Protein AF-A0A2V8HFI1-F1 (afdb_monomer)

Solvent-accessible surface area (backbone atoms only — not comparable to full-atom values): 51354 Å² total; per-residue (Å²): 143,84,85,59,69,71,64,54,51,52,50,54,52,55,52,34,45,45,50,15,55,54,44,37,59,53,33,59,59,51,59,78,37,70,84,43,79,55,38,26,36,21,49,50,48,47,51,52,55,53,49,52,48,43,53,51,44,50,50,49,37,50,73,76,38,55,90,52,31,83,56,45,48,59,47,26,55,50,47,30,53,61,36,44,45,66,46,47,34,71,76,57,68,36,70,51,51,74,66,55,49,51,51,52,51,51,40,51,44,47,47,75,43,34,64,61,51,51,51,41,42,38,14,55,61,14,47,73,53,58,94,43,17,65,61,44,15,51,64,56,40,52,57,50,56,54,44,65,78,40,42,51,59,48,36,38,60,61,62,56,50,39,75,59,82,56,63,68,61,49,54,59,49,50,59,49,39,63,74,53,73,49,73,82,64,46,56,27,30,28,78,54,86,47,50,76,53,62,48,72,44,56,29,66,49,91,87,63,24,33,41,40,35,21,48,47,30,64,73,73,41,54,74,61,22,47,48,26,51,49,35,27,35,48,35,50,41,46,72,49,35,65,70,57,47,49,54,53,48,54,53,51,52,52,50,48,51,51,16,39,46,32,26,49,52,36,45,75,44,62,34,76,89,69,70,60,33,35,52,54,32,44,47,53,50,38,52,53,52,25,62,69,50,45,55,37,45,60,50,51,54,52,15,49,49,45,15,32,71,75,63,73,45,40,65,36,36,45,50,38,52,50,54,41,33,60,72,70,45,48,50,49,61,58,59,63,72,56,36,51,68,44,74,53,68,35,50,51,60,51,45,37,56,34,31,62,74,59,71,52,78,75,62,78,71,93,59,69,58,70,46,58,29,62,72,72,62,33,34,39,36,39,52,90,70,30,36,36,41,28,61,37,95,78,44,75,44,80,47,47,32,68,51,25,46,39,73,44,74,47,25,54,88,68,76,66,40,22,43,37,40,26,34,72,90,68,54,75,48,79,41,44,35,37,82,86,45,48,55,59,48,52,56,53,48,67,42,51,56,67,50,42,30,83,60,82,79,64,56,75,60,39,61,69,38,54,28,48,48,22,47,52,42,17,52,53,22,45,77,68,71,36,55,48,39,17,52,43,11,49,51,18,35,76,47,84,31,35,32,40,27,18,13,30,11,39,12,23,39,47,48,19,53,50,40,54,72,75,42,87,51,42,46,53,43,52,50,20,53,51,35,29,51,45,9,50,54,30,34,52,50,16,62,73,33,53,82,53,89,72,61,91,62,51,66,59,55,51,48,52,46,46,50,53,19,50,55,37,43,46,55,31,54,45,50,30,80,52,50,57,40,31,20,54,33,25,53,75,43,53,45,22,25,26,31,27,28,10,46,16,30,18,25,61,62,42,90,51,83,70,30,44,64,52,14,53,55,34,35,52,53,15,50,47,38,53,46,33,37,32,70,68,41,37,72,73,62,40,83,48,75,74,74,57,85,53,56,74,43,50,76,44,74,47,85,69,76,61,78,43,76,52,76,44,89,41,38,66,74,47,65,47,65,20,74,83,50,59,26,33,41,34,29,52,65,76,78,89,80,68,90,78,74,90,87,74,65,51,54,34,30,39,30,45,67,87,58,76,63,45,83,42,83,24,64,30,68,36,64,69,42,76,50,34,34,37,32,38,31,65,90,46,97,78,42,24,34,43,32,36,27,37,70,51,104,65,70,42,80,77,44,77,44,83,49,79,54,51,80,48,58,48,58,47,61,35,74,94,75,42,31,40,36,40,45,31,31,35,93,81,52,26,46,38,38,40,36,32,44,74,94,55,90,70,65,54,79,48,72,43,82,54,69,97,78,76,85,61,85,48,78,34,71,42,40,49,92,65,26,31,26,40,39,33,25,39,74,46,60,40,69,49,63,82,41,98,58,54,89,58,43,83,81,48,80,60,43,39,23,21,42,38,38,28,37,43,70,92,52,82,65,50,78,47,78,26,80,46,36,46,53,48,22,54,34,60,75,48,82,36,33,30,43,31,37,28,50,73,90,56,37,16,30,33,27,36,33,40,34,88,67,52,69,43,67,66,22,27,41,81,41,51,59,48,68,47,73,59,40,46,86,40,27,50,23,31,30,41,72,93,41,55,35,40,29,37,64,91,79,37,37,28,43,30,70,69,64,63,97,85,61,65,65,78,48,59,38,56,42,82,52,38,36,38,36,32,28,63,51,100,61,27,20,40,39,34,32,30,74,41,82,125

Structure (mmCIF, N/CA/C/O backbone):
data_AF-A0A2V8HFI1-F1
#
_entry.id   AF-A0A2V8HFI1-F1
#
loop_
_atom_site.group_PDB
_atom_site.id
_atom_site.type_symbol
_atom_site.label_atom_id
_atom_site.label_alt_id
_atom_site.label_comp_id
_atom_site.label_asym_id
_atom_site.label_entity_id
_atom_site.label_seq_id
_atom_site.pdbx_PDB_ins_code
_atom_site.Cartn_x
_atom_site.Cartn_y
_atom_site.Cartn_z
_atom_site.occupancy
_atom_site.B_iso_or_equiv
_atom_site.auth_seq_id
_atom_site.auth_comp_id
_atom_site.auth_asym_id
_atom_site.auth_atom_id
_atom_site.pdbx_PDB_model_num
ATOM 1 N N . MET A 1 1 ? 2.759 -13.900 -20.540 1.00 30.20 1 MET A N 1
ATOM 2 C CA . MET A 1 1 ? 2.680 -15.356 -20.297 1.00 30.20 1 MET A CA 1
ATOM 3 C C . MET A 1 1 ? 1.778 -15.647 -19.088 1.00 30.20 1 MET A C 1
ATOM 5 O O . MET A 1 1 ? 2.190 -16.353 -18.188 1.00 30.20 1 MET A O 1
ATOM 9 N N . PHE A 1 2 ? 0.559 -15.094 -19.044 1.00 33.06 2 PHE A N 1
ATOM 10 C CA . PHE A 1 2 ? -0.463 -15.427 -18.037 1.00 33.06 2 PHE A CA 1
ATOM 11 C C . PHE A 1 2 ? -1.838 -15.134 -18.648 1.00 33.06 2 PHE A C 1
ATOM 13 O O . PHE A 1 2 ? -2.404 -14.071 -18.422 1.00 33.06 2 PHE A O 1
ATOM 20 N N . GLU A 1 3 ? -2.337 -16.046 -19.478 1.00 35.75 3 GLU A N 1
ATOM 21 C CA . GLU A 1 3 ? -3.699 -15.998 -20.026 1.00 35.75 3 GLU A CA 1
ATOM 22 C C . GLU A 1 3 ? -4.345 -17.385 -19.902 1.00 35.75 3 GLU A C 1
ATOM 24 O O . GLU A 1 3 ? -4.659 -18.027 -20.889 1.00 35.75 3 GLU A O 1
ATOM 29 N N . ASP A 1 4 ? -4.558 -17.831 -18.660 1.00 40.19 4 ASP A N 1
ATOM 30 C CA . ASP A 1 4 ? -5.583 -18.831 -18.327 1.00 40.19 4 ASP A CA 1
ATOM 31 C C . ASP A 1 4 ? -6.632 -18.150 -17.434 1.00 40.19 4 ASP A C 1
ATOM 33 O O . ASP A 1 4 ? -6.652 -18.262 -16.204 1.00 40.19 4 ASP A O 1
ATOM 37 N N . VAL A 1 5 ? -7.490 -17.352 -18.072 1.00 55.50 5 VAL A N 1
ATOM 38 C CA . VAL A 1 5 ? -8.542 -16.531 -17.440 1.00 55.50 5 VAL A CA 1
ATOM 39 C C . VAL A 1 5 ? -9.538 -17.338 -16.567 1.00 55.50 5 VAL A C 1
ATOM 41 O O . VAL A 1 5 ? -9.952 -16.818 -15.528 1.00 55.50 5 VAL A O 1
ATOM 44 N N . PRO A 1 6 ? -9.911 -18.602 -16.876 1.00 61.16 6 PRO A N 1
ATOM 45 C CA . PRO A 1 6 ? -10.841 -19.364 -16.031 1.00 61.16 6 PRO A CA 1
ATOM 46 C C . PRO A 1 6 ? -10.231 -19.804 -14.691 1.00 61.16 6 PRO A C 1
ATOM 48 O O . PRO A 1 6 ? -10.882 -19.717 -13.646 1.00 61.16 6 PRO A O 1
ATOM 51 N N . ALA A 1 7 ? -8.969 -20.249 -14.704 1.00 66.56 7 ALA A N 1
ATOM 52 C CA . ALA A 1 7 ? -8.276 -20.722 -13.506 1.00 66.56 7 ALA A CA 1
ATOM 53 C C . ALA A 1 7 ? -7.976 -19.568 -12.535 1.00 66.56 7 ALA A C 1
ATOM 55 O O . ALA A 1 7 ? -8.082 -19.724 -11.316 1.00 66.56 7 ALA A O 1
ATOM 56 N N . SER A 1 8 ? -7.666 -18.384 -13.073 1.00 79.56 8 SER A N 1
ATOM 57 C CA . SER A 1 8 ? -7.375 -17.197 -12.269 1.00 79.56 8 SER A CA 1
ATOM 58 C C . SER A 1 8 ? -8.615 -16.670 -11.531 1.00 79.56 8 SER A C 1
ATOM 60 O O . SER A 1 8 ? -8.519 -16.335 -10.350 1.00 79.56 8 SER A O 1
ATOM 62 N N . LEU A 1 9 ? -9.794 -16.667 -12.166 1.00 85.31 9 LEU A N 1
ATOM 63 C CA . LEU A 1 9 ? -11.048 -16.247 -11.532 1.00 85.31 9 LEU A CA 1
ATOM 64 C C . LEU A 1 9 ? -11.499 -17.222 -10.432 1.00 85.31 9 LEU A C 1
ATOM 66 O O . LEU A 1 9 ? -11.929 -16.793 -9.358 1.00 85.31 9 LEU A O 1
ATOM 70 N N . ALA A 1 10 ? -11.374 -18.530 -10.677 1.00 87.31 10 ALA A N 1
ATOM 71 C CA . ALA A 1 10 ? -11.694 -19.554 -9.685 1.00 87.31 10 ALA A CA 1
ATOM 72 C C . ALA A 1 10 ? -10.826 -19.411 -8.423 1.00 87.31 10 ALA A C 1
ATOM 74 O O . ALA A 1 10 ? -11.332 -19.511 -7.302 1.00 87.31 10 ALA A O 1
ATOM 75 N N . LEU A 1 11 ? -9.536 -19.102 -8.595 1.00 89.56 11 LEU A N 1
ATOM 76 C CA . LEU A 1 11 ? -8.623 -18.849 -7.484 1.00 89.56 11 LEU A CA 1
ATOM 77 C C . LEU A 1 11 ? -9.007 -17.586 -6.695 1.00 89.56 11 LEU A C 1
ATOM 79 O O . LEU A 1 11 ? -9.038 -17.626 -5.463 1.00 89.56 11 LEU A O 1
ATOM 83 N N . ALA A 1 12 ? -9.370 -16.493 -7.375 1.00 90.06 12 ALA A N 1
ATOM 84 C CA . ALA A 1 12 ? -9.845 -15.270 -6.720 1.00 90.06 12 ALA A CA 1
ATOM 85 C C . ALA A 1 12 ? -11.112 -15.520 -5.878 1.00 90.06 12 ALA A C 1
ATOM 87 O O . ALA A 1 12 ? -11.199 -15.084 -4.727 1.00 90.06 12 ALA A O 1
ATOM 88 N N . LEU A 1 13 ? -12.072 -16.281 -6.416 1.00 93.12 13 LEU A N 1
ATOM 89 C CA . LEU A 1 13 ? -13.277 -16.694 -5.692 1.00 93.12 13 LEU A CA 1
ATOM 90 C C . LEU A 1 13 ? -12.941 -17.559 -4.473 1.00 93.12 13 LEU A C 1
ATOM 92 O O . LEU A 1 13 ? -13.440 -17.292 -3.379 1.00 93.12 13 LEU A O 1
ATOM 96 N N . ALA A 1 14 ? -12.066 -18.556 -4.626 1.00 93.31 14 ALA A N 1
ATOM 97 C CA . ALA A 1 14 ? -11.639 -19.406 -3.518 1.00 93.31 14 ALA A CA 1
ATOM 98 C C . ALA A 1 14 ? -11.027 -18.574 -2.377 1.00 93.31 14 ALA A C 1
ATOM 100 O O . ALA A 1 14 ? -11.413 -18.739 -1.218 1.00 93.31 14 ALA A O 1
ATOM 101 N N . ILE A 1 15 ? -10.147 -17.622 -2.710 1.00 93.50 15 ILE A N 1
ATOM 102 C CA . ILE A 1 15 ? -9.529 -16.690 -1.757 1.00 93.50 15 ILE A CA 1
ATOM 103 C C . ILE A 1 15 ? -10.590 -15.832 -1.048 1.00 93.50 15 ILE A C 1
ATOM 105 O O . ILE A 1 15 ? -10.537 -15.694 0.178 1.00 93.50 15 ILE A O 1
ATOM 109 N N . ALA A 1 16 ? -11.585 -15.313 -1.776 1.00 94.94 16 ALA A N 1
ATOM 110 C CA . ALA A 1 16 ? -12.665 -14.493 -1.220 1.00 94.94 16 ALA A CA 1
ATOM 111 C C . ALA A 1 16 ? -13.516 -15.229 -0.160 1.00 94.94 16 ALA A C 1
ATOM 113 O O . ALA A 1 16 ? -13.994 -14.614 0.796 1.00 94.94 16 ALA A O 1
ATOM 114 N N . PHE A 1 17 ? -13.670 -16.555 -0.263 1.00 96.25 17 PHE A N 1
ATOM 115 C CA . PHE A 1 17 ? -14.435 -17.353 0.707 1.00 96.25 17 PHE A CA 1
ATOM 116 C C . PHE A 1 17 ? -13.626 -17.839 1.925 1.00 96.25 17 PHE A C 1
ATOM 118 O O . PHE A 1 17 ? -14.228 -18.242 2.928 1.00 96.25 17 PHE A O 1
ATOM 125 N N . VAL A 1 18 ? -12.287 -17.750 1.913 1.00 95.56 18 VAL A N 1
ATOM 126 C CA . VAL A 1 18 ? -11.426 -18.199 3.032 1.00 95.56 18 VAL A CA 1
ATOM 127 C C . VAL A 1 18 ? -11.836 -17.596 4.388 1.00 95.56 18 VAL A C 1
ATOM 129 O O . VAL A 1 18 ? -11.979 -18.355 5.357 1.00 95.56 18 VAL A O 1
ATOM 132 N N . PRO A 1 19 ? -12.081 -16.272 4.523 1.00 95.62 19 PRO A N 1
ATOM 133 C CA . PRO A 1 19 ? -12.482 -15.692 5.803 1.00 95.62 19 PRO A CA 1
ATOM 134 C C . PRO A 1 19 ? -13.812 -16.243 6.326 1.00 95.62 19 PRO A C 1
ATOM 136 O O . PRO A 1 19 ? -13.963 -16.403 7.539 1.00 95.62 19 PRO A O 1
ATOM 139 N N . ALA A 1 20 ? -14.763 -16.534 5.434 1.00 95.31 20 ALA A N 1
ATOM 140 C CA . ALA A 1 20 ? -16.071 -17.078 5.788 1.00 95.31 20 ALA A CA 1
ATOM 141 C C . ALA A 1 20 ? -15.956 -18.529 6.279 1.00 95.31 20 ALA A C 1
ATOM 143 O O . ALA A 1 20 ? -16.452 -18.850 7.361 1.00 95.31 20 ALA A O 1
ATOM 144 N N . ALA A 1 21 ? -15.219 -19.377 5.554 1.00 94.62 21 ALA A N 1
ATOM 145 C CA . ALA A 1 21 ? -14.991 -20.775 5.925 1.00 94.62 21 ALA A CA 1
ATOM 146 C C . ALA A 1 21 ? -14.305 -20.908 7.298 1.00 94.62 21 ALA A C 1
ATOM 148 O O . ALA A 1 21 ? -14.748 -21.672 8.163 1.00 94.62 21 ALA A O 1
ATOM 149 N N . LEU A 1 22 ? -13.262 -20.105 7.542 1.00 92.75 22 LEU A N 1
ATOM 150 C CA . LEU A 1 22 ? -12.556 -20.093 8.826 1.00 92.75 22 LEU A CA 1
ATOM 151 C C . LEU A 1 22 ? -13.430 -19.571 9.972 1.00 92.75 22 LEU A C 1
ATOM 153 O O . LEU A 1 22 ? -13.352 -20.100 11.085 1.00 92.75 22 LEU A O 1
ATOM 157 N N . HIS A 1 23 ? -14.257 -18.551 9.721 1.00 91.31 23 HIS A N 1
ATOM 158 C CA . HIS A 1 23 ? -15.187 -18.032 10.723 1.00 91.31 23 HIS A CA 1
ATOM 159 C C . HIS A 1 23 ? -16.244 -19.077 11.098 1.00 91.31 23 HIS A C 1
ATOM 161 O O . HIS A 1 23 ? -16.487 -19.298 12.284 1.00 91.31 23 HIS A O 1
ATOM 167 N N . TRP A 1 24 ? -16.815 -19.764 10.105 1.00 91.38 24 TRP A N 1
ATOM 168 C CA . TRP A 1 24 ? -17.788 -20.837 10.307 1.00 91.38 24 TRP A CA 1
ATOM 169 C C . TRP A 1 24 ? -17.219 -21.987 11.146 1.00 91.38 24 TRP A C 1
ATOM 171 O O . TRP A 1 24 ? -17.811 -22.401 12.145 1.00 91.38 24 TRP A O 1
ATOM 181 N N . TRP A 1 25 ? -16.039 -22.494 10.773 1.00 91.25 25 TRP A N 1
ATOM 182 C CA . TRP A 1 25 ? -15.408 -23.617 11.467 1.00 91.25 25 TRP A CA 1
ATOM 183 C C . TRP A 1 25 ? -15.074 -23.287 12.926 1.00 91.25 25 TRP A C 1
ATOM 185 O O . TRP A 1 25 ? -15.448 -24.037 13.828 1.00 91.25 25 TRP A O 1
ATOM 195 N N . ARG A 1 26 ? -14.448 -22.130 13.179 1.00 90.94 26 ARG A N 1
ATOM 196 C CA . ARG A 1 26 ? -14.111 -21.689 14.544 1.00 90.94 26 ARG A CA 1
ATOM 197 C C . ARG A 1 26 ? -15.347 -21.319 15.364 1.00 90.94 26 ARG A C 1
ATOM 199 O O . ARG A 1 26 ? -15.358 -21.547 16.570 1.00 90.94 26 ARG A O 1
ATOM 206 N N . GLY A 1 27 ? -16.391 -20.790 14.724 1.00 90.06 27 GLY A N 1
ATOM 207 C CA . GLY A 1 27 ? -17.665 -20.482 15.370 1.00 90.06 27 GLY A CA 1
ATOM 208 C C . GLY A 1 27 ? -18.309 -21.716 15.999 1.00 90.06 27 GLY A C 1
ATOM 209 O O . GLY A 1 27 ? -18.717 -21.660 17.153 1.00 90.06 27 GLY A O 1
ATOM 210 N N . ARG A 1 28 ? -18.302 -22.863 15.305 1.00 89.94 28 ARG A N 1
ATOM 211 C CA . ARG A 1 28 ? -18.833 -24.128 15.854 1.00 89.94 28 ARG A CA 1
ATOM 212 C C . ARG A 1 28 ? -18.130 -24.573 17.138 1.00 89.94 28 ARG A C 1
ATOM 214 O O . ARG A 1 28 ? -18.782 -25.097 18.033 1.00 89.94 28 ARG A O 1
ATOM 221 N N . VAL A 1 29 ? -16.819 -24.352 17.239 1.00 89.75 29 VAL A N 1
ATOM 222 C CA . VAL A 1 29 ? -16.050 -24.660 18.456 1.00 89.75 29 VAL A CA 1
ATOM 223 C C . VAL A 1 29 ? -16.444 -23.722 19.599 1.00 89.75 29 VAL A C 1
ATOM 225 O O . VAL A 1 29 ? -16.638 -24.181 20.717 1.00 89.75 29 VAL A O 1
ATOM 228 N N . LEU A 1 30 ? -16.619 -22.428 19.316 1.00 91.31 30 LEU A N 1
ATOM 229 C CA . LEU A 1 30 ? -16.992 -21.428 20.322 1.00 91.31 30 LEU A CA 1
ATOM 230 C C . LEU A 1 30 ? -18.406 -21.629 20.880 1.00 91.31 30 LEU A C 1
ATOM 232 O O . LEU A 1 30 ? -18.615 -21.373 22.058 1.00 91.31 30 LEU A O 1
ATOM 236 N N . VAL A 1 31 ? -19.354 -22.123 20.076 1.00 91.00 31 VAL A N 1
ATOM 237 C CA . VAL A 1 31 ? -20.707 -22.460 20.562 1.00 91.00 31 VAL A CA 1
ATOM 238 C C . VAL A 1 31 ? -20.663 -23.560 21.626 1.00 91.00 31 VAL A C 1
ATOM 240 O O . VAL A 1 31 ? -21.399 -23.489 22.601 1.00 91.00 31 VAL A O 1
ATOM 243 N N . ARG A 1 32 ? -19.762 -24.544 21.498 1.00 90.00 32 ARG A N 1
ATOM 244 C CA . ARG A 1 32 ? -19.581 -25.598 22.517 1.00 90.00 32 ARG A CA 1
ATOM 245 C C . ARG A 1 32 ? -18.989 -25.077 23.830 1.00 90.00 32 ARG A C 1
ATOM 247 O O . ARG A 1 32 ? -18.996 -25.796 24.817 1.00 90.00 32 ARG A O 1
ATOM 254 N N . LEU A 1 33 ? -18.452 -23.859 23.821 1.00 88.50 33 LEU A N 1
ATOM 255 C CA . LEU A 1 33 ? -17.855 -23.182 24.970 1.00 88.50 33 LEU A CA 1
ATOM 256 C C . LEU A 1 33 ? -18.744 -22.025 25.456 1.00 88.50 33 LEU A C 1
ATOM 258 O O . LEU A 1 33 ? -18.237 -21.093 26.072 1.00 88.50 33 LEU A O 1
ATOM 262 N N . ALA A 1 34 ? -20.047 -22.038 25.147 1.00 87.25 34 ALA A N 1
ATOM 263 C CA . ALA A 1 34 ? -20.963 -20.943 25.477 1.00 87.25 34 ALA A CA 1
ATOM 264 C C . ALA A 1 34 ? -21.033 -20.631 26.987 1.00 87.25 34 ALA A C 1
ATOM 266 O O . ALA A 1 34 ? -21.204 -19.463 27.349 1.00 87.25 34 ALA A O 1
ATOM 267 N N . ASP A 1 35 ? -20.840 -21.657 27.820 1.00 87.12 35 ASP A N 1
ATOM 268 C CA . ASP A 1 35 ? -20.862 -21.583 29.286 1.00 87.12 35 ASP A CA 1
ATOM 269 C C . ASP A 1 35 ? -19.458 -21.444 29.909 1.00 87.12 35 ASP A C 1
ATOM 271 O O . ASP A 1 35 ? -19.315 -21.425 31.129 1.00 87.12 35 ASP A O 1
ATOM 275 N N . ASP A 1 36 ? -18.398 -21.347 29.093 1.00 88.75 36 ASP A N 1
ATOM 276 C CA . ASP A 1 36 ? -17.031 -21.128 29.584 1.00 88.75 36 ASP A CA 1
ATOM 277 C C . ASP A 1 36 ? -16.918 -19.711 30.193 1.00 88.75 36 ASP A C 1
ATOM 279 O O . ASP A 1 36 ? -17.162 -18.727 29.483 1.00 88.75 36 ASP A O 1
ATOM 283 N N . PRO A 1 37 ? -16.492 -19.556 31.465 1.00 88.50 37 PRO A N 1
ATOM 284 C CA . PRO A 1 37 ? -16.314 -18.242 32.086 1.00 88.50 37 PRO A CA 1
ATOM 285 C C . PRO A 1 37 ? -15.295 -17.336 31.369 1.00 88.50 37 PRO A C 1
ATOM 287 O O . PRO A 1 37 ? -15.343 -16.119 31.530 1.00 88.50 37 PRO A O 1
ATOM 290 N N . ALA A 1 38 ? -14.388 -17.904 30.564 1.00 90.50 38 ALA A N 1
ATOM 291 C CA . ALA A 1 38 ? -13.432 -17.176 29.725 1.00 90.50 38 ALA A CA 1
ATOM 292 C C . ALA A 1 38 ? -13.890 -17.023 28.259 1.00 90.50 38 ALA A C 1
ATOM 294 O O . ALA A 1 38 ? -13.091 -16.698 27.369 1.00 90.50 38 ALA A O 1
ATOM 295 N N . LEU A 1 39 ? -15.167 -17.284 27.952 1.00 92.19 39 LEU A N 1
ATOM 296 C CA . LEU A 1 39 ? -15.710 -17.120 26.604 1.00 92.19 39 LEU A CA 1
ATOM 297 C C . LEU A 1 39 ? -15.467 -15.715 26.017 1.00 92.19 39 LEU A C 1
ATOM 299 O O . LEU A 1 39 ? -15.092 -15.654 24.839 1.00 92.19 39 LEU A O 1
ATOM 303 N N . PRO A 1 40 ? -15.636 -14.592 26.751 1.00 92.44 40 PRO A N 1
ATOM 304 C CA . PRO A 1 40 ? -15.335 -13.265 26.213 1.00 92.44 40 PRO A CA 1
ATOM 305 C C . PRO A 1 40 ? -13.898 -13.158 25.681 1.00 92.44 40 PRO A C 1
ATOM 307 O O . PRO A 1 40 ? -13.670 -12.639 24.580 1.00 92.44 40 PRO A O 1
ATOM 310 N N . GLU A 1 41 ? -12.918 -13.680 26.421 1.00 91.88 41 GLU A N 1
ATOM 311 C CA . GLU A 1 41 ? -11.501 -13.672 26.055 1.00 91.88 41 GLU A CA 1
ATOM 312 C C . GLU A 1 41 ? -11.268 -14.509 24.792 1.00 91.88 41 GLU A C 1
ATOM 314 O O . GLU A 1 41 ? -10.610 -14.051 23.847 1.00 91.88 41 GLU A O 1
ATOM 319 N N . ARG A 1 42 ? -11.897 -15.691 24.707 1.00 91.81 42 ARG A N 1
ATOM 320 C CA . ARG A 1 42 ? -11.839 -16.552 23.513 1.00 91.81 42 ARG A CA 1
ATOM 321 C C . ARG A 1 42 ? -12.476 -15.889 22.290 1.00 91.81 42 ARG A C 1
ATOM 323 O O . ARG A 1 42 ? -11.926 -15.973 21.184 1.00 91.81 42 ARG A O 1
ATOM 330 N N . LEU A 1 43 ? -13.610 -15.205 22.463 1.00 92.06 43 LEU A N 1
ATOM 331 C CA . LEU A 1 43 ? -14.291 -14.460 21.401 1.00 92.06 43 LEU A CA 1
ATOM 332 C C . LEU A 1 43 ? -13.412 -13.325 20.878 1.00 92.06 43 LEU A C 1
ATOM 334 O O . LEU A 1 43 ? -13.276 -13.165 19.660 1.00 92.06 43 LEU A O 1
ATOM 338 N N . LEU A 1 44 ? -12.769 -12.568 21.768 1.00 89.94 44 LEU A N 1
ATOM 339 C CA . LEU A 1 44 ? -11.849 -11.502 21.384 1.00 89.94 44 LEU A CA 1
ATOM 340 C C . LEU A 1 44 ? -10.630 -12.050 20.628 1.00 89.94 44 LEU A C 1
ATOM 342 O O . LEU A 1 44 ? -10.272 -11.514 19.573 1.00 89.94 44 LEU A O 1
ATOM 346 N N . ALA A 1 45 ? -10.026 -13.141 21.108 1.00 88.56 45 ALA A N 1
ATOM 347 C CA . ALA A 1 45 ? -8.910 -13.803 20.433 1.00 88.56 45 ALA A CA 1
ATOM 348 C C . ALA A 1 45 ? -9.297 -14.276 19.019 1.00 88.56 45 ALA A C 1
ATOM 350 O O . ALA A 1 45 ? -8.552 -14.054 18.055 1.00 88.56 45 ALA A O 1
ATOM 351 N N . ASN A 1 46 ? -10.487 -14.866 18.864 1.00 89.81 46 ASN A N 1
ATOM 352 C CA . ASN A 1 46 ? -11.000 -15.279 17.560 1.00 89.81 46 ASN A CA 1
ATOM 353 C C . ASN A 1 46 ? -11.270 -14.079 16.637 1.00 89.81 46 ASN A C 1
ATOM 355 O O . ASN A 1 46 ? -10.829 -14.091 15.486 1.00 89.81 46 ASN A O 1
ATOM 359 N N . ARG A 1 47 ? -11.919 -13.014 17.136 1.00 88.31 47 ARG A N 1
ATOM 360 C CA . ARG A 1 47 ? -12.190 -11.779 16.372 1.00 88.31 47 ARG A CA 1
ATOM 361 C C . ARG A 1 47 ? -10.901 -11.160 15.826 1.00 88.31 47 ARG A C 1
ATOM 363 O O . ARG A 1 47 ? -10.863 -10.795 14.652 1.00 88.31 47 ARG A O 1
ATOM 370 N N . ARG A 1 48 ? -9.827 -11.107 16.627 1.00 84.88 48 ARG A N 1
ATOM 371 C CA . ARG A 1 48 ? -8.510 -10.591 16.199 1.00 84.88 48 ARG A CA 1
ATOM 372 C C . ARG A 1 48 ? -7.914 -11.410 15.054 1.00 84.88 48 ARG A C 1
ATOM 374 O O . ARG A 1 48 ? -7.565 -10.846 14.019 1.00 84.88 48 ARG A O 1
ATOM 381 N N . ARG A 1 49 ? -7.847 -12.738 15.201 1.00 86.06 49 ARG A N 1
ATOM 382 C CA . ARG A 1 49 ? -7.325 -13.629 14.147 1.00 86.06 49 ARG A CA 1
ATOM 383 C C . ARG A 1 49 ? -8.167 -13.552 12.880 1.00 86.06 49 ARG A C 1
ATOM 385 O O . ARG A 1 49 ? -7.625 -13.478 11.785 1.00 86.06 49 ARG A O 1
ATOM 392 N N . ALA A 1 50 ? -9.488 -13.540 13.027 1.00 87.38 50 ALA A N 1
ATOM 393 C CA . ALA A 1 50 ? -10.400 -13.423 11.902 1.00 87.38 50 ALA A CA 1
ATOM 394 C C . ALA A 1 50 ? -10.235 -12.073 11.183 1.00 87.38 50 ALA A C 1
ATOM 396 O O . ALA A 1 50 ? -10.332 -12.030 9.961 1.00 87.38 50 ALA A O 1
ATOM 397 N N . GLY A 1 51 ? -9.996 -10.978 11.911 1.00 84.75 51 GLY A N 1
ATOM 398 C CA . GLY A 1 51 ? -9.691 -9.671 11.325 1.00 84.75 51 GLY A CA 1
ATOM 399 C C . GLY A 1 51 ? -8.380 -9.664 10.534 1.00 84.75 51 GLY A C 1
ATOM 400 O O . GLY A 1 51 ? -8.351 -9.137 9.427 1.00 84.75 51 GLY A O 1
ATOM 401 N N . ALA A 1 52 ? -7.327 -10.305 11.053 1.00 83.56 52 ALA A N 1
ATOM 402 C CA . ALA A 1 52 ? -6.053 -10.442 10.343 1.00 83.56 52 ALA A CA 1
ATOM 403 C C . ALA A 1 52 ? -6.203 -11.233 9.033 1.00 83.56 52 ALA A C 1
ATOM 405 O O . ALA A 1 52 ? -5.744 -10.775 7.993 1.00 83.56 52 ALA A O 1
ATOM 406 N N . VAL A 1 53 ? -6.914 -12.368 9.070 1.00 88.94 53 VAL A N 1
ATOM 407 C CA . VAL A 1 53 ? -7.225 -13.163 7.868 1.00 88.94 53 VAL A CA 1
ATOM 408 C C . VAL A 1 53 ? -7.974 -12.318 6.838 1.00 88.94 53 VAL A C 1
ATOM 410 O O . VAL A 1 53 ? -7.573 -12.288 5.685 1.00 88.94 53 VAL A O 1
ATOM 413 N N . LEU A 1 54 ? -9.015 -11.586 7.254 1.00 89.44 54 LEU A N 1
ATOM 414 C CA . LEU A 1 54 ? -9.770 -10.715 6.349 1.00 89.44 54 LEU A CA 1
ATOM 415 C C . LEU A 1 54 ? -8.874 -9.653 5.694 1.00 89.44 54 LEU A C 1
ATOM 417 O O . LEU A 1 54 ? -8.971 -9.442 4.492 1.00 89.44 54 LEU A O 1
ATOM 421 N N . GLY A 1 55 ? -7.995 -9.011 6.470 1.00 82.12 55 GLY A N 1
ATOM 422 C CA . GLY A 1 55 ? -7.058 -8.015 5.948 1.00 82.12 55 GLY A CA 1
ATOM 423 C C . GLY A 1 55 ? -6.083 -8.595 4.920 1.00 82.12 55 GLY A C 1
ATOM 424 O O . GLY A 1 55 ? -5.894 -7.998 3.865 1.00 82.12 55 GLY A O 1
ATOM 425 N N . VAL A 1 56 ? -5.514 -9.775 5.194 1.00 82.75 56 VAL A N 1
ATOM 426 C CA . VAL A 1 56 ? -4.620 -10.480 4.256 1.00 82.75 56 VAL A CA 1
ATOM 427 C C . VAL A 1 56 ? -5.365 -10.890 2.986 1.00 82.75 56 VAL A C 1
ATOM 429 O O . VAL A 1 56 ? -4.859 -10.657 1.895 1.00 82.75 56 VAL A O 1
ATOM 432 N N . THR A 1 57 ? -6.580 -11.433 3.107 1.00 88.81 57 THR A N 1
ATOM 433 C CA . THR A 1 57 ? -7.421 -11.792 1.957 1.00 88.81 57 THR A CA 1
ATOM 434 C C . THR A 1 57 ? -7.719 -10.578 1.078 1.00 88.81 57 THR A C 1
ATOM 436 O O . THR A 1 57 ? -7.542 -10.651 -0.132 1.00 88.81 57 THR A O 1
ATOM 439 N N . ILE A 1 58 ? -8.117 -9.445 1.669 1.00 85.69 58 ILE A N 1
ATOM 440 C CA . ILE A 1 58 ? -8.378 -8.209 0.914 1.00 85.69 58 ILE A CA 1
ATOM 441 C C . ILE A 1 58 ? -7.107 -7.728 0.200 1.00 85.69 58 ILE A C 1
ATOM 443 O O . ILE A 1 58 ? -7.176 -7.364 -0.970 1.00 85.69 58 ILE A O 1
ATOM 447 N N . LEU A 1 59 ? -5.949 -7.761 0.869 1.00 78.88 59 LEU A N 1
ATOM 448 C CA . LEU A 1 59 ? -4.673 -7.387 0.254 1.00 78.88 59 LEU A CA 1
ATOM 449 C C . LEU A 1 59 ? -4.321 -8.305 -0.927 1.00 78.88 59 LEU A C 1
ATOM 451 O O . LEU A 1 59 ? -3.944 -7.811 -1.983 1.00 78.88 59 LEU A O 1
ATOM 455 N N . MET A 1 60 ? -4.484 -9.622 -0.772 1.00 82.19 60 MET A N 1
ATOM 456 C CA . MET A 1 60 ? -4.252 -10.591 -1.849 1.00 82.19 60 MET A CA 1
ATOM 457 C C . MET A 1 60 ? -5.171 -10.349 -3.050 1.00 82.19 60 MET A C 1
ATOM 459 O O . MET A 1 60 ? -4.699 -10.394 -4.180 1.00 82.19 60 MET A O 1
ATOM 463 N N . LEU A 1 61 ? -6.454 -10.052 -2.822 1.00 84.81 61 LEU A N 1
ATOM 464 C CA . LEU A 1 61 ? -7.402 -9.744 -3.899 1.00 84.81 61 LEU A CA 1
ATOM 465 C C . LEU A 1 61 ? -7.040 -8.442 -4.628 1.00 84.81 61 LEU A C 1
ATOM 467 O O . LEU A 1 61 ? -7.084 -8.406 -5.852 1.00 84.81 61 LEU A O 1
ATOM 471 N N . LEU A 1 62 ? -6.637 -7.397 -3.898 1.00 76.56 62 LEU A N 1
ATOM 472 C CA . LEU A 1 62 ? -6.228 -6.116 -4.489 1.00 76.56 62 LEU A CA 1
ATOM 473 C C . LEU A 1 62 ? -4.942 -6.223 -5.315 1.00 76.56 62 LEU A C 1
ATOM 475 O O . LEU A 1 62 ? -4.835 -5.579 -6.352 1.00 76.56 62 LEU A O 1
ATOM 479 N N . VAL A 1 63 ? -3.967 -7.006 -4.846 1.00 70.62 63 VAL A N 1
ATOM 480 C CA . VAL A 1 63 ? -2.664 -7.160 -5.512 1.00 70.62 63 VAL A CA 1
ATOM 481 C C . VAL A 1 63 ? -2.736 -8.172 -6.655 1.00 70.62 63 VAL A C 1
ATOM 483 O O . VAL A 1 63 ? -2.153 -7.941 -7.707 1.00 70.62 63 VAL A O 1
ATOM 486 N N . GLY A 1 64 ? -3.433 -9.292 -6.451 1.00 75.31 64 GLY A N 1
ATOM 487 C CA . GLY A 1 64 ? -3.492 -10.386 -7.419 1.00 75.31 64 GLY A CA 1
ATOM 488 C C . GLY A 1 64 ? -4.559 -10.214 -8.501 1.00 75.31 64 GLY A C 1
ATOM 489 O O . GLY A 1 64 ? -4.337 -10.644 -9.627 1.00 75.31 64 GLY A O 1
ATOM 490 N N . TRP A 1 65 ? -5.699 -9.584 -8.183 1.00 84.19 65 TRP A N 1
ATOM 491 C CA . TRP A 1 65 ? -6.845 -9.454 -9.097 1.00 84.19 65 TRP A CA 1
ATOM 492 C C . TRP A 1 65 ? -7.537 -8.083 -8.998 1.00 84.19 65 TRP A C 1
ATOM 494 O O . TRP A 1 65 ? -8.741 -8.017 -8.705 1.00 84.19 65 TRP A O 1
ATOM 504 N N . PRO A 1 66 ? -6.813 -6.979 -9.264 1.00 72.44 66 PRO A N 1
ATOM 505 C CA . PRO A 1 66 ? -7.329 -5.619 -9.097 1.00 72.44 66 PRO A CA 1
ATOM 506 C C . PRO A 1 66 ? -8.637 -5.368 -9.863 1.00 72.44 66 PRO A C 1
ATOM 508 O O . PRO A 1 66 ? -9.549 -4.748 -9.317 1.00 72.44 66 PRO A O 1
ATOM 511 N N . ASP A 1 67 ? -8.785 -5.926 -11.067 1.00 72.69 67 ASP A N 1
ATOM 512 C CA . ASP A 1 67 ? -9.965 -5.711 -11.920 1.00 72.69 67 ASP A CA 1
ATOM 513 C C . ASP A 1 67 ? -11.253 -6.322 -11.345 1.00 72.69 67 ASP A C 1
ATOM 515 O O . ASP A 1 67 ? -12.356 -5.832 -11.582 1.00 72.69 67 ASP A O 1
ATOM 519 N N . THR A 1 68 ? -11.131 -7.381 -10.539 1.00 82.56 68 THR A N 1
ATOM 520 C CA . THR A 1 68 ? -12.282 -8.052 -9.905 1.00 82.56 68 THR A CA 1
ATOM 521 C C . THR A 1 68 ? -12.517 -7.603 -8.463 1.00 82.56 68 THR A C 1
ATOM 523 O O . THR A 1 68 ? -13.565 -7.896 -7.882 1.00 82.56 68 THR A O 1
ATOM 526 N N . ALA A 1 69 ? -11.576 -6.852 -7.877 1.00 80.44 69 ALA A N 1
ATOM 527 C CA . ALA A 1 69 ? -11.611 -6.417 -6.481 1.00 80.44 69 ALA A CA 1
ATOM 528 C C . ALA A 1 69 ? -12.904 -5.668 -6.113 1.00 80.44 69 ALA A C 1
ATOM 530 O O . ALA A 1 69 ? -13.394 -5.787 -4.987 1.00 80.44 69 ALA A O 1
ATOM 531 N N . VAL A 1 70 ? -13.491 -4.945 -7.077 1.00 80.94 70 VAL A N 1
ATOM 532 C CA . VAL A 1 70 ? -14.732 -4.174 -6.905 1.00 80.94 70 VAL A CA 1
ATOM 533 C C . VAL A 1 70 ? -15.912 -5.026 -6.428 1.00 80.94 70 VAL A C 1
ATOM 535 O O . VAL A 1 70 ? -16.747 -4.529 -5.676 1.00 80.94 70 VAL A O 1
ATOM 538 N N . TRP A 1 71 ? -15.970 -6.308 -6.806 1.00 84.19 71 TRP A N 1
ATOM 539 C CA . TRP A 1 71 ? -17.046 -7.218 -6.405 1.00 84.19 71 TRP A CA 1
ATOM 540 C C . TRP A 1 71 ? -16.561 -8.358 -5.497 1.00 84.19 71 TRP A C 1
ATOM 542 O O . TRP A 1 71 ? -17.317 -8.788 -4.622 1.00 84.19 71 TRP A O 1
ATOM 552 N N . THR A 1 72 ? -15.298 -8.799 -5.597 1.00 90.75 72 THR A N 1
ATOM 553 C CA . THR A 1 72 ? -14.757 -9.840 -4.699 1.00 90.75 72 THR A CA 1
ATOM 554 C C . THR A 1 72 ? -14.609 -9.361 -3.252 1.00 90.75 72 THR A C 1
ATOM 556 O O . THR A 1 72 ? -14.824 -10.146 -2.323 1.00 90.75 72 THR A O 1
ATOM 559 N N . ILE A 1 73 ? -14.312 -8.077 -3.013 1.00 89.38 73 ILE A N 1
ATOM 560 C CA . ILE A 1 73 ? -14.226 -7.519 -1.653 1.00 89.38 73 ILE A CA 1
ATOM 561 C C . ILE A 1 73 ? -15.612 -7.460 -0.981 1.00 89.38 73 ILE A C 1
ATOM 563 O O . ILE A 1 73 ? -15.744 -8.012 0.119 1.00 89.38 73 ILE A O 1
ATOM 567 N N . PRO A 1 74 ? -16.665 -6.872 -1.594 1.00 89.69 74 PRO A N 1
ATOM 568 C CA . PRO A 1 74 ? -18.024 -6.958 -1.059 1.00 89.69 74 PRO A CA 1
ATOM 569 C C . PRO A 1 74 ? -18.488 -8.397 -0.822 1.00 89.69 74 PRO A C 1
ATOM 571 O O . PRO A 1 74 ? -19.053 -8.679 0.236 1.00 89.69 74 PRO A O 1
ATOM 574 N N . LEU A 1 75 ? -18.188 -9.318 -1.747 1.00 93.75 75 LEU A N 1
ATOM 575 C CA . LEU A 1 75 ? -18.490 -10.742 -1.586 1.00 93.75 75 LEU A CA 1
ATOM 576 C C . LEU A 1 75 ? -17.811 -11.325 -0.340 1.00 93.75 75 LEU A C 1
ATOM 578 O O . LEU A 1 75 ? -18.472 -11.972 0.469 1.00 93.75 75 LEU A O 1
ATOM 582 N N . THR A 1 76 ? -16.522 -11.043 -0.138 1.00 94.69 76 THR A N 1
ATOM 583 C CA . THR A 1 76 ? -15.752 -11.492 1.035 1.00 94.69 76 THR A CA 1
ATOM 584 C C . THR A 1 76 ? -16.377 -10.991 2.344 1.00 94.69 76 THR A C 1
ATOM 586 O O . THR A 1 76 ? -16.518 -11.747 3.311 1.00 94.69 76 THR A O 1
ATOM 589 N N . ILE A 1 77 ? -16.775 -9.715 2.393 1.00 91.38 77 ILE A N 1
ATOM 590 C CA . ILE A 1 77 ? -17.404 -9.100 3.572 1.00 91.38 77 ILE A CA 1
ATOM 591 C C . ILE A 1 77 ? -18.787 -9.717 3.827 1.00 91.38 77 ILE A C 1
ATOM 593 O O . ILE A 1 77 ? -19.079 -10.111 4.959 1.00 91.38 77 ILE A O 1
ATOM 597 N N . GLY A 1 78 ? -19.612 -9.847 2.784 1.00 92.81 78 GLY A N 1
ATOM 598 C CA . GLY A 1 78 ? -20.959 -10.415 2.864 1.00 92.81 78 GLY A CA 1
ATOM 599 C C . GLY A 1 78 ? -20.958 -11.892 3.261 1.00 92.81 78 GLY A C 1
ATOM 600 O O . GLY A 1 78 ? -21.655 -12.279 4.199 1.00 92.81 78 GLY A O 1
ATOM 601 N N . ALA A 1 79 ? -20.111 -12.708 2.628 1.00 94.81 79 ALA A N 1
ATOM 602 C CA . ALA A 1 79 ? -19.958 -14.127 2.946 1.00 94.81 79 ALA A CA 1
ATOM 603 C C . ALA A 1 79 ? -19.490 -14.333 4.393 1.00 94.81 79 ALA A C 1
ATOM 605 O O . ALA A 1 79 ? -20.001 -15.198 5.107 1.00 94.81 79 ALA A O 1
ATOM 606 N N . ARG A 1 80 ? -18.556 -13.500 4.870 1.00 94.06 80 ARG A N 1
ATOM 607 C CA . ARG A 1 80 ? -18.114 -13.526 6.268 1.00 94.06 80 ARG A CA 1
ATOM 608 C C . ARG A 1 80 ? -19.234 -13.132 7.234 1.00 94.06 80 ARG A C 1
ATOM 610 O O . ARG A 1 80 ? -19.357 -13.765 8.280 1.00 94.06 80 ARG A O 1
ATOM 617 N N . ALA A 1 81 ? -20.021 -12.102 6.917 1.00 92.62 81 ALA A N 1
ATOM 618 C CA . ALA A 1 81 ? -21.156 -11.694 7.743 1.00 92.62 81 ALA A CA 1
ATOM 619 C C . ALA A 1 81 ? -22.197 -12.822 7.839 1.00 92.62 81 ALA A C 1
ATOM 621 O O . ALA A 1 81 ? -22.611 -13.182 8.940 1.00 92.62 81 ALA A O 1
ATOM 622 N N . ALA A 1 82 ? -22.531 -13.466 6.717 1.00 94.81 82 ALA A N 1
ATOM 623 C CA . ALA A 1 82 ? -23.411 -14.633 6.700 1.00 94.81 82 ALA A CA 1
ATOM 624 C C . ALA A 1 82 ? -22.850 -15.793 7.545 1.00 94.81 82 ALA A C 1
ATOM 626 O O . ALA A 1 82 ? -23.569 -16.382 8.351 1.00 94.81 82 ALA A O 1
ATOM 627 N N . ALA A 1 83 ? -21.543 -16.065 7.456 1.00 94.31 83 ALA A N 1
ATOM 628 C CA . ALA A 1 83 ? -20.875 -17.084 8.268 1.00 94.31 83 ALA A CA 1
ATOM 629 C C . ALA A 1 83 ? -20.807 -16.750 9.775 1.00 94.31 83 ALA A C 1
ATOM 631 O O . ALA A 1 83 ? -20.507 -17.628 10.589 1.00 94.31 83 ALA A O 1
ATOM 632 N N . ALA A 1 84 ? -21.060 -15.499 10.173 1.00 91.81 84 ALA A N 1
ATOM 633 C CA . ALA A 1 84 ? -21.111 -15.087 11.575 1.00 91.81 84 ALA A CA 1
ATOM 634 C C . ALA A 1 84 ? -22.490 -15.288 12.222 1.00 91.81 84 ALA A C 1
ATOM 636 O O . ALA A 1 84 ? -22.569 -15.385 13.450 1.00 91.81 84 ALA A O 1
ATOM 637 N N . TYR A 1 85 ? -23.552 -15.395 11.419 1.00 93.75 85 TYR A N 1
ATOM 638 C CA . TYR A 1 85 ? -24.931 -15.465 11.898 1.00 93.75 85 TYR A CA 1
ATOM 639 C C . TYR A 1 85 ? -25.199 -16.629 12.872 1.00 93.75 85 TYR A C 1
ATOM 641 O O . TYR A 1 85 ? -25.697 -16.351 13.961 1.00 93.75 85 TYR A O 1
ATOM 649 N N . PRO A 1 86 ? -24.833 -17.901 12.601 1.00 93.75 86 PRO A N 1
ATOM 650 C CA . PRO A 1 86 ? -25.210 -18.997 13.504 1.00 93.75 86 PRO A CA 1
ATOM 651 C C . PRO A 1 86 ? -24.542 -18.922 14.872 1.00 93.75 86 PRO A C 1
ATOM 653 O O . PRO A 1 86 ? -25.172 -19.226 15.880 1.00 93.75 86 PRO A O 1
ATOM 656 N N . LEU A 1 87 ? -23.281 -18.476 14.915 1.00 92.81 87 LEU A N 1
ATOM 657 C CA . LEU A 1 87 ? -22.579 -18.227 16.174 1.00 92.81 87 LEU A CA 1
ATOM 658 C C . LEU A 1 87 ? -23.324 -17.169 16.991 1.00 92.81 87 LEU A C 1
ATOM 660 O O . LEU A 1 87 ? -23.527 -17.341 18.189 1.00 92.81 87 LEU A O 1
ATOM 664 N N . ARG A 1 88 ? -23.742 -16.077 16.344 1.00 92.19 88 ARG A N 1
ATOM 665 C CA . ARG A 1 88 ? -24.458 -14.999 17.022 1.00 92.19 88 ARG A CA 1
ATOM 666 C C . ARG A 1 88 ? -25.836 -15.448 17.502 1.00 92.19 88 ARG A C 1
ATOM 668 O O . ARG A 1 88 ? -26.176 -15.211 18.655 1.00 92.19 88 ARG A O 1
ATOM 675 N N . LYS A 1 89 ? -26.579 -16.158 16.655 1.00 93.38 89 LYS A N 1
ATOM 676 C CA . LYS A 1 89 ? -27.883 -16.721 17.004 1.00 93.38 89 LYS A CA 1
ATOM 677 C C . LYS A 1 89 ? -27.800 -17.603 18.251 1.00 93.38 89 LYS A C 1
ATOM 679 O O . LYS A 1 89 ? -28.586 -17.420 19.170 1.00 93.38 89 LYS A O 1
ATOM 684 N N . ALA A 1 90 ? -26.812 -18.497 18.303 1.00 92.62 90 ALA A N 1
ATOM 685 C CA . ALA A 1 90 ? -26.605 -19.388 19.441 1.00 92.62 90 ALA A CA 1
ATOM 686 C C . ALA A 1 90 ? -26.193 -18.641 20.722 1.00 92.62 90 ALA A C 1
ATOM 688 O O . ALA A 1 90 ? -26.683 -18.959 21.797 1.00 92.62 90 ALA A O 1
ATOM 689 N N . LEU A 1 91 ? -25.308 -17.642 20.623 1.00 92.31 91 LEU A N 1
ATOM 690 C CA . LEU A 1 91 ? -24.783 -16.940 21.801 1.00 92.31 91 LEU A CA 1
ATOM 691 C C . LEU A 1 91 ? -25.732 -15.891 22.387 1.00 92.31 91 LEU A C 1
ATOM 693 O O . LEU A 1 91 ? -25.653 -15.614 23.582 1.00 92.31 91 LEU A O 1
ATOM 697 N N . TYR A 1 92 ? -26.565 -15.258 21.567 1.00 91.50 92 TYR A N 1
ATOM 698 C CA . TYR A 1 92 ? -27.406 -14.137 21.998 1.00 91.50 92 TYR A CA 1
ATOM 699 C C . TYR A 1 92 ? -28.906 -14.454 21.969 1.00 91.50 92 TYR A C 1
ATOM 701 O O . TYR A 1 92 ? -29.706 -13.584 22.294 1.00 91.50 92 TYR A O 1
ATOM 709 N N . GLY A 1 93 ? -29.297 -15.667 21.563 1.00 90.19 93 GLY A N 1
ATOM 710 C CA . GLY A 1 93 ? -30.707 -16.053 21.470 1.00 90.19 93 GLY A CA 1
ATOM 711 C C . GLY A 1 93 ? -31.500 -15.231 20.448 1.00 90.19 93 GLY A C 1
ATOM 712 O O . GLY A 1 93 ? -32.696 -15.029 20.630 1.00 90.19 93 GLY A O 1
ATOM 713 N N . GLU A 1 94 ? -30.850 -14.721 19.393 1.00 91.88 94 GLU A N 1
ATOM 714 C CA . GLU A 1 94 ? -31.517 -13.887 18.381 1.00 91.88 94 GLU A CA 1
ATOM 715 C C . GLU A 1 94 ? -32.628 -14.668 17.662 1.00 91.88 94 GLU A C 1
ATOM 717 O O . GLU A 1 94 ? -32.418 -15.785 17.176 1.00 91.88 94 GLU A O 1
ATOM 722 N N . THR A 1 95 ? -33.798 -14.048 17.513 1.00 94.31 95 THR A N 1
ATOM 723 C CA . THR A 1 95 ? -34.921 -14.625 16.756 1.00 94.31 95 THR A CA 1
ATOM 724 C C . THR A 1 95 ? -34.937 -14.177 15.294 1.00 94.31 95 THR A C 1
ATOM 726 O O . THR A 1 95 ? -35.739 -14.675 14.505 1.00 94.31 95 THR A O 1
ATOM 729 N N . TRP A 1 96 ? -34.006 -13.301 14.896 1.00 94.44 96 TRP A N 1
ATOM 730 C CA . TRP A 1 96 ? -33.813 -12.905 13.502 1.00 94.44 96 TRP A CA 1
ATOM 731 C C . TRP A 1 96 ? -33.584 -14.099 12.578 1.00 94.44 96 TRP A C 1
ATOM 733 O O . TRP A 1 96 ? -32.799 -15.004 12.878 1.00 94.44 96 TRP A O 1
ATOM 743 N N . SER A 1 97 ? -34.191 -14.056 11.392 1.00 95.25 97 SER A N 1
ATOM 744 C CA . SER A 1 97 ? -33.772 -14.871 10.250 1.00 95.25 97 SER A CA 1
ATOM 745 C C . SER A 1 97 ? -32.433 -14.372 9.685 1.00 95.25 97 SER A C 1
ATOM 747 O O . SER A 1 97 ? -32.025 -13.234 9.930 1.00 95.25 97 SER A O 1
ATOM 749 N N . LEU A 1 98 ? -31.746 -15.197 8.884 1.00 94.88 98 LEU A N 1
ATOM 750 C CA . LEU A 1 98 ? -30.507 -14.778 8.211 1.00 94.88 98 LEU A CA 1
ATOM 751 C C . LEU A 1 98 ? -30.726 -13.514 7.359 1.00 94.88 98 LEU A C 1
ATOM 753 O O . LEU A 1 98 ? -29.887 -12.617 7.363 1.00 94.88 98 LEU A O 1
ATOM 757 N N . ALA A 1 99 ? -31.869 -13.414 6.674 1.00 94.56 99 ALA A N 1
ATOM 758 C CA . ALA A 1 99 ? -32.211 -12.254 5.856 1.00 94.56 99 ALA A CA 1
ATOM 759 C C . ALA A 1 99 ? -32.393 -10.983 6.702 1.00 94.56 99 ALA A C 1
ATOM 761 O O . ALA A 1 99 ? -31.852 -9.939 6.349 1.00 94.56 99 ALA A O 1
ATOM 762 N N . GLN A 1 100 ? -33.091 -11.070 7.841 1.00 94.12 100 GLN A N 1
ATOM 763 C CA . GLN A 1 100 ? -33.257 -9.939 8.764 1.00 94.12 100 GLN A CA 1
ATOM 764 C C . GLN A 1 100 ? -31.918 -9.491 9.357 1.00 94.12 100 GLN A C 1
ATOM 766 O O . GLN A 1 100 ? -31.637 -8.295 9.401 1.00 94.12 100 GLN A O 1
ATOM 771 N N . TYR A 1 101 ? -31.070 -10.450 9.741 1.00 94.19 101 TYR A N 1
ATOM 772 C CA . TYR A 1 101 ? -29.717 -10.187 10.222 1.00 94.19 101 TYR A CA 1
ATOM 773 C C . TYR A 1 101 ? -28.883 -9.440 9.171 1.00 94.19 101 TYR A C 1
ATOM 775 O O . TYR A 1 101 ? -28.330 -8.379 9.463 1.00 94.19 101 TYR A O 1
ATOM 783 N N . LEU A 1 102 ? -28.817 -9.958 7.939 1.00 94.50 102 LEU A N 1
ATOM 784 C CA . LEU A 1 102 ? -28.053 -9.329 6.859 1.00 94.50 102 LEU A CA 1
ATOM 785 C C . LEU A 1 102 ? -28.621 -7.952 6.501 1.00 94.50 102 LEU A C 1
ATOM 787 O O . LEU A 1 102 ? -27.857 -7.006 6.353 1.00 94.50 102 LEU A O 1
ATOM 791 N N . TRP A 1 103 ? -29.946 -7.810 6.432 1.00 93.38 103 TRP A N 1
ATOM 792 C CA . TRP A 1 103 ? -30.607 -6.532 6.171 1.00 93.38 103 TRP A CA 1
ATOM 793 C C . TRP A 1 103 ? -30.270 -5.474 7.224 1.00 93.38 103 TRP A C 1
ATOM 795 O O . TRP A 1 103 ? -29.908 -4.350 6.872 1.00 93.38 103 TRP A O 1
ATOM 805 N N . PHE A 1 104 ? -30.339 -5.833 8.509 1.00 92.00 104 PHE A N 1
ATOM 806 C CA . PHE A 1 104 ? -29.988 -4.929 9.598 1.00 92.00 104 PHE A CA 1
ATOM 807 C C . PHE A 1 104 ? -28.522 -4.488 9.511 1.00 92.00 104 PHE A C 1
ATOM 809 O O . PHE A 1 104 ? -28.238 -3.291 9.555 1.00 92.00 104 PHE A O 1
ATOM 816 N N . TRP A 1 105 ? -27.587 -5.429 9.340 1.00 90.81 105 TRP A N 1
ATOM 817 C CA . TRP A 1 105 ? -26.163 -5.097 9.249 1.00 90.81 105 TRP A CA 1
ATOM 818 C C . TRP A 1 105 ? -25.824 -4.298 7.995 1.00 90.81 105 TRP A C 1
ATOM 820 O O . TRP A 1 105 ? -25.038 -3.360 8.089 1.00 90.81 105 TRP A O 1
ATOM 830 N N . THR A 1 106 ? -26.434 -4.599 6.848 1.00 91.31 106 THR A N 1
ATOM 831 C CA . THR A 1 106 ? -26.263 -3.799 5.630 1.00 91.31 106 THR A CA 1
ATOM 832 C C . THR A 1 106 ? -26.768 -2.376 5.849 1.00 91.31 106 THR A C 1
ATOM 834 O O . THR A 1 106 ? -26.034 -1.434 5.561 1.00 91.31 106 THR A O 1
ATOM 837 N N . ARG A 1 107 ? -27.961 -2.190 6.436 1.00 91.88 107 ARG A N 1
ATOM 838 C CA . ARG A 1 107 ? -28.476 -0.856 6.794 1.00 91.88 107 ARG A CA 1
ATOM 839 C C . ARG A 1 107 ? -27.534 -0.125 7.738 1.00 91.88 107 ARG A C 1
ATOM 841 O O . ARG A 1 107 ? -27.211 1.031 7.483 1.00 91.88 107 ARG A O 1
ATOM 848 N N . LEU A 1 108 ? -27.052 -0.789 8.786 1.00 90.44 108 LEU A N 1
ATOM 849 C CA . LEU A 1 108 ? -26.113 -0.199 9.738 1.00 90.44 108 LEU A CA 1
ATOM 850 C C . LEU A 1 108 ? -24.798 0.212 9.055 1.00 90.44 108 LEU A C 1
ATOM 852 O O . LEU A 1 108 ? -24.335 1.334 9.247 1.00 90.44 108 LEU A O 1
ATOM 856 N N . ILE A 1 109 ? -24.223 -0.658 8.219 1.00 89.94 109 ILE A N 1
ATOM 857 C CA . ILE A 1 109 ? -22.983 -0.384 7.482 1.00 89.94 109 ILE A CA 1
ATOM 858 C C . ILE A 1 109 ? -23.173 0.787 6.518 1.00 89.94 109 ILE A C 1
ATOM 860 O O . ILE A 1 109 ? -22.351 1.698 6.508 1.00 89.94 109 ILE A O 1
ATOM 864 N N . VAL A 1 110 ? -24.256 0.801 5.740 1.00 89.75 110 VAL A N 1
ATOM 865 C CA . VAL A 1 110 ? -24.558 1.894 4.805 1.00 89.75 110 VAL A CA 1
ATOM 866 C C . VAL A 1 110 ? -24.779 3.208 5.558 1.00 89.75 110 VAL A C 1
ATOM 868 O O . VAL A 1 110 ? -24.266 4.242 5.144 1.00 89.75 110 VAL A O 1
ATOM 871 N N . SER A 1 111 ? -25.461 3.178 6.701 1.00 88.44 111 SER A N 1
ATOM 872 C CA . SER A 1 111 ? -25.752 4.389 7.481 1.00 88.44 111 SER A CA 1
ATOM 873 C C . SER A 1 111 ? -24.503 4.989 8.126 1.00 88.44 111 SER A C 1
ATOM 875 O O . SER A 1 111 ? -24.312 6.200 8.099 1.00 88.44 111 SER A O 1
ATOM 877 N N . VAL A 1 112 ? -23.639 4.144 8.698 1.00 88.19 112 VAL A N 1
ATOM 878 C CA . VAL A 1 112 ? -22.456 4.585 9.457 1.00 88.19 112 VAL A CA 1
ATOM 879 C C . VAL A 1 112 ? -21.240 4.788 8.550 1.00 88.19 112 VAL A C 1
ATOM 881 O O . VAL A 1 112 ? -20.506 5.766 8.691 1.00 88.19 112 VAL A O 1
ATOM 884 N N . TYR A 1 113 ? -21.008 3.874 7.607 1.00 88.88 113 TYR A N 1
ATOM 885 C CA . TYR A 1 113 ? -19.814 3.857 6.757 1.00 88.88 113 TYR A CA 1
ATOM 886 C C . TYR A 1 113 ? -20.087 4.237 5.301 1.00 88.88 113 TYR A C 1
ATOM 888 O O . TYR A 1 113 ? -19.134 4.541 4.589 1.00 88.88 113 TYR A O 1
ATOM 896 N N . GLY A 1 114 ? -21.346 4.270 4.849 1.00 89.62 114 GLY A N 1
ATOM 897 C CA . GLY A 1 114 ? -21.687 4.543 3.448 1.00 89.62 114 GLY A CA 1
ATOM 898 C C . GLY A 1 114 ? -21.175 5.890 2.949 1.00 89.62 114 GLY A C 1
ATOM 899 O O . GLY A 1 114 ? -20.659 5.953 1.839 1.00 89.62 114 GLY A O 1
ATOM 900 N N . PHE A 1 115 ? -21.196 6.934 3.789 1.00 91.69 115 PHE A N 1
ATOM 901 C CA . PHE A 1 115 ? -20.567 8.222 3.469 1.00 91.69 115 PHE A CA 1
ATOM 902 C C . PHE A 1 115 ? -19.070 8.066 3.150 1.00 91.69 115 PHE A C 1
ATOM 904 O O . PHE A 1 115 ? -18.604 8.528 2.112 1.00 91.69 115 PHE A O 1
ATOM 911 N N . TRP A 1 116 ? -18.318 7.383 4.017 1.00 91.69 116 TRP A N 1
ATOM 912 C CA . TRP A 1 116 ? -16.875 7.190 3.850 1.00 91.69 116 TRP A CA 1
ATOM 913 C C . TRP A 1 116 ? -16.542 6.287 2.661 1.00 91.69 116 TRP A C 1
ATOM 915 O O . TRP A 1 116 ? -15.566 6.541 1.963 1.00 91.69 116 TRP A O 1
ATOM 925 N N . ILE A 1 117 ? -17.361 5.261 2.413 1.00 89.12 117 ILE A N 1
ATOM 926 C CA . ILE A 1 117 ? -17.223 4.372 1.254 1.00 89.12 117 ILE A CA 1
ATOM 927 C C . ILE A 1 117 ? -17.487 5.148 -0.039 1.00 89.12 117 ILE A C 1
ATOM 929 O O . ILE A 1 117 ? -16.683 5.077 -0.962 1.00 89.12 117 ILE A O 1
ATOM 933 N N . ALA A 1 118 ? -18.567 5.928 -0.103 1.00 91.94 118 ALA A N 1
ATOM 934 C CA . ALA A 1 118 ? -18.891 6.740 -1.271 1.00 91.94 118 ALA A CA 1
ATOM 935 C C . ALA A 1 118 ? -17.825 7.816 -1.529 1.00 91.94 118 ALA A C 1
ATOM 937 O O . ALA A 1 118 ? -17.405 7.993 -2.667 1.00 91.94 118 ALA A O 1
ATOM 938 N N . LEU A 1 119 ? -17.318 8.467 -0.478 1.00 93.88 119 LEU A N 1
ATOM 939 C CA . LEU A 1 119 ? -16.204 9.412 -0.575 1.00 93.88 119 LEU A CA 1
ATOM 940 C C . LEU A 1 119 ? -14.922 8.752 -1.107 1.00 93.88 119 LEU A C 1
ATOM 942 O O . LEU A 1 119 ? -14.238 9.326 -1.949 1.00 93.88 119 LEU A O 1
ATOM 946 N N . LEU A 1 120 ? -14.610 7.542 -0.639 1.00 90.62 120 LEU A N 1
ATOM 947 C CA . LEU A 1 120 ? -13.458 6.766 -1.099 1.00 90.62 120 LEU A CA 1
ATOM 948 C C . LEU A 1 120 ? -13.594 6.334 -2.571 1.00 90.62 120 LEU A C 1
ATOM 950 O O . LEU A 1 120 ? -12.605 6.316 -3.299 1.00 90.62 120 LEU A O 1
ATOM 954 N N . LEU A 1 121 ? -14.806 5.980 -3.008 1.00 88.75 121 LEU A N 1
ATOM 955 C CA . LEU A 1 121 ? -15.090 5.535 -4.377 1.00 88.75 121 LEU A CA 1
ATOM 956 C C . LEU A 1 121 ? -15.284 6.688 -5.368 1.00 88.75 121 LEU A C 1
ATOM 958 O O . LEU A 1 121 ? -15.200 6.460 -6.574 1.00 88.75 121 LEU A O 1
ATOM 962 N N . LEU A 1 122 ? -15.511 7.914 -4.889 1.00 92.50 122 LEU A N 1
ATOM 963 C CA . LEU A 1 122 ? -15.788 9.076 -5.732 1.00 92.50 122 LEU A CA 1
ATOM 964 C C . LEU A 1 122 ? -14.745 9.282 -6.847 1.00 92.50 122 LEU A C 1
ATOM 966 O O . LEU A 1 122 ? -15.170 9.398 -7.998 1.00 92.50 122 LEU A O 1
ATOM 970 N N . PRO A 1 123 ? -13.417 9.266 -6.590 1.00 89.44 123 PRO A N 1
ATOM 971 C CA . PRO A 1 123 ? -12.425 9.465 -7.649 1.00 89.44 123 PRO A CA 1
ATOM 972 C C . PRO A 1 123 ? -12.508 8.387 -8.737 1.00 89.44 123 PRO A C 1
ATOM 974 O O . PRO A 1 123 ? -12.352 8.673 -9.921 1.00 89.44 123 PRO A O 1
ATOM 977 N N . VAL A 1 124 ? -12.789 7.142 -8.345 1.00 85.25 124 VAL A N 1
ATOM 978 C CA . VAL A 1 124 ? -12.900 6.008 -9.272 1.00 85.25 124 VAL A CA 1
ATOM 979 C C . VAL A 1 124 ? -14.127 6.182 -10.168 1.00 85.25 124 VAL A C 1
ATOM 981 O O . VAL A 1 124 ? -14.025 6.087 -11.389 1.00 85.25 124 VAL A O 1
ATOM 984 N N . LEU A 1 125 ? -15.277 6.504 -9.568 1.00 87.19 125 LEU A N 1
ATOM 985 C CA . LEU A 1 125 ? -16.536 6.723 -10.283 1.00 87.19 125 LEU A CA 1
ATOM 986 C C . LEU A 1 125 ? -16.470 7.930 -11.227 1.00 87.19 125 LEU A C 1
ATOM 988 O O . LEU A 1 125 ? -16.913 7.835 -12.371 1.00 87.19 125 LEU A O 1
ATOM 992 N N . ALA A 1 126 ? -15.859 9.035 -10.793 1.00 87.94 126 ALA A N 1
ATOM 993 C CA . ALA A 1 126 ? -15.627 10.197 -11.647 1.00 87.94 126 ALA A CA 1
ATOM 994 C C . ALA A 1 126 ? -14.712 9.850 -12.836 1.00 87.94 126 ALA A C 1
ATOM 996 O O . ALA A 1 126 ? -15.016 10.199 -13.979 1.00 87.94 126 ALA A O 1
ATOM 997 N N . GLY A 1 127 ? -13.639 9.089 -12.588 1.00 82.94 127 GLY A N 1
ATOM 998 C CA . GLY A 1 127 ? -12.670 8.673 -13.603 1.00 82.94 127 GLY A CA 1
ATOM 999 C C . GLY A 1 127 ? -13.267 7.865 -14.763 1.00 82.94 127 GLY A C 1
ATOM 1000 O O . GLY A 1 127 ? -12.840 8.054 -15.909 1.00 82.94 127 GLY A O 1
ATOM 1001 N N . TYR A 1 128 ? -14.287 7.033 -14.503 1.00 83.12 128 TYR A N 1
ATOM 1002 C CA . TYR A 1 128 ? -14.967 6.223 -15.527 1.00 83.12 128 TYR A CA 1
ATOM 1003 C C . TYR A 1 128 ? -15.626 7.052 -16.634 1.00 83.12 128 TYR A C 1
ATOM 1005 O O . TYR A 1 128 ? -15.647 6.624 -17.786 1.00 83.12 128 TYR A O 1
ATOM 1013 N N . SER A 1 129 ? -16.119 8.252 -16.317 1.00 80.56 129 SER A N 1
ATOM 1014 C CA . SER A 1 129 ? -16.866 9.100 -17.263 1.00 80.56 129 SER A CA 1
ATOM 1015 C C . SER A 1 129 ? -16.000 9.787 -18.330 1.00 80.56 129 SER A C 1
ATOM 1017 O O . SER A 1 129 ? -16.507 10.527 -19.173 1.00 80.56 129 SER A O 1
ATOM 1019 N N . ARG A 1 130 ? -14.688 9.519 -18.314 1.00 78.44 130 ARG A N 1
ATOM 1020 C CA . ARG A 1 130 ? -13.676 10.095 -19.201 1.00 78.44 130 ARG A CA 1
ATOM 1021 C C . ARG A 1 130 ? -13.839 11.616 -19.367 1.00 78.44 130 ARG A C 1
ATOM 1023 O O . ARG A 1 130 ? -13.470 12.357 -18.469 1.00 78.44 130 ARG A O 1
ATOM 1030 N N . SER A 1 131 ? -14.392 12.081 -20.481 1.00 82.25 131 SER A N 1
ATOM 1031 C CA . SER A 1 131 ? -14.516 13.508 -20.804 1.00 82.25 131 SER A CA 1
ATOM 1032 C C . SER A 1 131 ? -15.469 14.299 -19.892 1.00 82.25 131 SER A C 1
ATOM 1034 O O . SER A 1 131 ? -15.415 15.523 -19.899 1.00 82.25 131 SER A O 1
ATOM 1036 N N . PHE A 1 132 ? -16.332 13.633 -19.115 1.00 85.12 132 PHE A N 1
ATOM 1037 C CA . PHE A 1 132 ? -17.309 14.280 -18.222 1.00 85.12 132 PHE A CA 1
ATOM 1038 C C . PHE A 1 132 ? -16.946 14.174 -16.733 1.00 85.12 132 PHE A C 1
ATOM 1040 O O . PHE A 1 132 ? -17.808 14.337 -15.869 1.00 85.12 132 PHE A O 1
ATOM 1047 N N . ASP A 1 133 ? -15.684 13.901 -16.412 1.00 85.44 133 ASP A N 1
ATOM 1048 C CA . ASP A 1 133 ? -15.237 13.625 -15.045 1.00 85.44 133 ASP A CA 1
ATOM 1049 C C . ASP A 1 133 ? -15.446 14.773 -14.064 1.00 85.44 133 ASP A C 1
ATOM 1051 O O . ASP A 1 133 ? -15.860 14.515 -12.939 1.00 85.44 133 ASP A O 1
ATOM 1055 N N . TRP A 1 134 ? -15.260 16.024 -14.482 1.00 90.44 134 TRP A N 1
ATOM 1056 C CA . TRP A 1 134 ? -15.588 17.195 -13.667 1.00 90.44 134 TRP A CA 1
ATOM 1057 C C . TRP A 1 134 ? -17.075 17.254 -13.303 1.00 90.44 134 TRP A C 1
ATOM 1059 O O . TRP A 1 134 ? -17.427 17.499 -12.148 1.00 90.44 134 TRP A O 1
ATOM 1069 N N . LEU A 1 135 ? -17.955 16.994 -14.275 1.00 92.75 135 LEU A N 1
ATOM 1070 C CA . LEU A 1 135 ? -19.403 17.037 -14.078 1.00 92.75 135 LEU A CA 1
ATOM 1071 C C . LEU A 1 135 ? -19.874 15.861 -13.218 1.00 92.75 135 LEU A C 1
ATOM 1073 O O . LEU A 1 135 ? -20.669 16.051 -12.300 1.00 92.75 135 LEU A O 1
ATOM 1077 N N . MET A 1 136 ? -19.328 14.666 -13.452 1.00 91.44 136 MET A N 1
ATOM 1078 C CA . MET A 1 136 ? -19.593 13.489 -12.628 1.00 91.44 136 MET A CA 1
ATOM 1079 C C . MET A 1 136 ? -19.068 13.676 -11.198 1.00 91.44 136 MET A C 1
ATOM 1081 O O . MET A 1 136 ? -19.775 13.375 -10.240 1.00 91.44 136 MET A O 1
ATOM 1085 N N . ALA A 1 137 ? -17.864 14.228 -11.024 1.00 91.75 137 ALA A N 1
ATOM 1086 C CA . ALA A 1 137 ? -17.305 14.529 -9.710 1.00 91.75 137 ALA A CA 1
ATOM 1087 C C . ALA A 1 137 ? -18.183 15.524 -8.940 1.00 91.75 137 ALA A C 1
ATOM 1089 O O . ALA A 1 137 ? -18.478 15.287 -7.770 1.00 91.75 137 ALA A O 1
ATOM 1090 N N . ALA A 1 138 ? -18.658 16.591 -9.591 1.00 92.94 138 ALA A N 1
ATOM 1091 C CA . ALA A 1 138 ? -19.587 17.546 -8.988 1.00 92.94 138 ALA A CA 1
ATOM 1092 C C . ALA A 1 138 ? -20.933 16.891 -8.625 1.00 92.94 138 ALA A C 1
ATOM 1094 O O . ALA A 1 138 ? -21.425 17.067 -7.506 1.00 92.94 138 ALA A O 1
ATOM 1095 N N . ALA A 1 139 ? -21.491 16.080 -9.531 1.00 93.75 139 ALA A N 1
ATOM 1096 C CA . ALA A 1 139 ? -22.740 15.352 -9.315 1.00 93.75 139 ALA A CA 1
ATOM 1097 C C . ALA A 1 139 ? -22.650 14.340 -8.158 1.00 93.75 139 ALA A C 1
ATOM 1099 O O . ALA A 1 139 ? -23.629 14.157 -7.439 1.00 93.75 139 ALA A O 1
ATOM 1100 N N . LEU A 1 140 ? -21.485 13.719 -7.939 1.00 93.44 140 LEU A N 1
ATOM 1101 C CA . LEU A 1 140 ? -21.227 12.802 -6.820 1.00 93.44 140 LEU A CA 1
ATOM 1102 C C . LEU A 1 140 ? -20.863 13.534 -5.516 1.00 93.44 140 LEU A C 1
ATOM 1104 O O . LEU A 1 140 ? -21.194 13.062 -4.428 1.00 93.44 140 LEU A O 1
ATOM 1108 N N . ALA A 1 141 ? -20.209 14.695 -5.595 1.00 94.44 141 ALA A N 1
ATOM 1109 C CA . ALA A 1 141 ? -19.834 15.494 -4.429 1.00 94.44 141 ALA A CA 1
ATOM 1110 C C . ALA A 1 141 ? -21.044 16.173 -3.766 1.00 94.44 141 ALA A C 1
ATOM 1112 O O . ALA A 1 141 ? -21.127 16.208 -2.538 1.00 94.44 141 ALA A O 1
ATOM 1113 N N . ALA A 1 142 ? -22.005 16.671 -4.550 1.00 93.38 142 ALA A N 1
ATOM 1114 C CA . ALA A 1 142 ? -23.213 17.321 -4.037 1.00 93.38 142 ALA A CA 1
ATOM 1115 C C . ALA A 1 142 ? -24.007 16.460 -3.020 1.00 93.38 142 ALA A C 1
ATOM 1117 O O . ALA A 1 142 ? -24.261 16.941 -1.908 1.00 93.38 142 ALA A O 1
ATOM 1118 N N . PRO A 1 143 ? -24.350 15.185 -3.305 1.00 92.69 143 PRO A N 1
ATOM 1119 C CA . PRO A 1 143 ? -25.026 14.328 -2.336 1.00 92.69 143 PRO A CA 1
ATOM 1120 C C . PRO A 1 143 ? -24.145 13.983 -1.129 1.00 92.69 143 PRO A C 1
ATOM 1122 O O . PRO A 1 143 ? -24.686 13.809 -0.040 1.00 92.69 143 PRO A O 1
ATOM 1125 N N . LEU A 1 144 ? -22.811 13.939 -1.259 1.00 93.94 144 LEU A N 1
ATOM 1126 C CA . LEU A 1 144 ? -21.915 13.758 -0.107 1.00 93.94 144 LEU A CA 1
ATOM 1127 C C . LEU A 1 144 ? -21.925 14.966 0.832 1.00 93.94 144 LEU A C 1
ATOM 1129 O O . LEU A 1 144 ? -21.966 14.786 2.048 1.00 93.94 144 LEU A O 1
ATOM 1133 N N . VAL A 1 145 ? -21.924 16.189 0.293 1.00 92.75 145 VAL A N 1
ATOM 1134 C CA . VAL A 1 145 ? -22.061 17.413 1.100 1.00 92.75 145 VAL A CA 1
ATOM 1135 C C . VAL A 1 145 ? -23.405 17.405 1.823 1.00 92.75 145 VAL A C 1
ATOM 1137 O O . VAL A 1 145 ? -23.457 17.589 3.042 1.00 92.75 145 VAL A O 1
ATOM 1140 N N . TRP A 1 146 ? -24.485 17.102 1.099 1.00 89.06 146 TRP A N 1
ATOM 1141 C CA . TRP A 1 146 ? -25.818 16.978 1.682 1.00 89.06 146 TRP A CA 1
ATOM 1142 C C . TRP A 1 146 ? -25.861 15.922 2.798 1.00 89.06 146 TRP A C 1
ATOM 1144 O O . TRP A 1 146 ? -26.289 16.222 3.915 1.00 89.06 146 TRP A O 1
ATOM 1154 N N . LEU A 1 147 ? -25.333 14.720 2.550 1.00 87.94 147 LEU A N 1
ATOM 1155 C CA . LEU A 1 147 ? -25.292 13.630 3.525 1.00 87.94 147 LEU A CA 1
ATOM 1156 C C . LEU A 1 147 ? -24.438 13.987 4.750 1.00 87.94 147 LEU A C 1
ATOM 1158 O O . LEU A 1 147 ? -24.835 13.683 5.873 1.00 87.94 147 LEU A O 1
ATOM 1162 N N . SER A 1 148 ? -23.313 14.685 4.562 1.00 88.69 148 SER A N 1
ATOM 1163 C CA . SER A 1 148 ? -22.449 15.144 5.656 1.00 88.69 148 SER A CA 1
ATOM 1164 C C . SER A 1 148 ? -23.183 16.097 6.601 1.00 88.69 148 SER A C 1
ATOM 1166 O O . SER A 1 148 ? -23.015 15.997 7.814 1.00 88.69 148 SER A O 1
ATOM 1168 N N . THR A 1 149 ? -24.018 17.003 6.079 1.00 85.44 149 THR A N 1
ATOM 1169 C CA . THR A 1 149 ? -24.802 17.930 6.925 1.00 85.44 149 THR A CA 1
ATOM 1170 C C . THR A 1 149 ? -25.936 17.243 7.683 1.00 85.44 149 THR A C 1
ATOM 1172 O O . THR A 1 149 ? -26.380 17.736 8.717 1.00 85.44 149 THR A O 1
ATOM 1175 N N . ARG A 1 150 ? -26.417 16.102 7.174 1.00 86.81 150 ARG A N 1
ATOM 1176 C CA . ARG A 1 150 ? -27.604 15.388 7.671 1.00 86.81 150 ARG A CA 1
ATOM 1177 C C . ARG A 1 150 ? -27.270 14.012 8.247 1.00 86.81 150 ARG A C 1
ATOM 1179 O O . ARG A 1 150 ? -28.166 13.186 8.406 1.00 86.81 150 ARG A O 1
ATOM 1186 N N . HIS A 1 151 ? -26.005 13.761 8.577 1.00 84.88 151 HIS A N 1
ATOM 1187 C CA . HIS A 1 151 ? -25.522 12.421 8.904 1.00 84.88 151 HIS A CA 1
ATOM 1188 C C . HIS A 1 151 ? -26.294 11.778 10.071 1.00 84.88 151 HIS A C 1
ATOM 1190 O O . HIS A 1 151 ? -26.813 10.672 9.920 1.00 84.88 151 HIS A O 1
ATOM 1196 N N . GLY A 1 152 ? -26.497 12.501 11.180 1.00 86.88 152 GLY A N 1
ATOM 1197 C CA . GLY A 1 152 ? -27.289 12.010 12.319 1.00 86.88 152 GLY A CA 1
ATOM 1198 C C . GLY A 1 152 ? -28.734 11.648 11.947 1.00 86.88 152 GLY A C 1
ATOM 1199 O O . GLY A 1 152 ? -29.216 10.576 12.307 1.00 86.88 152 GLY A O 1
ATOM 1200 N N . ARG A 1 153 ? -29.401 12.478 11.132 1.00 89.94 153 ARG A N 1
ATOM 1201 C CA . ARG A 1 153 ? -30.754 12.188 10.618 1.00 89.94 153 ARG A CA 1
ATOM 1202 C C . ARG A 1 153 ? -30.782 10.970 9.703 1.00 89.94 153 ARG A C 1
ATOM 1204 O O . ARG A 1 153 ? -31.711 10.174 9.788 1.00 89.94 153 ARG A O 1
ATOM 1211 N N . SER A 1 154 ? -29.773 10.812 8.847 1.00 88.81 154 SER A N 1
ATOM 1212 C CA . SER A 1 154 ? -29.682 9.654 7.955 1.00 88.81 154 SER A CA 1
ATOM 1213 C C . SER A 1 154 ? -29.554 8.348 8.740 1.00 88.81 154 SER A C 1
ATOM 1215 O O . SER A 1 154 ? -30.241 7.389 8.408 1.00 88.81 154 SER A O 1
ATOM 1217 N N . ILE A 1 155 ? -28.780 8.338 9.835 1.00 90.94 155 ILE A N 1
ATOM 1218 C CA . ILE A 1 155 ? -28.666 7.185 10.739 1.00 90.94 155 ILE A CA 1
ATOM 1219 C C . ILE A 1 155 ? -30.008 6.892 11.417 1.00 90.94 155 ILE A C 1
ATOM 1221 O O . ILE A 1 155 ? -30.470 5.754 11.373 1.00 90.94 155 ILE A O 1
ATOM 1225 N N . ARG A 1 156 ? -30.667 7.906 11.993 1.00 93.25 156 ARG A N 1
ATOM 1226 C CA . ARG A 1 156 ? -31.979 7.756 12.651 1.00 93.25 156 ARG A CA 1
ATOM 1227 C C . ARG A 1 156 ? -33.032 7.180 11.704 1.00 93.25 156 ARG A C 1
ATOM 1229 O O . ARG A 1 156 ? -33.662 6.172 12.018 1.00 93.25 156 ARG A O 1
ATOM 1236 N N . TYR A 1 157 ? -33.160 7.754 10.507 1.00 92.00 157 TYR A N 1
ATOM 1237 C CA . TYR A 1 157 ? -34.087 7.275 9.480 1.00 92.00 157 TYR A CA 1
ATOM 1238 C C . TYR A 1 157 ? -33.752 5.849 9.031 1.00 92.00 157 TYR A C 1
ATOM 1240 O O . TYR A 1 157 ? -34.606 4.963 9.038 1.00 92.00 157 TYR A O 1
ATOM 1248 N N . ALA A 1 158 ? -32.488 5.599 8.687 1.00 91.00 158 ALA A N 1
ATOM 1249 C CA . ALA A 1 158 ? -32.059 4.313 8.168 1.00 91.00 158 ALA A CA 1
ATOM 1250 C C . ALA A 1 158 ? -32.049 3.208 9.227 1.00 91.00 158 ALA A C 1
ATOM 1252 O O . ALA A 1 158 ? -32.084 2.042 8.848 1.00 91.00 158 ALA A O 1
ATOM 1253 N N . LEU A 1 159 ? -32.061 3.514 10.526 1.00 91.38 159 LEU A N 1
ATOM 1254 C CA . LEU A 1 159 ? -32.285 2.538 11.600 1.00 91.38 159 LEU A CA 1
ATOM 1255 C C . LEU A 1 159 ? -33.758 2.438 12.023 1.00 91.38 159 LEU A C 1
ATOM 1257 O O . LEU A 1 159 ? -34.131 1.458 12.659 1.00 91.38 159 LEU A O 1
ATOM 1261 N N . GLY A 1 160 ? -34.622 3.351 11.575 1.00 92.56 160 GLY A N 1
ATOM 1262 C CA . GLY A 1 160 ? -36.038 3.370 11.945 1.00 92.56 160 GLY A CA 1
ATOM 1263 C C . GLY A 1 160 ? -36.252 3.795 13.398 1.00 92.56 160 GLY A C 1
ATOM 1264 O O . GLY A 1 160 ? -37.073 3.193 14.089 1.00 92.56 160 GLY A O 1
ATOM 1265 N N . ALA A 1 161 ? -35.479 4.785 13.850 1.00 95.06 161 ALA A N 1
ATOM 1266 C CA . ALA A 1 161 ? -35.559 5.347 15.191 1.00 95.06 161 ALA A CA 1
ATOM 1267 C C . ALA A 1 161 ? -36.948 5.939 15.477 1.00 95.06 161 ALA A C 1
ATOM 1269 O O . ALA A 1 161 ? -37.604 6.488 14.587 1.00 95.06 161 ALA A O 1
ATOM 1270 N N . ARG A 1 162 ? -37.403 5.798 16.723 1.00 95.75 162 ARG A N 1
ATOM 1271 C CA . ARG A 1 162 ? -38.697 6.290 17.213 1.00 95.75 162 ARG A CA 1
ATOM 1272 C C . ARG A 1 162 ? -38.503 7.078 18.507 1.00 95.75 162 ARG A C 1
ATOM 1274 O O . ARG A 1 162 ? -37.598 6.726 19.258 1.00 95.75 162 ARG A O 1
ATOM 1281 N N . PRO A 1 163 ? -39.345 8.080 18.806 1.00 96.25 163 PRO A N 1
ATOM 1282 C CA . PRO A 1 163 ? -39.293 8.791 20.082 1.00 96.25 163 PRO A CA 1
ATOM 1283 C C . PRO A 1 163 ? -39.377 7.831 21.270 1.00 96.25 163 PRO A C 1
ATOM 1285 O O . PRO A 1 163 ? -40.146 6.866 21.230 1.00 96.25 163 PRO A O 1
ATOM 1288 N N . LEU A 1 164 ? -38.588 8.089 22.313 1.00 95.88 164 LEU A N 1
ATOM 1289 C CA . LEU A 1 164 ? -38.674 7.335 23.559 1.00 95.88 164 LEU A CA 1
ATOM 1290 C C . LEU A 1 164 ? -40.049 7.589 24.215 1.00 95.88 164 LEU A C 1
ATOM 1292 O O . LEU A 1 164 ? -40.413 8.750 24.387 1.00 95.88 164 LEU A O 1
ATOM 1296 N N . PRO A 1 165 ? -40.832 6.548 24.557 1.00 91.94 165 PRO A N 1
ATOM 1297 C CA . PRO A 1 165 ? -42.189 6.729 25.077 1.00 91.94 165 PRO A CA 1
ATOM 1298 C C . PRO A 1 165 ? -42.239 7.032 26.584 1.00 91.94 165 PRO A C 1
ATOM 1300 O O . PRO A 1 165 ? -43.284 7.444 27.081 1.00 91.94 165 PRO A O 1
ATOM 1303 N N . ASP A 1 166 ? -41.146 6.803 27.314 1.00 93.19 166 ASP A N 1
ATOM 1304 C CA . ASP A 1 166 ? -41.098 6.907 28.773 1.00 93.19 166 ASP A CA 1
ATOM 1305 C C . ASP A 1 166 ? -40.969 8.364 29.243 1.00 93.19 166 ASP A C 1
ATOM 1307 O O . ASP A 1 166 ? -39.907 8.982 29.153 1.00 93.19 166 ASP A O 1
ATOM 1311 N N . VAL A 1 167 ? -42.069 8.909 29.763 1.00 92.06 167 VAL A N 1
ATOM 1312 C CA . VAL A 1 167 ? -42.155 10.302 30.221 1.00 92.06 167 VAL A CA 1
ATOM 1313 C C . VAL A 1 167 ? -41.303 10.555 31.471 1.00 92.06 167 VAL A C 1
ATOM 1315 O O . VAL A 1 167 ? -40.762 11.652 31.616 1.00 92.06 167 VAL A O 1
ATOM 1318 N N . ALA A 1 168 ? -41.145 9.564 32.356 1.00 93.19 168 ALA A N 1
ATOM 1319 C CA . ALA A 1 168 ? -40.368 9.719 33.584 1.00 93.19 168 ALA A CA 1
ATOM 1320 C C . ALA A 1 168 ? -38.871 9.829 33.268 1.00 93.19 168 ALA A C 1
ATOM 1322 O O . ALA A 1 168 ? -38.207 10.762 33.726 1.00 93.19 168 ALA A O 1
ATOM 1323 N N . LEU A 1 169 ? -38.358 8.951 32.401 1.00 94.56 169 LEU A N 1
ATOM 1324 C CA . LEU A 1 169 ? -36.978 9.039 31.916 1.00 94.56 169 LEU A CA 1
ATOM 1325 C C . LEU A 1 169 ? -36.719 10.348 31.165 1.00 94.56 169 LEU A C 1
ATOM 1327 O O . LEU A 1 169 ? -35.711 11.009 31.412 1.00 94.56 169 LEU A O 1
ATOM 1331 N N . LEU A 1 170 ? -37.646 10.770 30.298 1.00 95.44 170 LEU A N 1
ATOM 1332 C CA . LEU A 1 170 ? -37.521 12.039 29.574 1.00 95.44 170 LEU A CA 1
ATOM 1333 C C . LEU A 1 170 ? -37.425 13.248 30.517 1.00 95.44 170 LEU A C 1
ATOM 1335 O O . LEU A 1 170 ? -36.647 14.163 30.242 1.00 95.44 170 LEU A O 1
ATOM 1339 N N . ALA A 1 171 ? -38.150 13.247 31.641 1.00 93.44 171 ALA A N 1
ATOM 1340 C CA . ALA A 1 171 ? -38.044 14.301 32.650 1.00 93.44 171 ALA A CA 1
ATOM 1341 C C . ALA A 1 171 ? -36.654 14.327 33.314 1.00 93.44 171 ALA A C 1
ATOM 1343 O O . ALA A 1 171 ? -36.063 15.398 33.456 1.00 93.44 171 ALA A O 1
ATOM 1344 N N . ARG A 1 172 ? -36.087 13.157 33.651 1.00 94.06 172 ARG A N 1
ATOM 1345 C CA . ARG A 1 172 ? -34.711 13.048 34.185 1.00 94.06 172 ARG A CA 1
ATOM 1346 C C . ARG A 1 172 ? -33.680 13.542 33.167 1.00 94.06 172 ARG A C 1
ATOM 1348 O O . ARG A 1 172 ? -32.743 14.254 33.522 1.00 94.06 172 ARG A O 1
ATOM 1355 N N . PHE A 1 173 ? -33.865 13.208 31.890 1.00 95.56 173 PHE A N 1
ATOM 1356 C CA . PHE A 1 173 ? -32.958 13.626 30.821 1.00 95.56 173 PHE A CA 1
ATOM 1357 C C . PHE A 1 173 ? -33.004 15.134 30.566 1.00 95.56 173 PHE A C 1
ATOM 1359 O O . PHE A 1 173 ? -31.958 15.730 30.313 1.00 95.56 173 PHE A O 1
ATOM 1366 N N . ALA A 1 174 ? -34.179 15.762 30.667 1.00 92.19 174 ALA A N 1
ATOM 1367 C CA . ALA A 1 174 ? -34.333 17.206 30.498 1.00 92.19 174 ALA A CA 1
ATOM 1368 C C . ALA A 1 174 ? -33.484 18.001 31.507 1.00 92.19 174 ALA A C 1
ATOM 1370 O O . ALA A 1 174 ? -32.783 18.931 31.111 1.00 92.19 174 ALA A O 1
ATOM 1371 N N . LEU A 1 175 ? -33.452 17.569 32.774 1.00 91.31 175 LEU A N 1
ATOM 1372 C CA . LEU A 1 175 ? -32.610 18.182 33.810 1.00 91.31 175 LEU A CA 1
ATOM 1373 C C . LEU A 1 175 ? -31.113 18.100 33.463 1.00 91.31 175 LEU A C 1
ATOM 1375 O O . LEU A 1 175 ? -30.367 19.063 33.636 1.00 91.31 175 LEU A O 1
ATOM 1379 N N . MET A 1 176 ? -30.665 16.962 32.925 1.00 93.94 176 MET A N 1
ATOM 1380 C CA . MET A 1 176 ? -29.268 16.794 32.508 1.00 93.94 176 MET A CA 1
ATOM 1381 C C . MET A 1 176 ? -28.924 17.618 31.261 1.00 93.94 176 MET A C 1
ATOM 1383 O O . MET A 1 176 ? -27.819 18.147 31.164 1.00 93.94 176 MET A O 1
ATOM 1387 N N . VAL A 1 177 ? -29.858 17.769 30.316 1.00 93.94 177 VAL A N 1
ATOM 1388 C CA . VAL A 1 177 ? -29.682 18.622 29.127 1.00 93.94 177 VAL A CA 1
ATOM 1389 C C . VAL A 1 177 ? -29.436 20.077 29.529 1.00 93.94 177 VAL A C 1
ATOM 1391 O O . VAL A 1 177 ? -28.510 20.702 29.003 1.00 93.94 177 VAL A O 1
ATOM 1394 N N . GLU A 1 178 ? -30.199 20.590 30.498 1.00 89.31 178 GLU A N 1
ATOM 1395 C CA . GLU A 1 178 ? -29.992 21.931 31.058 1.00 89.31 178 GLU A CA 1
ATOM 1396 C C . GLU A 1 178 ? -28.599 22.069 31.694 1.00 89.31 178 GLU A C 1
ATOM 1398 O O . GLU A 1 178 ? -27.884 23.039 31.425 1.00 89.31 178 GLU A O 1
ATOM 1403 N N . ALA A 1 179 ? -28.160 21.063 32.459 1.00 89.06 179 ALA A N 1
ATOM 1404 C CA . ALA A 1 179 ? -26.842 21.047 33.098 1.00 89.06 179 ALA A CA 1
ATOM 1405 C C . ALA A 1 179 ? -25.668 20.965 32.097 1.00 89.06 179 ALA A C 1
ATOM 1407 O O . ALA A 1 179 ? -24.619 21.577 32.318 1.00 89.06 179 ALA A O 1
ATOM 1408 N N . CYS A 1 180 ? -25.839 20.252 30.979 1.00 86.69 180 CYS A N 1
ATOM 1409 C CA . CYS A 1 180 ? -24.841 20.112 29.913 1.00 86.69 180 CYS A CA 1
ATOM 1410 C C . CYS A 1 180 ? -24.743 21.334 28.984 1.00 86.69 180 CYS A C 1
ATOM 1412 O O . CYS A 1 180 ? -23.867 21.366 28.118 1.00 86.69 180 CYS A O 1
ATOM 1414 N N . LYS A 1 181 ? -25.636 22.330 29.116 1.00 82.00 181 LYS A N 1
ATOM 1415 C CA . LYS A 1 181 ? -25.720 23.509 28.226 1.00 82.00 181 LYS A CA 1
ATOM 1416 C C . LYS A 1 181 ? -25.742 23.138 26.736 1.00 82.00 181 LYS A C 1
ATOM 1418 O O . LYS A 1 181 ? -25.243 23.881 25.885 1.00 82.00 181 LYS A O 1
ATOM 1423 N N . VAL A 1 182 ? -26.300 21.972 26.416 1.00 84.25 182 VAL A N 1
ATOM 1424 C CA . VAL A 1 182 ? -26.505 21.518 25.040 1.00 84.25 182 VAL A CA 1
ATOM 1425 C C . VAL A 1 182 ? -27.861 22.023 24.546 1.00 84.25 182 VAL A C 1
ATOM 1427 O O . VAL A 1 182 ? -28.775 22.255 25.333 1.00 84.25 182 VAL A O 1
ATOM 1430 N N . GLY A 1 183 ? -27.985 22.249 23.235 1.00 82.94 183 GLY A N 1
ATOM 1431 C CA . GLY A 1 183 ? -29.270 22.609 22.628 1.00 82.94 183 GLY A CA 1
ATOM 1432 C C . GLY A 1 183 ? -30.319 21.496 22.787 1.00 82.94 183 GLY A C 1
ATOM 1433 O O . GLY A 1 183 ? -29.999 20.432 23.314 1.00 82.94 183 GLY A O 1
ATOM 1434 N N . PRO A 1 184 ? -31.557 21.694 22.304 1.00 89.06 184 PRO A N 1
ATOM 1435 C CA . PRO A 1 184 ? -32.610 20.684 22.413 1.00 89.06 184 PRO A CA 1
ATOM 1436 C C . PRO A 1 184 ? -32.163 19.348 21.799 1.00 89.06 184 PRO A C 1
ATOM 1438 O O . PRO A 1 184 ? -31.780 19.300 20.629 1.00 89.06 184 PRO A O 1
ATOM 1441 N N . VAL A 1 185 ? -32.207 18.280 22.603 1.00 94.31 185 VAL A N 1
ATOM 1442 C CA . VAL A 1 185 ? -31.767 16.926 22.234 1.00 94.31 185 VAL A CA 1
ATOM 1443 C C . VAL A 1 185 ? -32.979 16.027 22.002 1.00 94.31 185 VAL A C 1
ATOM 1445 O O . VAL A 1 185 ? -33.882 15.967 22.833 1.00 94.31 185 VAL A O 1
ATOM 1448 N N . ALA A 1 186 ? -32.991 15.296 20.887 1.00 95.06 186 ALA A N 1
ATOM 1449 C CA . ALA A 1 186 ? -33.986 14.257 20.639 1.00 95.06 186 ALA A CA 1
ATOM 1450 C C . ALA A 1 186 ? -33.577 12.933 21.308 1.00 95.06 186 ALA A C 1
ATOM 1452 O O . ALA A 1 186 ? -32.488 12.416 21.055 1.00 95.06 186 ALA A O 1
ATOM 1453 N N . PHE A 1 187 ? -34.465 12.351 22.113 1.00 97.00 187 PHE A N 1
ATOM 1454 C CA . PHE A 1 187 ? -34.267 11.036 22.726 1.00 97.00 187 PHE A CA 1
ATOM 1455 C C . PHE A 1 187 ? -35.103 9.988 21.994 1.00 97.00 187 PHE A C 1
ATOM 1457 O O . PHE A 1 187 ? -36.334 10.052 21.969 1.00 97.00 187 PHE A O 1
ATOM 1464 N N . GLU A 1 188 ? -34.429 9.027 21.369 1.00 97.12 188 GLU A N 1
ATOM 1465 C CA . GLU A 1 188 ? -35.057 8.032 20.502 1.00 97.12 188 GLU A CA 1
ATOM 1466 C C . GLU A 1 188 ? -34.554 6.621 20.797 1.00 97.12 188 GLU A C 1
ATOM 1468 O O . GLU A 1 188 ? -33.484 6.432 21.370 1.00 97.12 188 GLU A O 1
ATOM 1473 N N . TYR A 1 189 ? -35.295 5.610 20.349 1.00 96.31 189 TYR A N 1
ATOM 1474 C CA . TYR A 1 189 ? -34.876 4.217 20.409 1.00 96.31 189 TYR A CA 1
ATOM 1475 C C . TYR A 1 189 ? -35.076 3.481 19.079 1.00 96.31 189 TYR A C 1
ATOM 1477 O O . TYR A 1 189 ? -35.943 3.819 18.270 1.00 96.31 189 TYR A O 1
ATOM 1485 N N . VAL A 1 190 ? -34.264 2.445 18.859 1.00 95.50 190 VAL A N 1
ATOM 1486 C CA . VAL A 1 190 ? -34.394 1.493 17.751 1.00 95.50 190 VAL A CA 1
ATOM 1487 C C . VAL A 1 190 ? -34.985 0.195 18.276 1.00 95.50 190 VAL A C 1
ATOM 1489 O O . VAL A 1 190 ? -34.364 -0.507 19.078 1.00 95.50 190 VAL A O 1
ATOM 1492 N N . ASP A 1 191 ? -36.165 -0.148 17.773 1.00 93.31 191 ASP A N 1
ATOM 1493 C CA . ASP A 1 191 ? -36.767 -1.459 17.985 1.00 93.31 191 ASP A CA 1
ATOM 1494 C C . ASP A 1 191 ? -36.076 -2.513 17.104 1.00 93.31 191 ASP A C 1
ATOM 1496 O O . ASP A 1 191 ? -36.224 -2.531 15.879 1.00 93.31 191 ASP A O 1
ATOM 1500 N N . LEU A 1 192 ? -35.311 -3.402 17.741 1.00 91.56 192 LEU A N 1
ATOM 1501 C CA . LEU A 1 192 ? -34.563 -4.459 17.064 1.00 91.56 192 LEU A CA 1
ATOM 1502 C C . LEU A 1 192 ? -35.417 -5.676 16.674 1.00 91.56 192 LEU A C 1
ATOM 1504 O O . LEU A 1 192 ? -34.899 -6.545 15.974 1.00 91.56 192 LEU A O 1
ATOM 1508 N N . ARG A 1 193 ? -36.692 -5.771 17.090 1.00 88.19 193 ARG A N 1
ATOM 1509 C CA . ARG A 1 193 ? -37.633 -6.849 16.705 1.00 88.19 193 ARG A CA 1
ATOM 1510 C C . ARG A 1 193 ? -37.021 -8.258 16.740 1.00 88.19 193 ARG A C 1
ATOM 1512 O O . ARG A 1 193 ? -37.037 -8.972 15.737 1.00 88.19 193 ARG A O 1
ATOM 1519 N N . GLY A 1 194 ? -36.422 -8.633 17.871 1.00 85.81 194 GLY A N 1
ATOM 1520 C CA . GLY A 1 194 ? -35.798 -9.952 18.053 1.00 85.81 194 GLY A CA 1
ATOM 1521 C C . GLY A 1 194 ? -34.283 -10.023 17.828 1.00 85.81 194 GLY A C 1
ATOM 1522 O O . GLY A 1 194 ? -33.682 -11.085 18.002 1.00 85.81 194 GLY A O 1
ATOM 1523 N N . GLY A 1 195 ? -33.651 -8.906 17.461 1.00 91.25 195 GLY A N 1
ATOM 1524 C CA . GLY A 1 195 ? -32.196 -8.754 17.486 1.00 91.25 195 GLY A CA 1
ATOM 1525 C C . GLY A 1 195 ? -31.665 -8.454 18.884 1.00 91.25 195 GLY A C 1
ATOM 1526 O O . GLY A 1 195 ? -32.374 -7.893 19.716 1.00 91.25 195 GLY A O 1
ATOM 1527 N N . ALA A 1 196 ? -30.396 -8.788 19.119 1.00 91.62 196 ALA A N 1
ATOM 1528 C CA . ALA A 1 196 ? -29.756 -8.686 20.427 1.00 91.62 196 ALA A CA 1
ATOM 1529 C C . ALA A 1 196 ? -28.537 -7.749 20.368 1.00 91.62 196 ALA A C 1
ATOM 1531 O O . ALA A 1 196 ? -27.403 -8.167 20.101 1.00 91.62 196 ALA A O 1
ATOM 1532 N N . ILE A 1 197 ? -28.771 -6.449 20.577 1.00 92.12 197 ILE A N 1
ATOM 1533 C CA . ILE A 1 197 ? -27.722 -5.417 20.637 1.00 92.12 197 ILE A CA 1
ATOM 1534 C C . ILE A 1 197 ? -28.066 -4.458 21.767 1.00 92.12 197 ILE A C 1
ATOM 1536 O O . ILE A 1 197 ? -28.966 -3.650 21.597 1.00 92.12 197 ILE A O 1
ATOM 1540 N N . SER A 1 198 ? -27.337 -4.525 22.881 1.0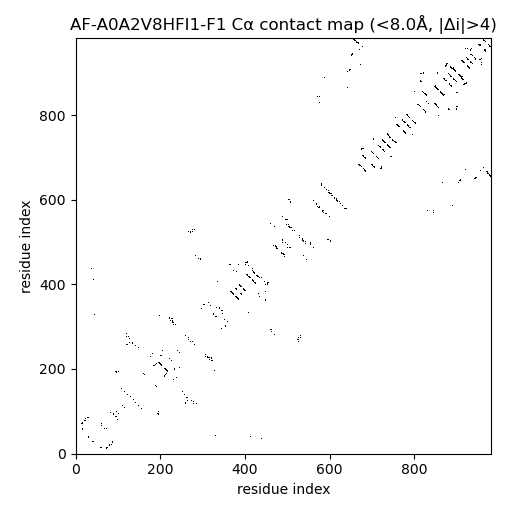0 93.31 198 SER A N 1
ATOM 1541 C CA . SER A 1 198 ? -27.422 -3.534 23.958 1.00 93.31 198 SER A CA 1
ATOM 1542 C C . SER A 1 198 ? -26.403 -2.429 23.686 1.00 93.31 198 SER A C 1
ATOM 1544 O O . SER A 1 198 ? -25.196 -2.671 23.745 1.00 93.31 198 SER A O 1
ATOM 1546 N N . ASN A 1 199 ? -26.883 -1.260 23.264 1.00 93.81 199 ASN A N 1
ATOM 1547 C CA . ASN A 1 199 ? -26.059 -0.089 22.974 1.00 93.81 199 ASN A CA 1
ATOM 1548 C C . ASN A 1 199 ? -26.850 1.227 23.084 1.00 93.81 199 ASN A C 1
ATOM 1550 O O . ASN A 1 199 ? -28.070 1.237 22.878 1.00 93.81 199 ASN A O 1
ATOM 1554 N N . ALA A 1 200 ? -26.130 2.319 23.332 1.00 95.19 200 ALA A N 1
ATOM 1555 C CA . ALA A 1 200 ? -26.584 3.698 23.183 1.00 95.19 200 ALA A CA 1
ATOM 1556 C C . ALA A 1 200 ? -25.603 4.456 22.269 1.00 95.19 200 ALA A C 1
ATOM 1558 O O . ALA A 1 200 ? -24.482 3.997 22.036 1.00 95.19 200 ALA A O 1
ATOM 1559 N N . LEU A 1 201 ? -26.052 5.550 21.656 1.00 94.12 201 LEU A N 1
ATOM 1560 C CA . LEU A 1 201 ? -25.219 6.350 20.763 1.00 94.12 201 LEU A CA 1
ATOM 1561 C C . LEU A 1 201 ? -25.638 7.819 20.772 1.00 94.12 201 LEU A C 1
ATOM 1563 O O . LEU A 1 201 ? -26.732 8.163 20.318 1.00 94.12 201 LEU A O 1
ATOM 1567 N N . ALA A 1 202 ? -24.717 8.689 21.168 1.00 94.31 202 ALA A N 1
ATOM 1568 C CA . ALA A 1 202 ? -24.784 10.114 20.907 1.00 94.31 202 ALA A CA 1
ATOM 1569 C C . ALA A 1 202 ? -24.577 10.404 19.411 1.00 94.31 202 ALA A C 1
ATOM 1571 O O . ALA A 1 202 ? -23.613 9.955 18.782 1.00 94.31 202 ALA A O 1
ATOM 1572 N N . LEU A 1 203 ? -25.467 11.212 18.840 1.00 93.81 203 LEU A N 1
ATOM 1573 C CA . LEU A 1 203 ? -25.409 11.706 17.467 1.00 93.81 203 LEU A CA 1
ATOM 1574 C C . LEU A 1 203 ? -25.220 13.231 17.483 1.00 93.81 203 LEU A C 1
ATOM 1576 O O . LEU A 1 203 ? -26.204 13.974 17.419 1.00 93.81 203 LEU A O 1
ATOM 1580 N N . PRO A 1 204 ? -23.965 13.720 17.552 1.00 90.81 204 PRO A N 1
ATOM 1581 C CA . PRO A 1 204 ? -23.677 15.144 17.489 1.00 90.81 204 PRO A CA 1
ATOM 1582 C C . PRO A 1 204 ? -24.180 15.764 16.187 1.00 90.81 204 PRO A C 1
ATOM 1584 O O . PRO A 1 204 ? -23.925 15.263 15.090 1.00 90.81 204 PRO A O 1
ATOM 1587 N N . SER A 1 205 ? -24.863 16.896 16.307 1.00 88.69 205 SER A N 1
ATOM 1588 C CA . SER A 1 205 ? -25.358 17.672 15.178 1.00 88.69 205 SER A CA 1
ATOM 1589 C C . SER A 1 205 ? -25.453 19.134 15.580 1.00 88.69 205 SER A C 1
ATOM 1591 O O . SER A 1 205 ? -25.793 19.453 16.715 1.00 88.69 205 SER A O 1
ATOM 1593 N N . ALA A 1 206 ? -25.177 20.032 14.635 1.00 82.81 206 ALA A N 1
ATOM 1594 C CA . ALA A 1 206 ? -25.315 21.466 14.868 1.00 82.81 206 ALA A CA 1
ATOM 1595 C C . ALA A 1 206 ? -26.785 21.921 14.933 1.00 82.81 206 ALA A C 1
ATOM 1597 O O . ALA A 1 206 ? -27.049 23.025 15.391 1.00 82.81 206 ALA A O 1
ATOM 1598 N N . THR A 1 207 ? -27.722 21.107 14.432 1.00 83.50 207 THR A N 1
ATOM 1599 C CA . THR A 1 207 ? -29.138 21.495 14.274 1.00 83.50 207 THR A CA 1
ATOM 1600 C C . THR A 1 207 ? -30.127 20.542 14.934 1.00 83.50 207 THR A C 1
ATOM 1602 O O . THR A 1 207 ? -31.237 20.956 15.238 1.00 83.50 207 THR A O 1
ATOM 1605 N N . ASP A 1 208 ? -29.759 19.275 15.118 1.00 88.50 208 ASP A N 1
ATOM 1606 C CA . ASP A 1 208 ? -30.673 18.222 15.584 1.00 88.50 208 ASP A CA 1
ATOM 1607 C C . ASP A 1 208 ? -29.876 17.121 16.306 1.00 88.50 208 ASP A C 1
ATOM 1609 O O . ASP A 1 208 ? -29.677 16.035 15.742 1.00 88.50 208 ASP A O 1
ATOM 1613 N N . PRO A 1 209 ? -29.256 17.441 17.461 1.00 92.19 209 PRO A N 1
ATOM 1614 C CA . PRO A 1 209 ? -28.517 16.465 18.249 1.00 92.19 209 PRO A CA 1
ATOM 1615 C C . PRO A 1 209 ? -29.484 15.435 18.839 1.00 92.19 209 PRO A C 1
ATOM 1617 O O . PRO A 1 209 ? -30.605 15.764 19.224 1.00 92.19 209 PRO A O 1
ATOM 1620 N N . ALA A 1 210 ? -29.056 14.177 18.909 1.00 95.56 210 ALA A N 1
ATOM 1621 C CA . ALA A 1 210 ? -29.904 13.100 19.408 1.00 95.56 210 ALA A CA 1
ATOM 1622 C C . ALA A 1 210 ? -29.115 12.077 20.226 1.00 95.56 210 ALA A C 1
ATOM 1624 O O . ALA A 1 210 ? -27.924 11.877 19.988 1.00 95.56 210 ALA A O 1
ATOM 1625 N N . VAL A 1 211 ? -29.802 11.395 21.138 1.00 96.81 211 VAL A N 1
ATOM 1626 C CA . VAL A 1 211 ? -29.317 10.184 21.806 1.00 96.81 211 VAL A CA 1
ATOM 1627 C C . VAL A 1 211 ? -30.213 9.027 21.382 1.00 96.81 211 VAL A C 1
ATOM 1629 O O . VAL A 1 211 ? -31.436 9.088 21.521 1.00 96.81 211 VAL A O 1
ATOM 1632 N N . LEU A 1 212 ? -29.593 7.989 20.821 1.00 96.81 212 LEU A N 1
ATOM 1633 C CA . LEU A 1 212 ? -30.276 6.817 20.295 1.00 96.81 212 LEU A CA 1
ATOM 1634 C C . LEU A 1 212 ? -30.015 5.601 21.184 1.00 96.81 212 LEU A C 1
ATOM 1636 O O . LEU A 1 212 ? -28.875 5.163 21.316 1.00 96.81 212 LEU A O 1
ATOM 1640 N N . PHE A 1 213 ? -31.076 5.015 21.725 1.00 97.31 213 PHE A N 1
ATOM 1641 C CA . PHE A 1 213 ? -31.030 3.783 22.505 1.00 97.31 213 PHE A CA 1
ATOM 1642 C C . PHE A 1 213 ? -31.433 2.575 21.656 1.00 97.31 213 PHE A C 1
ATOM 1644 O O . PHE A 1 213 ? -32.126 2.681 20.646 1.00 97.31 213 PHE A O 1
ATOM 1651 N N . THR A 1 214 ? -31.023 1.385 22.064 1.00 96.31 214 THR A N 1
ATOM 1652 C CA . THR A 1 214 ? -31.549 0.130 21.509 1.00 96.31 214 THR A CA 1
ATOM 1653 C C . THR A 1 214 ? -32.613 -0.439 22.438 1.00 96.31 214 THR A C 1
ATOM 1655 O O . THR A 1 214 ? -32.479 -0.340 23.657 1.00 96.31 214 THR A O 1
ATOM 1658 N N . SER A 1 215 ? -33.650 -1.079 21.889 1.00 94.75 215 SER A N 1
ATOM 1659 C CA . SER A 1 215 ? -34.689 -1.713 22.715 1.00 94.75 215 SER A CA 1
ATOM 1660 C C . SER A 1 215 ? -34.121 -2.761 23.679 1.00 94.75 215 SER A C 1
ATOM 1662 O O . SER A 1 215 ? -34.613 -2.907 24.791 1.00 94.75 215 SER A O 1
ATOM 1664 N N . THR A 1 216 ? -33.040 -3.449 23.295 1.00 94.44 216 THR A N 1
ATOM 1665 C CA . THR A 1 216 ? -32.340 -4.401 24.166 1.00 94.44 216 THR A CA 1
ATOM 1666 C C . THR A 1 216 ? -31.647 -3.731 25.356 1.00 94.44 216 THR A C 1
ATOM 1668 O O . THR A 1 216 ? -31.634 -4.325 26.427 1.00 94.44 216 THR A O 1
ATOM 1671 N N . LEU A 1 217 ? -31.079 -2.528 25.198 1.00 95.81 217 LEU A N 1
ATOM 1672 C CA . LEU A 1 217 ? -30.471 -1.798 26.317 1.00 95.81 217 LEU A CA 1
ATOM 1673 C C . LEU A 1 217 ? -31.536 -1.363 27.322 1.00 95.81 217 LEU A C 1
ATOM 1675 O O . LEU A 1 217 ? -31.390 -1.629 28.509 1.00 95.81 217 LEU A O 1
ATOM 1679 N N . LEU A 1 218 ? -32.628 -0.774 26.828 1.00 95.44 218 LEU A N 1
ATOM 1680 C CA . LEU A 1 218 ? -33.743 -0.328 27.668 1.00 95.44 218 LEU A CA 1
ATOM 1681 C C . LEU A 1 218 ? -34.407 -1.488 28.426 1.00 95.44 218 LEU A C 1
ATOM 1683 O O . LEU A 1 218 ? -34.907 -1.294 29.521 1.00 95.44 218 LEU A O 1
ATOM 1687 N N . ALA A 1 219 ? -34.398 -2.699 27.862 1.00 93.19 219 ALA A N 1
ATOM 1688 C CA . ALA A 1 219 ? -34.946 -3.887 28.516 1.00 93.19 219 ALA A CA 1
ATOM 1689 C C . ALA A 1 219 ? -34.008 -4.525 29.563 1.00 93.19 219 ALA A C 1
ATOM 1691 O O . ALA A 1 219 ? -34.446 -5.393 30.313 1.00 93.19 219 ALA A O 1
ATOM 1692 N N . GLN A 1 220 ? -32.718 -4.174 29.575 1.00 93.12 220 GLN A N 1
ATOM 1693 C CA . GLN A 1 220 ? -31.709 -4.789 30.456 1.00 93.12 220 GLN A CA 1
ATOM 1694 C C . GLN A 1 220 ? -31.291 -3.914 31.627 1.00 93.12 220 GLN A C 1
ATOM 1696 O O . GLN A 1 220 ? -30.751 -4.433 32.609 1.00 93.12 220 GLN A O 1
ATOM 1701 N N . LEU A 1 221 ? -31.462 -2.607 31.476 1.00 96.44 221 LEU A N 1
ATOM 1702 C CA . LEU A 1 221 ? -31.040 -1.616 32.444 1.00 96.44 221 LEU A CA 1
ATOM 1703 C C . LEU A 1 221 ? -32.255 -1.085 33.203 1.00 96.44 221 LEU A C 1
ATOM 1705 O O . LEU A 1 221 ? -33.332 -0.953 32.626 1.00 96.44 221 LEU A O 1
ATOM 1709 N N . ASP A 1 222 ? -32.076 -0.797 34.487 1.00 95.94 222 ASP A N 1
ATOM 1710 C CA . ASP A 1 222 ? -33.070 -0.060 35.271 1.00 95.94 222 ASP A CA 1
ATOM 1711 C C . ASP A 1 222 ? -33.024 1.451 34.970 1.00 95.94 222 ASP A C 1
ATOM 1713 O O . ASP A 1 222 ? -32.194 1.935 34.197 1.00 95.94 222 ASP A O 1
ATOM 1717 N N . GLU A 1 223 ? -33.944 2.221 35.553 1.00 95.38 223 GLU A N 1
ATOM 1718 C CA . GLU A 1 223 ? -34.059 3.654 35.271 1.00 95.38 223 GLU A CA 1
ATOM 1719 C C . GLU A 1 223 ? -32.815 4.463 35.675 1.00 95.38 223 GLU A C 1
ATOM 1721 O O . GLU A 1 223 ? -32.469 5.431 34.990 1.00 95.38 223 GLU A O 1
ATOM 1726 N N . ASP A 1 224 ? -32.125 4.089 36.756 1.00 96.19 224 ASP A N 1
ATOM 1727 C CA . ASP A 1 224 ? -30.917 4.776 37.228 1.00 96.19 224 ASP A CA 1
ATOM 1728 C C . ASP A 1 224 ? -29.721 4.454 36.326 1.00 96.19 224 ASP A C 1
ATOM 1730 O O . ASP A 1 224 ? -28.963 5.345 35.938 1.00 96.19 224 ASP A O 1
ATOM 1734 N N . GLU A 1 225 ? -29.596 3.196 35.909 1.00 97.38 225 GLU A N 1
ATOM 1735 C CA . GLU A 1 225 ? -28.605 2.731 34.942 1.00 97.38 225 GLU A CA 1
ATOM 1736 C C . GLU A 1 225 ? -28.799 3.377 33.564 1.00 97.38 225 GLU A C 1
ATOM 1738 O O . GLU A 1 225 ? -27.829 3.826 32.945 1.00 97.38 225 GLU A O 1
ATOM 1743 N N . ILE A 1 226 ? -30.044 3.478 33.083 1.00 97.38 226 ILE A N 1
ATOM 1744 C CA . ILE A 1 226 ? -30.374 4.181 31.835 1.00 97.38 226 ILE A CA 1
ATOM 1745 C C . ILE A 1 226 ? -30.019 5.666 31.961 1.00 97.38 226 ILE A C 1
ATOM 1747 O O . ILE A 1 226 ? -29.428 6.233 31.038 1.00 97.38 226 ILE A O 1
ATOM 1751 N N . THR A 1 227 ? -30.336 6.294 33.096 1.00 97.19 227 THR A N 1
ATOM 1752 C CA . THR A 1 227 ? -30.009 7.703 33.363 1.00 97.19 227 THR A CA 1
ATOM 1753 C C . THR A 1 227 ? -28.498 7.933 33.365 1.00 97.19 227 THR A C 1
ATOM 1755 O O . THR A 1 227 ? -28.028 8.873 32.724 1.00 97.19 227 THR A O 1
ATOM 1758 N N . ALA A 1 228 ? -27.721 7.041 33.981 1.00 96.69 228 ALA A N 1
ATOM 1759 C CA . ALA A 1 228 ? -26.262 7.099 33.981 1.00 96.69 228 ALA A CA 1
ATOM 1760 C C . ALA A 1 228 ? -25.656 6.949 32.574 1.00 96.69 228 ALA A C 1
ATOM 1762 O O . ALA A 1 228 ? -24.758 7.708 32.200 1.00 96.69 228 ALA A O 1
ATOM 1763 N N . ILE A 1 229 ? -26.170 6.021 31.758 1.00 97.12 229 ILE A N 1
ATOM 1764 C CA . ILE A 1 229 ? -25.747 5.885 30.355 1.00 97.12 229 ILE A CA 1
ATOM 1765 C C . ILE A 1 229 ? -26.139 7.124 29.546 1.00 97.12 229 ILE A C 1
ATOM 1767 O O . ILE A 1 229 ? -25.330 7.632 28.774 1.00 97.12 229 ILE A O 1
ATOM 1771 N N . CYS A 1 230 ? -27.342 7.664 29.743 1.00 97.25 230 CYS A N 1
ATOM 1772 C CA . CYS A 1 230 ? -27.760 8.891 29.074 1.00 97.25 230 CYS A CA 1
ATOM 1773 C C . CYS A 1 230 ? -26.850 10.072 29.439 1.00 97.25 230 CYS A C 1
ATOM 1775 O O . CYS A 1 230 ? -26.473 10.834 28.553 1.00 97.25 230 CYS A O 1
ATOM 1777 N N . ALA A 1 231 ? -26.450 10.210 30.706 1.00 96.62 231 ALA A N 1
ATOM 1778 C CA . ALA A 1 231 ? -25.510 11.241 31.142 1.00 96.62 231 ALA A CA 1
ATOM 1779 C C .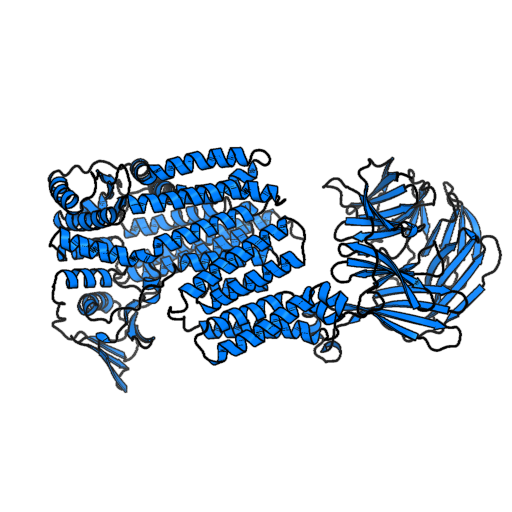 ALA A 1 231 ? -24.156 11.133 30.416 1.00 96.62 231 ALA A C 1
ATOM 1781 O O . ALA A 1 231 ? -23.605 12.141 29.973 1.00 96.62 231 ALA A O 1
ATOM 1782 N N . HIS A 1 232 ? -23.656 9.908 30.221 1.00 96.38 232 HIS A N 1
ATOM 1783 C CA . HIS A 1 232 ? -22.450 9.644 29.432 1.00 96.38 232 HIS A CA 1
ATOM 1784 C C . HIS A 1 232 ? -22.618 10.064 27.961 1.00 96.38 232 HIS A C 1
ATOM 1786 O O . HIS A 1 232 ? -21.767 10.766 27.411 1.00 96.38 232 HIS A O 1
ATOM 1792 N N . GLU A 1 233 ? -23.735 9.704 27.323 1.00 96.50 233 GLU A N 1
ATOM 1793 C CA . GLU A 1 233 ? -24.012 10.100 25.935 1.00 96.50 233 GLU A CA 1
ATOM 1794 C C . GLU A 1 233 ? -24.225 11.622 25.785 1.00 96.50 233 GLU A C 1
ATOM 1796 O O . GLU A 1 233 ? -23.810 12.221 24.791 1.00 96.50 233 GLU A O 1
ATOM 1801 N N . LEU A 1 234 ? -24.815 12.291 26.781 1.00 96.19 234 LEU A N 1
ATOM 1802 C CA . LEU A 1 234 ? -24.941 13.753 26.808 1.00 96.19 234 LEU A CA 1
ATOM 1803 C C . LEU A 1 234 ? -23.577 14.440 26.951 1.00 96.19 234 LEU A C 1
ATOM 1805 O O . LEU A 1 234 ? -23.323 15.431 26.262 1.00 96.19 234 LEU A O 1
ATOM 1809 N N . ALA A 1 235 ? -22.664 13.887 27.754 1.00 94.88 235 ALA A N 1
ATOM 1810 C CA . ALA A 1 235 ? -21.294 14.388 27.860 1.00 94.88 235 ALA A CA 1
ATOM 1811 C C . ALA A 1 235 ? -20.544 14.323 26.513 1.00 94.88 235 ALA A C 1
ATOM 1813 O O . ALA A 1 235 ? -19.767 15.225 26.178 1.00 94.88 235 ALA A O 1
ATOM 1814 N N . HIS A 1 236 ? -20.821 13.315 25.675 1.00 93.06 236 HIS A N 1
ATOM 1815 C CA . HIS A 1 236 ? -20.337 13.308 24.293 1.00 93.06 236 HIS A CA 1
ATOM 1816 C C . HIS A 1 236 ? -20.896 14.480 23.472 1.00 93.06 236 HIS A C 1
ATOM 1818 O O . HIS A 1 236 ? -20.137 15.124 22.742 1.00 93.06 236 HIS A O 1
ATOM 1824 N N . LEU A 1 237 ? -22.189 14.798 23.585 1.00 93.56 237 LEU A N 1
ATOM 1825 C CA . LEU A 1 237 ? -22.784 15.946 22.888 1.00 93.56 237 LEU A CA 1
ATOM 1826 C C . LEU A 1 237 ? -22.185 17.283 23.361 1.00 93.56 237 LEU A C 1
ATOM 1828 O O . LEU A 1 237 ? -21.867 18.127 22.521 1.00 93.56 237 LEU A O 1
ATOM 1832 N N . GLU A 1 238 ? -21.951 17.447 24.667 1.00 92.62 238 GLU A N 1
ATOM 1833 C CA . GLU A 1 238 ? -21.283 18.619 25.262 1.00 92.62 238 GLU A CA 1
ATOM 1834 C C . GLU A 1 238 ? -19.859 18.800 24.696 1.00 92.62 238 GLU A C 1
ATOM 1836 O O . GLU A 1 238 ? -19.454 19.898 24.295 1.00 92.62 238 GLU A O 1
ATOM 1841 N N . HIS A 1 239 ? -19.110 17.701 24.556 1.00 89.81 239 HIS A N 1
ATOM 1842 C CA . HIS A 1 239 ? -17.765 17.704 23.978 1.00 89.81 239 HIS A CA 1
ATOM 1843 C C . HIS A 1 239 ? -17.729 18.129 22.497 1.00 89.81 239 HIS A C 1
ATOM 1845 O O . HIS A 1 239 ? -16.775 18.780 22.041 1.00 89.81 239 HIS A O 1
ATOM 1851 N N . PHE A 1 240 ? -18.752 17.762 21.722 1.00 87.88 240 PHE A N 1
ATOM 1852 C CA . PHE A 1 240 ? -18.899 18.122 20.310 1.00 87.88 240 PHE A CA 1
ATOM 1853 C C . PHE A 1 240 ? -19.696 19.420 20.130 1.00 87.88 240 PHE A C 1
ATOM 1855 O O . PHE A 1 240 ? -20.677 19.478 19.391 1.00 87.88 240 PHE A O 1
ATOM 1862 N N . ASN A 1 241 ? -19.214 20.493 20.759 1.00 86.62 241 ASN A N 1
ATOM 1863 C CA . ASN A 1 241 ? -19.816 21.819 20.651 1.00 86.62 241 ASN A CA 1
ATOM 1864 C C . ASN A 1 241 ? -19.862 22.361 19.195 1.00 86.62 241 ASN A C 1
ATOM 1866 O O . ASN A 1 241 ? -19.122 21.895 18.314 1.00 86.62 241 ASN A O 1
ATOM 1870 N N . PRO A 1 242 ? -20.679 23.398 18.914 1.00 86.62 242 PRO A N 1
ATOM 1871 C CA . PRO A 1 242 ? -20.859 23.927 17.559 1.00 86.62 242 PRO A CA 1
ATOM 1872 C C . PRO A 1 242 ? -19.564 24.394 16.881 1.00 86.62 242 PRO A C 1
ATOM 1874 O O . PRO A 1 242 ? -19.405 24.247 15.669 1.00 86.62 242 PRO A O 1
ATOM 1877 N N . HIS A 1 243 ? -18.607 24.941 17.639 1.00 88.75 243 HIS A N 1
ATOM 1878 C CA . HIS A 1 243 ? -17.308 25.335 17.092 1.00 88.75 243 HIS A CA 1
ATOM 1879 C C . HIS A 1 243 ? -16.537 24.118 16.567 1.00 88.75 243 HIS A C 1
ATOM 1881 O O . HIS A 1 243 ? -16.083 24.114 15.422 1.00 88.75 243 HIS A O 1
ATOM 1887 N N . ARG A 1 244 ? -16.447 23.051 17.364 1.00 89.88 244 ARG A N 1
ATOM 1888 C CA . ARG A 1 244 ? -15.750 21.825 16.973 1.00 89.88 244 ARG A CA 1
ATOM 1889 C C . ARG A 1 244 ? -16.436 21.115 15.812 1.00 89.88 244 ARG A C 1
ATOM 1891 O O . ARG A 1 244 ? -15.747 20.659 14.903 1.00 89.88 244 ARG A O 1
ATOM 1898 N N . LEU A 1 245 ? -17.769 21.063 15.800 1.00 89.44 245 LEU A N 1
ATOM 1899 C CA . LEU A 1 245 ? -18.529 20.505 14.677 1.00 89.44 245 LEU A CA 1
ATOM 1900 C C . LEU A 1 245 ? -18.283 21.279 13.377 1.00 89.44 245 LEU A C 1
ATOM 1902 O O . LEU A 1 245 ? -18.101 20.652 12.335 1.00 89.44 245 LEU A O 1
ATOM 1906 N N . ARG A 1 246 ? -18.187 22.617 13.428 1.00 90.38 246 ARG A N 1
ATOM 1907 C CA . ARG A 1 246 ? -17.795 23.425 12.260 1.00 90.38 246 ARG A CA 1
ATOM 1908 C C . ARG A 1 246 ? -16.408 23.045 11.753 1.00 90.38 246 ARG A C 1
ATOM 1910 O O . ARG A 1 246 ? -16.270 22.777 10.566 1.00 90.38 246 ARG A O 1
ATOM 1917 N N . VAL A 1 247 ? -15.414 22.931 12.637 1.00 91.19 247 VAL A N 1
ATOM 1918 C CA . VAL A 1 247 ? -14.058 22.491 12.255 1.00 91.19 247 VAL A CA 1
ATOM 1919 C C . VAL A 1 247 ? -14.088 21.102 11.606 1.00 91.19 247 VAL A C 1
ATOM 1921 O O . VAL A 1 247 ? -13.505 20.907 10.541 1.00 91.19 247 VAL A O 1
ATOM 1924 N N . LEU A 1 248 ? -14.796 20.137 12.206 1.00 90.00 248 LEU A N 1
ATOM 1925 C CA . LEU A 1 248 ? -14.910 18.782 11.660 1.00 90.00 248 LEU A CA 1
ATOM 1926 C C . LEU A 1 248 ? -15.582 18.773 10.282 1.00 90.00 248 LEU A C 1
ATOM 1928 O O . LEU A 1 248 ? -15.087 18.090 9.387 1.00 90.00 248 LEU A O 1
ATOM 1932 N N . ASN A 1 249 ? -16.657 19.543 10.101 1.00 90.12 249 ASN A N 1
ATOM 1933 C CA . ASN A 1 249 ? -17.369 19.653 8.830 1.00 90.12 249 ASN A CA 1
ATOM 1934 C C . ASN A 1 249 ? -16.516 20.324 7.751 1.00 90.12 249 ASN A C 1
ATOM 1936 O O . ASN A 1 249 ? -16.446 19.795 6.647 1.00 90.12 249 ASN A O 1
ATOM 1940 N N . THR A 1 250 ? -15.795 21.405 8.068 1.00 92.06 250 THR A N 1
ATOM 1941 C CA . THR A 1 250 ? -14.861 22.049 7.129 1.00 92.06 250 THR A CA 1
ATOM 1942 C C . THR A 1 250 ? -13.797 21.067 6.641 1.00 92.06 250 THR A C 1
ATOM 1944 O O . THR A 1 250 ? -13.541 20.981 5.442 1.00 92.06 250 THR A O 1
ATOM 1947 N N . VAL A 1 251 ? -13.224 20.260 7.543 1.00 92.69 251 VAL A N 1
ATOM 1948 C CA . VAL A 1 251 ? -12.274 19.201 7.163 1.00 92.69 251 VAL A CA 1
ATOM 1949 C C . VAL A 1 251 ? -12.945 18.140 6.281 1.00 92.69 251 VAL A C 1
ATOM 1951 O O . VAL A 1 251 ? -12.353 17.712 5.292 1.00 92.69 251 VAL A O 1
ATOM 1954 N N . THR A 1 252 ? -14.181 17.726 6.591 1.00 92.75 252 THR A N 1
ATOM 1955 C CA . THR A 1 252 ? -14.941 16.786 5.745 1.00 92.75 252 THR A CA 1
ATOM 1956 C C . THR A 1 252 ? -15.179 17.353 4.341 1.00 92.75 252 THR A C 1
ATOM 1958 O O . THR A 1 252 ? -14.989 16.637 3.363 1.00 92.75 252 THR A O 1
ATOM 1961 N N . TYR A 1 253 ? -15.549 18.630 4.214 1.00 93.75 253 TYR A N 1
ATOM 1962 C CA . TYR A 1 253 ? -15.742 19.280 2.913 1.00 93.75 253 TYR A CA 1
ATOM 1963 C C . TYR A 1 253 ? -14.437 19.385 2.128 1.00 93.75 253 TYR A C 1
ATOM 1965 O O . TYR A 1 253 ? -14.432 19.125 0.928 1.00 93.75 253 TYR A O 1
ATOM 1973 N N . GLY A 1 254 ? -13.321 19.666 2.809 1.00 93.19 254 GLY A N 1
ATOM 1974 C CA . GLY A 1 254 ? -11.989 19.589 2.212 1.00 93.19 254 GLY A CA 1
ATOM 1975 C C . GLY A 1 254 ? -11.686 18.199 1.644 1.00 93.19 254 GLY A C 1
ATOM 1976 O O . GLY A 1 254 ? -11.202 18.097 0.522 1.00 93.19 254 GLY A O 1
ATOM 1977 N N . LEU A 1 255 ? -12.035 17.121 2.359 1.00 93.75 255 LEU A N 1
ATOM 1978 C CA . LEU A 1 255 ? -11.878 15.754 1.844 1.00 93.75 255 LEU A CA 1
ATOM 1979 C C . LEU A 1 255 ? -12.757 15.472 0.621 1.00 93.75 255 LEU A C 1
ATOM 1981 O O . LEU A 1 255 ? -12.280 14.846 -0.322 1.00 93.75 255 LEU A O 1
ATOM 1985 N N . ILE A 1 256 ? -14.015 15.927 0.626 1.00 94.81 256 ILE A N 1
ATOM 1986 C CA . ILE A 1 256 ? -14.915 15.793 -0.531 1.00 94.81 256 ILE A CA 1
ATOM 1987 C C . ILE A 1 256 ? -14.323 16.522 -1.739 1.00 94.81 256 ILE A C 1
ATOM 1989 O O . ILE A 1 256 ? -14.265 15.944 -2.821 1.00 94.81 256 ILE A O 1
ATOM 1993 N N . ALA A 1 257 ? -13.827 17.748 -1.550 1.00 92.19 257 ALA A N 1
ATOM 1994 C CA . ALA A 1 257 ? -13.183 18.515 -2.609 1.00 92.19 257 ALA A CA 1
ATOM 1995 C C . ALA A 1 257 ? -11.935 17.801 -3.151 1.00 92.19 257 ALA A C 1
ATOM 1997 O O . ALA A 1 257 ? -11.820 17.638 -4.361 1.00 92.19 257 ALA A O 1
ATOM 1998 N N . ILE A 1 258 ? -11.050 17.306 -2.273 1.00 90.31 258 ILE A N 1
ATOM 1999 C CA . ILE A 1 258 ? -9.854 16.537 -2.662 1.00 90.31 258 ILE A CA 1
ATOM 2000 C C . ILE A 1 258 ? -10.241 15.300 -3.478 1.00 90.31 258 ILE A C 1
ATOM 2002 O O . ILE A 1 258 ? -9.668 15.069 -4.540 1.00 90.31 258 ILE A O 1
ATOM 2006 N N . ALA A 1 259 ? -11.219 14.516 -3.015 1.00 91.69 259 ALA A N 1
ATOM 2007 C CA . ALA A 1 259 ? -11.681 13.335 -3.738 1.00 91.69 259 ALA A CA 1
ATOM 2008 C C . ALA A 1 259 ? -12.284 13.702 -5.107 1.00 91.69 259 ALA A C 1
ATOM 2010 O O . ALA A 1 259 ? -12.034 13.007 -6.091 1.00 91.69 259 ALA A O 1
ATOM 2011 N N . ALA A 1 260 ? -13.036 14.806 -5.186 1.00 92.19 260 ALA A N 1
ATOM 2012 C CA . ALA A 1 260 ? -13.671 15.275 -6.416 1.00 92.19 260 ALA A CA 1
ATOM 2013 C C . ALA A 1 260 ? -12.666 15.725 -7.479 1.00 92.19 260 ALA A C 1
ATOM 2015 O O . ALA A 1 260 ? -12.825 15.385 -8.648 1.00 92.19 260 ALA A O 1
ATOM 2016 N N . ILE A 1 261 ? -11.608 16.434 -7.082 1.00 90.12 261 ILE A N 1
ATOM 2017 C CA . ILE A 1 261 ? -10.591 16.924 -8.023 1.00 90.12 261 ILE A CA 1
ATOM 2018 C C . ILE A 1 261 ? -9.515 15.881 -8.347 1.00 90.12 261 ILE A C 1
ATOM 2020 O O . ILE A 1 261 ? -8.817 16.032 -9.345 1.00 90.12 261 ILE A O 1
ATOM 2024 N N . ALA A 1 262 ? -9.371 14.818 -7.545 1.00 87.38 262 ALA A N 1
ATOM 2025 C CA . ALA A 1 262 ? -8.283 13.850 -7.689 1.00 87.38 262 ALA A CA 1
ATOM 2026 C C . ALA A 1 262 ? -8.242 13.176 -9.071 1.00 87.38 262 ALA A C 1
ATOM 2028 O O . ALA A 1 262 ? -7.176 13.095 -9.677 1.00 87.38 262 ALA A O 1
ATOM 2029 N N . ALA A 1 263 ? -9.381 12.697 -9.580 1.00 85.06 263 ALA A N 1
ATOM 2030 C CA . ALA A 1 263 ? -9.430 12.032 -10.883 1.00 85.06 263 ALA A CA 1
ATOM 2031 C C . ALA A 1 263 ? -9.293 13.005 -12.073 1.00 85.06 263 ALA A C 1
ATOM 2033 O O . ALA A 1 263 ? -8.473 12.723 -12.951 1.00 85.06 263 ALA A O 1
ATOM 2034 N N . PRO A 1 264 ? -9.987 14.162 -12.097 1.00 86.19 264 PRO A N 1
ATOM 2035 C CA . PRO A 1 264 ? -9.780 15.155 -13.147 1.00 86.19 264 PRO A CA 1
ATOM 2036 C C . PRO A 1 264 ? -8.352 15.707 -13.212 1.00 86.19 264 PRO A C 1
ATOM 2038 O O . PRO A 1 264 ? -7.777 15.807 -14.296 1.00 86.19 264 PRO A O 1
ATOM 2041 N N . LEU A 1 265 ? -7.730 15.993 -12.063 1.00 84.31 265 LEU A N 1
ATOM 2042 C CA . LEU A 1 265 ? -6.328 16.423 -12.015 1.00 84.31 265 LEU A CA 1
ATOM 2043 C C . LEU A 1 265 ? -5.376 15.328 -12.504 1.00 84.31 265 LEU A C 1
ATOM 2045 O O . LEU A 1 265 ? -4.442 15.625 -13.245 1.00 84.31 265 LEU A O 1
ATOM 2049 N N . ALA A 1 266 ? -5.622 14.066 -12.139 1.00 79.75 266 ALA A N 1
ATOM 2050 C CA . ALA A 1 266 ? -4.825 12.948 -12.636 1.00 79.75 266 ALA A CA 1
ATOM 2051 C C . ALA A 1 266 ? -4.902 12.842 -14.169 1.00 79.75 266 ALA A C 1
ATOM 2053 O O . ALA A 1 266 ? -3.875 12.669 -14.822 1.00 79.75 266 ALA A O 1
ATOM 2054 N N . ARG A 1 267 ? -6.087 13.033 -14.764 1.00 79.88 267 ARG A N 1
ATOM 2055 C CA . ARG A 1 267 ? -6.235 13.051 -16.226 1.00 79.88 267 ARG A CA 1
ATOM 2056 C C . ARG A 1 267 ? -5.481 14.213 -16.869 1.00 79.88 267 ARG A C 1
ATOM 2058 O O . ARG A 1 267 ? -4.805 13.995 -17.869 1.00 79.88 267 ARG A O 1
ATOM 2065 N N . LEU A 1 268 ? -5.583 15.422 -16.310 1.00 81.50 268 LEU A N 1
ATOM 2066 C CA . LEU A 1 268 ? -4.844 16.592 -16.807 1.00 81.50 268 LEU A CA 1
ATOM 2067 C C . LEU A 1 268 ? -3.327 16.370 -16.771 1.00 81.50 268 LEU A C 1
ATOM 2069 O O . LEU A 1 268 ? -2.619 16.838 -17.655 1.00 81.50 268 LEU A O 1
ATOM 2073 N N . ALA A 1 269 ? -2.839 15.598 -15.800 1.00 73.38 269 ALA A N 1
ATOM 2074 C CA . ALA A 1 269 ? -1.445 15.174 -15.709 1.00 73.38 269 ALA A CA 1
ATOM 2075 C C . ALA A 1 269 ? -1.079 13.999 -16.645 1.00 73.38 269 ALA A C 1
ATOM 2077 O O . ALA A 1 269 ? -0.001 13.426 -16.514 1.00 73.38 269 ALA A O 1
ATOM 2078 N N . GLY A 1 270 ? -1.957 13.602 -17.573 1.00 69.88 270 GLY A N 1
ATOM 2079 C CA . GLY A 1 270 ? -1.713 12.508 -18.521 1.00 69.88 270 GLY A CA 1
ATOM 2080 C C . GLY A 1 270 ? -1.860 11.102 -17.929 1.00 69.88 270 GLY A C 1
ATOM 2081 O O . GLY A 1 270 ? -1.550 10.118 -18.600 1.00 69.88 270 GLY A O 1
ATOM 2082 N N . VAL A 1 271 ? -2.356 10.975 -16.693 1.00 67.56 271 VAL A N 1
ATOM 2083 C CA . VAL A 1 271 ? -2.541 9.684 -16.021 1.00 67.56 271 VAL A CA 1
ATOM 2084 C C . VAL A 1 271 ? -3.847 9.049 -16.493 1.00 67.56 271 VAL A C 1
ATOM 2086 O O . VAL A 1 271 ? -4.937 9.390 -16.029 1.00 67.56 271 VAL A O 1
ATOM 2089 N N . THR A 1 272 ? -3.756 8.111 -17.434 1.00 57.34 272 THR A N 1
ATOM 2090 C CA . THR A 1 272 ? -4.923 7.400 -17.973 1.00 57.34 272 THR A CA 1
ATOM 2091 C C . THR A 1 272 ? -5.072 6.038 -17.289 1.00 57.34 272 THR A C 1
ATOM 2093 O O . THR A 1 272 ? -4.201 5.189 -17.398 1.00 57.34 272 THR A O 1
ATOM 2096 N N . TRP A 1 273 ? -6.172 5.859 -16.539 1.00 57.00 273 TRP A N 1
ATOM 2097 C CA . TRP A 1 273 ? -6.509 4.648 -15.765 1.00 57.00 273 TRP A CA 1
ATOM 2098 C C . TRP A 1 273 ? -5.422 4.186 -14.775 1.00 57.00 273 TRP A C 1
ATOM 2100 O O . TRP A 1 273 ? -4.581 3.346 -15.075 1.00 57.00 273 TRP A O 1
ATOM 2110 N N . SER A 1 274 ? -5.478 4.694 -13.540 1.00 65.44 274 SER A N 1
ATOM 2111 C CA . SER A 1 274 ? -4.617 4.225 -12.449 1.00 65.44 274 SER A CA 1
ATOM 2112 C C . SER A 1 274 ? -5.351 4.211 -11.106 1.00 65.44 274 SER A C 1
ATOM 2114 O O . SER A 1 274 ? -6.287 4.976 -10.877 1.00 65.44 274 SER A O 1
ATOM 2116 N N . ILE A 1 275 ? -4.894 3.365 -10.178 1.00 73.81 275 ILE A N 1
ATOM 2117 C CA . ILE A 1 275 ? -5.364 3.322 -8.780 1.00 73.81 275 ILE A CA 1
ATOM 2118 C C . ILE A 1 275 ? -4.971 4.588 -7.981 1.00 73.81 275 ILE A C 1
ATOM 2120 O O . ILE A 1 275 ? -5.350 4.757 -6.823 1.00 73.81 275 ILE A O 1
ATOM 2124 N N . LEU A 1 276 ? -4.209 5.499 -8.594 1.00 74.00 276 LEU A N 1
ATOM 2125 C CA . LEU A 1 276 ? -3.613 6.676 -7.968 1.00 74.00 276 LEU A CA 1
ATOM 2126 C C . LEU A 1 276 ? -4.651 7.601 -7.297 1.00 74.00 276 LEU A C 1
ATOM 2128 O O . LEU A 1 276 ? -4.466 7.897 -6.114 1.00 74.00 276 LEU A O 1
ATOM 2132 N N . PRO A 1 277 ? -5.769 8.000 -7.951 1.00 80.56 277 PRO A N 1
ATOM 2133 C CA . PRO A 1 277 ? -6.771 8.874 -7.330 1.00 80.56 277 PRO A CA 1
ATOM 2134 C C . PRO A 1 277 ? -7.508 8.206 -6.161 1.00 80.56 277 PRO A C 1
ATOM 2136 O O . PRO A 1 277 ? -7.962 8.874 -5.236 1.00 80.56 277 PRO A O 1
ATOM 2139 N N . PHE A 1 278 ? -7.627 6.875 -6.187 1.00 84.25 278 PHE A N 1
ATOM 2140 C CA . PHE A 1 278 ? -8.196 6.115 -5.078 1.00 84.25 278 PHE A CA 1
ATOM 2141 C C . PHE A 1 278 ? -7.256 6.134 -3.869 1.00 84.25 278 PHE A C 1
ATOM 2143 O O . PHE A 1 278 ? -7.693 6.415 -2.756 1.00 84.25 278 PHE A O 1
ATOM 2150 N N . LEU A 1 279 ? -5.959 5.880 -4.073 1.00 82.38 279 LEU A N 1
ATOM 2151 C CA . LEU A 1 279 ? -4.980 5.839 -2.983 1.00 82.38 279 LEU A CA 1
ATOM 2152 C C . LEU A 1 279 ? -4.731 7.215 -2.352 1.00 82.38 279 LEU A C 1
ATOM 2154 O O . LEU A 1 279 ? -4.550 7.293 -1.135 1.00 82.38 279 LEU A O 1
ATOM 2158 N N . THR A 1 280 ? -4.769 8.299 -3.135 1.00 81.06 280 THR A N 1
ATOM 2159 C CA . THR A 1 280 ? -4.692 9.671 -2.602 1.00 81.06 280 THR A CA 1
ATOM 2160 C C . THR A 1 280 ? -5.875 9.968 -1.680 1.00 81.06 280 THR A C 1
ATOM 2162 O O . THR A 1 280 ? -5.675 10.387 -0.536 1.00 81.06 280 THR A O 1
ATOM 2165 N N . ALA A 1 281 ? -7.103 9.688 -2.132 1.00 86.00 281 ALA A N 1
ATOM 2166 C CA . ALA A 1 281 ? -8.307 9.859 -1.325 1.00 86.00 281 ALA A CA 1
ATOM 2167 C C . ALA A 1 281 ? -8.282 8.957 -0.080 1.00 86.00 281 ALA A C 1
ATOM 2169 O O . ALA A 1 281 ? -8.549 9.425 1.028 1.00 86.00 281 ALA A O 1
ATOM 2170 N N . ALA A 1 282 ? -7.883 7.690 -0.231 1.00 85.94 282 ALA A N 1
ATOM 2171 C CA . ALA A 1 282 ? -7.769 6.740 0.870 1.00 85.94 282 ALA A CA 1
ATOM 2172 C C . ALA A 1 282 ? -6.813 7.237 1.961 1.00 85.94 282 ALA A C 1
ATOM 2174 O O . ALA A 1 282 ? -7.160 7.218 3.142 1.00 85.94 282 ALA A O 1
ATOM 2175 N N . ALA A 1 283 ? -5.634 7.732 1.586 1.00 83.56 283 ALA A N 1
ATOM 2176 C CA . ALA A 1 283 ? -4.666 8.247 2.544 1.00 83.56 283 ALA A CA 1
ATOM 2177 C C . ALA A 1 283 ? -5.136 9.531 3.238 1.00 83.56 283 ALA A C 1
ATOM 2179 O O . ALA A 1 283 ? -4.937 9.671 4.449 1.00 83.56 283 ALA A O 1
ATOM 2180 N N . ALA A 1 284 ? -5.801 10.439 2.515 1.00 86.81 284 ALA A N 1
ATOM 2181 C CA . ALA A 1 284 ? -6.381 11.647 3.097 1.00 86.81 284 ALA A CA 1
ATOM 2182 C C . ALA A 1 284 ? -7.474 11.302 4.126 1.00 86.81 284 ALA A C 1
ATOM 2184 O O . ALA A 1 284 ? -7.439 11.786 5.261 1.00 86.81 284 ALA A O 1
ATOM 2185 N N . ILE A 1 285 ? -8.389 10.393 3.771 1.00 88.38 285 ILE A N 1
ATOM 2186 C CA . ILE A 1 285 ? -9.445 9.892 4.660 1.00 88.38 285 ILE A CA 1
ATOM 2187 C C . ILE A 1 285 ? -8.833 9.228 5.896 1.00 88.38 285 ILE A C 1
ATOM 2189 O O . ILE A 1 285 ? -9.182 9.581 7.023 1.00 88.38 285 ILE A O 1
ATOM 2193 N N . VAL A 1 286 ? -7.893 8.297 5.710 1.00 86.69 286 VAL A N 1
ATOM 2194 C CA . VAL A 1 286 ? -7.235 7.581 6.813 1.00 86.69 286 VAL A CA 1
ATOM 2195 C C . VAL A 1 286 ? -6.534 8.551 7.766 1.00 86.69 286 VAL A C 1
ATOM 2197 O O . VAL A 1 286 ? -6.674 8.408 8.981 1.00 86.69 286 VAL A O 1
ATOM 2200 N N . SER A 1 287 ? -5.837 9.559 7.239 1.00 83.38 287 SER A N 1
ATOM 2201 C CA . SER A 1 287 ? -5.132 10.565 8.043 1.00 83.38 287 SER A CA 1
ATOM 2202 C C . SER A 1 287 ? -6.098 11.415 8.873 1.00 83.38 287 SER A C 1
ATOM 2204 O O . SER A 1 287 ? -5.881 11.615 10.069 1.00 83.38 287 SER A O 1
ATOM 2206 N N . VAL A 1 288 ? -7.213 11.858 8.281 1.00 87.25 288 VAL A N 1
ATOM 2207 C CA . VAL A 1 288 ? -8.246 12.615 9.005 1.00 87.25 288 VAL A CA 1
ATOM 2208 C C . VAL A 1 288 ? -8.937 11.755 10.061 1.00 87.25 288 VAL A C 1
ATOM 2210 O O . VAL A 1 288 ? -9.149 12.219 11.182 1.00 87.25 288 VAL A O 1
ATOM 2213 N N . LEU A 1 289 ? -9.263 10.498 9.750 1.00 86.62 289 LEU A N 1
ATOM 2214 C CA . LEU A 1 289 ? -9.852 9.576 10.723 1.00 86.62 289 LEU A CA 1
ATOM 2215 C C . LEU A 1 289 ? -8.893 9.292 11.887 1.00 86.62 289 LEU A C 1
ATOM 2217 O O . LEU A 1 289 ? -9.332 9.242 13.035 1.00 86.62 289 LEU A O 1
ATOM 2221 N N . ALA A 1 290 ? -7.590 9.181 11.618 1.00 81.62 290 ALA A N 1
ATOM 2222 C CA . ALA A 1 290 ? -6.560 9.050 12.647 1.00 81.62 290 ALA A CA 1
ATOM 2223 C C . ALA A 1 290 ? -6.512 10.264 13.569 1.00 81.62 290 ALA A C 1
ATOM 2225 O O . ALA A 1 290 ? -6.501 10.113 14.790 1.00 81.62 290 ALA A O 1
ATOM 2226 N N . TRP A 1 291 ? -6.529 11.463 12.986 1.00 85.06 291 TRP A N 1
ATOM 2227 C CA . TRP A 1 291 ? -6.558 12.708 13.739 1.00 85.06 291 TRP A CA 1
ATOM 2228 C C . TRP A 1 291 ? -7.819 12.815 14.608 1.00 85.06 291 TRP A C 1
ATOM 2230 O O . TRP A 1 291 ? -7.713 13.151 15.786 1.00 85.06 291 TRP A O 1
ATOM 2240 N N . ARG A 1 292 ? -8.994 12.439 14.081 1.00 84.44 292 ARG A N 1
ATOM 2241 C CA . ARG A 1 292 ? -10.251 12.399 14.854 1.00 84.44 292 ARG A CA 1
ATOM 2242 C C . ARG A 1 292 ? -10.215 11.378 15.992 1.00 84.44 292 ARG A C 1
ATOM 2244 O O . ARG A 1 292 ? -10.807 11.619 17.038 1.00 84.44 292 ARG A O 1
ATOM 2251 N N . ALA A 1 293 ? -9.532 10.251 15.801 1.00 82.00 293 ALA A N 1
ATOM 2252 C CA . ALA A 1 293 ? -9.469 9.167 16.779 1.00 82.00 293 ALA A CA 1
ATOM 2253 C C . ALA A 1 293 ? -8.405 9.361 17.878 1.00 82.00 293 ALA A C 1
ATOM 2255 O O . ALA A 1 293 ? -8.415 8.603 18.848 1.00 82.00 293 ALA A O 1
ATOM 2256 N N . ARG A 1 294 ? -7.501 10.345 17.752 1.00 78.75 294 ARG A N 1
ATOM 2257 C CA . ARG A 1 294 ? -6.303 10.483 18.607 1.00 78.75 294 ARG A CA 1
ATOM 2258 C C . ARG A 1 294 ? -6.607 10.634 20.105 1.00 78.75 294 ARG A C 1
ATOM 2260 O O . ARG A 1 294 ? -5.875 10.108 20.932 1.00 78.75 294 ARG A O 1
ATOM 2267 N N . ASP A 1 295 ? -7.696 11.324 20.441 1.00 82.62 295 ASP A N 1
ATOM 2268 C CA . ASP A 1 295 ? -8.081 11.631 21.825 1.00 82.62 295 ASP A CA 1
ATOM 2269 C C . ASP A 1 295 ? -9.274 10.780 22.293 1.00 82.62 295 ASP A C 1
ATOM 2271 O O . ASP A 1 295 ? -9.845 11.041 23.346 1.00 82.62 295 ASP A O 1
ATOM 2275 N N . ARG A 1 296 ? -9.655 9.739 21.535 1.00 81.88 296 ARG A N 1
ATOM 2276 C CA . ARG A 1 296 ? -10.903 9.001 21.776 1.00 81.88 296 ARG A CA 1
ATOM 2277 C C . ARG A 1 296 ? -10.968 8.407 23.180 1.00 81.88 296 ARG A C 1
ATOM 2279 O O . ARG A 1 296 ? -11.898 8.716 23.900 1.00 81.88 296 ARG A O 1
ATOM 2286 N N . GLN A 1 297 ? -9.951 7.664 23.616 1.00 85.25 297 GLN A N 1
ATOM 2287 C CA . GLN A 1 297 ? -9.945 7.075 24.964 1.00 85.25 297 GLN A CA 1
ATOM 2288 C C . GLN A 1 297 ? -10.003 8.120 26.085 1.00 85.25 297 GLN A C 1
ATOM 2290 O O . GLN A 1 297 ? -10.661 7.890 27.091 1.00 85.25 297 GLN A O 1
ATOM 2295 N N . ARG A 1 298 ? -9.346 9.273 25.904 1.00 85.62 298 ARG A N 1
ATOM 2296 C CA . ARG A 1 298 ? -9.397 10.374 26.877 1.00 85.62 298 ARG A CA 1
ATOM 2297 C C . ARG A 1 298 ? -10.795 10.971 26.954 1.00 85.62 298 ARG A C 1
ATOM 2299 O O . ARG A 1 298 ? -11.271 11.252 28.044 1.00 85.62 298 ARG A O 1
ATOM 2306 N N . ASN A 1 299 ? -11.446 11.132 25.805 1.00 87.81 299 ASN A N 1
ATOM 2307 C CA . ASN A 1 299 ? -12.813 11.627 25.729 1.00 87.81 299 ASN A CA 1
ATOM 2308 C C . ASN A 1 299 ? -13.809 10.655 26.374 1.00 87.81 299 ASN A C 1
ATOM 2310 O O . ASN A 1 299 ? -14.731 11.112 27.036 1.00 87.81 299 ASN A O 1
ATOM 2314 N N . GLU A 1 300 ? -13.621 9.343 26.211 1.00 90.75 300 GLU A N 1
ATOM 2315 C CA . GLU A 1 300 ? -14.433 8.316 26.883 1.00 90.75 300 GLU A CA 1
ATOM 2316 C C . GLU A 1 300 ? -14.316 8.433 28.405 1.00 90.75 300 GLU A C 1
ATOM 2318 O O . GLU A 1 300 ? -15.328 8.554 29.084 1.00 90.75 300 GLU A O 1
ATOM 2323 N N . THR A 1 301 ? -13.088 8.504 28.936 1.00 91.06 301 THR A N 1
ATOM 2324 C CA . THR A 1 301 ? -12.866 8.701 30.377 1.00 91.06 301 THR A CA 1
ATOM 2325 C C . THR A 1 301 ? -13.437 10.035 30.860 1.00 91.06 301 THR A C 1
ATOM 2327 O O . THR A 1 301 ? -14.098 10.069 31.885 1.00 91.06 301 THR A O 1
ATOM 2330 N N . ALA A 1 302 ? -13.256 11.130 30.116 1.00 93.00 302 ALA A N 1
ATOM 2331 C CA . ALA A 1 302 ? -13.851 12.419 30.473 1.00 93.00 302 ALA A CA 1
ATOM 2332 C C . ALA A 1 302 ? -15.391 12.377 30.478 1.00 93.00 302 ALA A C 1
ATOM 2334 O O . ALA A 1 302 ? -16.012 13.027 31.312 1.00 93.00 302 ALA A O 1
ATOM 2335 N N . SER A 1 303 ? -16.001 11.598 29.579 1.00 94.50 303 SER A N 1
ATOM 2336 C CA . SER A 1 303 ? -17.460 11.429 29.517 1.00 94.50 303 SER A CA 1
ATOM 2337 C C . SER A 1 303 ? -17.975 10.572 30.676 1.00 94.50 303 SER A C 1
ATOM 2339 O O . SER A 1 303 ? -19.022 10.881 31.231 1.00 94.50 303 SER A O 1
ATOM 2341 N N . ASP A 1 304 ? -17.216 9.554 31.102 1.00 95.81 304 ASP A N 1
ATOM 2342 C CA . ASP A 1 304 ? -17.500 8.790 32.325 1.00 95.81 304 ASP A CA 1
ATOM 2343 C C . ASP A 1 304 ? -17.486 9.688 33.568 1.00 95.81 304 ASP A C 1
ATOM 2345 O O . ASP A 1 304 ? -18.435 9.677 34.346 1.00 95.81 304 ASP A O 1
ATOM 2349 N N . LEU A 1 305 ? -16.444 10.511 33.727 1.00 95.31 305 LEU A N 1
ATOM 2350 C CA . LEU A 1 305 ? -16.327 11.447 34.850 1.00 95.31 305 LEU A CA 1
ATOM 2351 C C . LEU A 1 305 ? -17.471 12.467 34.849 1.00 95.31 305 LEU A C 1
ATOM 2353 O O . LEU A 1 305 ? -18.114 12.687 35.872 1.00 95.31 305 LEU A O 1
ATOM 2357 N N . ARG A 1 306 ? -17.785 13.029 33.677 1.00 95.44 306 ARG A N 1
ATOM 2358 C CA . ARG A 1 306 ? -18.891 13.973 33.520 1.00 95.44 306 ARG A CA 1
ATOM 2359 C C . ARG A 1 306 ? -20.250 13.336 33.820 1.00 95.44 306 ARG A C 1
ATOM 2361 O O . ARG A 1 306 ? -21.105 13.985 34.409 1.00 95.44 306 ARG A O 1
ATOM 2368 N N . ALA A 1 307 ? -20.455 12.067 33.471 1.00 95.69 307 ALA A N 1
ATOM 2369 C CA . ALA A 1 307 ? -21.675 11.341 33.816 1.00 95.69 307 ALA A CA 1
ATOM 2370 C C . ALA A 1 307 ? -21.840 11.167 35.335 1.00 95.69 307 ALA A C 1
ATOM 2372 O O . ALA A 1 307 ? -22.950 11.308 35.851 1.00 95.69 307 ALA A O 1
ATOM 2373 N N . VAL A 1 308 ? -20.743 10.915 36.060 1.00 95.44 308 VAL A N 1
ATOM 2374 C CA . VAL A 1 308 ? -20.744 10.867 37.533 1.00 95.44 308 VAL A CA 1
ATOM 2375 C C . VAL A 1 308 ? -21.083 12.236 38.118 1.00 95.44 308 VAL A C 1
ATOM 2377 O O . VAL A 1 308 ? -21.914 12.311 39.015 1.00 95.44 308 VAL A O 1
ATOM 2380 N N . GLU A 1 309 ? -20.512 13.320 37.584 1.00 94.31 309 GLU A N 1
ATOM 2381 C CA . GLU A 1 309 ? -20.836 14.689 38.016 1.00 94.31 309 GLU A CA 1
ATOM 2382 C C . GLU A 1 309 ? -22.316 15.046 37.807 1.00 94.31 309 GLU A C 1
ATOM 2384 O O . GLU A 1 309 ? -22.913 15.698 38.658 1.00 94.31 309 GLU A O 1
ATOM 2389 N N . LEU A 1 310 ? -22.906 14.635 36.679 1.00 93.81 310 LEU A N 1
ATOM 2390 C CA . LEU A 1 310 ? -24.297 14.949 36.331 1.00 93.81 310 LEU A CA 1
ATOM 2391 C C . LEU A 1 310 ? -25.313 14.150 37.149 1.00 93.81 310 LEU A C 1
ATOM 2393 O O . LEU A 1 310 ? -26.393 14.655 37.441 1.00 93.81 310 LEU A O 1
ATOM 2397 N N . THR A 1 311 ? -24.990 12.899 37.476 1.00 93.56 311 THR A N 1
ATOM 2398 C CA . THR A 1 311 ? -25.934 11.987 38.138 1.00 93.56 311 THR A CA 1
ATOM 2399 C C . THR A 1 311 ? -25.712 11.864 39.636 1.00 93.56 311 THR A C 1
ATOM 2401 O O . THR A 1 311 ? -26.649 11.530 40.347 1.00 93.56 311 THR A O 1
ATOM 2404 N N . GLY A 1 312 ? -24.490 12.077 40.130 1.00 90.75 312 GLY A N 1
ATOM 2405 C CA . GLY A 1 312 ? -24.120 11.789 41.518 1.00 90.75 312 GLY A CA 1
ATOM 2406 C C . GLY A 1 312 ? -24.145 10.296 41.883 1.00 90.75 312 GLY A C 1
ATOM 2407 O O . GLY A 1 312 ? -23.987 9.957 43.054 1.00 90.75 312 GLY A O 1
ATOM 2408 N N . HIS A 1 313 ? -24.326 9.393 40.909 1.00 90.25 313 HIS A N 1
ATOM 2409 C CA . HIS A 1 313 ? -24.533 7.957 41.132 1.00 90.25 313 HIS A CA 1
ATOM 2410 C C . HIS A 1 313 ? -23.476 7.102 40.399 1.00 90.25 313 HIS A C 1
ATOM 2412 O O . HIS A 1 313 ? -23.782 6.455 39.394 1.00 90.25 313 HIS A O 1
ATOM 2418 N N . PRO A 1 314 ? -22.219 7.047 40.888 1.00 93.12 314 PRO A N 1
ATOM 2419 C CA . PRO A 1 314 ? -21.130 6.332 40.212 1.00 93.12 314 PRO A CA 1
ATOM 2420 C C . PRO A 1 314 ? -21.392 4.825 40.047 1.00 93.12 314 PRO A C 1
ATOM 2422 O O . PRO A 1 314 ? -21.091 4.259 38.996 1.00 93.12 314 PRO A O 1
ATOM 2425 N N . GLU A 1 315 ? -22.001 4.166 41.039 1.00 93.38 315 GLU A N 1
ATOM 2426 C CA . GLU A 1 315 ? -22.276 2.722 40.965 1.00 93.38 315 GLU A CA 1
ATOM 2427 C C . GLU A 1 315 ? -23.390 2.368 39.964 1.00 93.38 315 GLU A C 1
ATOM 2429 O O . GLU A 1 315 ? -23.351 1.281 39.386 1.00 93.38 315 GLU A O 1
ATOM 2434 N N . ALA A 1 316 ? -24.324 3.283 39.669 1.00 95.38 316 ALA A N 1
ATOM 2435 C CA . ALA A 1 316 ? -25.306 3.078 38.599 1.00 95.38 316 ALA A CA 1
ATOM 2436 C C . ALA A 1 316 ? -24.607 2.999 37.231 1.00 95.38 316 ALA A C 1
ATOM 2438 O O . ALA A 1 316 ? -24.873 2.092 36.441 1.00 95.38 316 ALA A O 1
ATOM 2439 N N . LEU A 1 317 ? -23.622 3.873 36.979 1.00 95.88 317 LEU A N 1
ATOM 2440 C CA . LEU A 1 317 ? -22.813 3.824 35.757 1.00 95.88 317 LEU A CA 1
ATOM 2441 C C . LEU A 1 317 ? -21.950 2.554 35.690 1.00 95.88 317 LEU A C 1
ATOM 2443 O O . LEU A 1 317 ? -21.895 1.898 34.648 1.00 95.88 317 LEU A O 1
ATOM 2447 N N . VAL A 1 318 ? -21.296 2.173 36.794 1.00 94.69 318 VAL A N 1
ATOM 2448 C CA . VAL A 1 318 ? -20.497 0.933 36.871 1.00 94.69 318 VAL A CA 1
ATOM 2449 C C . VAL A 1 318 ? -21.357 -0.295 36.572 1.00 94.69 318 VAL A C 1
ATOM 2451 O O . VAL A 1 318 ? -20.945 -1.158 35.787 1.00 94.69 318 VAL A O 1
ATOM 2454 N N . THR A 1 319 ? -22.551 -0.374 37.159 1.00 95.31 319 THR A N 1
ATOM 2455 C CA . THR A 1 319 ? -23.460 -1.513 36.978 1.00 95.31 319 THR A CA 1
ATOM 2456 C C . THR A 1 319 ? -23.992 -1.560 35.547 1.00 95.31 319 THR A C 1
ATOM 2458 O O . THR A 1 319 ? -23.891 -2.609 34.903 1.00 95.31 319 THR A O 1
ATOM 2461 N N . ALA A 1 320 ? -24.405 -0.418 34.986 1.00 96.38 320 ALA A N 1
ATOM 2462 C CA . ALA A 1 320 ? -24.846 -0.309 33.597 1.00 96.38 320 ALA A CA 1
ATOM 2463 C C . ALA A 1 320 ? -23.767 -0.766 32.597 1.00 96.38 320 ALA A C 1
ATOM 2465 O O . ALA A 1 320 ? -24.024 -1.595 31.717 1.00 96.38 320 ALA A O 1
ATOM 2466 N N . LEU A 1 321 ? -22.525 -0.289 32.757 1.00 95.31 321 LEU A N 1
ATOM 2467 C CA . LEU A 1 321 ? -21.398 -0.693 31.912 1.00 95.31 321 LEU A CA 1
ATOM 2468 C C . LEU A 1 321 ? -21.065 -2.180 32.077 1.00 95.31 321 LEU A C 1
ATOM 2470 O O . LEU A 1 321 ? -20.781 -2.864 31.091 1.00 95.31 321 LEU A O 1
ATOM 2474 N N . THR A 1 322 ? -21.134 -2.703 33.302 1.00 94.06 322 THR A N 1
ATOM 2475 C CA . THR A 1 322 ? -20.885 -4.121 33.590 1.00 94.06 322 THR A CA 1
ATOM 2476 C C . THR A 1 322 ? -21.930 -5.019 32.935 1.00 94.06 322 THR A C 1
ATOM 2478 O O . THR A 1 322 ? -21.557 -5.998 32.276 1.00 94.06 322 THR A O 1
ATOM 2481 N N . LYS A 1 323 ? -23.219 -4.674 33.039 1.00 95.06 323 LYS A N 1
ATOM 2482 C CA . LYS A 1 323 ? -24.316 -5.367 32.346 1.00 95.06 323 LYS A CA 1
ATOM 2483 C C . LYS A 1 323 ? -24.122 -5.313 30.830 1.00 95.06 323 LYS A C 1
ATOM 2485 O O . LYS A 1 323 ? -24.141 -6.358 30.179 1.00 95.06 323 LYS A O 1
ATOM 2490 N N . GLY A 1 324 ? -23.811 -4.136 30.281 1.00 93.88 324 GLY A N 1
ATOM 2491 C CA . GLY A 1 324 ? -23.550 -3.949 28.851 1.00 93.88 324 GLY A CA 1
ATOM 2492 C C . GLY A 1 324 ? -22.388 -4.801 28.323 1.00 93.88 324 GLY A C 1
ATOM 2493 O O . GLY A 1 324 ? -22.534 -5.500 27.319 1.00 93.88 324 GLY A O 1
ATOM 2494 N N . TYR A 1 325 ? -21.244 -4.816 29.016 1.00 93.06 325 TYR A N 1
ATOM 2495 C CA . TYR A 1 325 ? -20.082 -5.634 28.635 1.00 93.06 325 TYR A CA 1
ATOM 2496 C C . TYR A 1 325 ? -20.354 -7.135 28.749 1.00 93.06 325 TYR A C 1
ATOM 2498 O O . TYR A 1 325 ? -19.936 -7.904 27.875 1.00 93.06 325 TYR A O 1
ATOM 2506 N N . THR A 1 326 ? -21.067 -7.543 29.801 1.00 91.88 326 THR A N 1
ATOM 2507 C CA . THR A 1 326 ? -21.464 -8.938 30.024 1.00 91.88 326 THR A CA 1
ATOM 2508 C C . THR A 1 326 ? -22.384 -9.403 28.901 1.00 91.88 326 THR A C 1
ATOM 2510 O O . THR A 1 326 ? -22.102 -10.418 28.261 1.00 91.88 326 THR A O 1
ATOM 2513 N N . PHE A 1 327 ? -23.410 -8.613 28.570 1.00 92.62 327 PHE A N 1
ATOM 2514 C CA . PHE A 1 327 ? -24.302 -8.906 27.455 1.00 92.62 327 PHE A CA 1
ATOM 2515 C C . PHE A 1 327 ? -23.551 -8.954 26.125 1.00 92.62 327 PHE A C 1
ATOM 2517 O O . PHE A 1 327 ? -23.683 -9.917 25.376 1.00 92.62 327 PHE A O 1
ATOM 2524 N N . ALA A 1 328 ? -22.699 -7.964 25.840 1.00 91.81 328 ALA A N 1
ATOM 2525 C CA . ALA A 1 328 ? -21.907 -7.906 24.613 1.00 91.81 328 ALA A CA 1
ATOM 2526 C C . ALA A 1 328 ? -20.827 -9.005 24.520 1.00 91.81 328 ALA A C 1
ATOM 2528 O O . ALA A 1 328 ? -20.243 -9.193 23.442 1.00 91.81 328 ALA A O 1
ATOM 2529 N N . ARG A 1 329 ? -20.580 -9.747 25.612 1.00 92.50 329 ARG A N 1
ATOM 2530 C CA . ARG A 1 329 ? -19.521 -10.756 25.764 1.00 92.50 329 ARG A CA 1
ATOM 2531 C C . ARG A 1 329 ? -18.141 -10.181 25.415 1.00 92.50 329 ARG A C 1
ATOM 2533 O O . ARG A 1 329 ? -17.373 -10.777 24.654 1.00 92.50 329 ARG A O 1
ATOM 2540 N N . ILE A 1 330 ? -17.851 -8.980 25.919 1.00 91.31 330 ILE A N 1
ATOM 2541 C CA . ILE A 1 330 ? -16.564 -8.288 25.755 1.00 91.31 330 ILE A CA 1
ATOM 2542 C C . ILE A 1 330 ? -15.739 -8.488 27.035 1.00 91.31 330 ILE A C 1
ATOM 2544 O O . ILE A 1 330 ? -16.273 -8.263 28.120 1.00 91.31 330 ILE A O 1
ATOM 2548 N N . PRO A 1 331 ? -14.453 -8.884 26.947 1.00 91.88 331 PRO A N 1
ATOM 2549 C CA . PRO A 1 331 ? -13.594 -8.999 28.124 1.00 91.88 331 PRO A CA 1
ATOM 2550 C C . PRO A 1 331 ? -13.537 -7.703 28.919 1.00 91.88 331 PRO A C 1
ATOM 2552 O O . PRO A 1 331 ? -13.363 -6.626 28.342 1.00 91.88 331 PRO A O 1
ATOM 2555 N N . ARG A 1 332 ? -13.611 -7.814 30.247 1.00 90.50 332 ARG A N 1
ATOM 2556 C CA . ARG A 1 332 ? -13.463 -6.654 31.137 1.00 90.50 332 ARG A CA 1
ATOM 2557 C C . ARG A 1 332 ? -12.053 -6.073 31.087 1.00 90.50 332 ARG A C 1
ATOM 2559 O O . ARG A 1 332 ? -11.879 -4.862 31.192 1.00 90.50 332 ARG A O 1
ATOM 2566 N N . ARG A 1 333 ? -11.066 -6.950 30.888 1.00 90.62 333 ARG A N 1
ATOM 2567 C CA . ARG A 1 333 ? -9.634 -6.645 30.859 1.00 90.62 333 ARG A CA 1
ATOM 2568 C C . ARG A 1 333 ? -9.088 -6.887 29.466 1.00 90.62 333 ARG A C 1
ATOM 2570 O O . ARG A 1 333 ? -9.419 -7.874 28.808 1.00 90.62 333 ARG A O 1
ATOM 2577 N N . LEU A 1 334 ? -8.233 -5.983 29.017 1.00 87.81 334 LEU A N 1
ATOM 2578 C CA . LEU A 1 334 ? -7.559 -6.087 27.735 1.00 87.81 334 LEU A CA 1
ATOM 2579 C C . LEU A 1 334 ? -6.056 -6.191 27.972 1.00 87.81 334 LEU A C 1
ATOM 2581 O O . LEU A 1 334 ? -5.515 -5.602 28.896 1.00 87.81 334 LEU A O 1
ATOM 2585 N N . ASP A 1 335 ? -5.389 -6.943 27.103 1.00 84.69 335 ASP A N 1
ATOM 2586 C CA . ASP A 1 335 ? -3.934 -6.886 26.956 1.00 84.69 335 ASP A CA 1
ATOM 2587 C C . ASP A 1 335 ? -3.471 -5.428 26.807 1.00 84.69 335 ASP A C 1
ATOM 2589 O O . ASP A 1 335 ? -4.059 -4.697 26.004 1.00 84.69 335 ASP A O 1
ATOM 2593 N N . ALA A 1 336 ? -2.435 -5.004 27.537 1.00 78.56 336 ALA A N 1
ATOM 2594 C CA . ALA A 1 336 ? -2.044 -3.596 27.611 1.00 78.56 336 ALA A CA 1
ATOM 2595 C C . ALA A 1 336 ? -1.619 -3.037 26.244 1.00 78.56 336 ALA A C 1
ATOM 2597 O O . ALA A 1 336 ? -1.863 -1.870 25.918 1.00 78.56 336 ALA A O 1
ATOM 2598 N N . GLN A 1 337 ? -1.003 -3.863 25.390 1.00 76.19 337 GLN A N 1
ATOM 2599 C CA . GLN A 1 337 ? -0.717 -3.458 24.020 1.00 76.19 337 GLN A CA 1
ATOM 2600 C C . GLN A 1 337 ? -2.010 -3.315 23.225 1.00 76.19 337 GLN A C 1
ATOM 2602 O O . GLN A 1 337 ? -2.164 -2.325 22.519 1.00 76.19 337 GLN A O 1
ATOM 2607 N N . VAL A 1 338 ? -2.966 -4.233 23.335 1.00 78.62 338 VAL A N 1
ATOM 2608 C CA . VAL A 1 338 ? -4.216 -4.095 22.577 1.00 78.62 338 VAL A CA 1
ATOM 2609 C C . VAL A 1 338 ? -5.113 -2.975 23.083 1.00 78.62 338 VAL A C 1
ATOM 2611 O O . VAL A 1 338 ? -5.705 -2.281 22.259 1.00 78.62 338 VAL A O 1
ATOM 2614 N N . GLU A 1 339 ? -5.182 -2.747 24.387 1.00 83.19 339 GLU A N 1
ATOM 2615 C CA . GLU A 1 339 ? -5.917 -1.625 24.964 1.00 83.19 339 GLU A CA 1
ATOM 2616 C C . GLU A 1 339 ? -5.380 -0.294 24.438 1.00 83.19 339 GLU A C 1
ATOM 2618 O O . GLU A 1 339 ? -6.161 0.537 23.989 1.00 83.19 339 GLU A O 1
ATOM 2623 N N . ARG A 1 340 ? -4.053 -0.133 24.337 1.00 75.94 340 ARG A N 1
ATOM 2624 C CA . ARG A 1 340 ? -3.425 1.031 23.682 1.00 75.94 340 ARG A CA 1
ATOM 2625 C C . ARG A 1 340 ? -3.909 1.266 22.244 1.00 75.94 340 ARG A C 1
ATOM 2627 O O . ARG A 1 340 ? -3.856 2.385 21.752 1.00 75.94 340 ARG A O 1
ATOM 2634 N N . HIS A 1 341 ? -4.376 0.227 21.556 1.00 73.06 341 HIS A N 1
ATOM 2635 C CA . HIS A 1 341 ? -4.846 0.291 20.168 1.00 73.06 341 HIS A CA 1
ATOM 2636 C C . HIS A 1 341 ? -6.383 0.255 20.047 1.00 73.06 341 HIS A C 1
ATOM 2638 O O . HIS A 1 341 ? -6.910 0.269 18.927 1.00 73.06 341 HIS A O 1
ATOM 2644 N N . ALA A 1 342 ? -7.107 0.161 21.166 1.00 78.12 342 ALA A N 1
ATOM 2645 C CA . ALA A 1 342 ? -8.560 0.084 21.205 1.00 78.12 342 ALA A CA 1
ATOM 2646 C C . ALA A 1 342 ? -9.199 1.474 21.073 1.00 78.12 342 ALA A C 1
ATOM 2648 O O . ALA A 1 342 ? -8.579 2.497 21.350 1.00 78.12 342 ALA A O 1
ATOM 2649 N N . THR A 1 343 ? -10.455 1.528 20.630 1.00 76.38 343 THR A N 1
ATOM 2650 C CA . THR A 1 343 ? -11.194 2.798 20.543 1.00 76.38 343 THR A CA 1
ATOM 2651 C C . THR A 1 343 ? -11.692 3.282 21.902 1.00 76.38 343 THR A C 1
ATOM 2653 O O . THR A 1 343 ? -11.804 4.488 22.084 1.00 76.38 343 THR A O 1
ATOM 2656 N N . HIS A 1 344 ? -11.922 2.359 22.838 1.00 83.31 344 HIS A N 1
ATOM 2657 C CA . HIS A 1 344 ? -12.331 2.627 24.216 1.00 83.31 344 HIS A CA 1
ATOM 2658 C C . HIS A 1 344 ? -11.309 2.007 25.179 1.00 83.31 344 HIS A C 1
ATOM 2660 O O . HIS A 1 344 ? -10.698 0.990 24.820 1.00 83.31 344 HIS A O 1
ATOM 2666 N N . PRO A 1 345 ? -11.127 2.579 26.381 1.00 87.94 345 PRO A N 1
ATOM 2667 C CA . PRO A 1 345 ? -10.428 1.903 27.467 1.00 87.94 345 PRO A CA 1
ATOM 2668 C C . PRO A 1 345 ? -11.124 0.588 27.847 1.00 87.94 345 PRO A C 1
ATOM 2670 O O . PRO A 1 345 ? -12.308 0.394 27.563 1.00 87.94 345 PRO A O 1
ATOM 2673 N N . SER A 1 346 ? -10.398 -0.317 28.502 1.00 90.31 346 SER A N 1
ATOM 2674 C CA . SER A 1 346 ? -10.984 -1.523 29.092 1.00 90.31 346 SER A CA 1
ATOM 2675 C C . SER A 1 346 ? -12.011 -1.165 30.170 1.00 90.31 346 SER A C 1
ATOM 2677 O O . SER A 1 346 ? -11.926 -0.109 30.802 1.00 90.31 346 SER A O 1
ATOM 2679 N N . LEU A 1 347 ? -12.975 -2.060 30.403 1.00 91.88 347 LEU A N 1
ATOM 2680 C CA . LEU A 1 347 ? -13.995 -1.849 31.429 1.00 91.88 347 LEU A CA 1
ATOM 2681 C C . LEU A 1 347 ? -13.367 -1.695 32.816 1.00 91.88 347 LEU A C 1
ATOM 2683 O O . LEU A 1 347 ? -13.749 -0.790 33.545 1.00 91.88 347 LEU A O 1
ATOM 2687 N N . ALA A 1 348 ? -12.363 -2.514 33.141 1.00 89.69 348 ALA A N 1
ATOM 2688 C CA . ALA A 1 348 ? -11.632 -2.421 34.404 1.00 89.69 348 ALA A CA 1
ATOM 2689 C C . ALA A 1 348 ? -11.056 -1.012 34.637 1.00 89.69 348 ALA A C 1
ATOM 2691 O O . ALA A 1 348 ? -11.176 -0.454 35.728 1.00 89.69 348 ALA A O 1
ATOM 2692 N N . ARG A 1 349 ? -10.496 -0.390 33.588 1.00 88.31 349 ARG A N 1
ATOM 2693 C CA . ARG A 1 349 ? -9.965 0.976 33.670 1.00 88.31 349 ARG A CA 1
ATOM 2694 C C . ARG A 1 349 ? -11.065 2.022 33.852 1.00 88.31 349 ARG A C 1
ATOM 2696 O O . ARG A 1 349 ? -10.879 2.953 34.628 1.00 88.31 349 ARG A O 1
ATOM 2703 N N . ARG A 1 350 ? -12.197 1.872 33.155 1.00 91.81 350 ARG A N 1
ATOM 2704 C CA . ARG A 1 350 ? -13.349 2.781 33.297 1.00 91.81 350 ARG A CA 1
ATOM 2705 C C . ARG A 1 350 ? -13.941 2.712 34.703 1.00 91.81 350 ARG A C 1
ATOM 2707 O O . ARG A 1 350 ? -14.115 3.750 35.325 1.00 91.81 350 ARG A O 1
ATOM 2714 N N . ILE A 1 351 ? -14.163 1.504 35.228 1.00 91.19 351 ILE A N 1
ATOM 2715 C CA . ILE A 1 351 ? -14.681 1.292 36.589 1.00 91.19 351 ILE A CA 1
ATOM 2716 C C . ILE A 1 351 ? -13.764 1.940 37.625 1.00 91.19 351 ILE A C 1
ATOM 2718 O O . ILE A 1 351 ? -14.259 2.619 38.519 1.00 91.19 351 ILE A O 1
ATOM 2722 N N . ARG A 1 352 ? -12.441 1.773 37.486 1.00 87.44 352 ARG A N 1
ATOM 2723 C CA . ARG A 1 352 ? -11.477 2.427 38.376 1.00 87.44 352 ARG A CA 1
ATOM 2724 C C . ARG A 1 352 ? -11.647 3.948 38.360 1.00 87.44 352 ARG A C 1
ATOM 2726 O O . ARG A 1 352 ? -11.890 4.528 39.406 1.00 87.44 352 ARG A O 1
ATOM 2733 N N . ALA A 1 353 ? -11.608 4.568 37.179 1.00 89.81 353 ALA A N 1
ATOM 2734 C CA . ALA A 1 353 ? -11.741 6.020 37.053 1.00 89.81 353 ALA A CA 1
ATOM 2735 C C . ALA A 1 353 ? -13.073 6.552 37.616 1.00 89.81 353 ALA A C 1
ATOM 2737 O O . ALA A 1 353 ? -13.097 7.605 38.245 1.00 89.81 353 ALA A O 1
ATOM 2738 N N . ILE A 1 354 ? -14.171 5.815 37.415 1.00 92.62 354 ILE A N 1
ATOM 2739 C CA . ILE A 1 354 ? -15.501 6.172 37.929 1.00 92.62 354 ILE A CA 1
ATOM 2740 C C . ILE A 1 354 ? -15.542 6.104 39.460 1.00 92.62 354 ILE A C 1
ATOM 2742 O O . ILE A 1 354 ? -16.044 7.027 40.097 1.00 92.62 354 ILE A O 1
ATOM 2746 N N . ARG A 1 355 ? -15.003 5.036 40.058 1.00 89.94 355 ARG A N 1
ATOM 2747 C CA . ARG A 1 355 ? -14.970 4.863 41.519 1.00 89.94 355 ARG A CA 1
ATOM 2748 C C . ARG A 1 355 ? -14.037 5.849 42.203 1.00 89.94 355 ARG A C 1
ATOM 2750 O O . ARG A 1 355 ? -14.409 6.402 43.234 1.00 89.94 355 ARG A O 1
ATOM 2757 N N . ASP A 1 356 ? -12.882 6.122 41.601 1.00 87.44 356 ASP A N 1
ATOM 2758 C CA . ASP A 1 356 ? -11.948 7.136 42.094 1.00 87.44 356 ASP A CA 1
ATOM 2759 C C . ASP A 1 356 ? -12.619 8.520 42.112 1.00 87.44 356 ASP A C 1
ATOM 2761 O O . ASP A 1 356 ? -12.543 9.236 43.109 1.00 87.44 356 ASP A O 1
ATOM 2765 N N . ALA A 1 357 ? -13.351 8.872 41.049 1.00 89.31 357 ALA A N 1
ATOM 2766 C CA . ALA A 1 357 ? -14.107 10.124 40.973 1.00 89.31 357 ALA A CA 1
ATOM 2767 C C . ALA A 1 357 ? -15.298 10.178 41.939 1.00 89.31 357 ALA A C 1
ATOM 2769 O O . ALA A 1 357 ? -15.614 11.236 42.477 1.00 89.31 357 ALA A O 1
ATOM 2770 N N . GLY A 1 358 ? -15.940 9.035 42.179 1.00 86.75 358 GLY A N 1
ATOM 2771 C CA . GLY A 1 358 ? -17.012 8.879 43.158 1.00 86.75 358 GLY A CA 1
ATOM 2772 C C . GLY A 1 358 ? -16.538 8.782 44.613 1.00 86.75 358 GLY A C 1
ATOM 2773 O O . GLY A 1 358 ? -17.378 8.645 45.499 1.00 86.75 358 GLY A O 1
ATOM 2774 N N . GLY A 1 359 ? -15.225 8.796 44.878 1.00 83.62 359 GLY A N 1
ATOM 2775 C CA . GLY A 1 359 ? -14.660 8.634 46.222 1.00 83.62 359 GLY A CA 1
ATOM 2776 C C . GLY A 1 359 ? -14.931 7.262 46.855 1.00 83.62 359 GLY A C 1
ATOM 2777 O O . GLY A 1 359 ? -14.972 7.139 48.079 1.00 83.62 359 GLY A O 1
ATOM 2778 N N . THR A 1 360 ? -15.160 6.226 46.045 1.00 78.25 360 THR A N 1
ATOM 2779 C CA . THR A 1 360 ? -15.530 4.886 46.518 1.00 78.25 360 THR A CA 1
ATOM 2780 C C . THR A 1 360 ? -14.278 4.080 46.870 1.00 78.25 360 THR A C 1
ATOM 2782 O O . THR A 1 360 ? -13.413 3.865 46.022 1.00 78.25 360 THR A O 1
ATOM 2785 N N . ALA A 1 361 ? -14.161 3.612 48.117 1.00 71.31 361 ALA A N 1
ATOM 2786 C CA . ALA A 1 361 ? -13.005 2.822 48.543 1.00 71.31 361 ALA A CA 1
ATOM 2787 C C . ALA A 1 361 ? -12.926 1.472 47.788 1.00 71.31 361 ALA A C 1
ATOM 2789 O O . ALA A 1 361 ? -13.962 0.834 47.573 1.00 71.31 361 ALA A O 1
ATOM 2790 N N . PRO A 1 362 ? -11.722 0.989 47.415 1.00 70.69 362 PRO A N 1
ATOM 2791 C CA . PRO A 1 362 ? -11.567 -0.322 46.792 1.00 70.69 362 PRO A CA 1
ATOM 2792 C C . PRO A 1 362 ? -12.082 -1.432 47.712 1.00 70.69 362 PRO A C 1
ATOM 2794 O O . PRO A 1 362 ? -11.749 -1.459 48.898 1.00 70.69 362 PRO A O 1
ATOM 2797 N N . ALA A 1 363 ? -12.837 -2.383 47.161 1.00 75.69 363 ALA A N 1
ATOM 2798 C CA . ALA A 1 363 ? -13.264 -3.565 47.906 1.00 75.69 363 ALA A CA 1
ATOM 2799 C C . ALA A 1 363 ? -12.048 -4.328 48.473 1.00 75.69 363 ALA A C 1
ATOM 2801 O O . ALA A 1 363 ? -10.982 -4.367 47.851 1.00 75.69 363 ALA A O 1
ATOM 2802 N N . ALA A 1 364 ? -12.195 -4.922 49.659 1.00 80.56 364 ALA A N 1
ATOM 2803 C CA . ALA A 1 364 ? -11.197 -5.817 50.246 1.00 80.56 364 ALA A CA 1
ATOM 2804 C C . ALA A 1 364 ? -11.403 -7.252 49.742 1.00 80.56 364 ALA A C 1
ATOM 2806 O O . ALA A 1 364 ? -12.536 -7.656 49.485 1.00 80.56 364 ALA A O 1
ATOM 2807 N N . LEU A 1 365 ? -10.326 -8.037 49.619 1.00 82.25 365 LEU A N 1
ATOM 2808 C CA . LEU A 1 365 ? -10.443 -9.444 49.208 1.00 82.25 365 LEU A CA 1
ATOM 2809 C C . LEU A 1 365 ? -11.131 -10.310 50.275 1.00 82.25 365 LEU A C 1
ATOM 2811 O O . LEU A 1 365 ? -11.724 -11.335 49.941 1.00 82.25 365 LEU A O 1
ATOM 2815 N N . GLY A 1 366 ? -11.025 -9.931 51.555 1.00 77.25 366 GLY A N 1
ATOM 2816 C CA . GLY A 1 366 ? -11.618 -10.634 52.704 1.00 77.25 366 GLY A CA 1
ATOM 2817 C C . GLY A 1 366 ? -11.033 -12.026 53.000 1.00 77.25 366 GLY A C 1
ATOM 2818 O O . GLY A 1 366 ? -11.220 -12.551 54.091 1.00 77.25 366 GLY A O 1
ATOM 2819 N N . SER A 1 367 ? -10.304 -12.619 52.055 1.00 81.50 367 SER A N 1
ATOM 2820 C CA . SER A 1 367 ? -9.598 -13.898 52.151 1.00 81.50 367 SER A CA 1
ATOM 2821 C C . SER A 1 367 ? -8.334 -13.856 51.281 1.00 81.50 367 SER A C 1
ATOM 2823 O O . SER A 1 367 ? -8.192 -12.955 50.453 1.00 81.50 367 SER A O 1
ATOM 2825 N N . THR A 1 368 ? -7.416 -14.814 51.446 1.00 88.88 368 THR A N 1
ATOM 2826 C CA . THR A 1 368 ? -6.217 -14.955 50.597 1.00 88.88 368 THR A CA 1
ATOM 2827 C C . THR A 1 368 ? -6.403 -16.102 49.601 1.00 88.88 368 THR A C 1
ATOM 2829 O O . THR A 1 368 ? -6.016 -17.236 49.898 1.00 88.88 368 THR A O 1
ATOM 2832 N N . PRO A 1 369 ? -7.057 -15.875 48.448 1.00 92.56 369 PRO A N 1
ATOM 2833 C CA . PRO A 1 369 ? -7.335 -16.944 47.504 1.00 92.56 369 PRO A CA 1
ATOM 2834 C C . PRO A 1 369 ? -6.044 -17.418 46.831 1.00 92.56 369 PRO A C 1
ATOM 2836 O O . PRO A 1 369 ? -5.260 -16.614 46.317 1.00 92.56 369 PRO A O 1
ATOM 2839 N N . THR A 1 370 ? -5.862 -18.739 46.804 1.00 92.69 370 THR A N 1
ATOM 2840 C CA . THR A 1 370 ? -4.741 -19.415 46.144 1.00 92.69 370 THR A CA 1
ATOM 2841 C C . THR A 1 370 ? -5.227 -20.210 44.935 1.00 92.69 370 THR A C 1
ATOM 2843 O O . THR A 1 370 ? -6.213 -20.951 45.008 1.00 92.69 370 THR A O 1
ATOM 2846 N N . PHE A 1 371 ? -4.501 -20.072 43.829 1.00 93.38 371 PHE A N 1
ATOM 2847 C CA . PHE A 1 371 ? -4.730 -20.764 42.566 1.00 93.38 371 PHE A CA 1
ATOM 2848 C C . PHE A 1 371 ? -3.517 -21.627 42.231 1.00 93.38 371 PHE A C 1
ATOM 2850 O O . PHE A 1 371 ? -2.410 -21.107 42.095 1.00 93.38 371 PHE A O 1
ATOM 2857 N N . ALA A 1 372 ? -3.720 -22.934 42.087 1.00 90.56 372 ALA A N 1
ATOM 2858 C CA . ALA A 1 372 ? -2.680 -23.852 41.637 1.00 90.56 372 ALA A CA 1
ATOM 2859 C C . ALA A 1 372 ? -2.655 -23.924 40.104 1.00 90.56 372 ALA A C 1
ATOM 2861 O O . ALA A 1 372 ? -3.691 -23.805 39.442 1.00 90.56 372 ALA A O 1
ATOM 2862 N N . ALA A 1 373 ? -1.474 -24.140 39.529 1.00 88.00 373 ALA A N 1
ATOM 2863 C CA . ALA A 1 373 ? -1.347 -24.389 38.104 1.00 88.00 373 ALA A CA 1
ATOM 2864 C C . ALA A 1 373 ? -2.130 -25.651 37.714 1.00 88.00 373 ALA A C 1
ATOM 2866 O O . ALA A 1 373 ? -2.025 -26.692 38.358 1.00 88.00 373 ALA A O 1
ATOM 2867 N N . ALA A 1 374 ? -2.840 -25.605 36.586 1.00 82.25 374 ALA A N 1
ATOM 2868 C CA . ALA A 1 374 ? -3.502 -26.778 36.011 1.00 82.25 374 ALA A CA 1
ATOM 2869 C C . ALA A 1 374 ? -2.514 -27.913 35.688 1.00 82.25 374 ALA A C 1
ATOM 2871 O O . ALA A 1 374 ? -2.910 -29.072 35.569 1.00 82.25 374 ALA A O 1
ATOM 2872 N N . ARG A 1 375 ? -1.237 -27.565 35.477 1.00 77.81 375 ARG A N 1
ATOM 2873 C CA . ARG A 1 375 ? -0.113 -28.483 35.283 1.00 77.81 375 ARG A CA 1
ATOM 2874 C C . ARG A 1 375 ? 1.140 -27.880 35.919 1.00 77.81 375 ARG A C 1
ATOM 2876 O O . ARG A 1 375 ? 1.476 -26.741 35.607 1.00 77.81 375 ARG A O 1
ATOM 2883 N N . GLY A 1 376 ? 1.849 -28.661 36.733 1.00 80.50 376 GLY A N 1
ATOM 2884 C CA . GLY A 1 376 ? 3.073 -28.243 37.428 1.00 80.50 376 GLY A CA 1
ATOM 2885 C C . GLY A 1 376 ? 2.843 -27.884 38.900 1.00 80.50 376 GLY A C 1
ATOM 2886 O O . GLY A 1 376 ? 1.748 -28.069 39.418 1.00 80.50 376 GLY A O 1
ATOM 2887 N N . LEU A 1 377 ? 3.894 -27.390 39.561 1.00 83.88 377 LEU A N 1
ATOM 2888 C CA . LEU A 1 377 ? 3.898 -27.056 40.996 1.00 83.88 377 LEU A CA 1
ATOM 2889 C C . LEU A 1 377 ? 3.735 -25.553 41.276 1.00 83.88 377 LEU A C 1
ATOM 2891 O O . LEU A 1 377 ? 3.834 -25.123 42.420 1.00 83.88 377 LEU A O 1
ATOM 2895 N N . ALA A 1 378 ? 3.520 -24.734 40.243 1.00 89.06 378 ALA A N 1
ATOM 2896 C CA . ALA A 1 378 ? 3.375 -23.297 40.430 1.00 89.06 378 ALA A CA 1
ATOM 2897 C C . ALA A 1 378 ? 2.023 -22.951 41.074 1.00 89.06 378 ALA A C 1
ATOM 2899 O O . ALA A 1 378 ? 1.002 -23.565 40.755 1.00 89.06 378 ALA A O 1
ATOM 2900 N N . ALA A 1 379 ? 2.003 -21.945 41.943 1.00 92.44 379 ALA A N 1
ATOM 2901 C CA . ALA A 1 379 ? 0.785 -21.450 42.574 1.00 92.44 379 ALA A CA 1
ATOM 2902 C C . ALA A 1 379 ? 0.838 -19.932 42.759 1.00 92.44 379 ALA A C 1
ATOM 2904 O O . ALA A 1 379 ? 1.909 -19.350 42.921 1.00 92.44 379 ALA A O 1
ATOM 2905 N N . VAL A 1 380 ? -0.325 -19.286 42.745 1.00 94.69 380 VAL A N 1
ATOM 2906 C CA . VAL A 1 380 ? -0.454 -17.845 42.973 1.00 94.69 380 VAL A CA 1
ATOM 2907 C C . VAL A 1 380 ? -1.429 -17.588 44.109 1.00 94.69 380 VAL A C 1
ATOM 2909 O O . VAL A 1 380 ? -2.579 -18.015 44.038 1.00 94.69 380 VAL A O 1
ATOM 2912 N N . THR A 1 381 ? -0.981 -16.855 45.124 1.00 94.31 381 THR A N 1
ATOM 2913 C CA . THR A 1 381 ? -1.790 -16.444 46.278 1.00 94.31 381 THR A CA 1
ATOM 2914 C C . THR A 1 381 ? -1.983 -14.936 46.260 1.00 94.31 381 THR A C 1
ATOM 2916 O O . THR A 1 381 ? -1.010 -14.184 46.214 1.00 94.31 381 THR A O 1
ATOM 2919 N N . PHE A 1 382 ? -3.231 -14.481 46.303 1.00 94.25 382 PHE A N 1
ATOM 2920 C CA . PHE A 1 382 ? -3.558 -13.057 46.331 1.00 94.25 382 PHE A CA 1
ATOM 2921 C C . PHE A 1 382 ? -3.698 -12.571 47.772 1.00 94.25 382 PHE A C 1
ATOM 2923 O O . PHE A 1 382 ? -4.394 -13.181 48.579 1.00 94.25 382 PHE A O 1
ATOM 2930 N N . HIS A 1 383 ? -3.066 -11.440 48.065 1.00 92.12 383 HIS A N 1
ATOM 2931 C CA . HIS A 1 383 ? -3.220 -10.669 49.297 1.00 92.12 383 HIS A CA 1
ATOM 2932 C C . HIS A 1 383 ? -3.797 -9.295 48.964 1.00 92.12 383 HIS A C 1
ATOM 2934 O O . HIS A 1 383 ? -3.916 -8.925 47.792 1.00 92.12 383 HIS A O 1
ATOM 2940 N N . ASP A 1 384 ? -4.124 -8.495 49.982 1.00 86.88 384 ASP A N 1
ATOM 2941 C CA . ASP A 1 384 ? -4.711 -7.178 49.737 1.00 86.88 384 ASP A CA 1
ATOM 2942 C C . ASP A 1 384 ? -3.732 -6.181 49.078 1.00 86.88 384 ASP A C 1
ATOM 2944 O O . ASP A 1 384 ? -4.120 -5.409 48.203 1.00 86.88 384 ASP A O 1
ATOM 2948 N N . ALA A 1 385 ? -2.443 -6.221 49.413 1.00 86.75 385 ALA A N 1
ATOM 2949 C CA . ALA A 1 385 ? -1.456 -5.284 48.856 1.00 86.75 385 ALA A CA 1
ATOM 2950 C C . ALA A 1 385 ? -0.573 -5.881 47.742 1.00 86.75 385 ALA A C 1
ATOM 2952 O O . ALA A 1 385 ? 0.101 -5.149 47.013 1.00 86.75 385 ALA A O 1
ATOM 2953 N N . CYS A 1 386 ? -0.537 -7.205 47.607 1.00 91.56 386 CYS A N 1
ATOM 2954 C CA . CYS A 1 386 ? 0.364 -7.897 46.691 1.00 91.56 386 CYS A CA 1
ATOM 2955 C C . CYS A 1 386 ? -0.185 -9.264 46.279 1.00 91.56 386 CYS A C 1
ATOM 2957 O O . CYS A 1 386 ? -1.137 -9.769 46.867 1.00 91.56 386 CYS A O 1
ATOM 2959 N N . LEU A 1 387 ? 0.456 -9.887 45.296 1.00 93.75 387 LEU A N 1
ATOM 2960 C CA . LEU A 1 387 ? 0.296 -11.309 45.014 1.00 93.75 387 LEU A CA 1
ATOM 2961 C C . LEU A 1 387 ? 1.635 -12.024 45.204 1.00 93.75 387 LEU A C 1
ATOM 2963 O O . LEU A 1 387 ? 2.698 -11.465 44.935 1.00 93.75 387 LEU A O 1
ATOM 2967 N N . GLN A 1 388 ? 1.580 -13.258 45.684 1.00 94.19 388 GLN A N 1
ATOM 2968 C CA . GLN A 1 388 ? 2.730 -14.137 45.842 1.00 94.19 388 GLN A CA 1
ATOM 2969 C C . GLN A 1 388 ? 2.686 -15.207 44.762 1.00 94.19 388 GLN A C 1
ATOM 2971 O O . GLN A 1 388 ? 1.687 -15.909 44.622 1.00 94.19 388 GLN A O 1
ATOM 2976 N N . TRP A 1 389 ? 3.768 -15.323 44.004 1.00 93.75 389 TRP A N 1
ATOM 2977 C CA . TRP A 1 389 ? 3.933 -16.289 42.930 1.00 93.75 389 TRP A CA 1
ATOM 2978 C C . TRP A 1 389 ? 4.958 -17.343 43.342 1.00 93.75 389 TRP A C 1
ATOM 2980 O O . TRP A 1 389 ? 6.148 -17.046 43.422 1.00 93.75 389 TRP A O 1
ATOM 2990 N N . ALA A 1 390 ? 4.506 -18.562 43.615 1.00 91.75 390 ALA A N 1
ATOM 2991 C CA . ALA A 1 390 ? 5.358 -19.698 43.943 1.00 91.75 390 ALA A CA 1
ATOM 2992 C C . ALA A 1 390 ? 5.685 -20.498 42.674 1.00 91.75 390 ALA A C 1
ATOM 2994 O O . ALA A 1 390 ? 4.777 -20.934 41.967 1.00 91.75 390 ALA A O 1
ATOM 2995 N N . GLU A 1 391 ? 6.968 -20.717 42.389 1.00 87.25 391 GLU A N 1
ATOM 2996 C CA . GLU A 1 391 ? 7.459 -21.616 41.333 1.00 87.25 391 GLU A CA 1
ATOM 2997 C C . GLU A 1 391 ? 7.802 -22.997 41.933 1.00 87.25 391 GLU A C 1
ATOM 2999 O O . GLU A 1 391 ? 8.946 -23.447 41.904 1.00 87.25 391 GLU A O 1
ATOM 3004 N N . GLY A 1 392 ? 6.811 -23.669 42.534 1.00 77.94 392 GLY A N 1
ATOM 3005 C CA . GLY A 1 392 ? 7.032 -24.882 43.335 1.00 77.94 392 GLY A CA 1
ATOM 3006 C C . GLY A 1 392 ? 7.768 -24.588 44.647 1.00 77.94 392 GLY A C 1
ATOM 3007 O O . GLY A 1 392 ? 7.618 -23.503 45.205 1.00 77.94 392 GLY A O 1
ATOM 3008 N N . ASP A 1 393 ? 8.590 -25.530 45.118 1.00 72.25 393 ASP A N 1
ATOM 3009 C CA . ASP A 1 393 ? 9.365 -25.377 46.365 1.00 72.25 393 ASP A CA 1
ATOM 3010 C C . ASP A 1 393 ? 10.613 -24.483 46.204 1.00 72.25 393 ASP A C 1
ATOM 3012 O O . ASP A 1 393 ? 11.321 -24.210 47.171 1.00 72.25 393 ASP A O 1
ATOM 3016 N N . ALA A 1 394 ? 10.916 -24.041 44.979 1.00 74.75 394 ALA A N 1
ATOM 3017 C CA . ALA A 1 394 ? 12.186 -23.401 44.646 1.00 74.75 394 ALA A CA 1
ATOM 3018 C C . ALA A 1 394 ? 12.233 -21.898 44.968 1.00 74.75 394 ALA A C 1
ATOM 3020 O O . ALA A 1 394 ? 13.269 -21.398 45.407 1.00 74.75 394 ALA A O 1
ATOM 3021 N N . ALA A 1 395 ? 11.146 -21.160 44.721 1.00 85.81 395 ALA A N 1
ATOM 3022 C CA . ALA A 1 395 ? 11.113 -19.711 44.908 1.00 85.81 395 ALA A CA 1
ATOM 3023 C C . ALA A 1 395 ? 9.686 -19.169 45.060 1.00 85.81 395 ALA A C 1
ATOM 3025 O O . ALA A 1 395 ? 8.769 -19.588 44.352 1.00 85.81 395 ALA A O 1
ATOM 3026 N N . VAL A 1 396 ? 9.525 -18.173 45.938 1.00 90.44 396 VAL A N 1
ATOM 3027 C CA . VAL A 1 396 ? 8.300 -17.374 46.074 1.00 90.44 396 VAL A CA 1
ATOM 3028 C C . VAL A 1 396 ? 8.625 -15.917 45.760 1.00 90.44 396 VAL A C 1
ATOM 3030 O O . VAL A 1 396 ? 9.466 -15.298 46.410 1.00 90.44 396 VAL A O 1
ATOM 3033 N N . HIS A 1 397 ? 7.945 -15.355 44.766 1.00 91.75 397 HIS A N 1
ATOM 3034 C CA . HIS A 1 397 ? 8.091 -13.966 44.349 1.00 91.75 397 HIS A CA 1
ATOM 3035 C C . HIS A 1 397 ? 6.913 -13.133 44.849 1.00 91.75 397 HIS A C 1
ATOM 3037 O O . HIS A 1 397 ? 5.763 -13.425 44.532 1.00 91.75 397 HIS A O 1
ATOM 3043 N N . THR A 1 398 ? 7.186 -12.063 45.593 1.00 93.56 398 THR A N 1
ATOM 3044 C CA . THR A 1 398 ? 6.155 -11.108 46.022 1.00 93.56 398 THR A CA 1
ATOM 3045 C C . THR A 1 398 ? 6.061 -9.967 45.015 1.00 93.56 398 THR A C 1
ATOM 3047 O O . THR A 1 398 ? 6.999 -9.185 44.866 1.00 93.56 398 THR A O 1
ATOM 3050 N N . LEU A 1 399 ? 4.920 -9.851 44.340 1.00 93.12 399 LEU A N 1
ATOM 3051 C CA . LEU A 1 399 ? 4.643 -8.827 43.337 1.00 93.12 399 LEU A CA 1
ATOM 3052 C C . LEU A 1 399 ? 3.599 -7.845 43.887 1.00 93.12 399 LEU A C 1
ATOM 3054 O O . LEU A 1 399 ? 2.432 -8.189 44.070 1.00 93.12 399 LEU A O 1
ATOM 3058 N N . ASN A 1 400 ? 4.013 -6.613 44.180 1.00 92.88 400 ASN A N 1
ATOM 3059 C CA . ASN A 1 400 ? 3.107 -5.566 44.661 1.00 92.88 400 ASN A CA 1
ATOM 3060 C C . ASN A 1 400 ? 2.292 -4.984 43.493 1.00 92.88 400 ASN A C 1
ATOM 3062 O O . ASN A 1 400 ? 2.862 -4.661 42.445 1.00 92.88 400 ASN A O 1
ATOM 3066 N N . TYR A 1 401 ? 0.975 -4.825 43.678 1.00 90.00 401 TYR A N 1
ATOM 3067 C CA . TYR A 1 401 ? 0.063 -4.356 42.628 1.00 90.00 401 TYR A CA 1
ATOM 3068 C C . TYR A 1 401 ? 0.482 -3.002 42.030 1.00 90.00 401 TYR A C 1
ATOM 3070 O O . TYR A 1 401 ? 0.366 -2.813 40.819 1.00 90.00 401 TYR A O 1
ATOM 3078 N N . ALA A 1 402 ? 1.084 -2.110 42.824 1.00 86.62 402 ALA A N 1
ATOM 3079 C CA . ALA A 1 402 ? 1.554 -0.796 42.378 1.00 86.62 402 ALA A CA 1
ATOM 3080 C C . ALA A 1 402 ? 2.680 -0.846 41.319 1.00 86.62 402 ALA A C 1
ATOM 3082 O O . ALA A 1 402 ? 2.956 0.158 40.658 1.00 86.62 402 ALA A O 1
ATOM 3083 N N . TYR A 1 403 ? 3.326 -2.003 41.127 1.00 87.88 403 TYR A N 1
ATOM 3084 C CA . TYR A 1 403 ? 4.343 -2.224 40.089 1.00 87.88 403 TYR A CA 1
ATOM 3085 C C . TYR A 1 403 ? 3.854 -3.105 38.933 1.00 87.88 403 TYR A C 1
ATOM 3087 O O . TYR A 1 403 ? 4.606 -3.357 37.984 1.00 87.88 403 TYR A O 1
ATOM 3095 N N . LEU A 1 404 ? 2.598 -3.549 38.976 1.00 89.25 404 LEU A N 1
ATOM 3096 C CA . LEU A 1 404 ? 1.983 -4.350 37.926 1.00 89.25 404 LEU A CA 1
ATOM 3097 C C . LEU A 1 404 ? 1.255 -3.451 36.928 1.00 89.25 404 LEU A C 1
ATOM 3099 O O . LEU A 1 404 ? 0.463 -2.593 37.301 1.00 89.25 404 LEU A O 1
ATOM 3103 N N . SER A 1 405 ? 1.542 -3.662 35.646 1.00 84.62 405 SER A N 1
ATOM 3104 C CA . SER A 1 405 ? 0.967 -2.909 34.523 1.00 84.62 405 SER A CA 1
ATOM 3105 C C . SER A 1 405 ? -0.200 -3.630 33.847 1.00 84.62 405 SER A C 1
ATOM 3107 O O . SER A 1 405 ? -1.037 -2.994 33.211 1.00 84.62 405 SER A O 1
ATOM 3109 N N . GLU A 1 406 ? -0.256 -4.955 33.973 1.00 87.62 406 GLU A N 1
ATOM 3110 C CA . GLU A 1 406 ? -1.296 -5.799 33.392 1.00 87.62 406 GLU A CA 1
ATOM 3111 C C . GLU A 1 406 ? -1.542 -6.993 34.309 1.00 87.62 406 GLU A C 1
ATOM 3113 O O . GLU A 1 406 ? -0.596 -7.635 34.772 1.00 87.62 406 GLU A O 1
ATOM 3118 N N . MET A 1 407 ? -2.812 -7.316 34.523 1.00 90.75 407 MET A N 1
ATOM 3119 C CA . MET A 1 407 ? -3.226 -8.570 35.130 1.00 90.75 407 MET A CA 1
ATOM 3120 C C . MET A 1 407 ? -4.542 -9.007 34.498 1.00 90.75 407 MET A C 1
ATOM 3122 O O . MET A 1 407 ? -5.500 -8.241 34.486 1.00 90.75 407 MET A O 1
ATOM 3126 N N . ARG A 1 408 ? -4.588 -10.196 33.895 1.00 92.19 408 ARG A N 1
ATOM 3127 C CA . ARG A 1 408 ? -5.772 -10.673 33.161 1.00 92.19 408 ARG A CA 1
ATOM 3128 C C . ARG A 1 408 ? -5.764 -12.179 32.969 1.00 92.19 408 ARG A C 1
ATOM 3130 O O . ARG A 1 408 ? -4.728 -12.821 33.104 1.00 92.19 408 ARG A O 1
ATOM 3137 N N . LEU A 1 409 ? -6.892 -12.718 32.519 1.00 92.19 409 LEU A N 1
ATOM 3138 C CA . LEU A 1 409 ? -6.923 -14.040 31.907 1.00 92.19 409 LEU A CA 1
ATOM 3139 C C . LEU A 1 409 ? -6.645 -13.939 30.398 1.00 92.19 409 LEU A C 1
ATOM 3141 O O . LEU A 1 409 ? -7.143 -13.055 29.699 1.00 92.19 409 LEU A O 1
ATOM 3145 N N . ASP A 1 410 ? -5.811 -14.838 29.887 1.00 89.88 410 ASP A N 1
ATOM 3146 C CA . ASP A 1 410 ? -5.607 -15.080 28.463 1.00 89.88 410 ASP A CA 1
ATOM 3147 C C . ASP A 1 410 ? -6.230 -16.419 28.089 1.00 89.88 410 ASP A C 1
ATOM 3149 O O . ASP A 1 410 ? -5.834 -17.462 28.604 1.00 89.88 410 ASP A O 1
ATOM 3153 N N . ALA A 1 411 ? -7.195 -16.408 27.173 1.00 88.69 411 ALA A N 1
ATOM 3154 C CA . ALA A 1 411 ? -7.817 -17.630 26.682 1.00 88.69 411 ALA A CA 1
ATOM 3155 C C . ALA A 1 411 ? -7.683 -17.716 25.161 1.00 88.69 411 ALA A C 1
ATOM 3157 O O . ALA A 1 411 ? -8.254 -16.931 24.398 1.00 88.69 411 ALA A O 1
ATOM 3158 N N . ARG A 1 412 ? -6.922 -18.711 24.694 1.00 80.19 412 ARG A N 1
ATOM 3159 C CA . ARG A 1 412 ? -6.855 -19.053 23.266 1.00 80.19 412 ARG A CA 1
ATOM 3160 C C . ARG A 1 412 ? -8.158 -19.733 22.829 1.00 80.19 412 ARG A C 1
ATOM 3162 O O . ARG A 1 412 ? -8.956 -20.179 23.644 1.00 80.19 412 ARG A O 1
ATOM 3169 N N . THR A 1 413 ? -8.365 -19.884 21.520 1.00 68.50 413 THR A N 1
ATOM 3170 C CA . THR A 1 413 ? -9.520 -20.630 20.967 1.00 68.50 413 THR A CA 1
ATOM 3171 C C . THR A 1 413 ? -9.614 -22.079 21.458 1.00 68.50 413 THR A C 1
ATOM 3173 O O . THR A 1 413 ? -10.694 -22.650 21.428 1.00 68.50 413 THR A O 1
ATOM 3176 N N . SER A 1 414 ? -8.500 -22.665 21.899 1.00 67.56 414 SER A N 1
ATOM 3177 C CA . SER A 1 414 ? -8.406 -23.998 22.499 1.00 67.56 414 SER A CA 1
ATOM 3178 C C . SER A 1 414 ? -7.359 -23.982 23.617 1.00 67.56 414 SER A C 1
ATOM 3180 O O . SER A 1 414 ? -6.393 -23.221 23.532 1.00 67.56 414 SER A O 1
ATOM 3182 N N . GLY A 1 415 ? -7.539 -24.819 24.641 1.00 77.69 415 GLY A N 1
ATOM 3183 C CA . GLY A 1 415 ? -6.644 -24.913 25.802 1.00 77.69 415 GLY A CA 1
ATOM 3184 C C . GLY A 1 415 ? -7.190 -24.239 27.065 1.00 77.69 415 GLY A C 1
ATOM 3185 O O . GLY A 1 415 ? -8.220 -23.554 27.016 1.00 77.69 415 GLY A O 1
ATOM 3186 N N . ALA A 1 416 ? -6.497 -24.475 28.182 1.00 82.44 416 ALA A N 1
ATOM 3187 C CA . ALA A 1 416 ? -6.798 -23.885 29.483 1.00 82.44 416 ALA A CA 1
ATOM 3188 C C . ALA A 1 416 ? -6.553 -22.362 29.465 1.00 82.44 416 ALA A C 1
ATOM 3190 O O . ALA A 1 416 ? -5.575 -21.929 28.846 1.00 82.44 416 ALA A O 1
ATOM 3191 N N . PRO A 1 417 ? -7.420 -21.549 30.093 1.00 90.62 417 PRO A N 1
ATOM 3192 C CA . PRO A 1 417 ? -7.144 -20.137 30.330 1.00 90.62 417 PRO A CA 1
ATOM 3193 C C . PRO A 1 417 ? -5.906 -19.958 31.210 1.00 90.62 417 PRO A C 1
ATOM 3195 O O . PRO A 1 417 ? -5.666 -20.742 32.123 1.00 90.62 417 PRO A O 1
ATOM 3198 N N . THR A 1 418 ? -5.138 -18.910 30.951 1.00 92.75 418 THR A N 1
ATOM 3199 C CA . THR A 1 418 ? -3.889 -18.618 31.659 1.00 92.75 418 THR A CA 1
ATOM 3200 C C . THR A 1 418 ? -4.018 -17.282 32.373 1.00 92.75 418 THR A C 1
ATOM 3202 O O . THR A 1 418 ? -4.350 -16.285 31.736 1.00 92.75 418 THR A O 1
ATOM 3205 N N . LEU A 1 419 ? -3.739 -17.231 33.674 1.00 93.88 419 LEU A N 1
ATOM 3206 C CA . LEU A 1 419 ? -3.542 -15.973 34.387 1.00 93.88 419 LEU A CA 1
ATOM 3207 C C . LEU A 1 419 ? -2.210 -15.365 33.947 1.00 93.88 419 LEU A C 1
ATOM 3209 O O . LEU A 1 419 ? -1.162 -15.996 34.061 1.00 93.88 419 LEU A O 1
ATOM 3213 N N . VAL A 1 420 ? -2.267 -14.144 33.431 1.00 93.31 420 VAL A N 1
ATOM 3214 C CA . VAL A 1 420 ? -1.120 -13.388 32.938 1.00 93.31 420 VAL A CA 1
ATOM 3215 C C . VAL A 1 420 ? -0.936 -12.161 33.811 1.00 93.31 420 VAL A C 1
ATOM 3217 O O . VAL A 1 420 ? -1.866 -11.368 33.959 1.00 93.31 420 VAL A O 1
ATOM 3220 N N . VAL A 1 421 ? 0.278 -11.984 34.329 1.00 92.06 421 VAL A N 1
ATOM 3221 C CA . VAL A 1 421 ? 0.701 -10.797 35.078 1.00 92.06 421 VAL A CA 1
ATOM 3222 C C . VAL A 1 421 ? 1.913 -10.181 34.385 1.00 92.06 421 VAL A C 1
ATOM 3224 O O . VAL A 1 421 ? 2.847 -10.893 34.012 1.00 92.06 421 VAL A O 1
ATOM 3227 N N . VAL A 1 422 ? 1.917 -8.861 34.198 1.00 89.69 422 VAL A N 1
ATOM 3228 C CA . VAL A 1 422 ? 3.042 -8.134 33.590 1.00 89.69 422 VAL A CA 1
ATOM 3229 C C . VAL A 1 422 ? 3.467 -6.977 34.482 1.00 89.69 422 VAL A C 1
ATOM 3231 O O . VAL A 1 422 ? 2.698 -6.050 34.745 1.00 89.69 422 VAL A O 1
ATOM 3234 N N . GLU A 1 423 ? 4.722 -7.001 34.909 1.00 88.31 423 GLU A N 1
ATOM 3235 C CA . GLU A 1 423 ? 5.352 -5.902 35.641 1.00 88.31 423 GLU A CA 1
ATOM 3236 C C . GLU A 1 423 ? 5.645 -4.710 34.723 1.00 88.31 423 GLU A C 1
ATOM 3238 O O . GLU A 1 423 ? 5.832 -4.868 33.515 1.00 88.31 423 GLU A O 1
ATOM 3243 N N . ARG A 1 424 ? 5.796 -3.509 35.294 1.00 80.06 424 ARG A N 1
ATOM 3244 C CA . ARG A 1 424 ? 6.227 -2.312 34.541 1.00 80.06 424 ARG A CA 1
ATOM 3245 C C . ARG A 1 424 ? 7.584 -2.475 33.847 1.00 80.06 424 ARG A C 1
ATOM 3247 O O . ARG A 1 424 ? 7.826 -1.838 32.830 1.00 80.06 424 ARG A O 1
ATOM 3254 N N . THR A 1 425 ? 8.451 -3.344 34.365 1.00 79.31 425 THR A N 1
ATOM 3255 C CA . THR A 1 425 ? 9.743 -3.709 33.753 1.00 79.31 425 THR A CA 1
ATOM 3256 C C . THR A 1 425 ? 9.579 -4.531 32.466 1.00 79.31 425 THR A C 1
ATOM 3258 O O . THR A 1 425 ? 10.537 -4.743 31.723 1.00 79.31 425 THR A O 1
ATOM 3261 N N . GLY A 1 426 ? 8.363 -5.007 32.177 1.00 77.19 426 GLY A N 1
ATOM 3262 C CA . GLY A 1 426 ? 8.050 -5.863 31.040 1.00 77.19 426 GLY A CA 1
ATOM 3263 C C . GLY A 1 426 ? 8.363 -7.342 31.271 1.00 77.19 426 GLY A C 1
ATOM 3264 O O . GLY A 1 426 ? 8.344 -8.103 30.293 1.00 77.19 426 GLY A O 1
ATOM 3265 N N . ARG A 1 427 ? 8.665 -7.743 32.517 1.00 86.31 427 ARG A N 1
ATOM 3266 C CA . ARG A 1 427 ? 8.689 -9.146 32.955 1.00 86.31 427 ARG A CA 1
ATOM 3267 C C . ARG A 1 427 ? 7.257 -9.682 32.993 1.00 86.31 427 ARG A C 1
ATOM 3269 O O . ARG A 1 427 ? 6.343 -8.989 33.435 1.00 86.31 427 ARG A O 1
ATOM 3276 N N . ARG A 1 428 ? 7.067 -10.896 32.477 1.00 90.25 428 ARG A N 1
ATOM 3277 C CA . ARG A 1 428 ? 5.758 -11.526 32.280 1.00 90.25 428 ARG A CA 1
ATOM 3278 C C . ARG A 1 428 ? 5.710 -12.860 33.012 1.00 90.25 428 ARG A C 1
ATOM 3280 O O . ARG A 1 428 ? 6.638 -13.651 32.875 1.00 90.25 428 ARG A O 1
ATOM 3287 N N . TRP A 1 429 ? 4.616 -13.089 33.723 1.00 91.38 429 TRP A N 1
ATOM 3288 C CA . TRP A 1 429 ? 4.334 -14.286 34.507 1.00 91.38 429 TRP A CA 1
ATOM 3289 C C . TRP A 1 429 ? 3.056 -14.939 33.984 1.00 91.38 429 TRP A C 1
ATOM 3291 O O . TRP A 1 429 ? 2.088 -14.239 33.671 1.00 91.38 429 TRP A O 1
ATOM 3301 N N . GLU A 1 430 ? 3.056 -16.264 33.853 1.00 92.75 430 GLU A N 1
ATOM 3302 C CA . GLU A 1 430 ? 1.946 -17.024 33.272 1.00 92.75 430 GLU A CA 1
ATOM 3303 C C . GLU A 1 430 ? 1.619 -18.263 34.114 1.00 92.75 430 GLU A C 1
ATOM 3305 O O . GLU A 1 430 ? 2.480 -19.114 34.324 1.00 92.75 430 GLU A O 1
ATOM 3310 N N . LEU A 1 431 ? 0.367 -18.383 34.565 1.00 92.62 431 LEU A N 1
ATOM 3311 C CA . LEU A 1 431 ? -0.134 -19.528 35.329 1.00 92.62 431 LEU A CA 1
ATOM 3312 C C . LEU A 1 431 ? -1.355 -20.128 34.613 1.00 92.62 431 LEU A C 1
ATOM 3314 O O . LEU A 1 431 ? -2.424 -19.513 34.618 1.00 92.62 431 LEU A O 1
ATOM 3318 N N . PRO A 1 432 ? -1.244 -21.309 33.980 1.00 92.12 432 PRO A N 1
ATOM 3319 C CA . PRO A 1 432 ? -2.400 -22.008 33.423 1.00 92.12 432 PRO A CA 1
ATOM 3320 C C . PRO A 1 432 ? -3.379 -22.368 34.545 1.00 92.12 432 PRO A C 1
ATOM 3322 O O . PRO A 1 432 ? -2.988 -23.046 35.489 1.00 92.12 432 PRO A O 1
ATOM 3325 N N . LEU A 1 433 ? -4.637 -21.945 34.452 1.00 91.94 433 LEU A N 1
ATOM 3326 C CA . LEU A 1 433 ? -5.657 -22.189 35.473 1.00 91.94 433 LEU A CA 1
ATOM 3327 C C . LEU A 1 433 ? -6.490 -23.4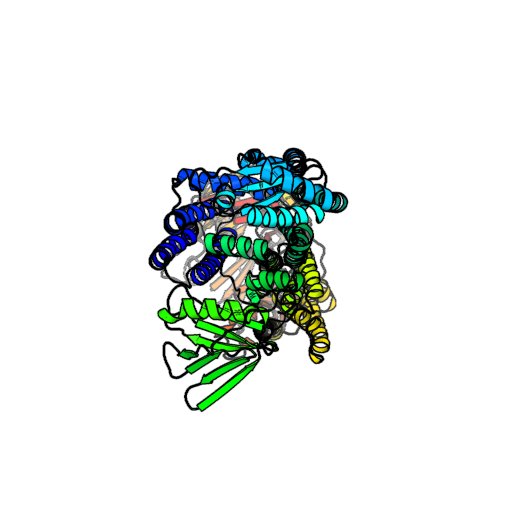34 35.161 1.00 91.94 433 LEU A C 1
ATOM 3329 O O . LEU A 1 433 ? -6.768 -23.745 33.998 1.00 91.94 433 LEU A O 1
ATOM 3333 N N . ALA A 1 434 ? -6.928 -24.133 36.209 1.00 88.44 434 ALA A N 1
ATOM 3334 C CA . ALA A 1 434 ? -7.945 -25.170 36.084 1.00 88.44 434 ALA A CA 1
ATOM 3335 C C . ALA A 1 434 ? -9.289 -24.548 35.669 1.00 88.44 434 ALA A C 1
ATOM 3337 O O . ALA A 1 434 ? -9.606 -23.424 36.052 1.00 88.44 434 ALA A O 1
ATOM 3338 N N . ALA A 1 435 ? -10.108 -25.281 34.907 1.00 84.50 435 ALA A N 1
ATOM 3339 C CA . ALA A 1 435 ? -11.386 -24.766 34.403 1.00 84.50 435 ALA A CA 1
ATOM 3340 C C . ALA A 1 435 ? -12.344 -24.323 35.529 1.00 84.50 435 ALA A C 1
ATOM 3342 O O . ALA A 1 435 ? -13.040 -23.321 35.380 1.00 84.50 435 ALA A O 1
ATOM 3343 N N . SER A 1 436 ? -12.328 -25.022 36.669 1.00 88.12 436 SER A N 1
ATOM 3344 C CA . SER A 1 436 ? -13.111 -24.686 37.867 1.00 88.12 436 SER A CA 1
ATOM 3345 C C . SER A 1 436 ? -12.688 -23.370 38.526 1.00 88.12 436 SER A C 1
ATOM 3347 O O . SER A 1 436 ? -13.500 -22.722 39.179 1.00 88.12 436 SER A O 1
ATOM 3349 N N . ASP A 1 437 ? -11.435 -22.951 38.341 1.00 92.00 437 ASP A N 1
ATOM 3350 C CA . ASP A 1 437 ? -10.869 -21.765 38.983 1.00 92.00 437 ASP A CA 1
ATOM 3351 C C . ASP A 1 437 ? -11.063 -20.481 38.183 1.00 92.00 437 ASP A C 1
ATOM 3353 O O . ASP A 1 437 ? -10.880 -19.395 38.723 1.00 92.00 437 ASP A O 1
ATOM 3357 N N . VAL A 1 438 ? -11.456 -20.571 36.912 1.00 91.12 438 VAL A N 1
ATOM 3358 C CA . VAL A 1 438 ? -11.536 -19.418 36.000 1.00 91.12 438 VAL A CA 1
ATOM 3359 C C . VAL A 1 438 ? -12.520 -18.363 36.508 1.00 91.12 438 VAL A C 1
ATOM 3361 O O . VAL A 1 438 ? -12.180 -17.182 36.554 1.00 91.12 438 VAL A O 1
ATOM 3364 N N . ALA A 1 439 ? -13.724 -18.774 36.918 1.00 91.12 439 ALA A N 1
ATOM 3365 C CA . ALA A 1 439 ? -14.739 -17.853 37.436 1.00 91.12 439 ALA A CA 1
ATOM 3366 C C . ALA A 1 439 ? -14.283 -17.187 38.746 1.00 91.12 439 ALA A C 1
ATOM 3368 O O . ALA A 1 439 ? -14.396 -15.972 38.896 1.00 91.12 439 ALA A O 1
ATOM 3369 N N . ARG A 1 440 ? -13.686 -17.976 39.651 1.00 93.06 440 ARG A N 1
ATOM 3370 C CA . ARG A 1 440 ? -13.115 -17.495 40.917 1.00 93.06 440 ARG A CA 1
ATOM 3371 C C . ARG A 1 440 ? -11.937 -16.544 40.687 1.00 93.06 440 ARG A C 1
ATOM 3373 O O . ARG A 1 440 ? -11.798 -15.550 41.389 1.00 93.06 440 ARG A O 1
ATOM 3380 N N . ALA A 1 441 ? -11.102 -16.808 39.687 1.00 92.38 441 ALA A N 1
ATOM 3381 C CA . ALA A 1 441 ? -10.016 -15.914 39.309 1.00 92.38 441 ALA A CA 1
ATOM 3382 C C . ALA A 1 441 ? -10.566 -14.584 38.781 1.00 92.38 441 ALA A C 1
ATOM 3384 O O . ALA A 1 441 ? -10.130 -13.537 39.245 1.00 92.38 441 ALA A O 1
ATOM 3385 N N . GLN A 1 442 ? -11.563 -14.595 37.886 1.00 91.06 442 GLN A N 1
ATOM 3386 C CA . GLN A 1 442 ? -12.189 -13.361 37.388 1.00 91.06 442 GLN A CA 1
ATOM 3387 C C . GLN A 1 442 ? -12.757 -12.494 38.524 1.00 91.06 442 GLN A C 1
ATOM 3389 O O . GLN A 1 442 ? -12.521 -11.287 38.517 1.00 91.06 442 GLN A O 1
ATOM 3394 N N . SER A 1 443 ? -13.428 -13.094 39.519 1.00 89.81 443 SER A N 1
ATOM 3395 C CA . SER A 1 443 ? -13.966 -12.345 40.665 1.00 89.81 443 SER A CA 1
ATOM 3396 C C . SER A 1 443 ? -12.872 -11.756 41.555 1.00 89.81 443 SER A C 1
ATOM 3398 O O . SER A 1 443 ? -13.003 -10.630 42.019 1.00 89.81 443 SER A O 1
ATOM 3400 N N . VAL A 1 444 ? -11.769 -12.484 41.773 1.00 92.06 444 VAL A N 1
ATOM 3401 C CA . VAL A 1 444 ? -10.608 -11.957 42.511 1.00 92.06 444 VAL A CA 1
ATOM 3402 C C . VAL A 1 444 ? -10.001 -10.775 41.769 1.00 92.06 444 VAL A C 1
ATOM 3404 O O . VAL A 1 444 ? -9.748 -9.739 42.379 1.00 92.06 444 VAL A O 1
ATOM 3407 N N . LEU A 1 445 ? -9.827 -10.897 40.449 1.00 91.38 445 LEU A N 1
ATOM 3408 C CA . LEU A 1 445 ? -9.309 -9.820 39.613 1.00 91.38 445 LEU A CA 1
ATOM 3409 C C . LEU A 1 445 ? -10.185 -8.555 39.679 1.00 91.38 445 LEU A C 1
ATOM 3411 O O . LEU A 1 445 ? -9.641 -7.454 39.671 1.00 91.38 445 LEU A O 1
ATOM 3415 N N . ASP A 1 446 ? -11.514 -8.684 39.792 1.00 87.69 446 ASP A N 1
ATOM 3416 C CA . ASP A 1 446 ? -12.427 -7.528 39.869 1.00 87.69 446 ASP A CA 1
ATOM 3417 C C . ASP A 1 446 ? -12.168 -6.663 41.113 1.00 87.69 446 ASP A C 1
ATOM 3419 O O . ASP A 1 446 ? -12.358 -5.447 41.076 1.00 87.69 446 ASP A O 1
ATOM 3423 N N . VAL A 1 447 ? -11.706 -7.279 42.206 1.00 88.00 447 VAL A N 1
ATOM 3424 C CA . VAL A 1 447 ? -11.391 -6.595 43.468 1.00 88.00 447 VAL A CA 1
ATOM 3425 C C . VAL A 1 447 ? -10.055 -5.851 43.377 1.00 88.00 447 VAL A C 1
ATOM 3427 O O . VAL A 1 447 ? -9.935 -4.705 43.810 1.00 88.00 447 VAL A O 1
ATOM 3430 N N . VAL A 1 448 ? -9.038 -6.490 42.797 1.00 88.88 448 VAL A N 1
ATOM 3431 C CA . VAL A 1 448 ? -7.661 -5.963 42.768 1.00 88.88 448 VAL A CA 1
ATOM 3432 C C . VAL A 1 448 ? -7.374 -5.057 41.572 1.00 88.88 448 VAL A C 1
ATOM 3434 O O . VAL A 1 448 ? -6.366 -4.351 41.579 1.00 88.88 448 VAL A O 1
ATOM 3437 N N . ASP A 1 449 ? -8.257 -5.009 40.570 1.00 84.50 449 ASP A N 1
ATOM 3438 C CA . ASP A 1 449 ? -8.120 -4.131 39.404 1.00 84.50 449 ASP A CA 1
ATOM 3439 C C . ASP A 1 449 ? -7.923 -2.666 39.792 1.00 84.50 449 ASP A C 1
ATOM 3441 O O . ASP A 1 449 ? -7.198 -1.965 39.099 1.00 84.50 449 ASP A O 1
ATOM 3445 N N . GLY A 1 450 ? -8.514 -2.186 40.890 1.00 78.25 450 GLY A N 1
ATOM 3446 C CA . GLY A 1 450 ? -8.326 -0.811 41.373 1.00 78.25 450 GLY A CA 1
ATOM 3447 C C . GLY A 1 450 ? -6.912 -0.509 41.888 1.00 78.25 450 GLY A C 1
ATOM 3448 O O . GLY A 1 450 ? -6.534 0.650 41.996 1.00 78.25 450 GLY A O 1
ATOM 3449 N N . ARG A 1 451 ? -6.112 -1.543 42.179 1.00 84.81 451 ARG A N 1
ATOM 3450 C CA . ARG A 1 451 ? -4.821 -1.438 42.881 1.00 84.81 451 ARG A CA 1
ATOM 3451 C C . ARG A 1 451 ? -3.602 -1.494 41.953 1.00 84.81 451 ARG A C 1
ATOM 3453 O O . ARG A 1 451 ? -2.482 -1.275 42.410 1.00 84.81 451 ARG A O 1
ATOM 3460 N N . LEU A 1 452 ? -3.791 -1.820 40.670 1.00 85.50 452 LEU A N 1
ATOM 3461 C CA . LEU A 1 452 ? -2.689 -1.926 39.703 1.00 85.50 452 LEU A CA 1
ATOM 3462 C C . LEU A 1 452 ? -2.130 -0.547 39.334 1.00 85.50 452 LEU A C 1
ATOM 3464 O O . LEU A 1 452 ? -2.855 0.448 39.366 1.00 85.50 452 LEU A O 1
ATOM 3468 N N . ALA A 1 453 ? -0.872 -0.492 38.898 1.00 79.69 453 ALA A N 1
ATOM 3469 C CA . ALA A 1 453 ? -0.249 0.744 38.430 1.00 79.69 453 ALA A CA 1
ATOM 3470 C C . ALA A 1 453 ? -1.049 1.405 37.295 1.00 79.69 453 ALA A C 1
ATOM 3472 O O . ALA A 1 453 ? -1.759 0.730 36.540 1.00 79.69 453 ALA A O 1
ATOM 3473 N N . GLU A 1 454 ? -0.886 2.720 37.123 1.00 69.69 454 GLU A N 1
ATOM 3474 C CA . GLU A 1 454 ? -1.387 3.363 35.914 1.00 69.69 454 GLU A CA 1
ATOM 3475 C C . GLU A 1 454 ? -0.692 2.775 34.672 1.00 69.69 454 GLU A C 1
ATOM 3477 O O . GLU A 1 454 ? 0.544 2.719 34.602 1.00 69.69 454 GLU A O 1
ATOM 3482 N N . PRO A 1 455 ? -1.466 2.319 33.680 1.00 65.19 455 PRO A N 1
ATOM 3483 C CA . PRO A 1 455 ? -0.917 1.777 32.450 1.00 65.19 455 PRO A CA 1
ATOM 3484 C C . PRO A 1 455 ? -0.245 2.868 31.608 1.00 65.19 455 PRO A C 1
ATOM 3486 O O . PRO A 1 455 ? -0.605 4.043 31.661 1.00 65.19 455 PRO A O 1
ATOM 3489 N N . ALA A 1 456 ? 0.723 2.462 30.779 1.00 63.88 456 ALA A N 1
ATOM 3490 C CA . ALA A 1 456 ? 1.430 3.370 29.879 1.00 63.88 456 ALA A CA 1
ATOM 3491 C C . ALA A 1 456 ? 0.453 4.167 28.996 1.00 63.88 456 ALA A C 1
ATOM 3493 O O . ALA A 1 456 ? -0.541 3.626 28.496 1.00 63.88 456 ALA A O 1
ATOM 3494 N N . ALA A 1 457 ? 0.766 5.449 28.784 1.00 63.94 457 ALA A N 1
ATOM 3495 C CA . ALA A 1 457 ? -0.071 6.366 28.021 1.00 63.94 457 ALA A CA 1
ATOM 3496 C C . ALA A 1 457 ? -0.432 5.801 26.635 1.00 63.94 457 ALA A C 1
ATOM 3498 O O . ALA A 1 457 ? 0.372 5.135 25.974 1.00 63.94 457 ALA A O 1
ATOM 3499 N N . ALA A 1 458 ? -1.656 6.091 26.187 1.00 64.06 458 ALA A N 1
ATOM 3500 C CA . ALA A 1 458 ? -2.098 5.728 24.847 1.00 64.06 458 ALA A CA 1
ATOM 3501 C C . ALA A 1 458 ? -1.164 6.342 23.778 1.00 64.06 458 ALA A C 1
ATOM 3503 O O . ALA A 1 458 ? -0.688 7.470 23.955 1.00 64.06 458 ALA A O 1
ATOM 3504 N N . PRO A 1 459 ? -0.897 5.618 22.674 1.00 67.81 459 PRO A N 1
ATOM 3505 C CA . PRO A 1 459 ? -0.048 6.099 21.594 1.00 67.81 459 PRO A CA 1
ATOM 3506 C C . PRO A 1 459 ? -0.613 7.387 20.999 1.00 67.81 459 PRO A C 1
ATOM 3508 O O . PRO A 1 459 ? -1.827 7.560 20.878 1.00 67.81 459 PRO A O 1
ATOM 3511 N N . ARG A 1 460 ? 0.281 8.289 20.588 1.00 71.62 460 ARG A N 1
ATOM 3512 C CA . ARG A 1 460 ? -0.110 9.611 20.067 1.00 71.62 460 ARG A CA 1
ATOM 3513 C C . ARG A 1 460 ? -0.767 9.544 18.690 1.00 71.62 460 ARG A C 1
ATOM 3515 O O . ARG A 1 460 ? -1.478 10.470 18.303 1.00 71.62 460 ARG A O 1
ATOM 3522 N N . VAL A 1 461 ? -0.510 8.471 17.944 1.00 74.25 461 VAL A N 1
ATOM 3523 C CA . VAL A 1 461 ? -0.986 8.270 16.572 1.00 74.25 461 VAL A CA 1
ATOM 3524 C C . VAL A 1 461 ? -1.825 7.004 16.503 1.00 74.25 461 VAL A C 1
ATOM 3526 O O . VAL A 1 461 ? -1.464 5.980 17.081 1.00 74.25 461 VAL A O 1
ATOM 3529 N N . TRP A 1 462 ? -2.935 7.051 15.759 1.00 77.44 462 TRP A N 1
ATOM 3530 C CA . TRP A 1 462 ? -3.817 5.898 15.606 1.00 77.44 462 TRP A CA 1
ATOM 3531 C C . TRP A 1 462 ? -3.128 4.765 14.819 1.00 77.44 462 TRP A C 1
ATOM 3533 O O . TRP A 1 462 ? -2.888 4.908 13.616 1.00 77.44 462 TRP A O 1
ATOM 3543 N N . PRO A 1 463 ? -2.848 3.599 15.428 1.00 76.31 463 PRO A N 1
ATOM 3544 C CA . PRO A 1 463 ? -1.961 2.610 14.809 1.00 76.31 463 PRO A CA 1
ATOM 3545 C C . PRO A 1 463 ? -2.526 1.961 13.542 1.00 76.31 463 PRO A C 1
ATOM 3547 O O . PRO A 1 463 ? -1.775 1.587 12.646 1.00 76.31 463 PRO A O 1
ATOM 3550 N N . ARG A 1 464 ? -3.856 1.835 13.433 1.00 80.81 464 ARG A N 1
ATOM 3551 C CA . ARG A 1 464 ? -4.499 1.310 12.214 1.00 80.81 464 ARG A CA 1
ATOM 3552 C C . ARG A 1 464 ? -4.253 2.218 11.014 1.00 80.81 464 ARG A C 1
ATOM 3554 O O . ARG A 1 464 ? -4.039 1.712 9.919 1.00 80.81 464 ARG A O 1
ATOM 3561 N N . ALA A 1 465 ? -4.237 3.530 11.234 1.00 82.44 465 ALA A N 1
ATOM 3562 C CA . ALA A 1 465 ? -3.937 4.487 10.183 1.00 82.44 465 ALA A CA 1
ATOM 3563 C C . ALA A 1 465 ? -2.475 4.413 9.749 1.00 82.44 465 ALA A C 1
ATOM 3565 O O . ALA A 1 465 ? -2.201 4.391 8.557 1.00 82.44 465 ALA A O 1
ATOM 3566 N N . VAL A 1 466 ? -1.552 4.274 10.702 1.00 85.56 466 VAL A N 1
ATOM 3567 C CA . VAL A 1 466 ? -0.127 4.074 10.405 1.00 85.56 466 VAL A CA 1
ATOM 3568 C C . VAL A 1 466 ? 0.089 2.818 9.557 1.00 85.56 466 VAL A C 1
ATOM 3570 O O . VAL A 1 466 ? 0.776 2.868 8.541 1.00 85.56 466 VAL A O 1
ATOM 3573 N N . ARG A 1 467 ? -0.549 1.698 9.924 1.00 87.88 467 ARG A N 1
ATOM 3574 C CA . ARG A 1 467 ? -0.480 0.459 9.135 1.00 87.88 467 ARG A CA 1
ATOM 3575 C C . ARG A 1 467 ? -1.079 0.622 7.743 1.00 87.88 467 ARG A C 1
ATOM 3577 O O . ARG A 1 467 ? -0.522 0.085 6.798 1.00 87.88 467 ARG A O 1
ATOM 3584 N N . ALA A 1 468 ? -2.183 1.355 7.610 1.00 86.62 468 ALA A N 1
ATOM 3585 C CA . ALA A 1 468 ? -2.786 1.635 6.312 1.00 86.62 468 ALA A CA 1
ATOM 3586 C C . ALA A 1 468 ? -1.878 2.513 5.434 1.00 86.62 468 ALA A C 1
ATOM 3588 O O . ALA A 1 468 ? -1.682 2.184 4.272 1.00 86.62 468 ALA A O 1
ATOM 3589 N N . LEU A 1 469 ? -1.256 3.563 5.984 1.00 88.62 469 LEU A N 1
ATOM 3590 C CA . LEU A 1 469 ? -0.280 4.390 5.259 1.00 88.62 469 LEU A CA 1
ATOM 3591 C C . LEU A 1 469 ? 0.931 3.568 4.798 1.00 88.62 469 LEU A C 1
ATOM 3593 O O . LEU A 1 469 ? 1.341 3.674 3.645 1.00 88.62 469 LEU A O 1
ATOM 3597 N N . ALA A 1 470 ? 1.465 2.706 5.668 1.00 90.81 470 ALA A N 1
ATOM 3598 C CA . ALA A 1 470 ? 2.534 1.781 5.304 1.00 90.81 470 ALA A CA 1
ATOM 3599 C C . ALA A 1 470 ? 2.077 0.775 4.228 1.00 90.81 470 ALA A C 1
ATOM 3601 O O . ALA A 1 470 ? 2.806 0.525 3.276 1.00 90.81 470 ALA A O 1
ATOM 3602 N N . ALA A 1 471 ? 0.849 0.254 4.310 1.00 88.25 471 ALA A N 1
ATOM 3603 C CA . ALA A 1 471 ? 0.284 -0.617 3.280 1.00 88.25 471 ALA A CA 1
ATOM 3604 C C . ALA A 1 471 ? 0.131 0.101 1.929 1.00 88.25 471 ALA A C 1
ATOM 3606 O O . ALA A 1 471 ? 0.438 -0.483 0.894 1.00 88.25 471 ALA A O 1
ATOM 3607 N N . PHE A 1 472 ? -0.295 1.369 1.925 1.00 88.06 472 PHE A N 1
ATOM 3608 C CA . PHE A 1 472 ? -0.390 2.164 0.702 1.00 88.06 47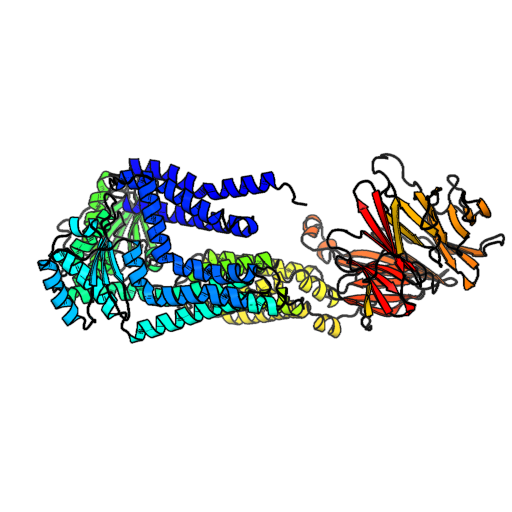2 PHE A CA 1
ATOM 3609 C C . PHE A 1 472 ? 0.987 2.424 0.087 1.00 88.06 472 PHE A C 1
ATOM 3611 O O . PHE A 1 472 ? 1.129 2.261 -1.120 1.00 88.06 472 PHE A O 1
ATOM 3618 N N . ALA A 1 473 ? 2.004 2.740 0.897 1.00 90.12 473 ALA A N 1
ATOM 3619 C CA . ALA A 1 473 ? 3.388 2.855 0.432 1.00 90.12 473 ALA A CA 1
ATOM 3620 C C . ALA A 1 473 ? 3.935 1.525 -0.118 1.00 90.12 473 ALA A C 1
ATOM 3622 O O . ALA A 1 473 ? 4.646 1.516 -1.122 1.00 90.12 473 ALA A O 1
ATOM 3623 N N . ALA A 1 474 ? 3.576 0.397 0.505 1.00 88.81 474 ALA A N 1
ATOM 3624 C CA . ALA A 1 474 ? 3.961 -0.922 0.021 1.00 88.81 474 ALA A CA 1
ATOM 3625 C C . ALA A 1 474 ? 3.316 -1.249 -1.331 1.00 88.81 474 ALA A C 1
ATOM 3627 O O . ALA A 1 474 ? 3.992 -1.734 -2.237 1.00 88.81 474 ALA A O 1
ATOM 3628 N N . LEU A 1 475 ? 2.021 -0.952 -1.473 1.00 83.81 475 LEU A N 1
ATOM 3629 C CA . LEU A 1 475 ? 1.263 -1.182 -2.697 1.00 83.81 475 LEU A CA 1
ATOM 3630 C C . LEU A 1 475 ? 1.794 -0.324 -3.850 1.00 83.81 475 LEU A C 1
ATOM 3632 O O . LEU A 1 475 ? 2.054 -0.857 -4.925 1.00 83.81 475 LEU A O 1
ATOM 3636 N N . THR A 1 476 ? 2.011 0.978 -3.632 1.00 82.12 476 THR A N 1
ATOM 3637 C CA . THR A 1 476 ? 2.552 1.865 -4.676 1.00 82.12 476 THR A CA 1
ATOM 3638 C C . THR A 1 476 ? 3.981 1.503 -5.051 1.00 82.12 476 THR A C 1
ATOM 3640 O O . THR A 1 476 ? 4.296 1.465 -6.239 1.00 82.12 476 THR A O 1
ATOM 3643 N N . GLY A 1 477 ? 4.829 1.174 -4.070 1.00 82.81 477 GLY A N 1
ATOM 3644 C CA . GLY A 1 477 ? 6.182 0.681 -4.320 1.00 82.81 477 GLY A CA 1
ATOM 3645 C C . GLY A 1 477 ? 6.184 -0.608 -5.143 1.00 82.81 477 GLY A C 1
ATOM 3646 O O . GLY A 1 477 ? 6.894 -0.693 -6.140 1.00 82.81 477 GLY A O 1
ATOM 3647 N N . GLY A 1 478 ? 5.343 -1.581 -4.780 1.00 78.25 478 GLY A N 1
ATOM 3648 C CA . GLY A 1 478 ? 5.211 -2.849 -5.500 1.00 78.25 478 GLY A CA 1
ATOM 3649 C C . GLY A 1 478 ? 4.717 -2.673 -6.937 1.00 78.25 478 GLY A C 1
ATOM 3650 O O . GLY A 1 478 ? 5.333 -3.202 -7.859 1.00 78.25 478 GLY A O 1
ATOM 3651 N N . MET A 1 479 ? 3.663 -1.876 -7.145 1.00 73.75 479 MET A N 1
ATOM 3652 C CA . MET A 1 479 ? 3.142 -1.570 -8.485 1.00 73.75 479 MET A CA 1
ATOM 3653 C C . MET A 1 479 ? 4.154 -0.805 -9.349 1.00 73.75 479 MET A C 1
ATOM 3655 O O . MET A 1 479 ? 4.204 -1.013 -10.556 1.00 73.75 479 MET A O 1
ATOM 3659 N N . GLY A 1 480 ? 4.982 0.047 -8.738 1.00 72.94 480 GLY A N 1
ATOM 3660 C CA . GLY A 1 480 ? 6.071 0.759 -9.410 1.00 72.94 480 GLY A CA 1
ATOM 3661 C C . GLY A 1 480 ? 7.342 -0.071 -9.633 1.00 72.94 480 GLY A C 1
ATOM 3662 O O . GLY A 1 480 ? 8.357 0.495 -10.028 1.00 72.94 480 GLY A O 1
ATOM 3663 N N . GLY A 1 481 ? 7.337 -1.378 -9.334 1.00 78.62 481 GLY A N 1
ATOM 3664 C CA . GLY A 1 481 ? 8.504 -2.262 -9.476 1.00 78.62 481 GLY A CA 1
ATOM 3665 C C . GLY A 1 481 ? 9.599 -2.061 -8.417 1.00 78.62 481 GLY A C 1
ATOM 3666 O O . GLY A 1 481 ? 10.667 -2.665 -8.494 1.00 78.62 481 GLY A O 1
ATOM 3667 N N . GLN A 1 482 ? 9.346 -1.238 -7.399 1.00 89.50 482 GLN A N 1
ATOM 3668 C CA . GLN A 1 482 ? 10.296 -0.868 -6.351 1.00 89.50 482 GLN A CA 1
ATOM 3669 C C . GLN A 1 482 ? 10.129 -1.777 -5.129 1.00 89.50 482 GLN A C 1
ATOM 3671 O O . GLN A 1 482 ? 9.611 -1.389 -4.077 1.00 89.50 482 GLN A O 1
ATOM 3676 N N . VAL A 1 483 ? 10.600 -3.020 -5.271 1.00 89.31 483 VAL A N 1
ATOM 3677 C CA . VAL A 1 483 ? 10.493 -4.083 -4.250 1.00 89.31 483 VAL A CA 1
ATOM 3678 C C . VAL A 1 483 ? 11.134 -3.679 -2.916 1.00 89.31 483 VAL A C 1
ATOM 3680 O O . VAL A 1 483 ? 10.622 -4.033 -1.856 1.00 89.31 483 VAL A O 1
ATOM 3683 N N . ALA A 1 484 ? 12.215 -2.892 -2.947 1.00 93.81 484 ALA A N 1
ATOM 3684 C CA . ALA A 1 484 ? 12.883 -2.388 -1.747 1.00 93.81 484 ALA A CA 1
ATOM 3685 C C . ALA A 1 484 ? 11.956 -1.520 -0.880 1.00 93.81 484 ALA A C 1
ATOM 3687 O O . ALA A 1 484 ? 11.855 -1.746 0.326 1.00 93.81 484 ALA A O 1
ATOM 3688 N N . LEU A 1 485 ? 11.234 -0.570 -1.488 1.00 95.25 485 LEU A N 1
ATOM 3689 C CA . LEU A 1 485 ? 10.245 0.243 -0.779 1.00 95.25 485 LEU A CA 1
ATOM 3690 C C . LEU A 1 485 ? 9.123 -0.636 -0.218 1.00 95.25 485 LEU A C 1
ATOM 3692 O O . LEU A 1 485 ? 8.757 -0.493 0.949 1.00 95.25 485 LEU A O 1
ATOM 3696 N N . ALA A 1 486 ? 8.614 -1.571 -1.027 1.00 91.88 486 ALA A N 1
ATOM 3697 C CA . ALA A 1 486 ? 7.562 -2.485 -0.598 1.00 91.88 486 ALA A CA 1
ATOM 3698 C C . ALA A 1 486 ? 7.977 -3.307 0.631 1.00 91.88 486 ALA A C 1
ATOM 3700 O O . ALA A 1 486 ? 7.217 -3.394 1.593 1.00 91.88 486 ALA A O 1
ATOM 3701 N N . LEU A 1 487 ? 9.203 -3.837 0.649 1.00 92.62 487 LEU A N 1
ATOM 3702 C CA . LEU A 1 487 ? 9.752 -4.586 1.779 1.00 92.62 487 LEU A CA 1
ATOM 3703 C C . LEU A 1 487 ? 9.810 -3.742 3.062 1.00 92.62 487 LEU A C 1
ATOM 3705 O O . LEU A 1 487 ? 9.297 -4.167 4.099 1.00 92.62 487 LEU A O 1
ATOM 3709 N N . VAL A 1 488 ? 10.402 -2.543 2.994 1.00 95.62 488 VAL A N 1
ATOM 3710 C CA . VAL A 1 488 ? 10.528 -1.643 4.156 1.00 95.62 488 VAL A CA 1
ATOM 3711 C C . VAL A 1 488 ? 9.141 -1.281 4.700 1.00 95.62 488 VAL A C 1
ATOM 3713 O O . VAL A 1 488 ? 8.895 -1.368 5.905 1.00 95.62 488 VAL A O 1
ATOM 3716 N N . ALA A 1 489 ? 8.208 -0.959 3.803 1.00 94.38 489 ALA A N 1
ATOM 3717 C CA . ALA A 1 489 ? 6.841 -0.596 4.144 1.00 94.38 489 ALA A CA 1
ATOM 3718 C C . ALA A 1 489 ? 6.042 -1.764 4.754 1.00 94.38 489 ALA A C 1
ATOM 3720 O O . ALA A 1 489 ? 5.302 -1.567 5.719 1.00 94.38 489 ALA A O 1
ATOM 3721 N N . LEU A 1 490 ? 6.218 -2.997 4.265 1.00 91.62 490 LEU A N 1
ATOM 3722 C CA . LEU A 1 490 ? 5.593 -4.195 4.842 1.00 91.62 490 LEU A CA 1
ATOM 3723 C C . LEU A 1 490 ? 6.102 -4.484 6.260 1.00 91.62 490 LEU A C 1
ATOM 3725 O O . LEU A 1 490 ? 5.307 -4.832 7.137 1.00 91.62 490 LEU A O 1
ATOM 3729 N N . ILE A 1 491 ? 7.400 -4.288 6.512 1.00 91.19 491 ILE A N 1
ATOM 3730 C CA . ILE A 1 491 ? 7.983 -4.420 7.854 1.00 91.19 491 ILE A CA 1
ATOM 3731 C C . ILE A 1 491 ? 7.379 -3.370 8.798 1.00 91.19 491 ILE A C 1
ATOM 3733 O O . ILE A 1 491 ? 6.929 -3.714 9.893 1.00 91.19 491 ILE A O 1
ATOM 3737 N N . ALA A 1 492 ? 7.276 -2.111 8.361 1.00 92.06 492 ALA A N 1
ATOM 3738 C CA . ALA A 1 492 ? 6.644 -1.047 9.143 1.00 92.06 492 ALA A CA 1
ATOM 3739 C C . ALA A 1 492 ? 5.133 -1.267 9.361 1.00 92.06 492 ALA A C 1
ATOM 3741 O O . ALA A 1 492 ? 4.596 -0.938 10.419 1.00 92.06 492 ALA A O 1
ATOM 3742 N N . MET A 1 493 ? 4.432 -1.873 8.398 1.00 89.81 493 MET A N 1
ATOM 3743 C CA . MET A 1 493 ? 3.029 -2.270 8.542 1.00 89.81 493 MET A CA 1
ATOM 3744 C C . MET A 1 493 ? 2.860 -3.379 9.594 1.00 89.81 493 MET A C 1
ATOM 3746 O O . MET A 1 493 ? 1.913 -3.347 10.389 1.00 89.81 493 MET A O 1
ATOM 3750 N N . ALA A 1 494 ? 3.764 -4.362 9.618 1.00 85.56 494 ALA A N 1
ATOM 3751 C CA . ALA A 1 494 ? 3.753 -5.429 10.614 1.00 85.56 494 ALA A CA 1
ATOM 3752 C C . ALA A 1 494 ? 4.085 -4.893 12.017 1.00 85.56 494 ALA A C 1
ATOM 3754 O O . ALA A 1 494 ? 3.430 -5.263 12.999 1.00 85.56 494 ALA A O 1
ATOM 3755 N N . GLN A 1 495 ? 5.061 -3.983 12.100 1.00 84.62 495 GLN A N 1
ATOM 3756 C CA . GLN A 1 495 ? 5.563 -3.385 13.335 1.00 84.62 495 GLN A CA 1
ATOM 3757 C C . GLN A 1 495 ? 5.647 -1.853 13.207 1.00 84.62 495 GLN A C 1
ATOM 3759 O O . GLN A 1 495 ? 6.695 -1.322 12.841 1.00 84.62 495 GLN A O 1
ATOM 3764 N N . PRO A 1 496 ? 4.569 -1.114 13.532 1.00 85.00 496 PRO A N 1
ATOM 3765 C CA . PRO A 1 496 ? 4.531 0.341 13.383 1.00 85.00 496 PRO A CA 1
ATOM 3766 C C . PRO A 1 496 ? 5.325 1.041 14.498 1.00 85.00 496 PRO A C 1
ATOM 3768 O O . PRO A 1 496 ? 4.753 1.597 15.432 1.00 85.00 496 PRO A O 1
ATOM 3771 N N . ALA A 1 497 ? 6.653 0.982 14.416 1.00 88.44 497 ALA A N 1
ATOM 3772 C CA . ALA A 1 497 ? 7.585 1.648 15.322 1.00 88.44 497 ALA A CA 1
ATOM 3773 C C . ALA A 1 497 ? 8.182 2.898 14.664 1.00 88.44 497 ALA A C 1
ATOM 3775 O O . ALA A 1 497 ? 8.455 2.888 13.464 1.00 88.44 497 ALA A O 1
ATOM 3776 N N . SER A 1 498 ? 8.445 3.955 15.439 1.00 91.50 498 SER A N 1
ATOM 3777 C CA . SER A 1 498 ? 8.924 5.240 14.903 1.00 91.50 498 SER A CA 1
ATOM 3778 C C . SER A 1 498 ? 10.169 5.130 14.002 1.00 91.50 498 SER A C 1
ATOM 3780 O O . SER A 1 498 ? 10.137 5.743 12.934 1.00 91.50 498 SER A O 1
ATOM 3782 N N . PRO A 1 499 ? 11.204 4.306 14.286 1.00 93.94 499 PRO A N 1
ATOM 3783 C CA . PRO A 1 499 ? 12.326 4.157 13.355 1.00 93.94 499 PRO A CA 1
ATOM 3784 C C . PRO A 1 499 ? 11.940 3.471 12.038 1.00 93.94 499 PRO A C 1
ATOM 3786 O O . PRO A 1 499 ? 12.420 3.862 10.982 1.00 93.94 499 PRO A O 1
ATOM 3789 N N . LEU A 1 500 ? 11.045 2.477 12.064 1.00 94.94 500 LEU A N 1
ATOM 3790 C CA . LEU A 1 500 ? 10.604 1.768 10.853 1.00 94.94 500 LEU A CA 1
ATOM 3791 C C . LEU A 1 500 ? 9.708 2.651 9.972 1.00 94.94 500 LEU A C 1
ATOM 3793 O O . LEU A 1 500 ? 9.773 2.583 8.743 1.00 94.94 500 LEU A O 1
ATOM 3797 N N . LEU A 1 501 ? 8.910 3.527 10.590 1.00 94.75 501 LEU A N 1
ATOM 3798 C CA . LEU A 1 501 ? 8.148 4.554 9.879 1.00 94.75 501 LEU A CA 1
ATOM 3799 C C . LEU A 1 501 ? 9.072 5.587 9.235 1.00 94.75 501 LEU A C 1
ATOM 3801 O O . LEU A 1 501 ? 8.864 5.940 8.078 1.00 94.75 501 LEU A O 1
ATOM 3805 N N . ALA A 1 502 ? 10.119 6.018 9.945 1.00 96.12 502 ALA A N 1
ATOM 3806 C CA . ALA A 1 502 ? 11.128 6.909 9.385 1.00 96.12 502 ALA A CA 1
ATOM 3807 C C . ALA A 1 502 ? 11.884 6.249 8.223 1.00 96.12 502 ALA A C 1
ATOM 3809 O O . ALA A 1 502 ? 12.051 6.875 7.180 1.00 96.12 502 ALA A O 1
ATOM 3810 N N . ALA A 1 503 ? 12.254 4.971 8.356 1.00 97.19 503 ALA A N 1
ATOM 3811 C CA . ALA A 1 503 ? 12.873 4.212 7.275 1.00 97.19 503 ALA A CA 1
ATOM 3812 C C . ALA A 1 503 ? 11.987 4.128 6.037 1.00 97.19 503 ALA A C 1
ATOM 3814 O O . ALA A 1 503 ? 12.447 4.411 4.935 1.00 97.19 503 ALA A O 1
ATOM 3815 N N . THR A 1 504 ? 10.709 3.790 6.218 1.00 97.50 504 THR A N 1
ATOM 3816 C CA . THR A 1 504 ? 9.743 3.744 5.111 1.00 97.50 504 THR A CA 1
ATOM 3817 C C . THR A 1 504 ? 9.573 5.120 4.480 1.00 97.50 504 THR A C 1
ATOM 3819 O O . THR A 1 504 ? 9.529 5.242 3.260 1.00 97.50 504 THR A O 1
ATOM 3822 N N . GLY A 1 505 ? 9.515 6.163 5.308 1.00 97.19 505 GLY A N 1
ATOM 3823 C CA . GLY A 1 505 ? 9.360 7.539 4.869 1.00 97.19 505 GLY A CA 1
ATOM 3824 C C . GLY A 1 505 ? 10.515 8.029 3.996 1.00 97.19 505 GLY A C 1
ATOM 3825 O O . GLY A 1 505 ? 10.286 8.543 2.902 1.00 97.19 505 GLY A O 1
ATOM 3826 N N . VAL A 1 506 ? 11.757 7.806 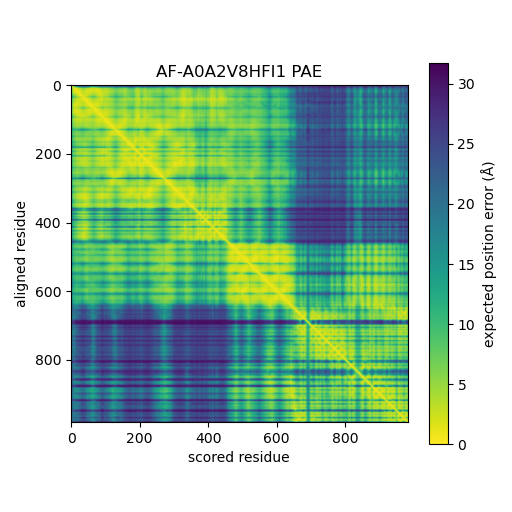4.438 1.00 97.94 506 VAL A N 1
ATOM 3827 C CA . VAL A 1 506 ? 12.953 8.137 3.650 1.00 97.94 506 VAL A CA 1
ATOM 3828 C C . VAL A 1 506 ? 13.042 7.266 2.396 1.00 97.94 506 VAL A C 1
ATOM 3830 O O . VAL A 1 506 ? 13.234 7.804 1.312 1.00 97.94 506 VAL A O 1
ATOM 3833 N N . ALA A 1 507 ? 12.823 5.952 2.507 1.00 97.81 507 ALA A N 1
ATOM 3834 C CA . ALA A 1 507 ? 12.822 5.038 1.363 1.00 97.81 507 ALA A CA 1
ATOM 3835 C C . ALA A 1 507 ? 11.807 5.458 0.283 1.00 97.81 507 ALA A C 1
ATOM 3837 O O . ALA A 1 507 ? 12.104 5.393 -0.912 1.00 97.81 507 ALA A O 1
ATOM 3838 N N . ALA A 1 508 ? 10.624 5.927 0.690 1.00 96.88 508 ALA A N 1
ATOM 3839 C CA . ALA A 1 508 ? 9.605 6.439 -0.216 1.00 96.88 508 ALA A CA 1
ATOM 3840 C C . ALA A 1 508 ? 10.071 7.724 -0.918 1.00 96.88 508 ALA A C 1
ATOM 3842 O O . ALA A 1 508 ? 9.992 7.808 -2.140 1.00 96.88 508 ALA A O 1
ATOM 3843 N N . LEU A 1 509 ? 10.638 8.690 -0.188 1.00 97.12 509 LEU A N 1
ATOM 3844 C CA . LEU A 1 509 ? 11.192 9.909 -0.793 1.00 97.12 509 LEU A CA 1
ATOM 3845 C C . LEU A 1 509 ? 12.337 9.608 -1.769 1.00 97.12 509 LEU A C 1
ATOM 3847 O O . LEU A 1 509 ? 12.373 10.175 -2.860 1.00 97.12 509 LEU A O 1
ATOM 3851 N N . THR A 1 510 ? 13.233 8.681 -1.423 1.00 96.56 510 THR A N 1
ATOM 3852 C CA . THR A 1 510 ? 14.295 8.213 -2.324 1.00 96.56 510 THR A CA 1
ATOM 3853 C C . THR A 1 510 ? 13.709 7.576 -3.578 1.00 96.56 510 THR A C 1
ATOM 3855 O O . THR A 1 510 ? 14.145 7.878 -4.684 1.00 96.56 510 THR A O 1
ATOM 3858 N N . THR A 1 511 ? 12.691 6.729 -3.420 1.00 94.94 511 THR A N 1
ATOM 3859 C CA . THR A 1 511 ? 12.006 6.087 -4.546 1.00 94.94 511 THR A CA 1
ATOM 3860 C C . THR A 1 511 ? 11.368 7.126 -5.465 1.00 94.94 511 THR A C 1
ATOM 3862 O O . THR A 1 511 ? 11.562 7.068 -6.674 1.00 94.94 511 THR A O 1
ATOM 3865 N N . ALA A 1 512 ? 10.664 8.111 -4.905 1.00 93.56 512 ALA A N 1
ATOM 3866 C CA . ALA A 1 512 ? 10.064 9.194 -5.673 1.00 93.56 512 ALA A CA 1
ATOM 3867 C C . ALA A 1 512 ? 11.120 10.001 -6.446 1.00 93.56 512 ALA A C 1
ATOM 3869 O O . ALA A 1 512 ? 10.936 10.261 -7.632 1.00 93.56 512 ALA A O 1
ATOM 3870 N N . ALA A 1 513 ? 12.250 10.335 -5.813 1.00 93.50 513 ALA A N 1
ATOM 3871 C CA . ALA A 1 513 ? 13.349 11.042 -6.469 1.00 93.50 513 ALA A CA 1
ATOM 3872 C C . ALA A 1 513 ? 13.965 10.233 -7.625 1.00 93.50 513 ALA A C 1
ATOM 3874 O O . ALA A 1 513 ? 14.240 10.793 -8.683 1.00 93.50 513 ALA A O 1
ATOM 3875 N N . ILE A 1 514 ? 14.138 8.916 -7.455 1.00 91.56 514 ILE A N 1
ATOM 3876 C CA . ILE A 1 514 ? 14.630 8.020 -8.514 1.00 91.56 514 ILE A CA 1
ATOM 3877 C C . ILE A 1 514 ? 13.631 7.946 -9.675 1.00 91.56 514 ILE A C 1
ATOM 3879 O O . ILE A 1 514 ? 14.040 8.034 -10.828 1.00 91.56 514 ILE A O 1
ATOM 3883 N N . VAL A 1 515 ? 12.329 7.843 -9.393 1.00 88.88 515 VAL A N 1
ATOM 3884 C CA . VAL A 1 515 ? 11.297 7.811 -10.443 1.00 88.88 515 VAL A CA 1
ATOM 3885 C C . VAL A 1 515 ? 11.271 9.124 -11.231 1.00 88.88 515 VAL A C 1
ATOM 3887 O O . VAL A 1 515 ? 11.247 9.078 -12.454 1.00 88.88 515 VAL A O 1
ATOM 3890 N N . VAL A 1 516 ? 11.351 10.281 -10.563 1.00 89.19 516 VAL A N 1
ATOM 3891 C CA . VAL A 1 516 ? 11.434 11.597 -11.234 1.00 89.19 516 VAL A CA 1
ATOM 3892 C C . VAL A 1 516 ? 12.713 11.734 -12.066 1.00 89.19 516 VAL A C 1
ATOM 3894 O O . VAL A 1 516 ? 12.701 12.372 -13.114 1.00 89.19 516 VAL A O 1
ATOM 3897 N N . ARG A 1 517 ? 13.825 11.142 -11.613 1.00 87.38 517 ARG A N 1
ATOM 3898 C CA . ARG A 1 517 ? 15.096 11.129 -12.350 1.00 87.38 517 ARG A CA 1
ATOM 3899 C C . ARG A 1 517 ? 15.020 10.269 -13.614 1.00 87.38 517 ARG A C 1
ATOM 3901 O O . ARG A 1 517 ? 15.615 10.633 -14.623 1.00 87.38 517 ARG A O 1
ATOM 3908 N N . ASP A 1 518 ? 14.358 9.116 -13.534 1.00 81.88 518 ASP A N 1
ATOM 3909 C CA . ASP A 1 518 ? 14.426 8.080 -14.570 1.00 81.88 518 ASP A CA 1
ATOM 3910 C C . ASP A 1 518 ? 13.282 8.142 -15.588 1.00 81.88 518 ASP A C 1
ATOM 3912 O O . ASP A 1 518 ? 13.451 7.635 -16.696 1.00 81.88 518 ASP A O 1
ATOM 3916 N N . PHE A 1 519 ? 12.157 8.773 -15.242 1.00 79.06 519 PHE A N 1
ATOM 3917 C CA . PHE A 1 519 ? 10.963 8.833 -16.080 1.00 79.06 519 PHE A CA 1
ATOM 3918 C C . PHE A 1 519 ? 10.450 10.264 -16.237 1.00 79.06 519 PHE A C 1
ATOM 3920 O O . PHE A 1 519 ? 10.348 11.017 -15.270 1.00 79.06 519 PHE A O 1
ATOM 3927 N N . SER A 1 520 ? 10.054 10.610 -17.461 1.00 70.62 520 SER A N 1
ATOM 3928 C CA . SER A 1 520 ? 9.428 11.893 -17.800 1.00 70.62 520 SER A CA 1
ATOM 3929 C C . SER A 1 520 ? 7.922 11.793 -18.072 1.00 70.62 520 SER A C 1
ATOM 3931 O O . SER A 1 520 ? 7.270 12.829 -18.206 1.00 70.62 520 SER A O 1
ATOM 3933 N N . ASP A 1 521 ? 7.341 10.587 -18.124 1.00 70.88 521 ASP A N 1
ATOM 3934 C CA . ASP A 1 521 ? 5.901 10.429 -18.358 1.00 70.88 521 ASP A CA 1
ATOM 3935 C C . ASP A 1 521 ? 5.072 10.905 -17.159 1.00 70.88 521 ASP A C 1
ATOM 3937 O O . ASP A 1 521 ? 5.347 10.572 -16.000 1.00 70.88 521 ASP A O 1
ATOM 3941 N N . GLY A 1 522 ? 3.968 11.599 -17.448 1.00 69.31 522 GLY A N 1
ATOM 3942 C CA . GLY A 1 522 ? 3.058 12.141 -16.433 1.00 69.31 522 GLY A CA 1
ATOM 3943 C C . GLY A 1 522 ? 2.506 11.096 -15.451 1.00 69.31 522 GLY A C 1
ATOM 3944 O O . GLY A 1 522 ? 2.368 11.377 -14.260 1.00 69.31 522 GLY A O 1
ATOM 3945 N N . THR A 1 523 ? 2.285 9.854 -15.900 1.00 71.38 523 THR A N 1
ATOM 3946 C CA . THR A 1 523 ? 1.877 8.727 -15.038 1.00 71.38 523 THR A CA 1
ATOM 3947 C C . THR A 1 523 ? 2.918 8.402 -13.969 1.00 71.38 523 THR A C 1
ATOM 3949 O O . THR A 1 523 ? 2.566 8.293 -12.792 1.00 71.38 523 THR A O 1
ATOM 3952 N N . PHE A 1 524 ? 4.196 8.287 -14.340 1.00 77.81 524 PHE A N 1
ATOM 3953 C CA . PHE A 1 524 ? 5.267 7.989 -13.386 1.00 77.81 524 PHE A CA 1
ATOM 3954 C C . PHE A 1 524 ? 5.516 9.161 -12.434 1.00 77.81 524 PHE A C 1
ATOM 3956 O O . PHE A 1 524 ? 5.706 8.940 -11.238 1.00 77.81 524 PHE A O 1
ATOM 3963 N N . LEU A 1 525 ? 5.409 10.401 -12.922 1.00 80.81 525 LEU A N 1
ATOM 3964 C CA . LEU A 1 525 ? 5.485 11.597 -12.080 1.00 80.81 525 LEU A CA 1
ATOM 3965 C C . LEU A 1 525 ? 4.340 11.656 -11.055 1.00 80.81 525 LEU A C 1
ATOM 3967 O O . LEU A 1 525 ? 4.573 11.963 -9.884 1.00 80.81 525 LEU A O 1
ATOM 3971 N N . GLY A 1 526 ? 3.118 11.287 -11.450 1.00 77.38 526 GLY A N 1
ATOM 3972 C CA . GLY A 1 526 ? 1.982 11.163 -10.534 1.00 77.38 526 GLY A CA 1
ATOM 3973 C C . GLY A 1 526 ? 2.209 10.105 -9.447 1.00 77.38 526 GLY A C 1
ATOM 3974 O O . GLY A 1 526 ? 1.958 10.361 -8.266 1.00 77.38 526 GLY A O 1
ATOM 3975 N N . VAL A 1 527 ? 2.737 8.933 -9.821 1.00 81.38 527 VAL A N 1
ATOM 3976 C CA . VAL A 1 527 ? 3.106 7.871 -8.867 1.00 81.38 527 VAL A CA 1
ATOM 3977 C C . VAL A 1 527 ? 4.202 8.351 -7.912 1.00 81.38 527 VAL A C 1
ATOM 3979 O O . VAL A 1 527 ? 4.071 8.157 -6.702 1.00 81.38 527 VAL A O 1
ATOM 3982 N N . ALA A 1 528 ? 5.238 9.026 -8.416 1.00 87.06 528 ALA A N 1
ATOM 3983 C CA . ALA A 1 528 ? 6.302 9.596 -7.592 1.00 87.06 528 ALA A CA 1
ATOM 3984 C C . ALA A 1 528 ? 5.760 10.619 -6.584 1.00 87.06 528 ALA A C 1
ATOM 3986 O O . ALA A 1 528 ? 6.108 10.556 -5.405 1.00 87.06 528 ALA A O 1
ATOM 3987 N N . GLY A 1 529 ? 4.853 11.504 -7.011 1.00 86.00 529 GLY A N 1
ATOM 3988 C CA . GLY A 1 529 ? 4.187 12.466 -6.132 1.00 86.00 529 GLY A CA 1
ATOM 3989 C C . GLY A 1 529 ? 3.405 11.797 -4.997 1.00 86.00 529 GLY A C 1
ATOM 3990 O O . GLY A 1 529 ? 3.516 12.212 -3.842 1.00 86.00 529 GLY A O 1
ATOM 3991 N N . LEU A 1 530 ? 2.668 10.716 -5.283 1.00 83.81 530 LEU A N 1
ATOM 3992 C CA . LEU A 1 530 ? 1.957 9.960 -4.245 1.00 83.81 530 LEU A CA 1
ATOM 3993 C C . LEU A 1 530 ? 2.913 9.238 -3.290 1.00 83.81 530 LEU A C 1
ATOM 3995 O O . LEU A 1 530 ? 2.718 9.276 -2.074 1.00 83.81 530 LEU A O 1
ATOM 3999 N N . VAL A 1 531 ? 3.941 8.578 -3.823 1.00 89.94 531 VAL A N 1
ATOM 4000 C CA . VAL A 1 531 ? 4.959 7.907 -3.007 1.00 89.94 531 VAL A CA 1
ATOM 4001 C C . VAL A 1 531 ? 5.646 8.924 -2.089 1.00 89.94 531 VAL A C 1
ATOM 4003 O O . VAL A 1 531 ? 5.802 8.658 -0.897 1.00 89.94 531 VAL A O 1
ATOM 4006 N N . ALA A 1 532 ? 5.966 10.119 -2.593 1.00 93.00 532 ALA A N 1
ATOM 4007 C CA . ALA A 1 532 ? 6.517 11.203 -1.788 1.00 93.00 532 ALA A CA 1
ATOM 4008 C C . ALA A 1 532 ? 5.542 11.674 -0.698 1.00 93.00 532 ALA A C 1
ATOM 4010 O O . ALA A 1 532 ? 5.950 11.829 0.452 1.00 93.00 532 ALA A O 1
ATOM 4011 N N . LEU A 1 533 ? 4.251 11.835 -1.018 1.00 90.25 533 LEU A N 1
ATOM 4012 C CA . LEU A 1 533 ? 3.217 12.191 -0.041 1.00 90.25 533 LEU A CA 1
ATOM 4013 C C . LEU A 1 533 ? 3.141 11.167 1.102 1.00 90.25 533 LEU A C 1
ATOM 4015 O O . LEU A 1 533 ? 3.129 11.553 2.272 1.00 90.25 533 LEU A O 1
ATOM 4019 N N . PHE A 1 534 ? 3.131 9.867 0.789 1.00 90.38 534 PHE A N 1
ATOM 4020 C CA . PHE A 1 534 ? 3.178 8.816 1.812 1.00 90.38 534 PHE A CA 1
ATOM 4021 C C . PHE A 1 534 ? 4.472 8.866 2.615 1.00 90.38 534 PHE A C 1
ATOM 4023 O O . PHE A 1 534 ? 4.429 8.720 3.837 1.00 90.38 534 PHE A O 1
ATOM 4030 N N . GLY A 1 535 ? 5.597 9.138 1.953 1.00 94.25 535 GLY A N 1
ATOM 4031 C CA . GLY A 1 535 ? 6.887 9.326 2.601 1.00 94.25 535 GLY A CA 1
ATOM 4032 C C . GLY A 1 535 ? 6.861 10.433 3.655 1.00 94.25 535 GLY A C 1
ATOM 4033 O O . GLY A 1 535 ? 7.235 10.206 4.807 1.00 94.25 535 GLY A O 1
ATOM 4034 N N . VAL A 1 536 ? 6.334 11.607 3.294 1.00 95.31 536 VAL A N 1
ATOM 4035 C CA . VAL A 1 536 ? 6.178 12.755 4.201 1.00 95.31 536 VAL A CA 1
ATOM 4036 C C . VAL A 1 536 ? 5.224 12.433 5.349 1.00 95.31 536 VAL A C 1
ATOM 4038 O O . VAL A 1 536 ? 5.568 12.672 6.506 1.00 95.31 536 VAL A O 1
ATOM 4041 N N . LEU A 1 537 ? 4.048 11.859 5.068 1.00 91.69 537 LEU A N 1
ATOM 4042 C CA . LEU A 1 537 ? 3.082 11.487 6.109 1.00 91.69 537 LEU A CA 1
ATOM 4043 C C . LEU A 1 537 ? 3.698 10.504 7.113 1.00 91.69 537 LEU A C 1
ATOM 4045 O O . LEU A 1 537 ? 3.566 10.694 8.323 1.00 91.69 537 LEU A O 1
ATOM 4049 N N . LEU A 1 538 ? 4.428 9.494 6.633 1.00 93.81 538 LEU A N 1
ATOM 4050 C CA . LEU A 1 538 ? 5.110 8.524 7.487 1.00 93.81 538 LEU A CA 1
ATOM 4051 C C . LEU A 1 538 ? 6.226 9.174 8.317 1.00 93.81 538 LEU A C 1
ATOM 4053 O O . LEU A 1 538 ? 6.304 8.900 9.514 1.00 93.81 538 LEU A O 1
ATOM 4057 N N . LEU A 1 539 ? 7.013 10.098 7.757 1.00 94.88 539 LEU A N 1
ATOM 4058 C CA . LEU A 1 539 ? 8.020 10.859 8.513 1.00 94.88 539 LEU A CA 1
ATOM 4059 C C . LEU A 1 539 ? 7.404 11.740 9.601 1.00 94.88 539 LEU A C 1
ATOM 4061 O O . LEU A 1 539 ? 7.891 11.753 10.732 1.00 94.88 539 LEU A O 1
ATOM 4065 N N . VAL A 1 540 ? 6.310 12.440 9.290 1.00 92.00 540 VAL A N 1
ATOM 4066 C CA . VAL A 1 540 ? 5.575 13.238 10.278 1.00 92.00 540 VAL A CA 1
ATOM 4067 C C . VAL A 1 540 ? 5.074 12.329 11.398 1.00 92.00 540 VAL A C 1
ATOM 4069 O O . VAL A 1 540 ? 5.308 12.626 12.571 1.00 92.00 540 VAL A O 1
ATOM 4072 N N . THR A 1 541 ? 4.466 11.182 11.070 1.00 89.44 541 THR A N 1
ATOM 4073 C CA . THR A 1 541 ? 4.015 10.231 12.100 1.00 89.44 541 THR A CA 1
ATOM 4074 C C . THR A 1 541 ? 5.177 9.708 12.945 1.00 89.44 541 THR A C 1
ATOM 4076 O O . THR A 1 541 ? 5.086 9.775 14.170 1.00 89.44 541 THR A O 1
ATOM 4079 N N . ALA A 1 542 ? 6.295 9.316 12.324 1.00 91.56 542 ALA A N 1
ATOM 4080 C CA . ALA A 1 542 ? 7.507 8.865 13.003 1.00 91.56 542 ALA A CA 1
ATOM 4081 C C . ALA A 1 542 ? 8.042 9.909 13.991 1.00 91.56 542 ALA A C 1
ATOM 4083 O O . ALA A 1 542 ? 8.401 9.580 15.122 1.00 91.56 542 ALA A O 1
ATOM 4084 N N . TRP A 1 543 ? 8.050 11.183 13.591 1.00 89.94 543 TRP A N 1
ATOM 4085 C CA . TRP A 1 543 ? 8.468 12.291 14.444 1.00 89.94 543 TRP A CA 1
ATOM 4086 C C . TRP A 1 543 ? 7.509 12.512 15.616 1.00 89.94 543 TRP A C 1
ATOM 4088 O O . TRP A 1 543 ? 7.952 12.707 16.751 1.00 89.94 543 TRP A O 1
ATOM 4098 N N . THR A 1 544 ? 6.196 12.455 15.374 1.00 87.12 544 THR A N 1
ATOM 4099 C CA . THR A 1 544 ? 5.195 12.637 16.438 1.00 87.12 544 THR A CA 1
ATOM 4100 C C . THR A 1 544 ? 5.207 11.512 17.476 1.00 87.12 544 THR A C 1
ATOM 4102 O O . THR A 1 544 ? 5.013 11.795 18.663 1.00 87.12 544 THR A O 1
ATOM 4105 N N . SER A 1 545 ? 5.497 10.276 17.054 1.00 84.81 545 SER A N 1
ATOM 4106 C CA . SER A 1 545 ? 5.548 9.075 17.898 1.00 84.81 545 SER A CA 1
ATOM 4107 C C . SER A 1 545 ? 6.966 8.692 18.347 1.00 84.81 545 SER A C 1
ATOM 4109 O O . SER A 1 545 ? 7.172 7.625 18.917 1.00 84.81 545 SER A O 1
ATOM 4111 N N . ARG A 1 546 ? 7.980 9.544 18.134 1.00 84.50 546 ARG A N 1
ATOM 4112 C CA . ARG A 1 546 ? 9.385 9.257 18.507 1.00 84.50 546 ARG A CA 1
ATOM 4113 C C . ARG A 1 546 ? 9.618 9.036 20.007 1.00 84.50 546 ARG A C 1
ATOM 4115 O O . ARG A 1 546 ? 10.662 8.530 20.392 1.00 84.50 546 ARG A O 1
ATOM 4122 N N . ARG A 1 547 ? 8.687 9.507 20.845 1.00 80.50 547 ARG A N 1
ATOM 4123 C CA . ARG A 1 547 ? 8.722 9.358 22.310 1.00 80.50 547 ARG A CA 1
ATOM 4124 C C . ARG A 1 547 ? 7.875 8.182 22.800 1.00 80.50 547 ARG A C 1
ATOM 4126 O O . ARG A 1 547 ? 7.846 7.942 24.002 1.00 80.50 547 ARG A O 1
ATOM 4133 N N . ASP A 1 548 ? 7.173 7.501 21.900 1.00 78.25 548 ASP A N 1
ATOM 4134 C CA . ASP A 1 548 ? 6.358 6.345 22.249 1.00 78.25 548 ASP A CA 1
ATOM 4135 C C . ASP A 1 548 ? 7.284 5.137 22.487 1.00 78.25 548 ASP A C 1
ATOM 4137 O O . ASP A 1 548 ? 8.344 5.017 21.866 1.00 78.25 548 ASP A O 1
ATOM 4141 N N . GLU A 1 549 ? 6.899 4.240 23.397 1.00 72.88 549 GLU A N 1
ATOM 4142 C CA . GLU A 1 549 ? 7.674 3.028 23.683 1.00 72.88 549 GLU A CA 1
ATOM 4143 C C . GLU A 1 549 ? 7.820 2.149 22.433 1.00 72.88 549 GLU A C 1
ATOM 4145 O O . GLU A 1 549 ? 6.844 1.827 21.748 1.00 72.88 549 GLU A O 1
ATOM 4150 N N . MET A 1 550 ? 9.051 1.717 22.151 1.00 73.75 550 MET A N 1
ATOM 4151 C CA . MET A 1 550 ? 9.341 0.874 20.995 1.00 73.75 550 MET A CA 1
ATOM 4152 C C . MET A 1 550 ? 9.014 -0.604 21.271 1.00 73.75 550 MET A C 1
ATOM 4154 O O . MET A 1 550 ? 9.386 -1.134 22.320 1.00 73.75 550 MET A O 1
ATOM 4158 N N . PRO A 1 551 ? 8.405 -1.328 20.311 1.00 77.50 551 PRO A N 1
ATOM 4159 C CA . PRO A 1 551 ? 8.265 -2.779 20.396 1.00 77.50 551 PRO A CA 1
ATOM 4160 C C . PRO A 1 551 ? 9.623 -3.481 20.544 1.00 77.50 551 PRO A C 1
ATOM 4162 O O . PRO A 1 551 ? 10.574 -3.144 19.834 1.00 77.50 551 PRO A O 1
ATOM 4165 N N . LYS A 1 552 ? 9.692 -4.530 21.380 1.00 77.31 552 LYS A N 1
ATOM 4166 C CA . LYS A 1 552 ? 10.926 -5.305 21.646 1.00 77.31 552 LYS A CA 1
ATOM 4167 C C . LYS A 1 552 ? 11.583 -5.894 20.384 1.00 77.31 552 LYS A C 1
ATOM 4169 O O . LYS A 1 552 ? 12.788 -6.093 20.361 1.00 77.31 552 LYS A O 1
ATOM 4174 N N . GLN A 1 553 ? 10.805 -6.161 19.332 1.00 84.56 553 GLN A N 1
ATOM 4175 C CA . GLN A 1 553 ? 11.279 -6.766 18.077 1.00 84.56 553 GLN A CA 1
ATOM 4176 C C . GLN A 1 553 ? 11.862 -5.747 17.078 1.00 84.56 553 GLN A C 1
ATOM 4178 O O . GLN A 1 553 ? 12.491 -6.142 16.098 1.00 84.56 553 GLN A O 1
ATOM 4183 N N . THR A 1 554 ? 11.699 -4.443 17.328 1.00 87.25 554 THR A N 1
ATOM 4184 C CA . THR A 1 554 ? 12.121 -3.380 16.399 1.00 87.25 554 THR A CA 1
ATOM 4185 C C . THR A 1 554 ? 13.621 -3.406 16.069 1.00 87.25 554 THR A C 1
ATOM 4187 O O . THR A 1 554 ? 13.954 -3.266 14.893 1.00 87.25 554 THR A O 1
ATOM 4190 N N . PRO A 1 555 ? 14.546 -3.625 17.031 1.00 90.62 555 PRO A N 1
ATOM 4191 C CA . PRO A 1 555 ? 15.975 -3.703 16.719 1.00 90.62 555 PRO A CA 1
ATOM 4192 C C . PRO A 1 555 ? 16.309 -4.836 15.742 1.00 90.62 555 PRO A C 1
ATOM 4194 O O . PRO A 1 555 ? 17.111 -4.639 14.835 1.00 90.62 555 PRO A O 1
ATOM 4197 N N . ALA A 1 556 ? 15.649 -5.993 15.875 1.00 91.50 556 ALA A N 1
ATOM 4198 C CA . ALA A 1 556 ? 15.829 -7.114 14.955 1.00 91.50 556 ALA A CA 1
ATOM 4199 C C . ALA A 1 556 ? 15.327 -6.772 13.544 1.00 91.50 556 ALA A C 1
ATOM 4201 O O . ALA A 1 556 ? 16.000 -7.073 12.564 1.00 91.50 556 ALA A O 1
ATOM 4202 N N . ALA A 1 557 ? 14.188 -6.081 13.427 1.00 91.94 557 ALA A N 1
ATOM 4203 C CA . ALA A 1 557 ? 13.675 -5.621 12.138 1.00 91.94 557 ALA A CA 1
ATOM 4204 C C . ALA A 1 557 ? 14.621 -4.614 11.453 1.00 91.94 557 ALA A C 1
ATOM 4206 O O . ALA A 1 557 ? 14.859 -4.713 10.251 1.00 91.94 557 ALA A O 1
ATOM 4207 N N . ILE A 1 558 ? 15.209 -3.680 12.211 1.00 93.25 558 ILE A N 1
ATOM 4208 C CA . ILE A 1 558 ? 16.213 -2.744 11.678 1.00 93.25 558 ILE A CA 1
ATOM 4209 C C . ILE A 1 558 ? 17.492 -3.489 11.276 1.00 93.25 558 ILE A C 1
ATOM 4211 O O . ILE A 1 558 ? 18.066 -3.176 10.237 1.00 93.25 558 ILE A O 1
ATOM 4215 N N . ALA A 1 559 ? 17.917 -4.500 12.040 1.00 93.50 559 ALA A N 1
ATOM 4216 C CA . ALA A 1 559 ? 19.060 -5.337 11.676 1.00 93.50 559 ALA A CA 1
ATOM 4217 C C . ALA A 1 559 ? 18.818 -6.092 10.359 1.00 93.50 559 ALA A C 1
ATOM 4219 O O . ALA A 1 559 ? 19.695 -6.103 9.501 1.00 93.50 559 ALA A O 1
ATOM 4220 N N . VAL A 1 560 ? 17.617 -6.645 10.151 1.00 94.75 560 VAL A N 1
ATOM 4221 C CA . VAL A 1 560 ? 17.223 -7.265 8.871 1.00 94.75 560 VAL A CA 1
ATOM 4222 C C . VAL A 1 560 ? 17.300 -6.252 7.726 1.00 94.75 560 VAL A C 1
ATOM 4224 O O . VAL A 1 560 ? 17.896 -6.555 6.696 1.00 94.75 560 VAL A O 1
ATOM 4227 N N . LEU A 1 561 ? 16.776 -5.033 7.911 1.00 95.06 561 LEU A N 1
ATOM 4228 C CA . LEU A 1 561 ? 16.909 -3.965 6.911 1.00 95.06 561 LEU A CA 1
ATOM 4229 C C . LEU A 1 561 ? 18.375 -3.601 6.639 1.00 95.06 561 LEU A C 1
ATOM 4231 O O . LEU A 1 561 ? 18.742 -3.399 5.485 1.00 95.06 561 LEU A O 1
ATOM 4235 N N . GLY A 1 562 ? 19.213 -3.565 7.677 1.00 95.75 562 GLY A N 1
ATOM 4236 C CA . GLY A 1 562 ? 20.656 -3.355 7.564 1.00 95.75 562 GLY A CA 1
ATOM 4237 C C . GLY A 1 562 ? 21.355 -4.451 6.757 1.00 95.75 562 GLY A C 1
ATOM 4238 O O . GLY A 1 562 ? 22.161 -4.138 5.886 1.00 95.75 562 GLY A O 1
ATOM 4239 N N . ILE A 1 563 ? 21.002 -5.722 6.976 1.00 95.88 563 ILE A N 1
ATOM 4240 C CA . ILE A 1 563 ? 21.517 -6.860 6.198 1.00 95.88 563 ILE A CA 1
ATOM 4241 C C . ILE A 1 563 ? 21.084 -6.742 4.734 1.00 95.88 563 ILE A C 1
ATOM 4243 O O . ILE A 1 563 ? 21.918 -6.859 3.840 1.00 95.88 563 ILE A O 1
ATOM 4247 N N . CYS A 1 564 ? 19.806 -6.454 4.471 1.00 94.62 564 CYS A N 1
ATOM 4248 C CA . CYS A 1 564 ? 19.317 -6.235 3.110 1.00 94.62 564 CYS A CA 1
ATOM 4249 C C . CYS A 1 564 ? 20.036 -5.060 2.429 1.00 94.62 564 CYS A C 1
ATOM 4251 O O . CYS A 1 564 ? 20.407 -5.173 1.264 1.00 94.62 564 CYS A O 1
ATOM 4253 N N . ALA A 1 565 ? 20.266 -3.956 3.146 1.00 96.12 565 ALA A N 1
ATOM 4254 C CA . ALA A 1 565 ? 21.006 -2.803 2.643 1.00 96.12 565 ALA A CA 1
ATOM 4255 C C . ALA A 1 565 ? 22.472 -3.152 2.328 1.00 96.12 565 ALA A C 1
ATOM 4257 O O . ALA A 1 565 ? 22.980 -2.758 1.282 1.00 96.12 565 ALA A O 1
ATOM 4258 N N . ALA A 1 566 ? 23.134 -3.933 3.187 1.00 94.94 566 ALA A N 1
ATOM 4259 C CA . ALA A 1 566 ? 24.505 -4.392 2.971 1.00 94.94 566 ALA A CA 1
ATOM 4260 C C . ALA A 1 566 ? 24.619 -5.341 1.767 1.00 94.94 566 ALA A C 1
ATOM 4262 O O . ALA A 1 566 ? 25.525 -5.181 0.954 1.00 94.94 566 ALA A O 1
ATOM 4263 N N . LEU A 1 567 ? 23.677 -6.279 1.610 1.00 91.75 567 LEU A N 1
ATOM 4264 C CA . LEU A 1 567 ? 23.599 -7.162 0.440 1.00 91.75 567 LEU A CA 1
ATOM 4265 C C . LEU A 1 567 ? 23.321 -6.374 -0.846 1.00 91.75 567 LEU A C 1
ATOM 4267 O O . LEU A 1 567 ? 23.931 -6.625 -1.877 1.00 91.75 567 LEU A O 1
ATOM 4271 N N . ALA A 1 568 ? 22.431 -5.384 -0.795 1.00 91.31 568 ALA A N 1
ATOM 4272 C CA . ALA A 1 568 ? 22.157 -4.526 -1.942 1.00 91.31 568 ALA A CA 1
ATOM 4273 C C . ALA A 1 568 ? 23.382 -3.682 -2.338 1.00 91.31 568 ALA A C 1
ATOM 4275 O O . ALA A 1 568 ? 23.684 -3.534 -3.520 1.00 91.31 568 ALA A O 1
ATOM 4276 N N . MET A 1 569 ? 24.111 -3.157 -1.352 1.00 92.25 569 MET A N 1
ATOM 4277 C CA . MET A 1 569 ? 25.343 -2.403 -1.575 1.00 92.25 569 MET A CA 1
ATOM 4278 C C . MET A 1 569 ? 26.470 -3.298 -2.104 1.00 92.25 569 MET A C 1
ATOM 4280 O O . MET A 1 569 ? 27.228 -2.874 -2.973 1.00 92.25 569 MET A O 1
ATOM 4284 N N . SER A 1 570 ? 26.572 -4.546 -1.636 1.00 88.88 570 SER A N 1
ATOM 4285 C CA . SER A 1 570 ? 27.578 -5.482 -2.140 1.00 88.88 570 SER A CA 1
ATOM 4286 C C . SER A 1 570 ? 27.347 -5.816 -3.614 1.00 88.88 570 SER A C 1
ATOM 4288 O O . SER A 1 570 ? 28.317 -5.889 -4.361 1.00 88.88 570 SER A O 1
ATOM 4290 N N . VAL A 1 571 ? 26.088 -5.902 -4.069 1.00 85.06 571 VAL A N 1
ATOM 4291 C CA . VAL A 1 571 ? 25.760 -6.022 -5.502 1.00 85.06 571 VAL A CA 1
ATOM 4292 C C . VAL A 1 571 ? 26.328 -4.855 -6.310 1.00 85.06 571 VAL A C 1
ATOM 4294 O O . VAL A 1 571 ? 26.969 -5.084 -7.335 1.00 85.06 571 VAL A O 1
ATOM 4297 N N . VAL A 1 572 ? 26.162 -3.619 -5.833 1.00 88.81 572 VAL A N 1
ATOM 4298 C CA . VAL A 1 572 ? 26.706 -2.420 -6.496 1.00 88.81 572 VAL A CA 1
ATOM 4299 C C . VAL A 1 572 ? 28.238 -2.449 -6.527 1.00 88.81 572 VAL A C 1
ATOM 4301 O O . VAL A 1 572 ? 28.822 -2.252 -7.589 1.00 88.81 572 VAL A O 1
ATOM 4304 N N . ILE A 1 573 ? 28.886 -2.756 -5.398 1.00 87.88 573 ILE A N 1
ATOM 4305 C CA . ILE A 1 573 ? 30.354 -2.753 -5.257 1.00 87.88 573 ILE A CA 1
ATOM 4306 C C . ILE A 1 573 ? 31.014 -3.868 -6.082 1.00 87.88 573 ILE A C 1
ATOM 4308 O O . ILE A 1 573 ? 31.974 -3.614 -6.808 1.00 87.88 573 ILE A O 1
ATOM 4312 N N . PHE A 1 574 ? 30.510 -5.103 -5.999 1.00 84.69 574 PHE A N 1
ATOM 4313 C CA . PHE A 1 574 ? 31.110 -6.253 -6.689 1.00 84.69 574 PHE A CA 1
ATOM 4314 C C . PHE A 1 574 ? 30.892 -6.239 -8.208 1.00 84.69 574 PHE A C 1
ATOM 4316 O O . PHE A 1 574 ? 31.618 -6.930 -8.929 1.00 84.69 574 PHE A O 1
ATOM 4323 N N . SER A 1 575 ? 29.945 -5.430 -8.699 1.00 79.81 575 SER A N 1
ATOM 4324 C CA . SER A 1 575 ? 29.745 -5.193 -10.137 1.00 79.81 575 SER A CA 1
ATOM 4325 C C . SER A 1 575 ? 30.863 -4.352 -10.775 1.00 79.81 575 SER A C 1
ATOM 4327 O O . SER A 1 575 ? 30.986 -4.347 -11.996 1.00 79.81 575 SER A O 1
ATOM 4329 N N . GLY A 1 576 ? 31.681 -3.657 -9.974 1.00 82.81 576 GLY A N 1
ATOM 4330 C CA . GLY A 1 576 ? 32.786 -2.813 -10.436 1.00 82.81 576 GLY A CA 1
ATOM 4331 C C . GLY A 1 576 ? 32.730 -1.395 -9.862 1.00 82.81 576 GLY A C 1
ATOM 4332 O O . GLY A 1 576 ? 31.655 -0.849 -9.625 1.00 82.81 576 GLY A O 1
ATOM 4333 N N . LEU A 1 577 ? 33.908 -0.804 -9.635 1.00 85.38 577 LEU A N 1
ATOM 4334 C CA . LEU A 1 577 ? 34.067 0.542 -9.063 1.00 85.38 577 LEU A CA 1
ATOM 4335 C C . LEU A 1 577 ? 34.481 1.600 -10.093 1.00 85.38 577 LEU A C 1
ATOM 4337 O O . LEU A 1 577 ? 34.593 2.772 -9.736 1.00 85.38 577 LEU A O 1
ATOM 4341 N N . ASP A 1 578 ? 34.720 1.222 -11.353 1.00 88.81 578 ASP A N 1
ATOM 4342 C CA . ASP A 1 578 ? 34.907 2.228 -12.394 1.00 88.81 578 ASP A CA 1
ATOM 4343 C C . ASP A 1 578 ? 33.605 3.029 -12.597 1.00 88.81 578 ASP A C 1
ATOM 4345 O O . ASP A 1 578 ? 32.511 2.490 -12.391 1.00 88.81 578 ASP A O 1
ATOM 4349 N N . PRO A 1 579 ? 33.685 4.314 -12.987 1.00 92.25 579 PRO A N 1
ATOM 4350 C CA . PRO A 1 579 ? 32.507 5.176 -13.053 1.00 92.25 579 PRO A CA 1
ATOM 4351 C C . PRO A 1 579 ? 31.378 4.638 -13.946 1.00 92.25 579 PRO A C 1
ATOM 4353 O O . PRO A 1 579 ? 30.206 4.804 -13.611 1.00 92.25 579 PRO A O 1
ATOM 4356 N N . VAL A 1 580 ? 31.700 3.955 -15.051 1.00 90.62 580 VAL A N 1
ATOM 4357 C CA . VAL A 1 580 ? 30.689 3.407 -15.970 1.00 90.62 580 VAL A CA 1
ATOM 4358 C C . VAL A 1 580 ? 29.972 2.213 -15.336 1.00 90.62 580 VAL A C 1
ATOM 4360 O O . VAL A 1 580 ? 28.739 2.180 -15.336 1.00 90.62 580 VAL A O 1
ATOM 4363 N N . ARG A 1 581 ? 30.707 1.271 -14.726 1.00 87.75 581 ARG A N 1
ATOM 4364 C CA . ARG A 1 581 ? 30.116 0.137 -13.993 1.00 87.75 581 ARG A CA 1
ATOM 4365 C C . ARG A 1 581 ? 29.317 0.588 -12.779 1.00 87.75 581 ARG A C 1
ATOM 4367 O O . ARG A 1 581 ? 28.211 0.088 -12.580 1.00 87.75 581 ARG A O 1
ATOM 4374 N N . LEU A 1 582 ? 29.822 1.554 -12.011 1.00 90.62 582 LEU A N 1
ATOM 4375 C CA . LEU A 1 582 ? 29.117 2.088 -10.846 1.00 90.62 582 LEU A CA 1
ATOM 4376 C C . LEU A 1 582 ? 27.792 2.748 -11.247 1.00 90.62 582 LEU A C 1
ATOM 4378 O O . LEU A 1 582 ? 26.779 2.565 -10.570 1.00 90.62 582 LEU A O 1
ATOM 4382 N N . TYR A 1 583 ? 27.774 3.469 -12.369 1.00 92.12 583 TYR A N 1
ATOM 4383 C CA . TYR A 1 583 ? 26.548 4.006 -12.946 1.00 92.12 583 TYR A CA 1
ATOM 4384 C C . TYR A 1 583 ? 25.581 2.887 -13.382 1.00 92.12 583 TYR A C 1
ATOM 4386 O O . TYR A 1 583 ? 24.414 2.892 -12.975 1.00 92.12 583 TYR A O 1
ATOM 4394 N N . GLN A 1 584 ? 26.056 1.891 -14.143 1.00 88.62 584 GLN A N 1
ATOM 4395 C CA . GLN A 1 584 ? 25.237 0.767 -14.627 1.00 88.62 584 GLN A CA 1
ATOM 4396 C C . GLN A 1 584 ? 24.616 -0.038 -13.471 1.00 88.62 584 GLN A C 1
ATOM 4398 O O . GLN A 1 584 ? 23.423 -0.365 -13.501 1.00 88.62 584 GLN A O 1
ATOM 4403 N N . SER A 1 585 ? 25.395 -0.341 -12.430 1.00 88.69 585 SER A N 1
ATOM 4404 C CA . SER A 1 585 ? 24.944 -1.108 -11.265 1.00 88.69 585 SER A CA 1
ATOM 4405 C C . SER A 1 585 ? 23.985 -0.299 -10.386 1.00 88.69 585 SER A C 1
ATOM 4407 O O . SER A 1 585 ? 22.911 -0.789 -10.036 1.00 88.69 585 SER A O 1
ATOM 4409 N N . SER A 1 586 ? 24.292 0.975 -10.118 1.00 91.31 586 SER A N 1
ATOM 4410 C CA . SER A 1 586 ? 23.424 1.861 -9.327 1.00 91.31 586 SER A CA 1
ATOM 4411 C C . SER A 1 586 ? 22.079 2.131 -10.008 1.00 91.31 586 SER A C 1
ATOM 4413 O O . SER A 1 586 ? 21.056 2.264 -9.335 1.00 91.31 586 SER A O 1
ATOM 4415 N N . ARG A 1 587 ? 22.057 2.203 -11.346 1.00 88.62 587 ARG A N 1
ATOM 4416 C CA . ARG A 1 587 ? 20.831 2.399 -12.132 1.00 88.62 587 ARG A CA 1
ATOM 4417 C C . ARG A 1 587 ? 20.004 1.121 -12.260 1.00 88.62 587 ARG A C 1
ATOM 4419 O O . ARG A 1 587 ? 18.782 1.184 -12.178 1.00 88.62 587 ARG A O 1
ATOM 4426 N N . SER A 1 588 ? 20.648 -0.031 -12.441 1.00 85.25 588 SER A N 1
ATOM 4427 C CA . SER A 1 588 ? 19.949 -1.321 -12.547 1.00 85.25 588 SER A CA 1
ATOM 4428 C C . SER A 1 588 ? 19.438 -1.845 -11.202 1.00 85.25 588 SER A C 1
ATOM 4430 O O . SER A 1 588 ? 18.462 -2.597 -11.179 1.00 85.25 588 SER A O 1
ATOM 4432 N N . PHE A 1 589 ? 20.046 -1.424 -10.088 1.00 88.38 589 PHE A N 1
ATOM 4433 C CA . PHE A 1 589 ? 19.657 -1.828 -8.739 1.00 88.38 589 PHE A CA 1
ATOM 4434 C C . PHE A 1 589 ? 19.375 -0.627 -7.809 1.00 88.38 589 PHE A C 1
ATOM 4436 O O . PHE A 1 589 ? 20.043 -0.450 -6.783 1.00 88.38 589 PHE A O 1
ATOM 4443 N N . PRO A 1 590 ? 18.333 0.185 -8.095 1.00 90.69 590 PRO A N 1
ATOM 4444 C CA . PRO A 1 590 ? 17.998 1.373 -7.296 1.00 90.69 590 PRO A CA 1
ATOM 4445 C C . PRO A 1 590 ? 17.646 1.043 -5.834 1.00 90.69 590 PRO A C 1
ATOM 4447 O O . PRO A 1 590 ? 17.738 1.903 -4.955 1.00 90.69 590 PRO A O 1
ATOM 4450 N N . GLY A 1 591 ? 17.300 -0.220 -5.549 1.00 92.62 591 GLY A N 1
ATOM 4451 C CA . GLY A 1 591 ? 17.023 -0.722 -4.206 1.00 92.62 591 GLY A CA 1
ATOM 4452 C C . GLY A 1 591 ? 18.175 -0.535 -3.211 1.00 92.62 591 GLY A C 1
ATOM 4453 O O . GLY A 1 591 ? 17.903 -0.374 -2.024 1.00 92.62 591 GLY A O 1
ATOM 4454 N N . ALA A 1 592 ? 19.433 -0.480 -3.667 1.00 94.50 592 ALA A N 1
ATOM 4455 C CA . ALA A 1 592 ? 20.579 -0.209 -2.794 1.00 94.50 592 ALA A CA 1
ATOM 4456 C C . ALA A 1 592 ? 20.489 1.175 -2.140 1.00 94.50 592 ALA A C 1
ATOM 4458 O O . ALA A 1 592 ? 20.573 1.285 -0.916 1.00 94.50 592 ALA A O 1
ATOM 4459 N N . ALA A 1 593 ? 20.231 2.221 -2.930 1.00 96.12 593 ALA A N 1
ATOM 4460 C CA . ALA A 1 593 ? 20.047 3.571 -2.406 1.00 96.12 593 ALA A CA 1
ATOM 4461 C C . ALA A 1 593 ? 18.820 3.654 -1.483 1.00 96.12 593 ALA A C 1
ATOM 4463 O O . ALA A 1 593 ? 18.905 4.222 -0.395 1.00 96.12 593 ALA A O 1
ATOM 4464 N N . VAL A 1 594 ? 17.701 3.041 -1.888 1.00 96.88 594 VAL A N 1
ATOM 4465 C CA . VAL A 1 594 ? 16.438 3.040 -1.127 1.00 96.88 594 VAL A CA 1
ATOM 4466 C C . VAL A 1 594 ? 16.599 2.376 0.244 1.00 96.88 594 VAL A C 1
ATOM 4468 O O . VAL A 1 594 ? 16.173 2.943 1.250 1.00 96.88 594 VAL A O 1
ATOM 4471 N N . LEU A 1 595 ? 17.231 1.200 0.313 1.00 97.38 595 LEU A N 1
ATOM 4472 C CA . LEU A 1 595 ? 17.437 0.475 1.571 1.00 97.38 595 LEU A CA 1
ATOM 4473 C C . LEU A 1 595 ? 18.428 1.197 2.485 1.00 97.38 595 LEU A C 1
ATOM 4475 O O . LEU A 1 595 ? 18.154 1.346 3.674 1.00 97.38 595 LEU A O 1
ATOM 4479 N N . VAL A 1 596 ? 19.549 1.681 1.945 1.00 97.75 596 VAL A N 1
ATOM 4480 C CA . VAL A 1 596 ? 20.580 2.373 2.735 1.00 97.75 596 VAL A CA 1
ATOM 4481 C C . VAL A 1 596 ? 20.050 3.684 3.311 1.00 97.75 596 VAL A C 1
ATOM 4483 O O . VAL A 1 596 ? 20.218 3.938 4.505 1.00 97.75 596 VAL A O 1
ATOM 4486 N N . LEU A 1 597 ? 19.341 4.484 2.508 1.00 97.88 597 LEU A N 1
ATOM 4487 C CA . LEU A 1 597 ? 18.704 5.711 2.990 1.00 97.88 597 LEU A CA 1
ATOM 4488 C C . LEU A 1 597 ? 17.544 5.417 3.947 1.00 97.88 597 LEU A C 1
ATOM 4490 O O . LEU A 1 597 ? 17.379 6.126 4.938 1.00 97.88 597 LEU A O 1
ATOM 4494 N N . GLY A 1 598 ? 16.793 4.335 3.728 1.00 97.12 598 GLY A N 1
ATOM 4495 C CA . GLY A 1 598 ? 15.803 3.852 4.689 1.00 97.12 598 GLY A CA 1
ATOM 4496 C C . GLY A 1 598 ? 16.427 3.530 6.053 1.00 97.12 598 GLY A C 1
ATOM 4497 O O . GLY A 1 598 ? 15.966 4.026 7.080 1.00 97.12 598 GLY A O 1
ATOM 4498 N N . VAL A 1 599 ? 17.524 2.769 6.092 1.00 97.38 599 VAL A N 1
ATOM 4499 C CA . VAL A 1 599 ? 18.239 2.471 7.348 1.00 97.38 599 VAL A CA 1
ATOM 4500 C C . VAL A 1 599 ? 18.771 3.753 7.993 1.00 97.38 599 VAL A C 1
ATOM 4502 O O . VAL A 1 599 ? 18.598 3.934 9.199 1.00 97.38 599 VAL A O 1
ATOM 4505 N N . ALA A 1 600 ? 19.329 4.685 7.212 1.00 97.31 600 ALA A N 1
ATOM 4506 C CA . ALA A 1 600 ? 19.739 5.997 7.716 1.00 97.31 600 ALA A CA 1
ATOM 4507 C C . ALA A 1 600 ? 18.567 6.753 8.376 1.00 97.31 600 ALA A C 1
ATOM 4509 O O . ALA A 1 600 ? 18.715 7.294 9.473 1.00 97.31 600 ALA A O 1
ATOM 4510 N N . GLY A 1 601 ? 17.378 6.715 7.764 1.00 96.19 601 GLY A N 1
ATOM 4511 C CA . GLY A 1 601 ? 16.144 7.270 8.321 1.00 96.19 601 GLY A CA 1
ATOM 4512 C C . GLY A 1 601 ? 15.742 6.645 9.661 1.00 96.19 601 GLY A C 1
ATOM 4513 O O . GLY A 1 601 ? 15.409 7.373 10.597 1.00 96.19 601 GLY A O 1
ATOM 4514 N N . ALA A 1 602 ? 15.826 5.315 9.797 1.00 95.25 602 ALA A N 1
ATOM 4515 C CA . ALA A 1 602 ? 15.586 4.641 11.079 1.00 95.25 602 ALA A CA 1
ATOM 4516 C C . ALA A 1 602 ? 16.573 5.093 12.162 1.00 95.25 602 ALA A C 1
ATOM 4518 O O . ALA A 1 602 ? 16.160 5.430 13.273 1.00 95.25 602 ALA A O 1
ATOM 4519 N N . LEU A 1 603 ? 17.870 5.117 11.841 1.00 94.56 603 LEU A N 1
ATOM 4520 C CA . LEU A 1 603 ? 18.919 5.488 12.790 1.00 94.56 603 LEU A CA 1
ATOM 4521 C C . LEU A 1 603 ? 18.820 6.958 13.232 1.00 94.56 603 LEU A C 1
ATOM 4523 O O . LEU A 1 603 ? 19.111 7.262 14.386 1.00 94.56 603 LEU A O 1
ATOM 4527 N N . ALA A 1 604 ? 18.353 7.861 12.364 1.00 93.12 604 ALA A N 1
ATOM 4528 C CA . ALA A 1 604 ? 18.203 9.284 12.679 1.00 93.12 604 ALA A CA 1
ATOM 4529 C C . ALA A 1 604 ? 17.182 9.561 1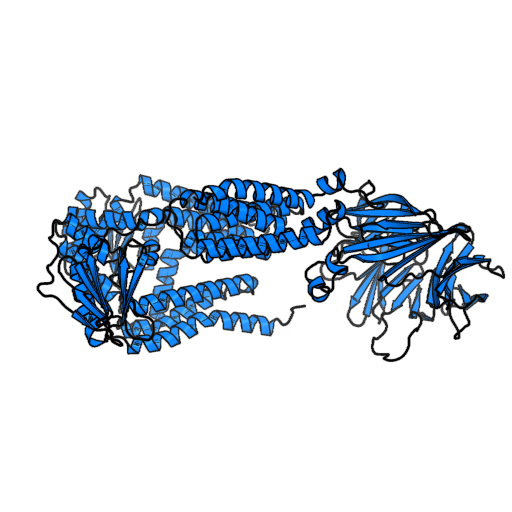3.800 1.00 93.12 604 ALA A C 1
ATOM 4531 O O . ALA A 1 604 ? 17.337 10.518 14.565 1.00 93.12 604 ALA A O 1
ATOM 4532 N N . VAL A 1 605 ? 16.142 8.726 13.912 1.00 91.06 605 VAL A N 1
ATOM 4533 C CA . VAL A 1 605 ? 15.088 8.843 14.940 1.00 91.06 605 VAL A CA 1
ATOM 4534 C C . VAL A 1 605 ? 15.361 7.933 16.145 1.00 91.06 605 VAL A C 1
ATOM 4536 O O . VAL A 1 605 ? 14.695 8.047 17.175 1.00 91.06 605 VAL A O 1
ATOM 4539 N N . TRP A 1 606 ? 16.367 7.058 16.067 1.00 88.56 606 TRP A N 1
ATOM 4540 C CA . TRP A 1 606 ? 16.754 6.195 17.178 1.00 88.56 606 TRP A CA 1
ATOM 4541 C C . TRP A 1 606 ? 17.427 7.013 18.292 1.00 88.56 606 TRP A C 1
ATOM 4543 O O . TRP A 1 606 ? 18.336 7.807 18.065 1.00 88.56 606 TRP A O 1
ATOM 4553 N N . SER A 1 607 ? 16.994 6.797 19.531 1.00 81.31 607 SER A N 1
ATOM 4554 C CA . SER A 1 607 ? 17.513 7.426 20.751 1.00 81.31 607 SER A CA 1
ATOM 4555 C C . SER A 1 607 ? 18.945 7.033 21.170 1.00 81.31 607 SER A C 1
ATOM 4557 O O . SER A 1 607 ? 19.411 7.518 22.198 1.00 81.31 607 SER A O 1
ATOM 4559 N N . VAL A 1 608 ? 19.664 6.191 20.416 1.00 84.81 608 VAL A N 1
ATOM 4560 C CA . VAL A 1 608 ? 21.024 5.732 20.772 1.00 84.81 608 VAL A CA 1
ATOM 4561 C C . VAL A 1 608 ? 22.079 6.739 20.282 1.00 84.81 608 VAL A C 1
ATOM 4563 O O . VAL A 1 608 ? 22.045 7.121 19.112 1.00 84.81 608 VAL A O 1
ATOM 4566 N N . PRO A 1 609 ? 23.058 7.153 21.114 1.00 82.88 609 PRO A N 1
ATOM 4567 C CA . PRO A 1 609 ? 24.013 8.214 20.764 1.00 82.88 609 PRO A CA 1
ATOM 4568 C C . PRO A 1 609 ? 24.867 7.904 19.523 1.00 82.88 609 PRO A C 1
ATOM 4570 O O . PRO A 1 609 ? 25.118 8.797 18.718 1.00 82.88 609 PRO A O 1
ATOM 4573 N N . VAL A 1 610 ? 25.246 6.638 19.314 1.00 87.38 610 VAL A N 1
ATOM 4574 C CA . VAL A 1 610 ? 26.038 6.194 18.147 1.00 87.38 610 VAL A CA 1
ATOM 4575 C C . VAL A 1 610 ? 25.199 6.121 16.858 1.00 87.38 610 VAL A C 1
ATOM 4577 O O . VAL A 1 610 ? 25.745 6.131 15.758 1.00 87.38 610 VAL A O 1
ATOM 4580 N N . ALA A 1 611 ? 23.864 6.104 16.952 1.00 89.00 611 ALA A N 1
ATOM 4581 C CA . ALA A 1 611 ? 22.999 5.950 15.781 1.00 89.00 611 ALA A CA 1
ATOM 4582 C C . ALA A 1 611 ? 23.025 7.177 14.856 1.00 89.00 611 ALA A C 1
ATOM 4584 O O . ALA A 1 611 ? 22.981 7.028 13.639 1.00 89.00 611 ALA A O 1
ATOM 4585 N N . ARG A 1 612 ? 23.156 8.391 15.404 1.00 90.00 612 ARG A N 1
ATOM 4586 C CA . ARG A 1 612 ? 23.177 9.635 14.615 1.00 90.00 612 ARG A CA 1
ATOM 4587 C C . ARG A 1 612 ? 24.384 9.763 13.677 1.00 90.00 612 ARG A C 1
ATOM 4589 O O . ARG A 1 612 ? 24.152 10.011 12.496 1.00 90.00 612 ARG A O 1
ATOM 4596 N N . PRO A 1 613 ? 25.645 9.590 14.124 1.00 92.88 613 PRO A N 1
ATOM 4597 C CA . PRO A 1 613 ? 26.780 9.633 13.201 1.00 92.88 613 PRO A CA 1
ATOM 4598 C C . PRO A 1 613 ? 26.714 8.505 12.160 1.00 92.88 613 PRO A C 1
ATOM 4600 O O . PRO A 1 613 ? 26.979 8.748 10.985 1.00 92.88 613 PRO A O 1
ATOM 4603 N N . ALA A 1 614 ? 26.268 7.304 12.547 1.00 93.00 614 ALA A N 1
ATOM 4604 C CA . ALA A 1 614 ? 26.046 6.208 11.604 1.00 93.00 614 ALA A CA 1
ATOM 4605 C C . ALA A 1 614 ? 24.971 6.546 10.551 1.00 93.00 614 ALA A C 1
ATOM 4607 O O . ALA A 1 614 ? 25.150 6.239 9.373 1.00 93.00 614 ALA A O 1
ATOM 4608 N N . ALA A 1 615 ? 23.889 7.231 10.943 1.00 95.38 615 ALA A N 1
ATOM 4609 C CA . ALA A 1 615 ? 22.859 7.706 10.021 1.00 95.38 615 ALA A CA 1
ATOM 4610 C C . ALA A 1 615 ? 23.427 8.668 8.969 1.00 95.38 615 ALA A C 1
ATOM 4612 O O . ALA A 1 615 ? 23.089 8.544 7.797 1.00 95.38 615 ALA A O 1
ATOM 4613 N N . VAL A 1 616 ? 24.310 9.594 9.363 1.00 95.56 616 VAL A N 1
ATOM 4614 C CA . VAL A 1 616 ? 24.947 10.547 8.436 1.00 95.56 616 VAL A CA 1
ATOM 4615 C C . VAL A 1 616 ? 25.845 9.824 7.431 1.00 95.56 616 VAL A C 1
ATOM 4617 O O . VAL A 1 616 ? 25.753 10.092 6.236 1.00 95.56 616 VAL A O 1
ATOM 4620 N N . LEU A 1 617 ? 26.665 8.873 7.890 1.00 95.69 617 LEU A N 1
ATOM 4621 C CA . LEU A 1 617 ? 27.537 8.085 7.010 1.00 95.69 617 LEU A CA 1
ATOM 4622 C C . LEU A 1 617 ? 26.733 7.246 6.008 1.00 95.69 617 LEU A C 1
ATOM 4624 O O . LEU A 1 617 ? 27.031 7.256 4.815 1.00 95.69 617 LEU A O 1
ATOM 4628 N N . LEU A 1 618 ? 25.681 6.563 6.472 1.00 96.31 618 LEU A N 1
ATOM 4629 C CA . LEU A 1 618 ? 24.794 5.800 5.591 1.00 96.31 618 LEU A CA 1
ATOM 4630 C C . LEU A 1 618 ? 24.021 6.713 4.636 1.00 96.31 618 LEU A C 1
ATOM 4632 O O . LEU A 1 618 ? 23.865 6.368 3.469 1.00 96.31 618 LEU A O 1
ATOM 4636 N N . ALA A 1 619 ? 23.580 7.890 5.086 1.00 96.56 619 ALA A N 1
ATOM 4637 C CA . ALA A 1 619 ? 22.924 8.857 4.214 1.00 96.56 619 ALA A CA 1
ATOM 4638 C C . ALA A 1 619 ? 23.863 9.334 3.099 1.00 96.56 619 ALA A C 1
ATOM 4640 O O . ALA A 1 619 ? 23.465 9.346 1.937 1.00 96.56 619 ALA A O 1
ATOM 4641 N N . ALA A 1 620 ? 25.120 9.646 3.425 1.00 96.88 620 ALA A N 1
ATOM 4642 C CA . ALA A 1 620 ? 26.127 10.011 2.433 1.00 96.88 620 ALA A CA 1
ATOM 4643 C C . ALA A 1 620 ? 26.373 8.874 1.426 1.00 96.88 620 ALA A C 1
ATOM 4645 O O . ALA A 1 620 ? 26.339 9.112 0.220 1.00 96.88 620 ALA A O 1
ATOM 4646 N N . ALA A 1 621 ? 26.533 7.632 1.899 1.00 95.12 621 ALA A N 1
ATOM 4647 C CA . ALA A 1 621 ? 26.713 6.466 1.032 1.00 95.12 621 ALA A CA 1
ATOM 4648 C C . ALA A 1 621 ? 25.499 6.223 0.115 1.00 95.12 621 ALA A C 1
ATOM 4650 O O . ALA A 1 621 ? 25.651 5.994 -1.083 1.00 95.12 621 ALA A O 1
ATOM 4651 N N . GLY A 1 622 ? 24.281 6.315 0.652 1.00 95.69 622 GLY A N 1
ATOM 4652 C CA . GLY A 1 622 ? 23.052 6.138 -0.119 1.00 95.69 622 GLY A CA 1
ATOM 4653 C C . GLY A 1 622 ? 22.816 7.248 -1.146 1.00 95.69 622 GLY A C 1
ATOM 4654 O O . GLY A 1 622 ? 22.418 6.955 -2.274 1.00 95.69 622 GLY A O 1
ATOM 4655 N N . ILE A 1 623 ? 23.116 8.508 -0.801 1.00 95.56 623 ILE A N 1
ATOM 4656 C CA . ILE A 1 623 ? 23.086 9.636 -1.746 1.00 95.56 623 ILE A CA 1
ATOM 4657 C C . ILE A 1 623 ? 24.138 9.433 -2.838 1.00 95.56 623 ILE A C 1
ATOM 4659 O O . ILE A 1 623 ? 23.832 9.662 -4.006 1.00 95.56 623 ILE A O 1
ATOM 4663 N N . ALA A 1 624 ? 25.342 8.965 -2.496 1.00 94.31 624 ALA A N 1
ATOM 4664 C CA . ALA A 1 624 ? 26.392 8.687 -3.472 1.00 94.31 624 ALA A CA 1
ATOM 4665 C C . ALA A 1 624 ? 25.948 7.630 -4.495 1.00 94.31 624 ALA A C 1
ATOM 4667 O O . ALA A 1 624 ? 26.055 7.879 -5.690 1.00 94.31 624 ALA A O 1
ATOM 4668 N N . VAL A 1 625 ? 25.355 6.512 -4.055 1.00 94.44 625 VAL A N 1
ATOM 4669 C CA . VAL A 1 625 ? 24.800 5.484 -4.962 1.00 94.44 625 VAL A CA 1
ATOM 4670 C C . VAL A 1 625 ? 23.648 6.035 -5.808 1.00 94.44 625 VAL A C 1
ATOM 4672 O O . VAL A 1 625 ? 23.610 5.831 -7.021 1.00 94.44 625 VAL A O 1
ATOM 4675 N N . ALA A 1 626 ? 22.719 6.787 -5.209 1.00 93.00 626 ALA A N 1
ATOM 4676 C CA . ALA A 1 626 ? 21.631 7.418 -5.960 1.00 93.00 626 ALA A CA 1
ATOM 4677 C C . ALA A 1 626 ? 22.159 8.398 -7.026 1.00 93.00 626 ALA A C 1
ATOM 4679 O O . ALA A 1 626 ? 21.642 8.449 -8.142 1.00 93.00 626 ALA A O 1
ATOM 4680 N N . SER A 1 627 ? 23.209 9.149 -6.699 1.00 92.69 627 SER A N 1
ATOM 4681 C CA . SER A 1 627 ? 23.850 10.108 -7.601 1.00 92.69 627 SER A CA 1
ATOM 4682 C C . SER A 1 627 ? 24.641 9.396 -8.694 1.00 92.69 627 SER A C 1
ATOM 4684 O O . SER A 1 627 ? 24.574 9.805 -9.852 1.00 92.69 627 SER A O 1
ATOM 4686 N N . ALA A 1 628 ? 25.315 8.294 -8.361 1.00 94.06 628 ALA A N 1
ATOM 4687 C CA . ALA A 1 628 ? 26.080 7.491 -9.305 1.00 94.06 628 ALA A CA 1
ATOM 4688 C C . ALA A 1 628 ? 25.205 6.913 -10.424 1.00 94.06 628 ALA A C 1
ATOM 4690 O O . ALA A 1 628 ? 25.647 6.845 -11.560 1.00 94.06 628 ALA A O 1
ATOM 4691 N N . GLY A 1 629 ? 23.936 6.585 -10.153 1.00 91.44 629 GLY A N 1
ATOM 4692 C CA . GLY A 1 629 ? 22.985 6.138 -11.183 1.00 91.44 629 GLY A CA 1
ATOM 4693 C C . GLY A 1 629 ? 22.408 7.246 -12.085 1.00 91.44 629 GLY A C 1
ATOM 4694 O O . GLY A 1 629 ? 21.489 6.972 -12.860 1.00 91.44 629 GLY A O 1
ATOM 4695 N N . SER A 1 630 ? 22.875 8.495 -11.959 1.00 91.25 630 SER A N 1
ATOM 4696 C CA . SER A 1 630 ? 22.410 9.634 -12.765 1.00 91.25 630 SER A CA 1
ATOM 4697 C C . SER A 1 630 ? 23.250 9.847 -14.028 1.00 91.25 630 SER A C 1
ATOM 4699 O O . SER A 1 630 ? 24.455 9.598 -14.048 1.00 91.25 630 SER A O 1
ATOM 4701 N N . THR A 1 631 ? 22.632 10.389 -15.077 1.00 88.38 631 THR A N 1
ATOM 4702 C CA . THR A 1 631 ? 23.340 10.765 -16.314 1.00 88.38 631 THR A CA 1
ATOM 4703 C C . THR A 1 631 ? 24.353 11.883 -16.094 1.00 88.38 631 THR A C 1
ATOM 4705 O O . THR A 1 631 ? 25.369 11.933 -16.781 1.00 88.38 631 THR A O 1
ATOM 4708 N N . LEU A 1 632 ? 24.121 12.760 -15.110 1.00 90.25 632 LEU A N 1
ATOM 4709 C CA . LEU A 1 632 ? 25.081 13.789 -14.716 1.00 90.25 632 LEU A CA 1
ATOM 4710 C C . LEU A 1 632 ? 26.391 13.162 -14.222 1.00 90.25 632 LEU A C 1
ATOM 4712 O O . LEU A 1 632 ? 27.460 13.590 -14.644 1.00 90.25 632 LEU A O 1
ATOM 4716 N N . PHE A 1 633 ? 26.310 12.127 -13.380 1.00 93.19 633 PHE A N 1
ATOM 4717 C CA . PHE A 1 633 ? 27.491 11.398 -12.919 1.00 93.19 633 PHE A CA 1
ATOM 4718 C C . PHE A 1 633 ? 28.234 10.736 -14.085 1.00 93.19 633 PHE A C 1
ATOM 4720 O O . PHE A 1 633 ? 29.444 10.916 -14.214 1.00 93.19 633 PHE A O 1
ATOM 4727 N N . LEU A 1 634 ? 27.509 10.049 -14.975 1.00 91.88 634 LEU A N 1
ATOM 4728 C CA . LEU A 1 634 ? 28.103 9.420 -16.156 1.00 91.88 634 LEU A CA 1
ATOM 4729 C C . LEU A 1 634 ? 28.818 10.440 -17.058 1.00 91.88 634 LEU A C 1
ATOM 4731 O O . LEU A 1 634 ? 29.921 10.177 -17.515 1.00 91.88 634 LEU A O 1
ATOM 4735 N N . ASN A 1 635 ? 28.232 11.620 -17.272 1.00 88.62 635 ASN A N 1
ATOM 4736 C CA . ASN A 1 635 ? 28.819 12.664 -18.118 1.00 88.62 635 ASN A CA 1
ATOM 4737 C C . ASN A 1 635 ? 30.044 13.356 -17.497 1.00 88.62 635 ASN A C 1
ATOM 4739 O O . ASN A 1 635 ? 30.851 13.917 -18.236 1.00 88.62 635 ASN A O 1
ATOM 4743 N N . LEU A 1 636 ? 30.147 13.388 -16.163 1.00 91.69 636 LEU A N 1
ATOM 4744 C CA . LEU A 1 636 ? 31.253 14.033 -15.446 1.00 91.69 636 LEU A CA 1
ATOM 4745 C C . LEU A 1 636 ? 32.435 13.087 -15.211 1.00 91.69 636 LEU A C 1
ATOM 4747 O O . LEU A 1 636 ? 33.578 13.532 -15.260 1.00 91.69 636 LEU A O 1
ATOM 4751 N N . PHE A 1 637 ? 32.162 11.810 -14.933 1.00 93.38 637 PHE A N 1
ATOM 4752 C CA . PHE A 1 637 ? 33.177 10.845 -14.496 1.00 93.38 637 PHE A CA 1
ATOM 4753 C C . PHE A 1 637 ? 33.350 9.650 -15.444 1.00 93.38 637 PHE A C 1
ATOM 4755 O O . PHE A 1 637 ? 34.338 8.929 -15.330 1.00 93.38 637 PHE A O 1
ATOM 4762 N N . GLY A 1 638 ? 32.403 9.402 -16.351 1.00 90.06 638 GLY A N 1
ATOM 4763 C CA . GLY A 1 638 ? 32.455 8.288 -17.294 1.00 90.06 638 GLY A CA 1
ATOM 4764 C C . GLY A 1 638 ? 33.428 8.544 -18.443 1.00 90.06 638 GLY A C 1
ATOM 4765 O O . GLY A 1 638 ? 33.323 9.548 -19.142 1.00 90.06 638 GLY A O 1
ATOM 4766 N N . SER A 1 639 ? 34.327 7.586 -18.667 1.00 89.75 639 SER A N 1
ATOM 4767 C CA . SER A 1 639 ? 35.248 7.557 -19.805 1.00 89.75 639 SER A CA 1
ATOM 4768 C C . SER A 1 639 ? 35.101 6.219 -20.519 1.00 89.75 639 SER A C 1
ATOM 4770 O O . SER A 1 639 ? 35.436 5.182 -19.951 1.00 89.75 639 SER A O 1
ATOM 4772 N N . ASP A 1 640 ? 34.584 6.235 -21.747 1.00 90.94 640 ASP A N 1
ATOM 4773 C CA . ASP A 1 640 ? 34.387 5.039 -22.571 1.00 90.94 640 ASP A CA 1
ATOM 4774 C C . ASP A 1 640 ? 34.409 5.406 -24.068 1.00 90.94 640 ASP A C 1
ATOM 4776 O O . ASP A 1 640 ? 33.892 6.474 -24.414 1.00 90.94 640 ASP A O 1
ATOM 4780 N N . PRO A 1 641 ? 34.947 4.552 -24.966 1.00 88.62 641 PRO A N 1
ATOM 4781 C CA . PRO A 1 641 ? 34.989 4.824 -26.405 1.00 88.62 641 PRO A CA 1
ATOM 4782 C C . PRO A 1 641 ? 33.634 5.165 -27.036 1.00 88.62 641 PRO A C 1
ATOM 4784 O O . PRO A 1 641 ? 33.590 5.952 -27.980 1.00 88.62 641 PRO A O 1
ATOM 4787 N N . PHE A 1 642 ? 32.532 4.606 -26.524 1.00 89.00 642 PHE A N 1
ATOM 4788 C CA . PHE A 1 642 ? 31.189 4.852 -27.053 1.00 89.00 642 PHE A CA 1
ATOM 4789 C C . PHE A 1 642 ? 30.397 5.925 -26.282 1.00 89.00 642 PHE A C 1
ATOM 4791 O O . PHE A 1 642 ? 29.303 6.303 -26.711 1.00 89.00 642 PHE A O 1
ATOM 4798 N N . LEU A 1 643 ? 30.944 6.499 -25.200 1.00 88.62 643 LEU A N 1
ATOM 4799 C CA . LEU A 1 643 ? 30.357 7.651 -24.490 1.00 88.62 643 LEU A CA 1
ATOM 4800 C C . LEU A 1 643 ? 30.681 8.977 -25.195 1.00 88.62 643 LEU A C 1
ATOM 4802 O O . LEU A 1 643 ? 31.212 9.922 -24.613 1.00 88.62 643 LEU A O 1
ATOM 4806 N N . VAL A 1 644 ? 30.340 9.056 -26.479 1.00 83.00 644 VAL A N 1
ATOM 4807 C CA . VAL A 1 644 ? 30.598 10.234 -27.308 1.00 83.00 644 VAL A CA 1
ATOM 4808 C C . VAL A 1 644 ? 29.382 11.161 -27.298 1.00 83.00 644 VAL A C 1
ATOM 4810 O O . VAL A 1 644 ? 28.233 10.717 -27.399 1.00 83.00 644 VAL A O 1
ATOM 4813 N N . ARG A 1 645 ? 29.610 12.476 -27.181 1.00 82.88 645 ARG A N 1
ATOM 4814 C CA . ARG A 1 645 ? 28.528 13.466 -27.289 1.00 82.88 645 ARG A CA 1
ATOM 4815 C C . ARG A 1 645 ? 28.008 13.504 -28.726 1.00 82.88 645 ARG A C 1
ATOM 4817 O O . ARG A 1 645 ? 28.783 13.649 -29.666 1.00 82.88 645 ARG A O 1
ATOM 4824 N N . SER A 1 646 ? 26.695 13.393 -28.874 1.00 85.06 646 SER A N 1
ATOM 4825 C CA . SER A 1 646 ? 25.991 13.423 -30.153 1.00 85.06 646 SER A CA 1
ATOM 4826 C C . SER A 1 646 ? 24.640 14.117 -29.986 1.00 85.06 646 SER A C 1
ATOM 4828 O O . SER A 1 646 ? 24.097 14.175 -28.881 1.00 85.06 646 SER A O 1
ATOM 4830 N N . GLU A 1 647 ? 24.110 14.669 -31.075 1.00 89.12 647 GLU A N 1
ATOM 4831 C CA . GLU A 1 647 ? 22.775 15.272 -31.093 1.00 89.12 647 GLU A CA 1
ATOM 4832 C C . GLU A 1 647 ? 21.683 14.193 -31.050 1.00 89.12 647 GLU A C 1
ATOM 4834 O O . GLU A 1 647 ? 21.896 13.046 -31.458 1.00 89.12 647 GLU A O 1
ATOM 4839 N N . ALA A 1 648 ? 20.509 14.551 -30.531 1.00 89.25 648 ALA A N 1
ATOM 4840 C CA . ALA A 1 648 ? 19.347 13.671 -30.558 1.00 89.25 648 ALA A CA 1
ATOM 4841 C C . ALA A 1 648 ? 18.840 13.517 -31.999 1.00 89.25 648 ALA A C 1
ATOM 4843 O O . ALA A 1 648 ? 18.706 14.500 -32.726 1.00 89.25 648 ALA A O 1
ATOM 4844 N N . MET A 1 649 ? 18.553 12.283 -32.405 1.00 90.25 649 MET A N 1
ATOM 4845 C CA . MET A 1 649 ? 17.948 12.000 -33.704 1.00 90.25 649 MET A CA 1
ATOM 4846 C C . MET A 1 649 ? 16.493 12.473 -33.735 1.00 90.25 649 MET A C 1
ATOM 4848 O O . MET A 1 649 ? 15.772 12.386 -32.738 1.00 90.25 649 MET A O 1
ATOM 4852 N N . ILE A 1 650 ? 16.044 12.937 -34.900 1.00 89.50 650 ILE A N 1
ATOM 4853 C CA . ILE A 1 650 ? 14.674 13.424 -35.085 1.00 89.50 650 ILE A CA 1
ATOM 4854 C C . ILE A 1 650 ? 13.761 12.220 -35.317 1.00 89.50 650 ILE A C 1
ATOM 4856 O O . ILE A 1 650 ? 13.801 11.603 -36.381 1.00 89.50 650 ILE A O 1
ATOM 4860 N N . VAL A 1 651 ? 12.929 11.883 -34.327 1.00 87.69 651 VAL A N 1
ATOM 4861 C CA . VAL A 1 651 ? 11.967 10.776 -34.434 1.00 87.69 651 VAL A CA 1
ATOM 4862 C C . VAL A 1 651 ? 10.661 11.275 -35.059 1.00 87.69 651 VAL A C 1
ATOM 4864 O O . VAL A 1 651 ? 9.898 12.000 -34.422 1.00 87.69 651 VAL A O 1
ATOM 4867 N N . LYS A 1 652 ? 10.375 10.864 -36.297 1.00 87.62 652 LYS A N 1
ATOM 4868 C CA . LYS A 1 652 ? 9.116 11.127 -37.005 1.00 87.62 652 LYS A CA 1
ATOM 4869 C C . LYS A 1 652 ? 8.191 9.915 -36.907 1.00 87.62 652 LYS A C 1
ATOM 4871 O O . LYS A 1 652 ? 8.613 8.770 -37.070 1.00 87.62 652 LYS A O 1
ATOM 4876 N N . THR A 1 653 ? 6.910 10.175 -36.663 1.00 85.19 653 THR A N 1
ATOM 4877 C CA . THR A 1 653 ? 5.880 9.131 -36.687 1.00 85.19 653 THR A CA 1
ATOM 4878 C C . THR A 1 653 ? 5.215 9.100 -38.059 1.00 85.19 653 THR A C 1
ATOM 4880 O O . THR A 1 653 ? 4.660 10.105 -38.495 1.00 85.19 653 THR A O 1
ATOM 4883 N N . VAL A 1 654 ? 5.266 7.952 -38.728 1.00 81.75 654 VAL A N 1
ATOM 4884 C CA . VAL A 1 654 ? 4.570 7.688 -39.988 1.00 81.75 654 VAL A CA 1
ATOM 4885 C C . VAL A 1 654 ? 3.129 7.299 -39.660 1.00 81.75 654 VAL A C 1
ATOM 4887 O O . VAL A 1 654 ? 2.878 6.232 -39.094 1.00 81.75 654 VAL A O 1
ATOM 4890 N N . ASP A 1 655 ? 2.200 8.193 -39.997 1.00 78.75 655 ASP A N 1
ATOM 4891 C CA . ASP A 1 655 ? 0.745 8.039 -39.849 1.00 78.75 655 ASP A CA 1
ATOM 4892 C C . ASP A 1 655 ? 0.087 8.044 -41.240 1.00 78.75 655 ASP A C 1
ATOM 4894 O O . ASP A 1 655 ? -0.732 8.899 -41.569 1.00 78.75 655 ASP A O 1
ATOM 4898 N N . ALA A 1 656 ? 0.551 7.142 -42.109 1.00 74.19 656 ALA A N 1
ATOM 4899 C CA . ALA A 1 656 ? 0.069 6.988 -43.479 1.00 74.19 656 ALA A CA 1
ATOM 4900 C C . ALA A 1 656 ? -0.580 5.611 -43.664 1.00 74.19 656 ALA A C 1
ATOM 4902 O O . ALA A 1 656 ? -0.145 4.624 -43.066 1.00 74.19 656 ALA A O 1
ATOM 4903 N N . ALA A 1 657 ? -1.603 5.533 -44.518 1.00 80.12 657 ALA A N 1
ATOM 4904 C CA . ALA A 1 657 ? -2.146 4.251 -44.950 1.00 80.12 657 ALA A CA 1
ATOM 4905 C C . ALA A 1 657 ? -1.090 3.484 -45.773 1.00 80.12 657 ALA A C 1
ATOM 4907 O O . ALA A 1 657 ? -0.352 4.112 -46.541 1.00 80.12 657 ALA A O 1
ATOM 4908 N N . PRO A 1 658 ? -0.992 2.149 -45.630 1.00 85.25 658 PRO A N 1
ATOM 4909 C CA . PRO A 1 658 ? -0.071 1.366 -46.442 1.00 85.25 658 PRO A CA 1
ATOM 4910 C C . PRO A 1 658 ? -0.453 1.483 -47.925 1.00 85.25 658 PRO A C 1
ATOM 4912 O O . PRO A 1 658 ? -1.624 1.365 -48.283 1.00 85.25 658 PRO A O 1
ATOM 4915 N N . SER A 1 659 ? 0.533 1.707 -48.796 1.00 85.56 659 SER A N 1
ATOM 4916 C CA . SER A 1 659 ? 0.351 1.723 -50.253 1.00 85.56 659 SER A CA 1
ATOM 4917 C C . SER A 1 659 ? 0.165 0.320 -50.837 1.00 85.56 659 SER A C 1
ATOM 4919 O O . SER A 1 659 ? -0.347 0.185 -51.948 1.00 85.56 659 SER A O 1
ATOM 4921 N N . ALA A 1 660 ? 0.577 -0.721 -50.107 1.00 84.00 660 ALA A N 1
ATOM 4922 C CA . ALA A 1 660 ? 0.302 -2.118 -50.422 1.00 84.00 660 ALA A CA 1
ATOM 4923 C C . ALA A 1 660 ? 0.317 -2.990 -49.156 1.00 84.00 660 ALA A C 1
ATOM 4925 O O . ALA A 1 660 ? 1.067 -2.727 -48.214 1.00 84.00 660 ALA A O 1
ATOM 4926 N N . GLU A 1 661 ? -0.481 -4.057 -49.166 1.00 88.31 661 GLU A N 1
ATOM 4927 C CA . GLU A 1 661 ? -0.546 -5.073 -48.113 1.00 88.31 661 GLU A CA 1
ATOM 4928 C C . GLU A 1 661 ? -0.726 -6.457 -48.746 1.00 88.31 661 GLU A C 1
ATOM 4930 O O . GLU A 1 661 ? -1.571 -6.631 -49.624 1.00 88.31 661 GLU A O 1
ATOM 4935 N N . PHE A 1 662 ? 0.073 -7.435 -48.315 1.00 88.12 662 PHE A N 1
ATOM 4936 C CA . PHE A 1 662 ? -0.044 -8.828 -48.752 1.00 88.12 662 PHE A CA 1
ATOM 4937 C C . PHE A 1 662 ? 0.421 -9.798 -47.658 1.00 88.12 662 PHE A C 1
ATOM 4939 O O . PHE A 1 662 ? 1.230 -9.456 -46.792 1.00 88.12 662 PHE A O 1
ATOM 4946 N N . THR A 1 663 ? -0.098 -11.026 -47.686 1.00 87.94 663 THR A N 1
ATOM 4947 C CA . THR A 1 663 ? 0.188 -12.058 -46.680 1.00 87.94 663 THR A CA 1
ATOM 4948 C C . THR A 1 663 ? 0.973 -13.205 -47.298 1.00 87.94 663 THR A C 1
ATOM 4950 O O . THR A 1 663 ? 0.657 -13.672 -48.390 1.00 87.94 663 THR A O 1
ATOM 4953 N N . VAL A 1 664 ? 1.977 -13.687 -46.570 1.00 86.75 664 VAL A N 1
ATOM 4954 C CA . VAL A 1 664 ? 2.768 -14.865 -46.919 1.00 86.75 664 VAL A CA 1
ATOM 4955 C C . VAL A 1 664 ? 2.468 -16.011 -45.941 1.00 86.75 664 VAL A C 1
ATOM 4957 O O . VAL A 1 664 ? 2.330 -15.767 -44.736 1.00 86.75 664 VAL A O 1
ATOM 4960 N N . PRO A 1 665 ? 2.352 -17.266 -46.418 1.00 86.88 665 PRO A N 1
ATOM 4961 C CA . PRO A 1 665 ? 1.926 -18.416 -45.612 1.00 86.88 665 PRO A CA 1
ATOM 4962 C C . PRO A 1 665 ? 3.081 -19.018 -44.793 1.00 86.88 665 PRO A C 1
ATOM 4964 O O . PRO A 1 665 ? 3.241 -20.232 -44.725 1.00 86.88 665 PRO A O 1
ATOM 4967 N N . PHE A 1 666 ? 3.947 -18.168 -44.245 1.00 83.56 666 PHE A N 1
ATOM 4968 C CA . PHE A 1 666 ? 5.049 -18.556 -43.372 1.00 83.56 666 PHE A CA 1
ATOM 4969 C C . PHE A 1 666 ? 5.446 -17.378 -42.468 1.00 83.56 666 PHE A C 1
ATOM 4971 O O . PHE A 1 666 ? 5.247 -16.215 -42.837 1.00 83.56 666 PHE A O 1
ATOM 4978 N N . PRO A 1 667 ? 6.000 -17.642 -41.277 1.00 81.81 667 PRO A N 1
ATOM 4979 C CA . PRO A 1 667 ? 6.542 -16.605 -40.410 1.00 81.81 667 PRO A CA 1
ATOM 4980 C C . PRO A 1 667 ? 7.841 -16.025 -40.996 1.00 81.81 667 PRO A C 1
ATOM 4982 O O . PRO A 1 667 ? 8.767 -16.764 -41.333 1.00 81.81 667 PRO A O 1
ATOM 4985 N N . VAL A 1 668 ? 7.920 -14.697 -41.110 1.00 85.25 668 VAL A N 1
ATOM 4986 C CA . VAL A 1 668 ? 9.080 -13.979 -41.665 1.00 85.25 668 VAL A CA 1
ATOM 4987 C C . VAL A 1 668 ? 10.000 -13.501 -40.538 1.00 85.25 668 VAL A C 1
ATOM 4989 O O . VAL A 1 668 ? 9.570 -12.746 -39.662 1.00 85.25 668 VAL A O 1
ATOM 4992 N N . SER A 1 669 ? 11.264 -13.932 -40.560 1.00 78.94 669 SER A N 1
ATOM 4993 C CA . SER A 1 669 ? 12.292 -13.593 -39.564 1.00 78.94 669 SER A CA 1
ATOM 4994 C C . SER A 1 669 ? 13.138 -12.377 -39.946 1.00 78.94 669 SER A C 1
ATOM 4996 O O . SER A 1 669 ? 13.595 -11.666 -39.049 1.00 78.94 669 SER A O 1
ATOM 4998 N N . ASP A 1 670 ? 13.311 -12.112 -41.241 1.00 81.50 670 ASP A N 1
ATOM 4999 C CA . ASP A 1 670 ? 14.028 -10.958 -41.797 1.00 81.50 670 ASP A CA 1
ATOM 5000 C C . ASP A 1 670 ? 13.459 -10.590 -43.181 1.00 81.50 670 ASP A C 1
ATOM 5002 O O . ASP A 1 670 ? 12.866 -11.436 -43.857 1.00 81.50 670 ASP A O 1
ATOM 5006 N N . ILE A 1 671 ? 13.598 -9.332 -43.602 1.00 85.75 671 ILE A N 1
ATOM 5007 C CA . ILE A 1 671 ? 13.075 -8.830 -44.882 1.00 85.75 671 ILE A CA 1
ATOM 5008 C C . ILE A 1 671 ? 14.011 -7.781 -45.496 1.00 85.75 671 ILE A C 1
ATOM 5010 O O . ILE A 1 671 ? 14.474 -6.873 -44.812 1.00 85.75 671 ILE A O 1
ATOM 5014 N N . ARG A 1 672 ? 14.257 -7.878 -46.808 1.00 86.12 672 ARG A N 1
ATOM 5015 C CA . ARG A 1 672 ? 15.068 -6.930 -47.593 1.00 86.12 672 ARG A CA 1
ATOM 5016 C C . ARG A 1 672 ? 14.279 -6.408 -48.784 1.00 86.12 672 ARG A C 1
ATOM 5018 O O . ARG A 1 672 ? 13.445 -7.128 -49.330 1.00 86.12 672 ARG A O 1
ATOM 5025 N N . LEU A 1 673 ? 14.568 -5.174 -49.180 1.00 87.62 673 LEU A N 1
ATOM 5026 C CA . LEU A 1 673 ? 13.919 -4.473 -50.287 1.00 87.62 673 LEU A CA 1
ATOM 5027 C C . LEU A 1 673 ? 14.955 -4.146 -51.367 1.00 87.62 673 LEU A C 1
ATOM 5029 O O . LEU A 1 673 ? 16.099 -3.830 -51.029 1.00 87.62 673 LEU A O 1
ATOM 5033 N N . SER A 1 674 ? 14.549 -4.193 -52.637 1.00 88.06 674 SER A N 1
ATOM 5034 C CA . SER A 1 674 ? 15.323 -3.593 -53.731 1.00 88.06 674 SER A CA 1
ATOM 5035 C C . SER A 1 674 ? 15.361 -2.058 -53.592 1.00 88.06 674 SER A C 1
ATOM 5037 O O . SER A 1 674 ? 14.490 -1.497 -52.917 1.00 88.06 674 SER A O 1
ATOM 5039 N N . PRO A 1 675 ? 16.347 -1.352 -54.179 1.00 85.00 675 PRO A N 1
ATOM 5040 C CA . PRO A 1 675 ? 16.482 0.107 -54.075 1.00 85.00 675 PRO A CA 1
ATOM 5041 C C . PRO A 1 675 ? 15.198 0.926 -54.324 1.00 85.00 675 PRO A C 1
ATOM 5043 O O . PRO A 1 675 ? 14.876 1.803 -53.529 1.00 85.00 675 PRO A O 1
ATOM 5046 N N . ALA A 1 676 ? 14.442 0.620 -55.379 1.00 84.38 676 ALA A N 1
ATOM 5047 C CA . ALA A 1 676 ? 13.138 1.168 -55.755 1.00 84.38 676 ALA A CA 1
ATOM 5048 C C . ALA A 1 676 ? 11.949 0.482 -55.052 1.00 84.38 676 ALA A C 1
ATOM 5050 O O . ALA A 1 676 ? 10.809 0.932 -55.187 1.00 84.38 676 ALA A O 1
ATOM 5051 N N . GLY A 1 677 ? 12.191 -0.564 -54.260 1.00 83.88 677 GLY A N 1
ATOM 5052 C CA . GLY A 1 677 ? 11.173 -1.293 -53.504 1.00 83.88 677 GLY A CA 1
ATOM 5053 C C . GLY A 1 677 ? 10.246 -2.160 -54.363 1.00 83.88 677 GLY A C 1
ATOM 5054 O O . GLY A 1 677 ? 9.178 -2.550 -53.887 1.00 83.88 677 GLY A O 1
ATOM 5055 N N . GLY A 1 678 ? 10.622 -2.445 -55.615 1.00 86.25 678 GLY A N 1
ATOM 5056 C CA . GLY A 1 678 ? 9.875 -3.311 -56.528 1.00 86.25 678 GLY A CA 1
ATOM 5057 C C . GLY A 1 678 ? 9.937 -4.797 -56.160 1.00 86.25 678 GLY A C 1
ATOM 5058 O O . GLY A 1 678 ? 8.969 -5.522 -56.398 1.00 86.25 678 GLY A O 1
ATOM 5059 N N . HIS A 1 679 ? 11.016 -5.237 -55.508 1.00 89.44 679 HIS A N 1
ATOM 5060 C CA . HIS A 1 679 ? 11.250 -6.623 -55.105 1.00 89.44 679 HIS A CA 1
ATOM 5061 C C . HIS A 1 679 ? 11.505 -6.759 -53.599 1.00 89.44 679 HIS A C 1
ATOM 5063 O O . HIS A 1 679 ? 12.026 -5.859 -52.938 1.00 89.44 679 HIS A O 1
ATOM 5069 N N . VAL A 1 680 ? 11.133 -7.919 -53.053 1.00 89.25 680 VAL A N 1
ATOM 5070 C CA . VAL A 1 680 ? 11.286 -8.273 -51.638 1.00 89.25 680 VAL A CA 1
ATOM 5071 C C . VAL A 1 680 ? 12.021 -9.601 -51.524 1.00 89.25 680 VAL A C 1
ATOM 5073 O O . VAL A 1 680 ? 11.683 -10.554 -52.221 1.00 89.25 680 VAL A O 1
ATOM 5076 N N . ALA A 1 681 ? 12.979 -9.684 -50.600 1.00 88.69 681 ALA A N 1
ATOM 5077 C CA . ALA A 1 681 ? 13.581 -10.937 -50.152 1.00 88.69 681 ALA A CA 1
ATOM 5078 C C . ALA A 1 681 ? 13.220 -11.178 -48.678 1.00 88.69 681 ALA A C 1
ATOM 5080 O O . ALA A 1 681 ? 13.712 -10.476 -47.796 1.00 88.69 681 ALA A O 1
ATOM 5081 N N . ALA A 1 682 ? 12.349 -12.148 -48.407 1.00 88.25 682 ALA A N 1
ATOM 5082 C CA . ALA A 1 682 ? 11.905 -12.512 -47.062 1.00 88.25 682 ALA A CA 1
ATOM 5083 C C . ALA A 1 682 ? 12.568 -13.814 -46.592 1.00 88.25 682 ALA A C 1
ATOM 5085 O O . ALA A 1 682 ? 12.646 -14.783 -47.345 1.00 88.25 682 ALA A O 1
ATOM 5086 N N . VAL A 1 683 ? 13.012 -13.860 -45.339 1.00 85.12 683 VAL A N 1
ATOM 5087 C CA . VAL A 1 683 ? 13.596 -15.055 -44.713 1.00 85.12 683 VAL A CA 1
ATOM 5088 C C . VAL A 1 683 ? 12.524 -15.741 -43.871 1.00 85.12 683 VAL A C 1
ATOM 5090 O O . VAL A 1 683 ? 11.865 -15.083 -43.069 1.00 85.12 683 VAL A O 1
ATOM 5093 N N . SER A 1 684 ? 12.312 -17.047 -44.048 1.00 79.38 684 SER A N 1
ATOM 5094 C CA . SER A 1 684 ? 11.367 -17.820 -43.224 1.00 79.38 684 SER A CA 1
ATOM 5095 C C . SER A 1 684 ? 12.009 -18.298 -41.913 1.00 79.38 684 SER A C 1
ATOM 5097 O O . SER A 1 684 ? 13.163 -18.725 -41.942 1.00 79.38 684 SER A O 1
ATOM 5099 N N . PHE A 1 685 ? 11.274 -18.306 -40.789 1.00 64.19 685 PHE A N 1
ATOM 5100 C CA . PHE A 1 685 ? 11.680 -19.111 -39.620 1.00 64.19 685 PHE A CA 1
ATOM 5101 C C . PHE A 1 685 ? 11.690 -20.592 -40.025 1.00 64.19 685 PHE A C 1
ATOM 5103 O O . PHE A 1 685 ? 10.778 -21.046 -40.713 1.00 64.19 685 PHE A O 1
ATOM 5110 N N . GLN A 1 686 ? 12.733 -21.324 -39.647 1.00 58.41 686 GLN A N 1
ATOM 5111 C CA . GLN A 1 686 ? 12.836 -22.756 -39.915 1.00 58.41 686 GLN A CA 1
ATOM 5112 C C . GLN A 1 686 ? 12.134 -23.534 -38.791 1.00 58.41 686 GLN A C 1
ATOM 5114 O O . GLN A 1 686 ? 12.235 -23.136 -37.629 1.00 58.41 686 GLN A O 1
ATOM 5119 N N . ASP A 1 687 ? 11.415 -24.606 -39.138 1.00 43.16 687 ASP A N 1
ATOM 5120 C CA . ASP A 1 687 ? 10.817 -25.537 -38.174 1.00 43.16 687 ASP A CA 1
ATOM 5121 C C . ASP A 1 687 ? 11.927 -26.179 -37.330 1.00 43.16 687 ASP A C 1
ATOM 5123 O O . ASP A 1 687 ? 12.899 -26.710 -37.868 1.00 43.16 687 ASP A O 1
ATOM 5127 N N . ALA A 1 688 ? 11.792 -26.109 -36.007 1.00 37.06 688 ALA A N 1
ATOM 5128 C CA . ALA A 1 688 ? 12.780 -26.573 -35.032 1.00 37.06 688 ALA A CA 1
ATOM 5129 C C . ALA A 1 688 ? 12.862 -28.111 -34.893 1.00 37.06 688 ALA A C 1
ATOM 5131 O O . ALA A 1 688 ? 13.513 -28.596 -33.974 1.00 37.06 688 ALA A O 1
ATOM 5132 N N . ASP A 1 689 ? 12.233 -28.866 -35.798 1.00 35.34 689 ASP A N 1
ATOM 5133 C CA . ASP A 1 689 ? 12.094 -30.328 -35.713 1.00 35.34 689 ASP A CA 1
ATOM 5134 C C . ASP A 1 689 ? 13.128 -31.099 -36.563 1.00 35.34 689 ASP A C 1
ATOM 5136 O O . ASP A 1 689 ? 12.999 -32.305 -36.764 1.00 35.34 689 ASP A O 1
ATOM 5140 N N . ALA A 1 690 ? 14.169 -30.437 -37.079 1.00 40.22 690 ALA A N 1
ATOM 5141 C CA . ALA A 1 690 ? 15.300 -31.122 -37.707 1.00 40.22 690 ALA A CA 1
ATOM 5142 C C . ALA A 1 690 ? 16.384 -31.389 -36.649 1.00 40.22 690 ALA A C 1
ATOM 5144 O O . ALA A 1 690 ? 17.255 -30.554 -36.421 1.00 40.22 690 ALA A O 1
ATOM 5145 N N . GLU A 1 691 ? 16.283 -32.538 -35.976 1.00 36.81 691 GLU A N 1
ATOM 5146 C CA . GLU A 1 691 ? 17.195 -32.970 -34.904 1.00 36.81 691 GLU A CA 1
ATOM 5147 C C . GLU A 1 691 ? 18.624 -33.307 -35.360 1.00 36.81 691 GLU A C 1
ATOM 5149 O O . GLU A 1 691 ? 19.478 -33.491 -34.504 1.00 36.81 691 GLU A O 1
ATOM 5154 N N . ASP A 1 692 ? 18.942 -33.295 -36.654 1.00 36.88 692 ASP A N 1
ATOM 5155 C CA . ASP A 1 692 ? 20.294 -33.579 -37.139 1.00 36.88 692 ASP A CA 1
ATOM 5156 C C . ASP A 1 692 ? 20.671 -32.621 -38.285 1.00 36.88 692 ASP A C 1
ATOM 5158 O O . ASP A 1 692 ? 20.053 -32.646 -39.349 1.00 36.88 692 ASP A O 1
ATOM 5162 N N . ASP A 1 693 ? 21.645 -31.743 -38.012 1.00 35.34 693 ASP A N 1
ATOM 5163 C CA . ASP A 1 693 ? 22.700 -31.224 -38.909 1.00 35.34 693 ASP A CA 1
ATOM 5164 C C . ASP A 1 693 ? 23.023 -29.727 -38.712 1.00 35.34 693 ASP A C 1
ATOM 5166 O O . ASP A 1 693 ? 22.257 -28.807 -39.013 1.00 35.34 693 ASP A O 1
ATOM 5170 N N . GLU A 1 694 ? 24.253 -29.496 -38.246 1.00 43.56 694 GLU A N 1
ATOM 5171 C CA . GLU A 1 694 ? 25.003 -28.245 -38.340 1.00 43.56 694 GLU A CA 1
ATOM 5172 C C . GLU A 1 694 ? 25.109 -27.811 -39.822 1.00 43.56 694 GLU A C 1
ATOM 5174 O O . GLU A 1 694 ? 25.604 -28.563 -40.656 1.00 43.56 694 GLU A O 1
ATOM 5179 N N . PHE A 1 695 ? 24.706 -26.570 -40.131 1.00 45.56 695 PHE A N 1
ATOM 5180 C CA . PHE A 1 695 ? 24.794 -25.891 -41.444 1.00 45.56 695 PHE A CA 1
ATOM 5181 C C . PHE A 1 695 ? 23.759 -26.272 -42.524 1.00 45.56 695 PHE A C 1
ATOM 5183 O O . PHE A 1 695 ? 24.085 -26.847 -43.562 1.00 45.56 695 PHE A O 1
ATOM 5190 N N . MET A 1 696 ? 22.525 -25.773 -42.381 1.00 45.62 696 MET A N 1
ATOM 5191 C CA . MET A 1 696 ? 21.612 -25.571 -43.518 1.00 45.62 696 MET A CA 1
ATOM 5192 C C . MET A 1 696 ? 21.483 -24.071 -43.872 1.00 45.62 696 MET A C 1
ATOM 5194 O O . MET A 1 696 ? 21.316 -23.256 -42.966 1.00 45.62 696 MET A O 1
ATOM 5198 N N . PRO A 1 697 ? 21.535 -23.677 -45.165 1.00 53.25 697 PRO A N 1
ATOM 5199 C CA . PRO A 1 697 ? 21.448 -22.275 -45.591 1.00 53.25 697 PRO A CA 1
ATOM 5200 C C . PRO A 1 697 ? 20.054 -21.680 -45.349 1.00 53.25 697 PRO A C 1
ATOM 5202 O O . PRO A 1 697 ? 19.038 -22.374 -45.468 1.00 53.25 697 PRO A O 1
ATOM 5205 N N . ALA A 1 698 ? 19.994 -20.371 -45.085 1.00 60.31 698 ALA A N 1
ATOM 5206 C CA . ALA A 1 698 ? 18.736 -19.647 -44.937 1.00 60.31 698 ALA A CA 1
ATOM 5207 C C . ALA A 1 698 ? 17.872 -19.781 -46.210 1.00 60.31 698 ALA A C 1
ATOM 5209 O O . ALA A 1 698 ? 18.316 -19.551 -47.335 1.00 60.31 698 ALA A O 1
ATOM 5210 N N . ALA A 1 699 ? 16.603 -20.163 -46.057 1.00 70.00 699 ALA A N 1
ATOM 5211 C CA . ALA A 1 699 ? 15.680 -20.224 -47.187 1.00 70.00 699 ALA A CA 1
ATOM 5212 C C . ALA A 1 699 ? 15.127 -18.821 -47.482 1.00 70.00 699 ALA A C 1
ATOM 5214 O O . ALA A 1 699 ? 14.142 -18.393 -46.878 1.00 70.00 699 ALA A O 1
ATOM 5215 N N . PHE A 1 700 ? 15.746 -18.113 -48.427 1.00 84.44 700 PHE A N 1
ATOM 5216 C CA . PHE A 1 700 ? 15.230 -16.840 -48.921 1.00 84.44 700 PHE A CA 1
ATOM 5217 C C . PHE A 1 700 ? 14.003 -17.069 -49.814 1.00 84.44 700 PHE A C 1
ATOM 5219 O O . PHE A 1 700 ? 13.925 -18.022 -50.592 1.00 84.44 700 PHE A O 1
ATOM 5226 N N . ARG A 1 701 ? 13.013 -16.187 -49.701 1.00 87.94 701 ARG A N 1
ATOM 5227 C CA . ARG A 1 701 ? 11.801 -16.143 -50.523 1.00 87.94 701 ARG A CA 1
ATOM 5228 C C . ARG A 1 701 ? 11.793 -14.803 -51.245 1.00 87.94 701 ARG A C 1
ATOM 5230 O O . ARG A 1 701 ? 11.595 -13.776 -50.602 1.00 87.94 701 ARG A O 1
ATOM 5237 N N . ILE A 1 702 ? 12.061 -14.811 -52.547 1.00 88.69 702 ILE A N 1
ATOM 5238 C CA . ILE A 1 702 ? 12.279 -13.601 -53.348 1.00 88.69 702 ILE A CA 1
ATOM 5239 C C . ILE A 1 702 ? 11.209 -13.476 -54.420 1.00 88.69 702 ILE A C 1
ATOM 5241 O O . ILE A 1 702 ? 10.847 -14.460 -55.060 1.00 88.69 702 ILE A O 1
ATOM 5245 N N . GLY A 1 703 ? 10.714 -12.266 -54.628 1.00 87.56 703 GLY A N 1
ATOM 5246 C CA . GLY A 1 703 ? 9.761 -11.969 -55.687 1.00 87.56 703 GLY A CA 1
ATOM 5247 C C . GLY A 1 703 ? 9.328 -10.507 -55.667 1.00 87.56 703 GLY A C 1
ATOM 5248 O O . GLY A 1 703 ? 9.822 -9.727 -54.845 1.00 87.56 703 GLY A O 1
ATOM 5249 N N . PRO A 1 704 ? 8.425 -10.112 -56.575 1.00 87.31 704 PRO A N 1
ATOM 5250 C CA . PRO A 1 704 ? 7.912 -8.752 -56.623 1.00 87.31 704 PRO A CA 1
ATOM 5251 C C . PRO A 1 704 ? 7.152 -8.418 -55.335 1.00 87.31 704 PRO A C 1
ATOM 5253 O O . PRO A 1 704 ? 6.428 -9.252 -54.789 1.00 87.31 704 PRO A O 1
ATOM 5256 N N . ALA A 1 705 ? 7.241 -7.167 -54.885 1.00 79.38 705 ALA A N 1
ATOM 5257 C CA . ALA A 1 705 ? 6.657 -6.660 -53.639 1.00 79.38 705 ALA A CA 1
ATOM 5258 C C . ALA A 1 705 ? 5.111 -6.705 -53.582 1.00 79.38 705 ALA A C 1
ATOM 5260 O O . ALA A 1 705 ? 4.505 -6.229 -52.626 1.00 79.38 705 ALA A O 1
ATOM 5261 N N . ARG A 1 706 ? 4.460 -7.236 -54.626 1.00 78.62 706 ARG A N 1
ATOM 5262 C CA . ARG A 1 706 ? 3.004 -7.399 -54.778 1.00 78.62 706 ARG A CA 1
ATOM 5263 C C . ARG A 1 706 ? 2.621 -8.737 -55.428 1.00 78.62 706 ARG A C 1
ATOM 5265 O O . ARG A 1 706 ? 1.511 -8.868 -55.937 1.00 78.62 706 ARG A O 1
ATOM 5272 N N . GLY A 1 707 ? 3.532 -9.708 -55.470 1.00 76.25 707 GLY A N 1
ATOM 5273 C CA . GLY A 1 707 ? 3.311 -10.976 -56.165 1.00 76.25 707 GLY A CA 1
ATOM 5274 C C . GLY A 1 707 ? 3.903 -12.184 -55.437 1.00 76.25 707 GLY A C 1
ATOM 5275 O O . GLY A 1 707 ? 4.315 -12.078 -54.281 1.00 76.25 707 GLY A O 1
ATOM 5276 N N . PRO A 1 708 ? 3.890 -13.364 -56.078 1.00 81.00 708 PRO A N 1
ATOM 5277 C CA . PRO A 1 708 ? 4.350 -14.598 -55.453 1.00 81.00 708 PRO A CA 1
ATOM 5278 C C . PRO A 1 708 ? 5.859 -14.559 -55.175 1.00 81.00 708 PRO A C 1
ATOM 5280 O O . PRO A 1 708 ? 6.636 -14.067 -55.991 1.00 81.00 708 PRO A O 1
ATOM 5283 N N . LEU A 1 709 ? 6.272 -15.113 -54.029 1.00 86.56 709 LEU A N 1
ATOM 5284 C CA . LEU A 1 709 ? 7.682 -15.246 -53.655 1.00 86.56 709 LEU A CA 1
ATOM 5285 C C . LEU A 1 709 ? 8.195 -16.657 -53.970 1.00 86.56 709 LEU A C 1
ATOM 5287 O O . LEU A 1 709 ? 7.659 -17.656 -53.479 1.00 86.56 709 LEU A O 1
ATOM 5291 N N . THR A 1 710 ? 9.282 -16.736 -54.727 1.00 86.00 710 THR A N 1
ATOM 5292 C CA . THR A 1 710 ? 9.957 -17.977 -55.119 1.00 86.00 710 THR A CA 1
ATOM 5293 C C . THR A 1 710 ? 11.073 -18.311 -54.132 1.00 86.00 710 THR A C 1
ATOM 5295 O O . THR A 1 710 ? 11.752 -17.428 -53.608 1.00 86.00 710 THR A O 1
ATOM 5298 N N . ARG A 1 711 ? 11.271 -19.600 -53.833 1.00 85.69 711 ARG A N 1
ATOM 5299 C CA . ARG A 1 711 ? 12.339 -20.045 -52.925 1.00 85.69 711 ARG A CA 1
ATOM 5300 C C . ARG A 1 711 ? 13.700 -19.952 -53.614 1.00 85.69 711 ARG A C 1
ATOM 5302 O O . ARG A 1 711 ? 13.883 -20.544 -54.671 1.00 85.69 711 ARG A O 1
ATOM 5309 N N . LEU A 1 712 ? 14.653 -19.299 -52.961 1.00 86.25 712 LEU A N 1
ATOM 5310 C CA . LEU A 1 712 ? 16.067 -19.303 -53.306 1.00 86.25 712 LEU A CA 1
ATOM 5311 C C . LEU A 1 712 ? 16.861 -19.880 -52.133 1.00 86.25 712 LEU A C 1
ATOM 5313 O O . LEU A 1 712 ? 16.732 -19.431 -50.994 1.00 86.25 712 LEU A O 1
ATOM 5317 N N . ARG A 1 713 ? 17.688 -20.885 -52.416 1.00 84.38 713 ARG A N 1
ATOM 5318 C CA . ARG A 1 713 ? 18.641 -21.429 -51.449 1.00 84.38 713 ARG A CA 1
ATOM 5319 C C . ARG A 1 713 ? 19.937 -20.631 -51.569 1.00 84.38 713 ARG A C 1
ATOM 5321 O O . ARG A 1 713 ? 20.618 -20.741 -52.584 1.00 84.38 713 ARG A O 1
ATOM 5328 N N . ALA A 1 714 ? 20.235 -19.817 -50.565 1.00 84.88 714 ALA A N 1
ATOM 5329 C CA . ALA A 1 714 ? 21.441 -19.002 -50.503 1.00 84.88 714 ALA A CA 1
ATOM 5330 C C . ALA A 1 714 ? 21.841 -18.807 -49.038 1.00 84.88 714 ALA A C 1
ATOM 5332 O O . ALA A 1 714 ? 20.979 -18.729 -48.167 1.00 84.88 714 ALA A O 1
ATOM 5333 N N . ASP A 1 715 ? 23.137 -18.721 -48.769 1.00 81.31 715 ASP A N 1
ATOM 5334 C CA . ASP A 1 715 ? 23.652 -18.371 -47.445 1.00 81.31 715 ASP A CA 1
ATOM 5335 C C . ASP A 1 715 ? 23.473 -16.869 -47.175 1.00 81.31 715 ASP A C 1
ATOM 5337 O O . ASP A 1 715 ? 23.168 -16.461 -46.052 1.00 81.31 715 ASP A O 1
ATOM 5341 N N . ASP A 1 716 ? 23.598 -16.038 -48.218 1.00 84.00 716 ASP A N 1
ATOM 5342 C CA . ASP A 1 716 ? 23.335 -14.601 -48.143 1.00 84.00 716 ASP A CA 1
ATOM 5343 C C . ASP A 1 716 ? 22.929 -13.995 -49.498 1.00 84.00 716 ASP A C 1
ATOM 5345 O O . ASP A 1 716 ? 23.257 -14.546 -50.549 1.00 84.00 716 ASP A O 1
ATOM 5349 N N . VAL A 1 717 ? 22.236 -12.849 -49.489 1.00 87.56 717 VAL A N 1
ATOM 5350 C CA . VAL A 1 717 ? 21.780 -12.144 -50.705 1.00 87.56 717 VAL A CA 1
ATOM 5351 C C . VAL A 1 717 ? 21.931 -10.619 -50.619 1.00 87.56 717 VAL A C 1
ATOM 5353 O O . VAL A 1 717 ? 21.674 -10.017 -49.582 1.00 87.56 717 VAL A O 1
ATOM 5356 N N . ALA A 1 718 ? 22.267 -9.947 -51.715 1.00 87.25 718 ALA A N 1
ATOM 5357 C CA . ALA A 1 718 ? 22.338 -8.486 -51.781 1.00 87.25 718 ALA A CA 1
ATOM 5358 C C . ALA A 1 718 ? 21.748 -7.976 -53.102 1.00 87.25 718 ALA A C 1
ATOM 5360 O O . ALA A 1 718 ? 22.110 -8.468 -54.168 1.00 87.25 718 ALA A O 1
ATOM 5361 N N . PHE A 1 719 ? 20.838 -6.999 -53.048 1.00 87.69 719 PHE A N 1
ATOM 5362 C CA . PHE A 1 719 ? 20.302 -6.368 -54.259 1.00 87.69 719 PHE A CA 1
ATOM 5363 C C . PHE A 1 719 ? 21.379 -5.503 -54.921 1.00 87.69 719 PHE A C 1
ATOM 5365 O O . PHE A 1 719 ? 22.033 -4.704 -54.249 1.00 87.69 719 PHE A O 1
ATOM 5372 N N . VAL A 1 720 ? 21.563 -5.685 -56.230 1.00 87.19 720 VAL A N 1
ATOM 5373 C CA . VAL A 1 720 ? 22.480 -4.885 -57.056 1.00 87.19 720 VAL A CA 1
ATOM 5374 C C . VAL A 1 720 ? 21.759 -3.661 -57.602 1.00 87.19 720 VAL A C 1
ATOM 5376 O O . VAL A 1 720 ? 22.263 -2.544 -57.503 1.00 87.19 720 VAL A O 1
ATOM 5379 N N . ASP A 1 721 ? 20.568 -3.893 -58.145 1.00 86.56 721 ASP A N 1
ATOM 5380 C CA . ASP A 1 721 ? 19.629 -2.901 -58.655 1.00 86.56 721 ASP A CA 1
ATOM 5381 C C . ASP A 1 721 ? 18.197 -3.463 -58.525 1.00 86.56 721 ASP A C 1
ATOM 5383 O O . ASP A 1 721 ? 17.959 -4.351 -57.699 1.00 86.56 721 ASP A O 1
ATOM 5387 N N . GLU A 1 722 ? 17.235 -2.926 -59.280 1.00 87.62 722 GLU A N 1
ATOM 5388 C CA . GLU A 1 722 ? 15.846 -3.397 -59.225 1.00 87.62 722 GLU A CA 1
ATOM 5389 C C . GLU A 1 722 ? 15.633 -4.797 -59.774 1.00 87.62 722 GLU A C 1
ATOM 5391 O O . GLU A 1 722 ? 14.764 -5.509 -59.267 1.00 87.62 722 GLU A O 1
ATOM 5396 N N . ASP A 1 723 ? 16.426 -5.187 -60.765 1.00 89.38 723 ASP A N 1
ATOM 5397 C CA . ASP A 1 723 ? 16.207 -6.392 -61.554 1.00 89.38 723 ASP A CA 1
ATOM 5398 C C . ASP A 1 723 ? 17.287 -7.445 -61.284 1.00 89.38 723 ASP A C 1
ATOM 5400 O O . ASP A 1 723 ? 17.146 -8.590 -61.701 1.00 89.38 723 ASP A O 1
ATOM 5404 N N . HIS A 1 724 ? 18.349 -7.108 -60.546 1.00 91.00 724 HIS A N 1
ATOM 5405 C CA . HIS A 1 724 ? 19.458 -8.014 -60.269 1.00 91.00 724 HIS A CA 1
ATOM 5406 C C . HIS A 1 724 ? 19.730 -8.214 -58.773 1.00 91.00 724 HIS A C 1
ATOM 5408 O O . HIS A 1 724 ? 19.817 -7.272 -57.978 1.00 91.00 724 HIS A O 1
ATOM 5414 N N . LEU A 1 725 ? 19.971 -9.471 -58.397 1.00 91.25 725 LEU A N 1
ATOM 5415 C CA . LEU A 1 725 ? 20.308 -9.902 -57.041 1.00 91.25 725 LEU A CA 1
ATOM 5416 C C . LEU A 1 725 ? 21.605 -10.714 -57.041 1.00 91.25 725 LEU A C 1
ATOM 5418 O O . LEU A 1 725 ? 21.729 -11.697 -57.766 1.00 91.25 725 LEU A O 1
ATOM 5422 N N . LEU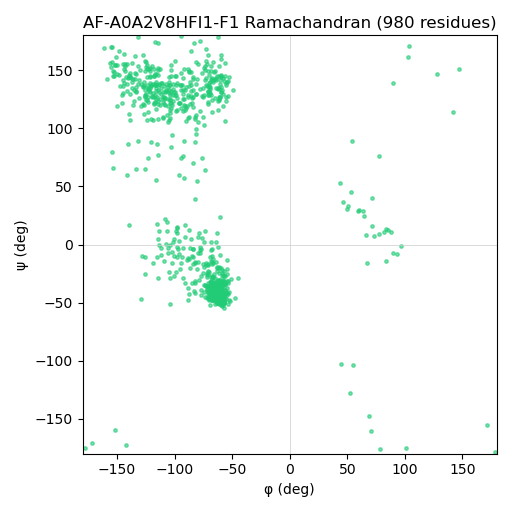 A 1 726 ? 22.554 -10.358 -56.180 1.00 91.38 726 LEU A N 1
ATOM 5423 C CA . LEU A 1 726 ? 23.689 -11.218 -55.867 1.00 91.38 726 LEU A CA 1
ATOM 5424 C C . LEU A 1 726 ? 23.304 -12.217 -54.778 1.00 91.38 726 LEU A C 1
ATOM 5426 O O . LEU A 1 726 ? 22.754 -11.836 -53.748 1.00 91.38 726 LEU A O 1
ATOM 5430 N N . ALA A 1 727 ? 23.634 -13.485 -54.986 1.00 90.69 727 ALA A N 1
ATOM 5431 C CA . ALA A 1 727 ? 23.441 -14.554 -54.020 1.00 90.69 727 ALA A CA 1
ATOM 5432 C C . ALA A 1 727 ? 24.766 -15.275 -53.764 1.00 90.69 727 ALA A C 1
ATOM 5434 O O . ALA A 1 727 ? 25.439 -15.704 -54.703 1.00 90.69 727 ALA A O 1
ATOM 5435 N N . PHE A 1 728 ? 25.122 -15.425 -52.492 1.00 90.12 728 PHE A N 1
ATOM 5436 C CA . PHE A 1 728 ? 26.193 -16.307 -52.051 1.00 90.12 728 PHE A CA 1
ATOM 5437 C C . PHE A 1 728 ? 25.598 -17.685 -51.785 1.00 90.12 728 PHE A C 1
ATOM 5439 O O . PHE A 1 728 ? 24.677 -17.824 -50.976 1.00 90.12 728 PHE A O 1
ATOM 5446 N N . VAL A 1 729 ? 26.075 -18.691 -52.512 1.00 88.50 729 VAL A N 1
ATOM 5447 C CA . VAL A 1 729 ? 25.501 -20.037 -52.494 1.00 88.50 729 VAL A CA 1
ATOM 5448 C C . VAL A 1 729 ? 26.617 -21.060 -52.356 1.00 88.50 729 VAL A C 1
ATOM 5450 O O . VAL A 1 729 ? 27.615 -20.997 -53.073 1.00 88.50 729 VAL A O 1
ATOM 5453 N N . LYS A 1 730 ? 26.399 -22.046 -51.489 1.00 85.50 730 LYS A N 1
ATOM 5454 C CA . LYS A 1 730 ? 27.188 -23.277 -51.422 1.00 85.50 730 LYS A CA 1
ATOM 5455 C C . LYS A 1 730 ? 26.413 -24.425 -52.072 1.00 85.50 730 LYS A C 1
ATOM 5457 O O . LYS A 1 730 ? 25.532 -24.997 -51.424 1.00 85.50 730 LYS A O 1
ATOM 5462 N N . PRO A 1 731 ? 26.635 -24.707 -53.368 1.00 79.25 731 PRO A N 1
ATOM 5463 C CA . PRO A 1 731 ? 25.924 -25.779 -54.059 1.00 79.25 731 PRO A CA 1
ATOM 5464 C C . PRO A 1 731 ? 26.275 -27.163 -53.497 1.00 79.25 731 PRO A C 1
ATOM 5466 O O . PRO A 1 731 ? 25.369 -27.976 -53.316 1.00 79.25 731 PRO A O 1
ATOM 5469 N N . GLU A 1 732 ? 27.547 -27.390 -53.158 1.00 79.31 732 GLU A N 1
ATOM 5470 C CA . GLU A 1 732 ? 28.070 -28.627 -52.568 1.00 79.31 732 GLU A CA 1
ATOM 5471 C C . GLU A 1 732 ? 29.053 -28.319 -51.420 1.00 79.31 732 GLU A C 1
ATOM 5473 O O . GLU A 1 732 ? 29.639 -27.233 -51.380 1.00 79.31 732 GLU A O 1
ATOM 5478 N N . PRO A 1 733 ? 29.271 -29.241 -50.462 1.00 71.81 733 PRO A N 1
ATOM 5479 C CA . PRO A 1 733 ? 30.264 -29.051 -49.407 1.00 71.81 733 PRO A CA 1
ATOM 5480 C C . PRO A 1 733 ? 31.674 -28.828 -49.980 1.00 71.81 733 PRO A C 1
ATOM 5482 O O . PRO A 1 733 ? 32.237 -29.711 -50.619 1.00 71.81 733 PRO A O 1
ATOM 5485 N N . GLY A 1 734 ? 32.285 -27.673 -49.702 1.00 73.62 734 GLY A N 1
ATOM 5486 C CA . GLY A 1 734 ? 33.603 -27.315 -50.246 1.00 73.62 734 GLY A CA 1
ATOM 5487 C C . GLY A 1 734 ? 33.566 -26.508 -51.548 1.00 73.62 734 GLY A C 1
ATOM 5488 O O . GLY A 1 734 ? 34.608 -25.984 -51.942 1.00 73.62 734 GLY A O 1
ATOM 5489 N N . GLU A 1 735 ? 32.391 -26.343 -52.161 1.00 81.94 735 GLU A N 1
ATOM 5490 C CA . GLU A 1 735 ? 32.166 -25.422 -53.273 1.00 81.94 735 GLU A CA 1
ATOM 5491 C C . GLU A 1 735 ? 31.401 -24.187 -52.799 1.00 81.94 735 GLU A C 1
ATOM 5493 O O . GLU A 1 735 ? 30.383 -24.278 -52.111 1.00 81.94 735 GLU A O 1
ATOM 5498 N N . ALA A 1 736 ? 31.873 -23.010 -53.198 1.00 87.44 736 ALA A N 1
ATOM 5499 C CA . ALA A 1 736 ? 31.209 -21.754 -52.906 1.00 87.44 736 ALA A CA 1
ATOM 5500 C C . ALA A 1 736 ? 31.219 -20.865 -54.150 1.00 87.44 736 ALA A C 1
ATOM 5502 O O . ALA A 1 736 ? 32.234 -20.718 -54.832 1.00 87.44 736 ALA A O 1
ATOM 5503 N N . GLU A 1 737 ? 30.076 -20.262 -54.457 1.00 91.31 737 GLU A N 1
ATOM 5504 C CA . GLU A 1 737 ? 29.914 -19.387 -55.612 1.00 91.31 737 GLU A CA 1
ATOM 5505 C C . GLU A 1 737 ? 29.180 -18.101 -55.224 1.00 91.31 737 GLU A C 1
ATOM 5507 O O . GLU A 1 737 ? 28.261 -18.097 -54.401 1.00 91.31 737 GLU A O 1
ATOM 5512 N N . VAL A 1 738 ? 29.543 -17.006 -55.889 1.00 91.44 738 VAL A N 1
ATOM 5513 C CA . VAL A 1 738 ? 28.733 -15.786 -55.947 1.00 91.44 738 VAL A CA 1
ATOM 5514 C C . VAL A 1 738 ? 28.022 -15.764 -57.294 1.00 91.44 738 VAL A C 1
ATOM 5516 O O . VAL A 1 738 ? 28.664 -15.841 -58.343 1.00 91.44 738 VAL A O 1
ATOM 5519 N N . ARG A 1 739 ? 26.692 -15.674 -57.273 1.00 92.62 739 ARG A N 1
ATOM 5520 C CA . ARG A 1 739 ? 25.834 -15.691 -58.464 1.00 92.62 739 ARG A CA 1
ATOM 5521 C C . ARG A 1 739 ? 25.110 -14.362 -58.602 1.00 92.62 739 ARG A C 1
ATOM 5523 O O . ARG A 1 739 ? 24.519 -13.896 -57.636 1.00 92.62 739 ARG A O 1
ATOM 5530 N N . LEU A 1 740 ? 25.120 -13.785 -59.798 1.00 93.00 740 LEU A N 1
ATOM 5531 C CA . LEU A 1 740 ? 24.220 -12.699 -60.174 1.00 93.00 740 LEU A CA 1
ATOM 5532 C C . LEU A 1 740 ? 22.972 -13.312 -60.807 1.00 93.00 740 LEU A C 1
ATOM 5534 O O . LEU A 1 740 ? 23.065 -14.015 -61.816 1.00 93.00 740 LEU A O 1
ATOM 5538 N N . LEU A 1 741 ? 21.824 -13.052 -60.200 1.00 91.94 741 LEU A N 1
ATOM 5539 C CA . LEU A 1 741 ? 20.516 -13.521 -60.626 1.00 91.94 741 LEU A CA 1
ATOM 5540 C C . LEU A 1 741 ? 19.731 -12.352 -61.215 1.00 91.94 741 LEU A C 1
ATOM 5542 O O . LEU A 1 741 ? 19.666 -11.296 -60.592 1.00 91.94 741 LEU A O 1
ATOM 5546 N N . GLU A 1 742 ? 19.110 -12.558 -62.370 1.00 91.25 742 GLU A N 1
ATOM 5547 C CA . GLU A 1 742 ? 18.084 -11.663 -62.910 1.00 91.25 742 GLU A CA 1
ATOM 5548 C C . GLU A 1 742 ? 16.723 -12.057 -62.329 1.00 91.25 742 GLU A C 1
ATOM 5550 O O . GLU A 1 742 ? 16.332 -13.229 -62.353 1.00 91.25 742 GLU A O 1
ATOM 5555 N N . LEU A 1 743 ? 16.014 -11.087 -61.764 1.00 87.56 743 LEU A N 1
ATOM 5556 C CA . LEU A 1 743 ? 14.766 -11.245 -61.028 1.00 87.56 743 LEU A CA 1
ATOM 5557 C C . LEU A 1 743 ? 13.571 -11.292 -61.986 1.00 87.56 743 LEU A C 1
ATOM 5559 O O . LEU A 1 743 ? 12.734 -10.400 -62.030 1.00 87.56 743 LEU A O 1
ATOM 5563 N N . ASN A 1 744 ? 13.480 -12.385 -62.737 1.00 80.81 744 ASN A N 1
ATOM 5564 C CA . ASN A 1 744 ? 12.310 -12.731 -63.542 1.00 80.81 744 ASN A CA 1
ATOM 5565 C C . ASN A 1 744 ? 11.364 -13.678 -62.771 1.00 80.81 744 ASN A C 1
ATOM 5567 O O . ASN A 1 744 ? 11.647 -14.084 -61.643 1.00 80.81 744 ASN A O 1
ATOM 5571 N N . ALA A 1 745 ? 10.236 -14.084 -63.377 1.00 71.69 745 ALA A N 1
ATOM 5572 C CA . ALA A 1 745 ? 9.280 -15.028 -62.765 1.00 71.69 745 ALA A CA 1
ATOM 5573 C C . ALA A 1 745 ? 9.946 -16.322 -62.239 1.00 71.69 745 ALA A C 1
ATOM 5575 O O . ALA A 1 745 ? 9.495 -16.907 -61.251 1.00 71.69 745 ALA A O 1
ATOM 5576 N N . GLN A 1 746 ? 11.045 -16.739 -62.874 1.00 77.50 746 GLN A N 1
ATOM 5577 C CA . GLN A 1 746 ? 12.016 -17.685 -62.335 1.00 77.50 746 GLN A CA 1
ATOM 5578 C C . GLN A 1 746 ? 13.408 -17.042 -62.413 1.00 77.50 746 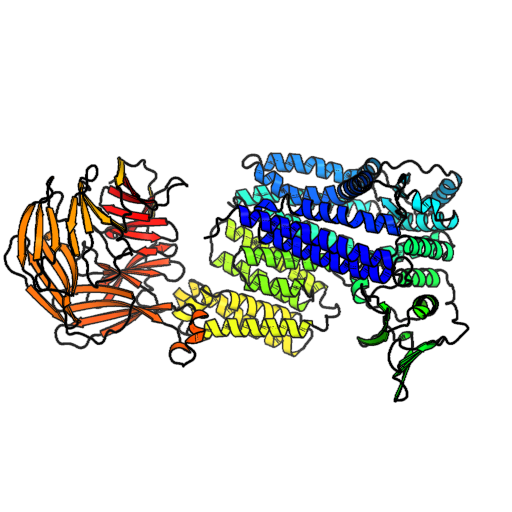GLN A C 1
ATOM 5580 O O . GLN A 1 746 ? 13.828 -16.708 -63.522 1.00 77.50 746 GLN A O 1
ATOM 5585 N N . PRO A 1 747 ? 14.119 -16.849 -61.285 1.00 83.12 747 PRO A N 1
ATOM 5586 C CA . PRO A 1 747 ? 15.422 -16.195 -61.305 1.00 83.12 747 PRO A CA 1
ATOM 5587 C C . PRO A 1 747 ? 16.448 -16.958 -62.151 1.00 83.12 747 PRO A C 1
ATOM 5589 O O . PRO A 1 747 ? 16.704 -18.139 -61.903 1.00 83.12 747 PRO A O 1
ATOM 5592 N N . THR A 1 748 ? 17.054 -16.285 -63.129 1.00 88.19 748 THR A N 1
ATOM 5593 C CA . THR A 1 748 ? 18.060 -16.858 -64.039 1.00 88.19 748 THR A CA 1
ATOM 5594 C C . THR A 1 748 ? 19.460 -16.378 -63.679 1.00 88.19 748 THR A C 1
ATOM 5596 O O . THR A 1 748 ? 19.660 -15.217 -63.338 1.00 88.19 748 THR A O 1
ATOM 5599 N N . ILE A 1 749 ? 20.455 -17.269 -63.746 1.00 90.56 749 ILE A N 1
ATOM 5600 C CA . ILE A 1 749 ? 21.854 -16.919 -63.459 1.00 90.56 749 ILE A CA 1
ATOM 5601 C C . ILE A 1 749 ? 22.442 -16.198 -64.676 1.00 90.56 749 ILE A C 1
ATOM 5603 O O . ILE A 1 749 ? 22.612 -16.807 -65.729 1.00 90.56 749 ILE A O 1
ATOM 5607 N N . VAL A 1 750 ? 22.788 -14.923 -64.510 1.00 92.06 750 VAL A N 1
ATOM 5608 C CA . VAL A 1 750 ? 23.414 -14.086 -65.551 1.00 92.06 750 VAL A CA 1
ATOM 5609 C C . VAL A 1 750 ? 24.937 -14.169 -65.484 1.00 92.06 750 VAL A C 1
ATOM 5611 O O . VAL A 1 750 ? 25.626 -14.099 -66.497 1.00 92.06 750 VAL A O 1
ATOM 5614 N N . TRP A 1 751 ? 25.480 -14.332 -64.278 1.00 92.81 751 TRP A N 1
ATOM 5615 C CA . TRP A 1 751 ? 26.918 -14.411 -64.043 1.00 92.81 751 TRP A CA 1
ATOM 5616 C C . TRP A 1 751 ? 27.210 -15.235 -62.787 1.00 92.81 751 TRP A C 1
ATOM 5618 O O . TRP A 1 751 ? 26.421 -15.242 -61.841 1.00 92.81 751 TRP A O 1
ATOM 5628 N N . ARG A 1 752 ? 28.348 -15.935 -62.773 1.00 92.38 752 ARG A N 1
ATOM 5629 C CA . ARG A 1 752 ? 28.824 -16.702 -61.616 1.00 92.38 752 ARG A CA 1
ATOM 5630 C C . ARG A 1 752 ? 30.334 -16.575 -61.453 1.00 92.38 752 ARG A C 1
ATOM 5632 O O . ARG A 1 752 ? 31.062 -16.591 -62.443 1.00 92.38 752 ARG A O 1
ATOM 5639 N N . GLN A 1 753 ? 30.786 -16.531 -60.206 1.00 91.81 753 GLN A N 1
ATOM 5640 C CA . GLN A 1 753 ? 32.194 -16.576 -59.827 1.00 91.81 753 GLN A CA 1
ATOM 5641 C C . GLN A 1 753 ? 32.396 -17.622 -58.737 1.00 91.81 753 GLN A C 1
ATOM 5643 O O . GLN A 1 753 ? 31.750 -17.566 -57.692 1.00 91.81 753 GLN A O 1
ATOM 5648 N N . HIS A 1 754 ? 33.319 -18.551 -58.980 1.00 90.19 754 HIS A N 1
ATOM 5649 C CA . HIS A 1 754 ? 33.738 -19.511 -57.965 1.00 90.19 754 HIS A CA 1
ATOM 5650 C C . HIS A 1 754 ? 34.642 -18.811 -56.958 1.00 90.19 754 HIS A C 1
ATOM 5652 O O . HIS A 1 754 ? 35.550 -18.062 -57.332 1.00 90.19 754 HIS A O 1
ATOM 5658 N N . VAL A 1 755 ? 34.386 -19.065 -55.685 1.00 88.62 755 VAL A N 1
ATOM 5659 C CA . VAL A 1 755 ? 35.152 -18.553 -54.556 1.00 88.62 755 VAL A CA 1
ATOM 5660 C C . VAL A 1 755 ? 35.554 -19.714 -53.658 1.00 88.62 755 VAL A C 1
ATOM 5662 O O . VAL A 1 755 ? 35.029 -20.823 -53.752 1.00 88.62 755 VAL A O 1
ATOM 5665 N N . ARG A 1 756 ? 36.527 -19.481 -52.783 1.00 81.88 756 ARG A N 1
ATOM 5666 C CA . ARG A 1 756 ? 36.917 -20.486 -51.799 1.00 81.88 756 ARG A CA 1
ATOM 5667 C C . ARG A 1 756 ? 35.801 -20.677 -50.768 1.00 81.88 756 ARG A C 1
ATOM 5669 O O . ARG A 1 756 ? 35.186 -19.701 -50.347 1.00 81.88 756 ARG A O 1
ATOM 5676 N N . ASP A 1 757 ? 35.588 -21.918 -50.334 1.00 78.81 757 ASP A N 1
ATOM 5677 C CA . ASP A 1 757 ? 34.621 -22.244 -49.283 1.00 78.81 757 ASP A CA 1
ATOM 5678 C C . ASP A 1 757 ? 34.968 -21.552 -47.950 1.00 78.81 757 ASP A C 1
ATOM 5680 O O . ASP A 1 757 ? 36.079 -21.690 -47.424 1.00 78.81 757 ASP A O 1
ATOM 5684 N N . LEU A 1 758 ? 33.999 -20.804 -47.418 1.00 81.94 758 LEU A N 1
ATOM 5685 C CA . LEU A 1 758 ? 34.039 -20.107 -46.129 1.00 81.94 758 LEU A CA 1
ATOM 5686 C C . LEU A 1 758 ? 32.964 -20.713 -45.225 1.00 81.94 758 LEU A C 1
ATOM 5688 O O . LEU A 1 758 ? 31.846 -20.926 -45.682 1.00 81.94 758 LEU A O 1
ATOM 5692 N N . GLN A 1 759 ? 33.247 -20.961 -43.943 1.00 75.88 759 GLN A N 1
ATOM 5693 C CA . GLN A 1 759 ? 32.271 -21.568 -43.024 1.00 75.88 759 GLN A CA 1
ATOM 5694 C C . GLN A 1 759 ? 31.022 -20.694 -42.878 1.00 75.88 759 GLN A C 1
ATOM 5696 O O . GLN A 1 759 ? 29.909 -21.155 -43.116 1.00 75.88 759 GLN A O 1
ATOM 5701 N N . SER A 1 760 ? 31.214 -19.409 -42.610 1.00 73.50 760 SER A N 1
ATOM 5702 C CA . SER A 1 760 ? 30.179 -18.379 -42.633 1.00 73.50 760 SER A CA 1
ATOM 5703 C C . SER A 1 760 ? 30.746 -17.143 -43.321 1.00 73.50 760 SER A C 1
ATOM 5705 O O . SER A 1 760 ? 31.919 -16.819 -43.133 1.00 73.50 760 SER A O 1
ATOM 5707 N N . ALA A 1 761 ? 29.944 -16.480 -44.153 1.00 79.19 761 ALA A N 1
ATOM 5708 C CA . ALA A 1 761 ? 30.349 -15.252 -44.822 1.00 79.19 761 ALA A CA 1
ATOM 5709 C C . ALA A 1 761 ? 29.151 -14.333 -45.051 1.00 79.19 761 ALA A C 1
ATOM 5711 O O . ALA A 1 761 ? 28.040 -14.794 -45.314 1.00 79.19 761 ALA A O 1
ATOM 5712 N N . HIS A 1 762 ? 29.406 -13.034 -44.975 1.00 81.25 762 HIS A N 1
ATOM 5713 C CA . HIS A 1 762 ? 28.444 -11.994 -45.297 1.00 81.25 762 HIS A CA 1
ATOM 5714 C C . HIS A 1 762 ? 28.755 -11.404 -46.660 1.00 81.25 762 HIS A C 1
ATOM 5716 O O . HIS A 1 762 ? 29.905 -11.061 -46.944 1.00 81.25 762 HIS A O 1
ATOM 5722 N N . LEU A 1 763 ? 27.716 -11.285 -47.482 1.00 84.38 763 LEU A N 1
ATOM 5723 C CA . LEU A 1 763 ? 27.804 -10.698 -48.809 1.00 84.38 763 LEU A CA 1
ATOM 5724 C C . LEU A 1 763 ? 27.395 -9.229 -48.752 1.00 84.38 763 LEU A C 1
ATOM 5726 O O . LEU A 1 763 ? 26.266 -8.905 -48.385 1.00 84.38 763 LEU A O 1
ATOM 5730 N N . THR A 1 764 ? 28.298 -8.345 -49.165 1.00 81.12 764 THR A N 1
ATOM 5731 C CA . THR A 1 764 ? 28.004 -6.926 -49.376 1.00 81.12 764 THR A CA 1
ATOM 5732 C C . THR A 1 764 ? 28.266 -6.536 -50.826 1.00 81.12 764 THR A C 1
ATOM 5734 O O . THR A 1 764 ? 29.063 -7.161 -51.531 1.00 81.12 764 THR A O 1
ATOM 5737 N N . PHE A 1 765 ? 27.561 -5.507 -51.293 1.00 83.00 765 PHE A N 1
ATOM 5738 C CA . PHE A 1 765 ? 27.678 -4.996 -52.653 1.00 83.00 765 PHE A CA 1
ATOM 5739 C C . PHE A 1 765 ? 27.787 -3.473 -52.633 1.00 83.00 765 PHE A C 1
ATOM 5741 O O . PHE A 1 765 ? 26.975 -2.810 -51.987 1.00 83.00 765 PHE A O 1
ATOM 5748 N N . LYS A 1 766 ? 28.768 -2.941 -53.368 1.00 80.69 766 LYS A N 1
ATOM 5749 C CA . LYS A 1 766 ? 29.025 -1.510 -53.525 1.00 80.69 766 LYS A CA 1
ATOM 5750 C C . LYS A 1 766 ? 28.551 -1.039 -54.903 1.00 80.69 766 LYS A C 1
ATOM 5752 O O . LYS A 1 766 ? 29.235 -1.304 -55.898 1.00 80.69 766 LYS A O 1
ATOM 5757 N N . PRO A 1 767 ? 27.440 -0.283 -54.997 1.00 79.19 767 PRO A N 1
ATOM 5758 C CA . PRO A 1 767 ? 26.903 0.151 -56.287 1.00 79.19 767 PRO A CA 1
ATOM 5759 C C . PRO A 1 767 ? 27.868 1.035 -57.089 1.00 79.19 767 PRO A C 1
ATOM 5761 O O . PRO A 1 767 ? 28.002 0.857 -58.296 1.00 79.19 767 PRO A O 1
ATOM 5764 N N . ALA A 1 768 ? 28.594 1.942 -56.421 1.00 80.50 768 ALA A N 1
ATOM 5765 C CA . ALA A 1 768 ? 29.454 2.936 -57.075 1.00 80.50 768 ALA A CA 1
ATOM 5766 C C . ALA A 1 768 ? 30.610 2.326 -57.891 1.00 80.50 768 ALA A C 1
ATOM 5768 O O . ALA A 1 768 ? 30.998 2.873 -58.919 1.00 80.50 768 ALA A O 1
ATOM 5769 N N . THR A 1 769 ? 31.162 1.200 -57.437 1.00 83.19 769 THR A N 1
ATOM 5770 C CA . THR A 1 769 ? 32.288 0.496 -58.081 1.00 83.19 769 THR A CA 1
ATOM 5771 C C . THR A 1 769 ? 31.877 -0.850 -58.674 1.00 83.19 769 THR A C 1
ATOM 5773 O O . THR A 1 769 ? 32.708 -1.531 -59.269 1.00 83.19 769 THR A O 1
ATOM 5776 N N . ARG A 1 770 ? 30.608 -1.251 -58.502 1.00 87.00 770 ARG A N 1
ATOM 5777 C CA . ARG A 1 770 ? 30.077 -2.591 -58.806 1.00 87.00 770 ARG A CA 1
ATOM 5778 C C . ARG A 1 770 ? 30.916 -3.720 -58.193 1.00 87.00 770 ARG A C 1
ATOM 5780 O O . ARG A 1 770 ? 31.034 -4.794 -58.786 1.00 87.00 770 ARG A O 1
ATOM 5787 N N . THR A 1 771 ? 31.500 -3.481 -57.018 1.00 87.88 771 THR A N 1
ATOM 5788 C CA . THR A 1 771 ? 32.300 -4.484 -56.307 1.00 87.88 771 THR A CA 1
ATOM 5789 C C . THR A 1 771 ? 31.429 -5.286 -55.347 1.00 87.88 771 THR A C 1
ATOM 5791 O O . THR A 1 771 ? 30.625 -4.728 -54.601 1.00 87.88 771 THR A O 1
ATOM 5794 N N . TRP A 1 772 ? 31.567 -6.608 -55.380 1.00 89.06 772 TRP A N 1
ATOM 5795 C CA . TRP A 1 772 ? 31.007 -7.515 -54.385 1.00 89.06 772 TRP A CA 1
ATOM 5796 C C . TRP A 1 772 ? 32.111 -7.911 -53.408 1.00 89.06 772 TRP A C 1
ATOM 5798 O O . TRP A 1 772 ? 33.275 -8.058 -53.792 1.00 89.06 772 TRP A O 1
ATOM 5808 N N . ARG A 1 773 ? 31.746 -8.089 -52.141 1.00 87.19 773 ARG A N 1
ATOM 5809 C CA . ARG A 1 773 ? 32.675 -8.493 -51.090 1.00 87.19 773 ARG A CA 1
ATOM 5810 C C . ARG A 1 773 ? 32.057 -9.588 -50.236 1.00 87.19 773 ARG A C 1
ATOM 5812 O O . ARG A 1 773 ? 30.915 -9.473 -49.800 1.00 87.19 773 ARG A O 1
ATOM 5819 N N . LEU A 1 774 ? 32.833 -10.636 -49.988 1.00 87.75 774 LEU A N 1
ATOM 5820 C CA . LEU A 1 774 ? 32.535 -11.664 -49.000 1.00 87.75 774 LEU A CA 1
ATOM 5821 C C . LEU A 1 774 ? 33.487 -11.506 -47.826 1.00 87.75 774 LEU A C 1
ATOM 5823 O O . LEU A 1 774 ? 34.705 -11.490 -48.010 1.00 87.75 774 LEU A O 1
ATOM 5827 N N . MET A 1 775 ? 32.933 -11.403 -46.624 1.00 84.75 775 MET A N 1
ATOM 5828 C CA . MET A 1 775 ? 33.718 -11.348 -45.397 1.00 84.75 775 MET A CA 1
ATOM 5829 C C . MET A 1 775 ? 33.278 -12.458 -44.456 1.00 84.75 775 MET A C 1
ATOM 5831 O O . MET A 1 775 ? 32.095 -12.552 -44.136 1.00 84.75 775 MET A O 1
ATOM 5835 N N . GLY A 1 776 ? 34.213 -13.302 -44.029 1.00 84.00 776 GLY A N 1
ATOM 5836 C CA . GLY A 1 776 ? 33.871 -14.499 -43.274 1.00 84.00 776 GLY A CA 1
ATOM 5837 C C . GLY A 1 776 ? 35.065 -15.247 -42.702 1.00 84.00 776 GLY A C 1
ATOM 5838 O O . GLY A 1 776 ? 36.200 -14.773 -42.754 1.00 84.00 776 GLY A O 1
ATOM 5839 N N . TRP A 1 777 ? 34.793 -16.440 -42.184 1.00 82.50 777 TRP A N 1
ATOM 5840 C CA . TRP A 1 777 ? 35.789 -17.313 -41.567 1.00 82.50 777 TRP A CA 1
ATOM 5841 C C . TRP A 1 777 ? 36.103 -18.518 -42.454 1.00 82.50 777 TRP A C 1
ATOM 5843 O O . TRP A 1 777 ? 35.199 -19.144 -43.011 1.00 82.50 777 TRP A O 1
ATOM 5853 N N . ASP A 1 778 ? 37.382 -18.881 -42.562 1.00 82.56 778 ASP A N 1
ATOM 5854 C CA . ASP A 1 778 ? 37.779 -20.170 -43.139 1.00 82.56 778 ASP A CA 1
ATOM 5855 C C . ASP A 1 778 ? 37.703 -21.313 -42.101 1.00 82.56 778 ASP A C 1
ATOM 5857 O O . ASP A 1 778 ? 37.490 -21.093 -40.909 1.00 82.56 778 ASP A O 1
ATOM 5861 N N . ARG A 1 779 ? 37.908 -22.565 -42.537 1.00 79.25 779 ARG A N 1
ATOM 5862 C CA . ARG A 1 779 ? 37.895 -23.744 -41.640 1.00 79.25 779 ARG A CA 1
ATOM 5863 C C . ARG A 1 779 ? 38.993 -23.727 -40.568 1.00 79.25 779 ARG A C 1
ATOM 5865 O O . ARG A 1 779 ? 38.874 -24.426 -39.568 1.00 79.25 779 ARG A O 1
ATOM 5872 N N . ALA A 1 780 ? 40.059 -22.955 -40.771 1.00 78.69 780 ALA A N 1
ATOM 5873 C CA . ALA A 1 780 ? 41.135 -22.767 -39.802 1.00 78.69 780 ALA A CA 1
ATOM 5874 C C . ALA A 1 780 ? 40.878 -21.565 -38.868 1.00 78.69 780 ALA A C 1
ATOM 5876 O O . ALA A 1 780 ? 41.740 -21.238 -38.052 1.00 78.69 780 ALA A O 1
ATOM 5877 N N . ARG A 1 781 ? 39.689 -20.943 -38.952 1.00 77.44 781 ARG A N 1
ATOM 5878 C CA . ARG A 1 781 ? 39.274 -19.738 -38.218 1.00 77.44 781 ARG A CA 1
ATOM 5879 C C . ARG A 1 781 ? 40.145 -18.514 -38.501 1.00 77.44 781 ARG A C 1
ATOM 5881 O O . ARG A 1 781 ? 40.295 -17.651 -37.642 1.00 77.44 781 ARG A O 1
ATOM 5888 N N . ASN A 1 782 ? 40.717 -18.415 -39.699 1.00 82.31 782 ASN A N 1
ATOM 5889 C CA . ASN A 1 782 ? 41.279 -17.155 -40.178 1.00 82.31 782 ASN A CA 1
ATOM 5890 C C . ASN A 1 782 ? 40.155 -16.276 -40.723 1.00 82.31 782 ASN A C 1
ATOM 5892 O O . ASN A 1 782 ? 39.242 -16.770 -41.390 1.00 82.31 782 ASN A O 1
ATOM 5896 N N . LEU A 1 783 ? 40.260 -14.971 -40.484 1.00 83.44 783 LEU A N 1
ATOM 5897 C CA . LEU A 1 783 ? 39.378 -13.993 -41.104 1.00 83.44 783 LEU A CA 1
ATOM 5898 C C . LEU A 1 783 ? 39.804 -13.820 -42.566 1.00 83.44 783 LEU A C 1
ATOM 5900 O O . LEU A 1 783 ? 40.976 -13.547 -42.849 1.00 83.44 783 LEU A O 1
ATOM 5904 N N . VAL A 1 784 ? 38.857 -13.967 -43.488 1.00 86.19 784 VAL A N 1
ATOM 5905 C CA . VAL A 1 784 ? 39.089 -13.869 -44.931 1.00 86.19 784 VAL A CA 1
ATOM 5906 C C . VAL A 1 784 ? 38.146 -12.834 -45.535 1.00 86.19 784 VAL A C 1
ATOM 5908 O O . VAL A 1 784 ? 36.940 -12.836 -45.277 1.00 86.19 784 VAL A O 1
ATOM 5911 N N . ARG A 1 785 ? 38.708 -11.954 -46.367 1.00 88.06 785 ARG A N 1
ATOM 5912 C CA . ARG A 1 785 ? 37.967 -11.084 -47.282 1.00 88.06 785 ARG A CA 1
ATOM 5913 C C . ARG A 1 785 ? 38.239 -11.525 -48.713 1.00 88.06 785 ARG A C 1
ATOM 5915 O O . ARG A 1 785 ? 39.400 -11.614 -49.108 1.00 88.06 785 ARG A O 1
ATOM 5922 N N . LEU A 1 786 ? 37.174 -11.713 -49.483 1.00 89.69 786 LEU A N 1
ATOM 5923 C CA . LEU A 1 786 ? 37.218 -11.854 -50.936 1.00 89.69 786 LEU A CA 1
ATOM 5924 C C . LEU A 1 786 ? 36.513 -10.654 -51.563 1.00 89.69 786 LEU A C 1
ATOM 5926 O O . LEU A 1 786 ? 35.404 -10.320 -51.149 1.00 89.69 786 LEU A O 1
ATOM 5930 N N . GLU A 1 787 ? 37.139 -10.010 -52.539 1.00 89.19 787 GLU A N 1
ATOM 5931 C CA . GLU A 1 787 ? 36.568 -8.864 -53.249 1.00 89.19 787 GLU A CA 1
ATOM 5932 C C . GLU A 1 787 ? 36.715 -9.040 -54.760 1.00 89.19 787 GLU A C 1
ATOM 5934 O O . GLU A 1 787 ? 37.752 -9.487 -55.245 1.00 89.19 787 GLU A O 1
ATOM 5939 N N . GLY A 1 788 ? 35.675 -8.703 -55.515 1.00 89.88 788 GLY A N 1
ATOM 5940 C CA . GLY A 1 788 ? 35.693 -8.768 -56.972 1.00 89.88 788 GLY A CA 1
ATOM 5941 C C . GLY A 1 788 ? 34.701 -7.794 -57.593 1.00 89.88 788 GLY A C 1
ATOM 5942 O O . GLY A 1 788 ? 33.878 -7.197 -56.902 1.00 89.88 788 GLY A O 1
ATOM 5943 N N . VAL A 1 789 ? 34.768 -7.622 -58.911 1.00 90.62 789 VAL A N 1
ATOM 5944 C CA . VAL A 1 789 ? 33.842 -6.766 -59.670 1.00 90.62 789 VAL A CA 1
ATOM 5945 C C . VAL A 1 789 ? 32.798 -7.646 -60.348 1.00 90.62 789 VAL A C 1
ATOM 5947 O O . VAL A 1 789 ? 33.135 -8.661 -60.958 1.00 90.62 789 VAL A O 1
ATOM 5950 N N . VAL A 1 790 ? 31.522 -7.272 -60.253 1.00 88.75 790 VAL A N 1
ATOM 5951 C CA . VAL A 1 790 ? 30.436 -8.008 -60.918 1.00 88.75 790 VAL A CA 1
ATOM 5952 C C . VAL A 1 790 ? 30.669 -8.010 -62.432 1.00 88.75 790 VAL A C 1
ATOM 5954 O O . VAL A 1 790 ? 30.838 -6.954 -63.041 1.00 88.75 790 VAL A O 1
ATOM 5957 N N . GLY A 1 791 ? 30.668 -9.196 -63.043 1.00 85.25 791 GLY A N 1
ATOM 5958 C CA . GLY A 1 791 ? 30.895 -9.375 -64.481 1.00 85.25 791 GLY A CA 1
ATOM 5959 C C . GLY A 1 791 ? 32.360 -9.574 -64.890 1.00 85.25 791 GLY A C 1
ATOM 5960 O O . GLY A 1 791 ? 32.612 -9.904 -66.046 1.00 85.25 791 GLY A O 1
ATOM 5961 N N . GLN A 1 792 ? 33.323 -9.430 -63.972 1.00 88.50 792 GLN A N 1
ATOM 5962 C CA . GLN A 1 792 ? 34.739 -9.734 -64.219 1.00 88.50 792 GLN A CA 1
ATOM 5963 C C . GLN A 1 792 ? 35.130 -11.071 -63.583 1.00 88.50 792 GLN A C 1
ATOM 5965 O O . GLN A 1 792 ? 34.551 -11.476 -62.579 1.00 88.50 792 GLN A O 1
ATOM 5970 N N . ALA A 1 793 ? 36.099 -11.771 -64.174 1.00 84.94 793 ALA A N 1
ATOM 5971 C CA . ALA A 1 793 ? 36.619 -13.016 -63.617 1.00 84.94 793 ALA A CA 1
ATOM 5972 C C . ALA A 1 793 ? 37.735 -12.736 -62.601 1.00 84.94 793 ALA A C 1
ATOM 5974 O O . ALA A 1 793 ? 38.636 -11.941 -62.868 1.00 84.94 793 ALA A O 1
ATOM 5975 N N . GLY A 1 794 ? 37.703 -13.449 -61.476 1.00 84.44 794 GLY A N 1
ATOM 5976 C CA . GLY A 1 794 ? 38.713 -13.367 -60.420 1.00 84.44 794 GLY A CA 1
ATOM 5977 C C . GLY A 1 794 ? 38.275 -12.545 -59.208 1.00 84.44 794 GLY A C 1
ATOM 5978 O O . GLY A 1 794 ? 37.326 -11.763 -59.253 1.00 84.44 794 GLY A O 1
ATOM 5979 N N . SER A 1 795 ? 38.975 -12.759 -58.097 1.00 87.56 795 SER A N 1
ATOM 5980 C CA . SER A 1 795 ? 38.759 -12.051 -56.836 1.00 87.56 795 SER A CA 1
ATOM 5981 C C . SER A 1 795 ? 40.086 -11.844 -56.116 1.00 87.56 795 SER A C 1
ATOM 5983 O O . SER A 1 795 ? 40.924 -12.747 -56.104 1.00 87.56 795 SER A O 1
ATOM 5985 N N . GLU A 1 796 ? 40.259 -10.691 -55.485 1.00 88.81 796 GLU A N 1
ATOM 5986 C CA . GLU A 1 796 ? 41.375 -10.424 -54.586 1.00 88.81 796 GLU A CA 1
ATOM 5987 C C . GLU A 1 796 ? 41.079 -11.022 -53.204 1.00 88.81 796 GLU A C 1
ATOM 5989 O O . GLU A 1 796 ? 40.011 -10.797 -52.630 1.00 88.81 796 GLU A O 1
ATOM 5994 N N . GLU A 1 797 ? 42.027 -11.798 -52.672 1.00 87.44 797 GLU A N 1
ATOM 5995 C CA . GLU A 1 797 ? 41.941 -12.387 -51.335 1.00 87.44 797 GLU A CA 1
ATOM 5996 C C . GLU A 1 797 ? 42.838 -11.618 -50.364 1.00 87.44 797 GLU A C 1
ATOM 5998 O O . GLU A 1 797 ? 44.026 -11.408 -50.605 1.00 87.44 797 GLU A O 1
ATOM 6003 N N . THR A 1 798 ? 42.282 -11.244 -49.214 1.00 87.38 798 THR A N 1
ATOM 6004 C CA . THR A 1 798 ? 43.050 -10.744 -48.072 1.00 87.38 798 THR A CA 1
ATOM 6005 C C . THR A 1 798 ? 42.750 -11.602 -46.851 1.00 87.38 798 THR A C 1
ATOM 6007 O O . THR A 1 798 ? 41.589 -11.894 -46.562 1.00 87.38 798 THR A O 1
ATOM 6010 N N . ARG A 1 799 ? 43.796 -12.008 -46.124 1.00 85.00 799 ARG A N 1
ATOM 6011 C CA . ARG A 1 799 ? 43.684 -12.897 -44.964 1.00 85.00 799 ARG A CA 1
ATOM 6012 C C . ARG A 1 799 ? 44.357 -12.309 -43.736 1.00 85.00 799 ARG A C 1
ATOM 6014 O O . ARG A 1 799 ? 45.472 -11.795 -43.819 1.00 85.00 799 ARG A O 1
ATOM 6021 N N . TRP A 1 800 ? 43.709 -12.491 -42.591 1.00 84.62 800 TRP A N 1
ATOM 6022 C CA . TRP A 1 800 ? 44.264 -12.181 -41.279 1.00 84.62 800 TRP A CA 1
ATOM 6023 C C . TRP A 1 800 ? 44.303 -13.450 -40.412 1.00 84.62 800 TRP A C 1
ATOM 6025 O O . TRP A 1 800 ? 43.356 -14.239 -40.448 1.00 84.62 800 TRP A O 1
ATOM 6035 N N . PRO A 1 801 ? 45.400 -13.689 -39.668 1.00 77.75 801 PRO A N 1
ATOM 6036 C CA . PRO A 1 801 ? 45.604 -14.933 -38.930 1.00 77.75 801 PRO A CA 1
ATOM 6037 C C . PRO A 1 801 ? 44.564 -15.124 -37.821 1.00 77.75 801 PRO A C 1
ATOM 6039 O O . PRO A 1 801 ? 44.194 -14.165 -37.144 1.00 77.75 801 PRO A O 1
ATOM 6042 N N . ALA A 1 802 ? 44.146 -16.375 -37.616 1.00 65.94 802 ALA A N 1
ATOM 6043 C CA . ALA A 1 802 ? 43.272 -16.784 -36.525 1.00 65.94 802 ALA A CA 1
ATOM 6044 C C . ALA A 1 802 ? 43.843 -16.336 -35.171 1.00 65.94 802 ALA A C 1
ATOM 6046 O O . ALA A 1 802 ? 44.998 -16.621 -34.847 1.00 65.94 802 ALA A O 1
ATOM 6047 N N . GLN A 1 803 ? 43.030 -15.657 -34.366 1.00 64.31 803 GLN A N 1
ATOM 6048 C CA . GLN A 1 803 ? 43.342 -15.407 -32.961 1.00 64.31 803 GLN A CA 1
ATOM 6049 C C . GLN A 1 803 ? 42.526 -16.344 -32.070 1.00 64.31 803 GLN A C 1
ATOM 6051 O O . GLN A 1 803 ? 41.459 -16.814 -32.465 1.00 64.31 803 GLN A O 1
ATOM 6056 N N . ASP A 1 804 ? 43.028 -16.627 -30.864 1.00 56.47 804 ASP A N 1
ATOM 6057 C CA . ASP A 1 804 ? 42.315 -17.405 -29.840 1.00 56.47 804 ASP A CA 1
ATOM 6058 C C . ASP A 1 804 ? 41.196 -16.535 -29.231 1.00 56.47 804 ASP A C 1
ATOM 6060 O O . ASP A 1 804 ? 41.218 -16.126 -28.073 1.00 56.47 804 ASP A O 1
ATOM 6064 N N . VAL A 1 805 ? 40.230 -16.173 -30.074 1.00 53.91 805 VAL A N 1
ATOM 6065 C CA . VAL A 1 805 ? 39.051 -15.375 -29.743 1.00 53.91 805 VAL A CA 1
ATOM 6066 C C . VAL A 1 805 ? 37.948 -16.370 -29.395 1.00 53.91 805 VAL A C 1
ATOM 6068 O O . VAL A 1 805 ? 37.103 -16.716 -30.216 1.00 53.91 805 VAL A O 1
ATOM 6071 N N . ARG A 1 806 ? 38.018 -16.951 -28.194 1.00 47.53 806 ARG A N 1
ATOM 6072 C CA . ARG A 1 806 ? 36.969 -17.853 -27.695 1.00 47.53 806 ARG A CA 1
ATOM 6073 C C . ARG A 1 806 ? 35.883 -17.052 -26.979 1.00 47.53 806 ARG A C 1
ATOM 6075 O O . ARG A 1 806 ? 36.188 -16.372 -26.006 1.00 47.53 806 ARG A O 1
ATOM 6082 N N . GLY A 1 807 ? 34.628 -17.254 -27.385 1.00 54.69 807 GLY A N 1
ATOM 6083 C CA . GLY A 1 807 ? 33.434 -16.798 -26.662 1.00 54.69 807 GLY A CA 1
ATOM 6084 C C . GLY A 1 807 ? 32.947 -15.394 -27.046 1.00 54.69 807 GLY A C 1
ATOM 6085 O O . GLY A 1 807 ? 33.741 -14.488 -27.259 1.00 54.69 807 GLY A O 1
ATOM 6086 N N . GLY A 1 808 ? 31.622 -15.237 -27.149 1.00 57.53 808 GLY A N 1
ATOM 6087 C CA . GLY A 1 808 ? 30.919 -14.009 -27.551 1.00 57.53 808 GLY A CA 1
ATOM 6088 C C . GLY A 1 808 ? 29.629 -14.349 -28.311 1.00 57.53 808 GLY A C 1
ATOM 6089 O O . GLY A 1 808 ? 29.546 -15.422 -28.900 1.00 57.53 808 GLY A O 1
ATOM 6090 N N . TRP A 1 809 ? 28.599 -13.496 -28.259 1.00 57.31 809 TRP A N 1
ATOM 6091 C CA . TRP A 1 809 ? 27.291 -13.772 -28.901 1.00 57.31 809 TRP A CA 1
ATOM 6092 C C . TRP A 1 809 ? 26.927 -12.808 -30.038 1.00 57.31 809 TRP A C 1
ATOM 6094 O O . TRP A 1 809 ? 25.974 -13.067 -30.763 1.00 57.31 809 TRP A O 1
ATOM 6104 N N . ALA A 1 810 ? 27.671 -11.713 -30.199 1.00 58.69 810 ALA A N 1
ATOM 6105 C CA . ALA A 1 810 ? 27.534 -10.796 -31.325 1.00 58.69 810 ALA A CA 1
ATOM 6106 C C . ALA A 1 810 ? 28.929 -10.432 -31.829 1.00 58.69 810 ALA A C 1
ATOM 6108 O O . ALA A 1 810 ? 29.727 -9.887 -31.061 1.00 58.69 810 ALA A O 1
ATOM 6109 N N . GLU A 1 811 ? 29.206 -10.750 -33.092 1.00 71.19 811 GLU A N 1
ATOM 6110 C CA . GLU A 1 811 ? 30.464 -10.469 -33.777 1.00 71.19 811 GLU A CA 1
ATOM 6111 C C . GLU A 1 811 ? 30.171 -9.694 -35.065 1.00 71.19 811 GLU A C 1
ATOM 6113 O O . GLU A 1 811 ? 29.336 -10.090 -35.875 1.00 71.19 811 GLU A O 1
ATOM 6118 N N . SER A 1 812 ? 30.823 -8.549 -35.242 1.00 78.31 812 SER A N 1
ATOM 6119 C CA . SER A 1 812 ? 30.697 -7.718 -36.441 1.00 78.31 812 SER A CA 1
ATOM 6120 C C . SER A 1 812 ? 32.074 -7.346 -36.945 1.00 78.31 812 SER A C 1
ATOM 6122 O O . SER A 1 812 ? 32.974 -7.068 -36.154 1.00 78.31 812 SER A O 1
ATOM 6124 N N . MET A 1 813 ? 32.242 -7.321 -38.262 1.00 81.00 813 MET A N 1
ATOM 6125 C CA . MET A 1 813 ? 33.565 -7.209 -38.869 1.00 81.00 813 MET A CA 1
ATOM 6126 C C . MET A 1 813 ? 33.553 -6.239 -40.050 1.00 81.00 813 MET A C 1
ATOM 6128 O O . MET A 1 813 ? 32.580 -6.165 -40.798 1.00 81.00 813 MET A O 1
ATOM 6132 N N . THR A 1 814 ? 34.644 -5.491 -40.206 1.00 81.31 814 THR A N 1
ATOM 6133 C CA . THR A 1 814 ? 34.899 -4.620 -41.364 1.00 81.31 814 THR A CA 1
ATOM 6134 C C . THR A 1 814 ? 36.385 -4.626 -41.714 1.00 81.31 814 THR A C 1
ATOM 6136 O O . THR A 1 814 ? 37.224 -5.045 -40.917 1.00 81.31 814 THR A O 1
ATOM 6139 N N . SER A 1 815 ? 36.742 -4.166 -42.910 1.00 81.94 815 SER A N 1
ATOM 6140 C CA . SER A 1 815 ? 38.141 -4.032 -43.326 1.00 81.94 815 SER A CA 1
ATOM 6141 C C . SER A 1 815 ? 38.327 -2.916 -44.349 1.00 81.94 815 SER A C 1
ATOM 6143 O O . SER A 1 815 ? 37.411 -2.597 -45.101 1.00 81.94 815 SER A O 1
ATOM 6145 N N . SER A 1 816 ? 39.536 -2.357 -44.394 1.00 81.19 816 SER A N 1
ATOM 6146 C CA . SER A 1 816 ? 39.984 -1.394 -45.407 1.00 81.19 816 SER A CA 1
ATOM 6147 C C . SER A 1 816 ? 41.466 -1.610 -45.686 1.00 81.19 816 SER A C 1
ATOM 6149 O O . SER A 1 816 ? 42.274 -1.710 -44.756 1.00 81.19 816 SER A O 1
ATOM 6151 N N . GLY A 1 817 ? 41.831 -1.741 -46.965 1.00 79.19 817 GLY A N 1
ATOM 6152 C CA . GLY A 1 817 ? 43.191 -2.106 -47.368 1.00 79.19 817 GLY A CA 1
ATOM 6153 C C . GLY A 1 817 ? 43.662 -3.382 -46.656 1.00 79.19 817 GLY A C 1
ATOM 6154 O O . GLY A 1 817 ? 42.943 -4.382 -46.648 1.00 79.19 817 GLY A O 1
ATOM 6155 N N . GLY A 1 818 ? 44.837 -3.335 -46.019 1.00 77.50 818 GLY A N 1
ATOM 6156 C CA . GLY A 1 818 ? 45.398 -4.433 -45.213 1.00 77.50 818 GLY A CA 1
ATOM 6157 C C . GLY A 1 818 ? 44.941 -4.485 -43.745 1.00 77.50 818 GLY A C 1
ATOM 6158 O O . GLY A 1 818 ? 45.458 -5.304 -42.980 1.00 77.50 818 GLY A O 1
ATOM 6159 N N . ASN A 1 819 ? 44.008 -3.622 -43.329 1.00 81.94 819 ASN A N 1
ATOM 6160 C CA . ASN A 1 819 ? 43.498 -3.564 -41.958 1.00 81.94 819 ASN A CA 1
ATOM 6161 C C . ASN A 1 819 ? 42.133 -4.252 -41.856 1.00 81.94 819 ASN A C 1
ATOM 6163 O O . ASN A 1 819 ? 41.267 -4.040 -42.706 1.00 81.94 819 ASN A O 1
ATOM 6167 N N . ALA A 1 820 ? 41.923 -5.013 -40.788 1.00 82.12 820 ALA A N 1
ATOM 6168 C CA . ALA A 1 820 ? 40.630 -5.574 -40.414 1.00 82.12 820 ALA A CA 1
ATOM 6169 C C . ALA A 1 820 ? 40.270 -5.178 -38.983 1.00 82.12 820 ALA A C 1
ATOM 6171 O O . ALA A 1 820 ? 41.141 -4.931 -38.150 1.00 82.12 820 ALA A O 1
ATOM 6172 N N . LEU A 1 821 ? 38.976 -5.120 -38.703 1.00 84.12 821 LEU A N 1
ATOM 6173 C CA . LEU A 1 821 ? 38.431 -4.781 -37.403 1.00 84.12 821 LEU A CA 1
ATOM 6174 C C . LEU A 1 821 ? 37.334 -5.774 -37.049 1.00 84.12 821 LEU A C 1
ATOM 6176 O O . LEU A 1 821 ? 36.434 -6.011 -37.854 1.00 84.12 821 LEU A O 1
ATOM 6180 N N . ILE A 1 822 ? 37.402 -6.301 -35.833 1.00 82.38 822 ILE A N 1
ATOM 6181 C CA . ILE A 1 822 ? 36.401 -7.188 -35.253 1.00 82.38 822 ILE A CA 1
ATOM 6182 C C . ILE A 1 822 ? 35.843 -6.506 -34.006 1.00 82.38 822 ILE A C 1
ATOM 6184 O O . ILE A 1 822 ? 36.595 -6.039 -33.150 1.00 82.38 822 ILE A O 1
ATOM 6188 N N . VAL A 1 823 ? 34.522 -6.449 -33.900 1.00 82.81 823 VAL A N 1
ATOM 6189 C CA . VAL A 1 823 ? 33.810 -5.983 -32.713 1.00 82.81 823 VAL A CA 1
ATOM 6190 C C . VAL A 1 823 ? 33.038 -7.154 -32.136 1.00 82.81 823 VAL A C 1
ATOM 6192 O O . VAL A 1 823 ? 32.181 -7.712 -32.818 1.00 82.81 823 VAL A O 1
ATOM 6195 N N . ARG A 1 824 ? 33.323 -7.507 -30.881 1.00 81.50 824 ARG A N 1
ATOM 6196 C CA . ARG A 1 824 ? 32.631 -8.587 -30.168 1.00 81.50 824 ARG A CA 1
ATOM 6197 C C . ARG A 1 824 ? 32.023 -8.099 -28.864 1.00 81.50 824 ARG A C 1
ATOM 6199 O O . ARG A 1 824 ? 32.623 -7.276 -28.173 1.00 81.50 824 ARG A O 1
ATOM 6206 N N . SER A 1 825 ? 30.862 -8.642 -28.513 1.00 80.44 825 SER A N 1
ATOM 6207 C CA . SER A 1 825 ? 30.240 -8.444 -27.201 1.00 80.44 825 SER A CA 1
ATOM 6208 C C . SER A 1 825 ? 30.395 -9.680 -26.314 1.00 80.44 825 SER A C 1
ATOM 6210 O O . SER A 1 825 ? 30.009 -10.787 -26.698 1.00 80.44 825 SER A O 1
ATOM 6212 N N . GLU A 1 826 ? 30.891 -9.469 -25.097 1.00 78.75 826 GLU A N 1
ATOM 6213 C CA . GLU A 1 826 ? 31.045 -10.488 -24.054 1.00 78.75 826 GLU A CA 1
ATOM 6214 C C . GLU A 1 826 ? 30.317 -10.063 -22.773 1.00 78.75 826 GLU A C 1
ATOM 6216 O O . GLU A 1 826 ? 30.094 -8.877 -22.530 1.00 78.75 826 GLU A O 1
ATOM 6221 N N . PHE A 1 827 ? 29.909 -11.030 -21.949 1.00 74.12 827 PHE A N 1
ATOM 6222 C CA . PHE A 1 827 ? 29.316 -10.743 -20.644 1.00 74.12 827 PHE A CA 1
ATOM 6223 C C . PHE A 1 827 ? 30.401 -10.678 -19.571 1.00 74.12 827 PHE A C 1
ATOM 6225 O O . PHE A 1 827 ? 31.037 -11.682 -19.259 1.00 74.12 827 PHE A O 1
ATOM 6232 N N . ASP A 1 828 ? 30.541 -9.513 -18.952 1.00 71.69 828 ASP A N 1
ATOM 6233 C CA . ASP A 1 828 ? 31.324 -9.326 -17.741 1.00 71.69 828 ASP A CA 1
ATOM 6234 C C . ASP A 1 828 ? 30.447 -9.623 -16.516 1.00 71.69 828 ASP A C 1
ATOM 6236 O O . ASP A 1 828 ? 29.394 -9.013 -16.292 1.00 71.69 828 ASP A O 1
ATOM 6240 N N . ILE A 1 829 ? 30.891 -10.593 -15.721 1.00 63.47 829 ILE A N 1
ATOM 6241 C CA . ILE A 1 829 ? 30.263 -11.016 -14.460 1.00 63.47 829 ILE A CA 1
ATOM 6242 C C . ILE A 1 829 ? 30.940 -10.378 -13.230 1.00 63.47 829 ILE A C 1
ATOM 6244 O O . ILE A 1 829 ? 30.712 -10.803 -12.095 1.00 63.47 829 ILE A O 1
ATOM 6248 N N . GLY A 1 830 ? 31.757 -9.340 -13.439 1.00 64.44 830 GLY A N 1
ATOM 6249 C CA . GLY A 1 830 ? 32.352 -8.520 -12.387 1.00 64.44 830 GLY A CA 1
ATOM 6250 C C . GLY A 1 830 ? 33.433 -9.241 -11.580 1.00 64.44 830 GLY A C 1
ATOM 6251 O O . GLY A 1 830 ? 33.992 -10.263 -11.987 1.00 64.44 830 GLY A O 1
ATOM 6252 N N . MET A 1 831 ? 33.733 -8.718 -10.384 1.00 62.72 831 MET A N 1
ATOM 6253 C CA . MET A 1 831 ? 34.836 -9.216 -9.541 1.00 62.72 831 MET A CA 1
ATOM 6254 C C . MET A 1 831 ? 34.662 -10.686 -9.118 1.00 62.72 831 MET A C 1
ATOM 6256 O O . MET A 1 831 ? 35.644 -11.376 -8.842 1.00 62.72 831 MET A O 1
ATOM 6260 N N . LEU A 1 832 ? 33.423 -11.182 -9.095 1.00 58.72 832 LEU A N 1
ATOM 6261 C CA . LEU A 1 832 ? 33.076 -12.539 -8.672 1.00 58.72 832 LEU A CA 1
ATOM 6262 C C . LEU A 1 832 ? 33.312 -13.601 -9.750 1.00 58.72 832 LEU A C 1
ATOM 6264 O O . LEU A 1 832 ? 33.511 -14.760 -9.390 1.00 58.72 832 LEU A O 1
ATOM 6268 N N . GLY A 1 833 ? 33.372 -13.233 -11.035 1.00 52.69 833 GLY A N 1
ATOM 6269 C CA . GLY A 1 833 ? 33.655 -14.172 -12.128 1.00 52.69 833 GLY A CA 1
ATOM 6270 C C . GLY A 1 833 ? 35.033 -14.819 -12.081 1.00 52.69 833 GLY A C 1
ATOM 6271 O O . GLY A 1 833 ? 35.243 -15.877 -12.663 1.00 52.69 833 GLY A O 1
ATOM 6272 N N . ARG A 1 834 ? 35.961 -14.210 -11.337 1.00 54.53 834 ARG A N 1
ATOM 6273 C CA . ARG A 1 834 ? 37.299 -14.752 -11.071 1.00 54.53 834 ARG A CA 1
ATOM 6274 C C . ARG A 1 834 ? 37.343 -15.692 -9.861 1.00 54.53 834 ARG A C 1
ATOM 6276 O O . ARG A 1 834 ? 38.394 -16.248 -9.563 1.00 54.53 834 ARG A O 1
ATOM 6283 N N . SER A 1 835 ? 36.226 -15.866 -9.155 1.00 54.25 835 SER A N 1
ATOM 6284 C CA . SER A 1 835 ? 36.109 -16.708 -7.962 1.00 54.25 835 SER A CA 1
ATOM 6285 C C . SER A 1 835 ? 35.169 -17.893 -8.220 1.00 54.25 835 SER A C 1
ATOM 6287 O O . SER A 1 835 ? 34.231 -17.788 -9.007 1.00 54.25 835 SER A O 1
ATOM 6289 N N . GLY A 1 836 ? 35.359 -19.024 -7.530 1.00 52.50 836 GLY A N 1
ATOM 6290 C CA . GLY A 1 836 ? 34.508 -20.224 -7.655 1.00 52.50 836 GLY A CA 1
ATOM 6291 C C . GLY A 1 836 ? 33.032 -20.050 -7.238 1.00 52.50 836 GLY A C 1
ATOM 6292 O O . GLY A 1 836 ? 32.299 -21.031 -7.144 1.00 52.50 836 GLY A O 1
ATOM 6293 N N . LEU A 1 837 ? 32.572 -18.818 -6.989 1.00 54.75 837 LEU A N 1
ATOM 6294 C CA . LEU A 1 837 ? 31.204 -18.460 -6.596 1.00 54.75 837 LEU A CA 1
ATOM 6295 C C . LEU A 1 837 ? 30.254 -18.225 -7.788 1.00 54.75 837 LEU A C 1
ATOM 6297 O O . LEU A 1 837 ? 29.130 -17.770 -7.584 1.00 54.75 837 LEU A O 1
ATOM 6301 N N . LEU A 1 838 ? 30.655 -18.598 -9.011 1.00 56.06 838 LEU A N 1
ATOM 6302 C CA . LEU A 1 838 ? 29.877 -18.502 -10.263 1.00 56.06 838 LEU A CA 1
ATOM 6303 C C . LEU A 1 838 ? 28.415 -18.982 -10.155 1.00 56.06 838 LEU A C 1
ATOM 6305 O O . LEU A 1 838 ? 27.540 -18.439 -10.826 1.00 56.06 838 LEU A O 1
ATOM 6309 N N . ARG A 1 839 ? 28.115 -19.933 -9.257 1.00 56.16 839 ARG A N 1
ATOM 6310 C CA . ARG A 1 839 ? 26.744 -20.410 -8.975 1.00 56.16 839 ARG A CA 1
ATOM 6311 C C . ARG A 1 839 ? 25.775 -19.315 -8.502 1.00 56.16 839 ARG A C 1
ATOM 6313 O O . ARG A 1 839 ? 24.569 -19.485 -8.643 1.00 56.16 839 ARG A O 1
ATOM 6320 N N . TRP A 1 840 ? 26.281 -18.204 -7.970 1.00 55.94 840 TRP A N 1
ATOM 6321 C CA . TRP A 1 840 ? 25.487 -17.056 -7.515 1.00 55.94 840 TRP A CA 1
ATOM 6322 C C . TRP A 1 840 ? 25.487 -15.892 -8.516 1.00 55.94 840 TRP A C 1
ATOM 6324 O O . TRP A 1 840 ? 24.871 -14.864 -8.250 1.00 55.94 840 TRP A O 1
ATOM 6334 N N . GLY A 1 841 ? 26.138 -16.050 -9.675 1.00 53.03 841 GLY A N 1
ATOM 6335 C CA . GLY A 1 841 ? 26.262 -15.008 -10.696 1.00 53.03 841 GLY A CA 1
ATOM 6336 C C . GLY A 1 841 ? 24.921 -14.494 -11.223 1.00 53.03 841 GLY A C 1
ATOM 6337 O O . GLY A 1 841 ? 24.832 -13.330 -11.569 1.00 53.03 841 GLY A O 1
ATOM 6338 N N . TRP A 1 842 ? 23.851 -15.295 -11.188 1.00 54.38 842 TRP A N 1
ATOM 6339 C CA . TRP A 1 842 ? 22.504 -14.883 -11.613 1.00 54.38 842 TRP A CA 1
ATOM 6340 C C . TRP A 1 842 ? 21.890 -13.744 -10.772 1.00 54.38 842 TRP A C 1
ATOM 6342 O O . TRP A 1 842 ? 21.001 -13.047 -11.259 1.00 54.38 842 TRP A O 1
ATOM 6352 N N . LEU A 1 843 ? 22.351 -13.539 -9.528 1.00 55.16 843 LEU A N 1
ATOM 6353 C CA . LEU A 1 843 ? 21.950 -12.396 -8.690 1.00 55.16 843 LEU A CA 1
ATOM 6354 C C . LEU A 1 843 ? 22.519 -11.069 -9.208 1.00 55.16 843 LEU A C 1
ATOM 6356 O O . LEU A 1 843 ? 21.959 -10.008 -8.936 1.00 55.16 843 LEU A O 1
ATOM 6360 N N . PHE A 1 844 ? 23.617 -11.130 -9.959 1.00 59.78 844 PHE A N 1
ATOM 6361 C CA . PHE A 1 844 ? 24.296 -9.988 -10.544 1.00 59.78 844 PHE A CA 1
ATOM 6362 C C . PHE A 1 844 ? 23.944 -9.982 -12.028 1.00 59.78 844 PHE A C 1
ATOM 6364 O O . PHE A 1 844 ? 24.306 -10.900 -12.755 1.00 59.78 844 PHE A O 1
ATOM 6371 N N . ARG A 1 845 ? 23.187 -8.989 -12.510 1.00 63.41 845 ARG A N 1
ATOM 6372 C CA . ARG A 1 845 ? 22.889 -8.940 -13.948 1.00 63.41 845 ARG A CA 1
ATOM 6373 C C . ARG A 1 845 ? 24.209 -8.784 -14.714 1.00 63.41 845 ARG A C 1
ATOM 6375 O O . ARG A 1 845 ? 24.840 -7.739 -14.541 1.00 63.41 845 ARG A O 1
ATOM 6382 N N . PRO A 1 846 ? 24.619 -9.771 -15.535 1.00 66.38 846 PRO A N 1
ATOM 6383 C CA . PRO A 1 846 ? 25.855 -9.665 -16.291 1.00 66.38 846 PRO A CA 1
ATOM 6384 C C . PRO A 1 846 ? 25.767 -8.448 -17.206 1.00 66.38 846 PRO A C 1
ATOM 6386 O O . PRO A 1 846 ? 24.756 -8.239 -17.885 1.00 66.38 846 PRO A O 1
ATOM 6389 N N . GLN A 1 847 ? 26.806 -7.621 -17.182 1.00 76.12 847 GLN A N 1
ATOM 6390 C CA . GLN A 1 847 ? 26.878 -6.432 -18.020 1.00 76.12 847 GLN A CA 1
ATOM 6391 C C . GLN A 1 847 ? 27.632 -6.796 -19.289 1.00 76.12 847 GLN A C 1
ATOM 6393 O O . GLN A 1 847 ? 28.683 -7.427 -19.231 1.00 76.12 847 GLN A O 1
ATOM 6398 N N . ALA A 1 848 ? 27.102 -6.412 -20.444 1.00 78.12 848 ALA A N 1
ATOM 6399 C CA . ALA A 1 848 ? 27.830 -6.600 -21.689 1.00 78.12 848 ALA A CA 1
ATOM 6400 C C . ALA A 1 848 ? 28.999 -5.603 -21.763 1.00 78.12 848 ALA A C 1
ATOM 6402 O O . ALA A 1 848 ? 28.845 -4.427 -21.422 1.00 78.12 848 ALA A O 1
ATOM 6403 N N . GLU A 1 849 ? 30.156 -6.072 -22.210 1.00 85.69 849 GLU A N 1
ATOM 6404 C CA . GLU A 1 849 ? 31.292 -5.255 -22.626 1.00 85.69 849 GLU A CA 1
ATOM 6405 C C . GLU A 1 849 ? 31.652 -5.554 -24.076 1.00 85.69 849 GLU A C 1
ATOM 6407 O O . GLU A 1 849 ? 31.415 -6.654 -24.577 1.00 85.69 849 GLU A O 1
ATOM 6412 N N . THR A 1 850 ? 32.217 -4.557 -24.747 1.00 87.44 850 THR A N 1
ATOM 6413 C CA . THR A 1 850 ? 32.595 -4.655 -26.153 1.00 87.44 850 THR A CA 1
ATOM 6414 C C . THR A 1 850 ? 34.104 -4.668 -26.280 1.00 87.44 850 THR A C 1
ATOM 6416 O O . THR A 1 850 ? 34.781 -3.760 -25.801 1.00 87.44 850 THR A O 1
ATOM 6419 N N . HIS A 1 851 ? 34.635 -5.661 -26.979 1.00 86.81 851 HIS A N 1
ATOM 6420 C CA . HIS A 1 851 ? 36.042 -5.724 -27.348 1.00 86.81 851 HIS A CA 1
ATOM 6421 C C . HIS A 1 851 ? 36.175 -5.370 -28.825 1.00 86.81 851 HIS A C 1
ATOM 6423 O O . HIS A 1 851 ? 35.585 -6.018 -29.687 1.00 86.81 851 HIS A O 1
ATOM 6429 N N . ILE A 1 852 ? 36.953 -4.332 -29.103 1.00 86.50 852 ILE A N 1
ATOM 6430 C CA . ILE A 1 852 ? 37.266 -3.844 -30.442 1.00 86.50 852 ILE A CA 1
ATOM 6431 C C . ILE A 1 852 ? 38.691 -4.290 -30.755 1.00 86.50 852 ILE A C 1
ATOM 6433 O O . ILE A 1 852 ? 39.650 -3.789 -30.166 1.00 86.50 852 ILE A O 1
ATOM 6437 N N . VAL A 1 853 ? 38.830 -5.246 -31.664 1.00 84.25 853 VAL A N 1
ATOM 6438 C CA . VAL A 1 853 ? 40.105 -5.841 -32.063 1.00 84.25 853 VAL A CA 1
ATOM 6439 C C . VAL A 1 853 ? 40.464 -5.320 -33.448 1.00 84.25 853 VAL A C 1
ATOM 6441 O O . VAL A 1 853 ? 39.803 -5.639 -34.430 1.00 84.25 853 VAL A O 1
ATOM 6444 N N . SER A 1 854 ? 41.514 -4.508 -33.533 1.00 81.81 854 SER A N 1
ATOM 6445 C CA . SER A 1 854 ? 42.056 -4.018 -34.806 1.00 81.81 854 SER A CA 1
ATOM 6446 C C . SER A 1 854 ? 43.273 -4.843 -35.210 1.00 81.81 854 SER A C 1
ATOM 6448 O O . SER A 1 854 ? 44.194 -5.039 -34.419 1.00 81.81 854 SER A O 1
ATOM 6450 N N . MET A 1 855 ? 43.277 -5.341 -36.441 1.00 78.81 855 MET A N 1
ATOM 6451 C CA . MET A 1 855 ? 44.283 -6.240 -36.999 1.00 78.81 855 MET A CA 1
ATOM 6452 C C . MET A 1 855 ? 44.928 -5.591 -38.222 1.00 78.81 855 MET A C 1
ATOM 6454 O O . MET A 1 855 ? 44.234 -5.046 -39.079 1.00 78.81 855 MET A O 1
ATOM 6458 N N . ARG A 1 856 ? 46.255 -5.687 -38.341 1.00 76.75 856 ARG A N 1
ATOM 6459 C CA . ARG A 1 856 ? 46.979 -5.316 -39.567 1.00 76.75 856 ARG A CA 1
ATOM 6460 C C . ARG A 1 856 ? 47.614 -6.554 -40.178 1.00 76.75 856 ARG A C 1
ATOM 6462 O O . ARG A 1 856 ? 48.076 -7.428 -39.444 1.00 76.75 856 ARG A O 1
ATOM 6469 N N . ALA A 1 857 ? 47.681 -6.614 -41.505 1.00 64.19 857 ALA A N 1
ATOM 6470 C CA . ALA A 1 857 ? 48.488 -7.606 -42.205 1.00 64.19 857 ALA A CA 1
ATOM 6471 C C . ALA A 1 857 ? 49.950 -7.487 -41.717 1.00 64.19 857 ALA A C 1
ATOM 6473 O O . ALA A 1 857 ? 50.622 -6.510 -42.027 1.00 64.19 857 ALA A O 1
ATOM 6474 N N . ALA A 1 858 ? 50.403 -8.449 -40.902 1.00 62.62 858 ALA A N 1
ATOM 6475 C CA . ALA A 1 858 ? 51.736 -8.549 -40.282 1.00 62.62 858 ALA A CA 1
ATOM 6476 C C . ALA A 1 858 ? 52.028 -7.790 -38.960 1.00 62.62 858 ALA A C 1
ATOM 6478 O O . ALA A 1 858 ? 53.191 -7.740 -38.563 1.00 62.62 858 ALA A O 1
ATOM 6479 N N . ALA A 1 859 ? 51.035 -7.265 -38.223 1.00 62.75 859 ALA A N 1
ATOM 6480 C CA . ALA A 1 859 ? 51.261 -6.685 -36.881 1.00 62.75 859 ALA A CA 1
ATOM 6481 C C . ALA A 1 859 ? 50.362 -7.316 -35.793 1.00 62.75 859 ALA A C 1
ATOM 6483 O O . ALA A 1 859 ? 49.296 -7.842 -36.126 1.00 62.75 859 ALA A O 1
ATOM 6484 N N . PRO A 1 860 ? 50.749 -7.257 -34.498 1.00 59.56 860 PRO A N 1
ATOM 6485 C CA . PRO A 1 860 ? 49.896 -7.703 -33.397 1.00 59.56 860 PRO A CA 1
ATOM 6486 C C . PRO A 1 860 ? 48.583 -6.914 -33.372 1.00 59.56 860 PRO A C 1
ATOM 6488 O O . PRO A 1 860 ? 48.567 -5.723 -33.691 1.00 59.56 860 PRO A O 1
ATOM 6491 N N . ALA A 1 861 ? 47.487 -7.565 -32.981 1.00 69.44 861 ALA A N 1
ATOM 6492 C CA . ALA A 1 861 ? 46.203 -6.886 -32.878 1.00 69.44 861 ALA A CA 1
ATOM 6493 C C . ALA A 1 861 ? 46.171 -5.927 -31.681 1.00 69.44 861 ALA A C 1
ATOM 6495 O O . ALA A 1 861 ? 46.591 -6.288 -30.581 1.00 69.44 861 ALA A O 1
ATOM 6496 N N . ASN A 1 862 ? 45.625 -4.728 -31.882 1.00 75.44 862 ASN A N 1
ATOM 6497 C CA . ASN A 1 862 ? 45.333 -3.800 -30.794 1.00 75.44 862 ASN A CA 1
ATOM 6498 C C . ASN A 1 862 ? 43.901 -4.028 -30.314 1.00 75.44 862 ASN A C 1
ATOM 6500 O O . ASN A 1 862 ? 42.961 -3.939 -31.108 1.00 75.44 862 ASN A O 1
ATOM 6504 N N . VAL A 1 863 ? 43.747 -4.278 -29.013 1.00 79.88 863 VAL A N 1
ATOM 6505 C CA . VAL A 1 863 ? 42.450 -4.500 -28.367 1.00 79.88 863 VAL A CA 1
ATOM 6506 C C . VAL A 1 863 ? 42.067 -3.267 -27.556 1.00 79.88 863 VAL A C 1
ATOM 6508 O O . VAL A 1 863 ? 42.766 -2.888 -26.619 1.00 79.88 863 VAL A O 1
ATOM 6511 N N . THR A 1 864 ? 40.942 -2.654 -27.910 1.00 84.69 864 THR A N 1
ATOM 6512 C CA . THR A 1 864 ? 40.296 -1.597 -27.125 1.00 84.69 864 THR A CA 1
ATOM 6513 C C . THR A 1 864 ? 39.042 -2.170 -26.478 1.00 84.69 864 THR A C 1
ATOM 6515 O O . THR A 1 864 ? 38.246 -2.816 -27.152 1.00 84.69 864 THR A O 1
ATOM 6518 N N . VAL A 1 865 ? 38.849 -1.940 -25.179 1.00 86.19 865 VAL A N 1
ATOM 6519 C CA . VAL A 1 865 ? 37.678 -2.439 -24.442 1.00 86.19 865 VAL A CA 1
ATOM 6520 C C . VAL A 1 865 ? 36.754 -1.275 -24.102 1.00 86.19 865 VAL A C 1
ATOM 6522 O O . VAL A 1 865 ? 37.200 -0.257 -23.576 1.00 86.19 865 VAL A O 1
ATOM 6525 N N . SER A 1 866 ? 35.465 -1.441 -24.380 1.00 88.81 866 SER A N 1
ATOM 6526 C CA . SER A 1 866 ? 34.383 -0.578 -23.909 1.00 88.81 866 SER A CA 1
ATOM 6527 C C . SER A 1 866 ? 33.555 -1.320 -22.861 1.00 88.81 866 SER A C 1
ATOM 6529 O O . SER A 1 866 ? 33.200 -2.484 -23.032 1.00 88.81 866 SER A O 1
ATOM 6531 N N . ARG A 1 867 ? 33.213 -0.630 -21.772 1.00 88.81 867 ARG A N 1
ATOM 6532 C CA . ARG A 1 867 ? 32.321 -1.109 -20.704 1.00 88.81 867 ARG A CA 1
ATOM 6533 C C . ARG A 1 867 ? 30.844 -1.058 -21.096 1.00 88.81 867 ARG A C 1
ATOM 6535 O O . ARG A 1 867 ? 29.993 -1.496 -20.318 1.00 88.81 867 ARG A O 1
ATOM 6542 N N . LEU A 1 868 ? 30.523 -0.527 -22.274 1.00 87.62 868 LEU A N 1
ATOM 6543 C CA . LEU A 1 868 ? 29.190 -0.583 -22.854 1.00 87.62 868 LEU A CA 1
ATOM 6544 C C . LEU A 1 868 ? 29.088 -1.777 -23.805 1.00 87.62 868 LEU A C 1
ATOM 6546 O O . LEU A 1 868 ? 29.975 -2.015 -24.623 1.00 87.62 868 LEU A O 1
ATOM 6550 N N . GLY A 1 869 ? 27.974 -2.503 -23.735 1.00 84.62 869 GLY A N 1
ATOM 6551 C CA . GLY A 1 869 ? 27.611 -3.462 -24.772 1.00 84.62 869 GLY A CA 1
ATOM 6552 C C . GLY A 1 869 ? 27.199 -2.719 -26.039 1.00 84.62 869 GLY A C 1
ATOM 6553 O O . GLY A 1 869 ? 26.252 -1.927 -26.004 1.00 84.62 869 GLY A O 1
ATOM 6554 N N . ALA A 1 870 ? 27.903 -2.972 -27.137 1.00 86.25 870 ALA A N 1
ATOM 6555 C CA . ALA A 1 870 ? 27.646 -2.384 -28.437 1.00 86.25 870 ALA A CA 1
ATOM 6556 C C . ALA A 1 870 ? 27.243 -3.470 -29.435 1.00 86.25 870 ALA A C 1
ATOM 6558 O O . ALA A 1 870 ? 27.861 -4.529 -29.532 1.00 86.25 870 ALA A O 1
ATOM 6559 N N . GLN A 1 871 ? 26.194 -3.180 -30.194 1.00 85.62 871 GLN A N 1
ATOM 6560 C CA . GLN A 1 871 ? 25.795 -3.959 -31.358 1.00 85.62 871 GLN A CA 1
ATOM 6561 C C . GLN A 1 871 ? 26.206 -3.184 -32.594 1.00 85.62 871 GLN A C 1
ATOM 6563 O O . GLN A 1 871 ? 25.835 -2.019 -32.722 1.00 85.62 871 GLN A O 1
ATOM 6568 N N . CYS A 1 872 ? 26.972 -3.807 -33.478 1.00 83.38 872 CYS A N 1
ATOM 6569 C CA . CYS A 1 872 ? 27.432 -3.174 -34.700 1.00 83.38 872 CYS A CA 1
ATOM 6570 C C . CYS A 1 872 ? 26.817 -3.863 -35.915 1.00 83.38 872 CYS A C 1
ATOM 6572 O O . CYS A 1 872 ? 26.503 -5.047 -35.887 1.00 83.38 872 CYS A O 1
ATOM 6574 N N . ALA A 1 873 ? 26.633 -3.103 -36.984 1.00 78.19 873 ALA A N 1
ATOM 6575 C CA . ALA A 1 873 ? 26.232 -3.622 -38.278 1.00 78.19 873 ALA A CA 1
ATOM 6576 C C . ALA A 1 873 ? 27.081 -2.951 -39.361 1.00 78.19 873 ALA A C 1
ATOM 6578 O O . ALA A 1 873 ? 27.398 -1.760 -39.271 1.00 78.19 873 ALA A O 1
ATOM 6579 N N . ALA A 1 874 ? 27.461 -3.713 -40.385 1.00 66.31 874 ALA A N 1
ATOM 6580 C CA . ALA A 1 874 ? 28.078 -3.147 -41.578 1.00 66.31 874 ALA A CA 1
ATOM 6581 C C . ALA A 1 874 ? 27.015 -2.366 -42.363 1.00 66.31 874 ALA A C 1
ATOM 6583 O O . ALA A 1 874 ? 25.911 -2.879 -42.573 1.00 66.31 874 ALA A O 1
ATOM 6584 N N . VAL A 1 875 ? 27.329 -1.126 -42.762 1.00 59.75 875 VAL A N 1
ATOM 6585 C CA . VAL A 1 875 ? 26.418 -0.262 -43.528 1.00 59.75 875 VAL A CA 1
ATOM 6586 C C . VAL A 1 875 ? 26.942 -0.030 -44.932 1.00 59.75 875 VAL A C 1
ATOM 6588 O O . VAL A 1 875 ? 27.998 0.564 -45.108 1.00 59.75 875 VAL A O 1
ATOM 6591 N N . ALA A 1 876 ? 26.155 -0.442 -45.929 1.00 49.38 876 ALA A N 1
ATOM 6592 C CA . ALA A 1 876 ? 26.498 -0.432 -47.356 1.00 49.38 876 ALA A CA 1
ATOM 6593 C C . ALA A 1 876 ? 26.775 0.961 -47.978 1.00 49.38 876 ALA A C 1
ATOM 6595 O O . ALA A 1 876 ? 27.057 1.052 -49.167 1.00 49.38 876 ALA A O 1
ATOM 6596 N N . LEU A 1 877 ? 26.658 2.060 -47.219 1.00 47.84 877 LEU A N 1
ATOM 6597 C CA . LEU A 1 877 ? 26.904 3.422 -47.724 1.00 47.84 877 LEU A CA 1
ATOM 6598 C C . LEU A 1 877 ? 28.392 3.805 -47.742 1.00 47.84 877 LEU A C 1
ATOM 6600 O O . LEU A 1 877 ? 28.819 4.557 -48.613 1.00 47.84 877 LEU A O 1
ATOM 6604 N N . GLU A 1 878 ? 29.181 3.312 -46.786 1.00 55.50 878 GLU A N 1
ATOM 6605 C CA . GLU A 1 878 ? 30.614 3.595 -46.659 1.00 55.50 878 GLU A CA 1
ATOM 6606 C C . GLU A 1 878 ? 31.303 2.289 -46.238 1.00 55.50 878 GLU A C 1
ATOM 6608 O O . GLU A 1 878 ? 31.461 2.034 -45.045 1.00 55.50 878 GLU A O 1
ATOM 6613 N N . ASP A 1 879 ? 31.678 1.451 -47.218 1.00 56.38 879 ASP A N 1
ATOM 6614 C CA . ASP A 1 879 ? 32.169 0.054 -47.094 1.00 56.38 879 ASP A CA 1
ATOM 6615 C C . ASP A 1 879 ? 33.463 -0.169 -46.287 1.00 56.38 879 ASP A C 1
ATOM 6617 O O . ASP A 1 879 ? 34.176 -1.156 -46.467 1.00 56.38 879 ASP A O 1
ATOM 6621 N N . GLU A 1 880 ? 33.790 0.739 -45.384 1.00 69.69 880 GLU A N 1
ATOM 6622 C CA . GLU A 1 880 ? 34.914 0.626 -44.468 1.00 69.69 880 GLU A CA 1
ATOM 6623 C C . GLU A 1 880 ? 34.483 0.864 -43.017 1.00 69.69 880 GLU A C 1
ATOM 6625 O O . GLU A 1 880 ? 35.249 0.574 -42.107 1.00 69.69 880 GLU A O 1
ATOM 6630 N N . ARG A 1 881 ? 33.255 1.324 -42.743 1.00 79.25 881 ARG A N 1
ATOM 6631 C CA . ARG A 1 881 ? 32.820 1.674 -41.383 1.00 79.25 881 ARG A CA 1
ATOM 6632 C C . ARG A 1 881 ? 31.687 0.788 -40.881 1.00 79.25 881 ARG A C 1
ATOM 6634 O O . ARG A 1 881 ? 30.711 0.533 -41.579 1.00 79.25 881 ARG A O 1
ATOM 6641 N N . LEU A 1 882 ? 31.792 0.369 -39.623 1.00 85.06 882 LEU A N 1
ATOM 6642 C CA . LEU A 1 882 ? 30.673 -0.216 -38.887 1.00 85.06 882 LEU A CA 1
ATOM 6643 C C . LEU A 1 882 ? 29.829 0.902 -38.286 1.00 85.06 882 LEU A C 1
ATOM 6645 O O . LEU A 1 882 ? 30.378 1.901 -37.828 1.00 85.06 882 LEU A O 1
ATOM 6649 N N . VAL A 1 883 ? 28.513 0.727 -38.229 1.00 86.75 883 VAL A N 1
ATOM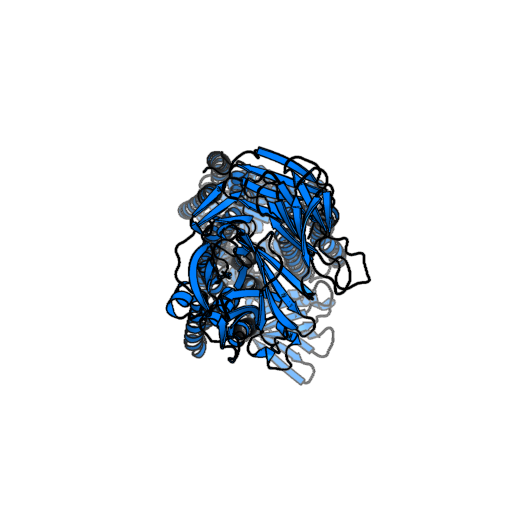 6650 C CA . VAL A 1 883 ? 27.649 1.555 -37.382 1.00 86.75 883 VAL A CA 1
ATOM 6651 C C . VAL A 1 883 ? 27.304 0.754 -36.143 1.00 86.75 883 VAL A C 1
ATOM 6653 O O . VAL A 1 883 ? 26.718 -0.320 -36.226 1.00 86.75 883 VAL A O 1
ATOM 6656 N N . CYS A 1 884 ? 27.690 1.289 -34.995 1.00 87.94 884 CYS A N 1
ATOM 6657 C CA . CYS A 1 884 ? 27.539 0.675 -33.693 1.00 87.94 884 CYS A CA 1
ATOM 6658 C C . CYS A 1 884 ? 26.523 1.440 -32.854 1.00 87.94 884 CYS A C 1
ATOM 6660 O O . CYS A 1 884 ? 26.512 2.674 -32.815 1.00 87.94 884 CYS A O 1
ATOM 6662 N N . THR A 1 885 ? 25.692 0.691 -32.141 1.00 89.31 885 THR A N 1
ATOM 6663 C CA . THR A 1 885 ? 24.754 1.208 -31.155 1.00 89.31 885 THR A CA 1
ATOM 6664 C C . THR A 1 885 ? 25.097 0.687 -29.777 1.00 89.31 885 THR A C 1
ATOM 6666 O O . THR A 1 885 ? 25.159 -0.526 -29.580 1.00 89.31 885 THR A O 1
ATOM 6669 N N . SER A 1 886 ? 25.279 1.590 -28.818 1.00 90.31 886 SER A N 1
ATOM 6670 C CA . SER A 1 886 ? 25.566 1.251 -27.424 1.00 90.31 886 SER A CA 1
ATOM 6671 C C . SER A 1 886 ? 24.562 1.927 -26.500 1.00 90.31 886 SER A C 1
ATOM 6673 O O . SER A 1 886 ? 24.374 3.146 -26.565 1.00 90.31 886 SER A O 1
ATOM 6675 N N . TYR A 1 887 ? 23.930 1.157 -25.621 1.00 88.69 887 TYR A N 1
ATOM 6676 C CA . TYR A 1 887 ? 22.967 1.698 -24.666 1.00 88.69 887 TYR A CA 1
ATOM 6677 C C . TYR A 1 887 ? 23.656 2.096 -23.362 1.00 88.69 887 TYR A C 1
ATOM 6679 O O . TYR A 1 887 ? 24.213 1.252 -22.662 1.00 88.69 887 TYR A O 1
ATOM 6687 N N . ASP A 1 888 ? 23.570 3.378 -23.011 1.00 85.00 888 ASP A N 1
ATOM 6688 C CA . ASP A 1 888 ? 24.163 3.937 -21.796 1.00 85.00 888 ASP A CA 1
ATOM 6689 C C . ASP A 1 888 ? 23.203 3.907 -20.597 1.00 85.00 888 ASP A C 1
ATOM 6691 O O . ASP A 1 888 ? 23.400 4.631 -19.635 1.00 85.00 888 ASP A O 1
ATOM 6695 N N . GLY A 1 889 ? 22.122 3.123 -20.630 1.00 80.56 889 GLY A N 1
ATOM 6696 C CA . GLY A 1 889 ? 21.111 3.098 -19.564 1.00 80.56 889 GLY A CA 1
ATOM 6697 C C . GLY A 1 889 ? 20.043 4.195 -19.666 1.00 80.56 889 GLY A C 1
ATOM 6698 O O . GLY A 1 889 ? 19.003 4.081 -19.016 1.00 80.56 889 GLY A O 1
ATOM 6699 N N . THR A 1 890 ? 20.250 5.221 -20.495 1.00 82.38 890 THR A N 1
ATOM 6700 C CA . THR A 1 890 ? 19.250 6.265 -20.784 1.00 82.38 890 THR A CA 1
ATOM 6701 C C . THR A 1 890 ? 19.039 6.487 -22.269 1.00 82.38 890 THR A C 1
ATOM 6703 O O . THR A 1 890 ? 17.904 6.522 -22.741 1.00 82.38 890 THR A O 1
ATOM 6706 N N . LEU A 1 891 ? 20.135 6.595 -23.002 1.00 88.12 891 LEU A N 1
ATOM 6707 C CA . LEU A 1 891 ? 20.199 6.885 -24.414 1.00 88.12 891 LEU A CA 1
ATOM 6708 C C . LEU A 1 891 ? 20.927 5.740 -25.106 1.00 88.12 891 LEU A C 1
ATOM 6710 O O . LEU A 1 891 ? 21.883 5.159 -24.587 1.00 88.12 891 LEU A O 1
ATOM 6714 N N . THR A 1 892 ? 20.500 5.436 -26.319 1.00 90.62 892 THR A N 1
ATOM 6715 C CA . THR A 1 892 ? 21.304 4.643 -27.237 1.00 90.62 892 THR A CA 1
ATOM 6716 C C . THR A 1 892 ? 22.157 5.582 -28.068 1.00 90.62 892 THR A C 1
ATOM 6718 O O . THR A 1 892 ? 21.639 6.406 -28.823 1.00 90.62 892 THR A O 1
ATOM 6721 N N . ARG A 1 893 ? 23.475 5.474 -27.907 1.00 91.00 893 ARG A N 1
ATOM 6722 C CA . ARG A 1 893 ? 24.466 6.198 -28.703 1.00 91.00 893 ARG A CA 1
ATOM 6723 C C . ARG A 1 893 ? 24.654 5.465 -30.016 1.00 91.00 893 ARG A C 1
ATOM 6725 O O . ARG A 1 893 ? 24.878 4.259 -30.003 1.00 91.00 893 ARG A O 1
ATOM 6732 N N . VAL A 1 894 ? 24.571 6.195 -31.121 1.00 90.38 894 VAL A N 1
ATOM 6733 C CA . VAL A 1 894 ? 24.860 5.681 -32.458 1.00 90.38 894 VAL A CA 1
ATOM 6734 C C . VAL A 1 894 ? 26.150 6.331 -32.930 1.00 90.38 894 VAL A C 1
ATOM 6736 O O . VAL A 1 894 ? 26.251 7.561 -32.981 1.00 90.38 894 VAL A O 1
ATOM 6739 N N . ALA A 1 895 ? 27.139 5.512 -33.259 1.00 89.94 895 ALA A N 1
ATOM 6740 C CA . ALA A 1 895 ? 28.446 5.960 -33.708 1.00 89.94 895 ALA A CA 1
ATOM 6741 C C . ALA A 1 895 ? 28.941 5.085 -34.858 1.00 89.94 895 ALA A C 1
ATOM 6743 O O . ALA A 1 895 ? 28.638 3.896 -34.910 1.00 89.94 895 ALA A O 1
ATOM 6744 N N . SER A 1 896 ? 29.705 5.665 -35.775 1.00 88.56 896 SER A N 1
ATOM 6745 C CA . SER A 1 896 ? 30.478 4.900 -36.743 1.00 88.56 896 SER A CA 1
ATOM 6746 C C . SER A 1 896 ? 31.843 4.536 -36.171 1.00 88.56 896 SER A C 1
ATOM 6748 O O . SER A 1 896 ? 32.404 5.262 -35.352 1.00 88.56 896 SER A O 1
ATOM 6750 N N . LEU A 1 897 ? 32.371 3.399 -36.601 1.00 87.62 897 LEU A N 1
ATOM 6751 C CA . LEU A 1 897 ? 33.658 2.863 -36.196 1.00 87.62 897 LEU A CA 1
ATOM 6752 C C . LEU A 1 897 ? 34.448 2.517 -37.457 1.00 87.62 897 LEU A C 1
ATOM 6754 O O . LEU A 1 897 ? 33.991 1.713 -38.273 1.00 87.62 897 LEU A O 1
ATOM 6758 N N . ASP A 1 898 ? 35.600 3.157 -37.637 1.00 82.00 898 ASP A N 1
ATOM 6759 C CA . ASP A 1 898 ? 36.474 2.904 -38.785 1.00 82.00 898 ASP A CA 1
ATOM 6760 C C . ASP A 1 898 ? 37.436 1.721 -38.546 1.00 82.00 898 ASP A C 1
ATOM 6762 O O . ASP A 1 898 ? 37.606 1.280 -37.406 1.00 82.00 898 ASP A O 1
ATOM 6766 N N . PRO A 1 899 ? 38.108 1.195 -39.590 1.00 77.94 899 PRO A N 1
ATOM 6767 C CA . PRO A 1 899 ? 39.004 0.041 -39.464 1.00 77.94 899 PRO A CA 1
ATOM 6768 C C . PRO A 1 899 ? 40.264 0.320 -38.639 1.00 77.94 899 PRO A C 1
ATOM 6770 O O . PRO A 1 899 ? 40.978 -0.613 -38.277 1.00 77.94 899 PRO A O 1
ATOM 6773 N N . ALA A 1 900 ? 40.556 1.591 -38.341 1.00 76.69 900 ALA A N 1
ATOM 6774 C CA . ALA A 1 900 ? 41.623 1.984 -37.427 1.00 76.69 900 ALA A CA 1
ATOM 6775 C C . ALA A 1 900 ? 41.171 1.961 -35.953 1.00 76.69 900 ALA A C 1
ATOM 6777 O O . ALA A 1 900 ? 41.995 2.176 -35.064 1.00 76.69 900 ALA A O 1
ATOM 6778 N N . GLY A 1 901 ? 39.891 1.680 -35.685 1.00 78.19 901 GLY A N 1
ATOM 6779 C CA . GLY A 1 901 ? 39.304 1.620 -34.349 1.00 78.19 901 GLY A CA 1
ATOM 6780 C C . GLY A 1 901 ? 38.835 2.976 -33.816 1.00 78.19 901 GLY A C 1
ATOM 6781 O O . GLY A 1 901 ? 38.554 3.095 -32.623 1.00 78.19 901 GLY A O 1
ATOM 6782 N N . ARG A 1 902 ? 38.748 4.015 -34.656 1.00 85.19 902 ARG A N 1
ATOM 6783 C CA . ARG A 1 902 ? 38.283 5.343 -34.238 1.00 85.19 902 ARG A CA 1
ATOM 6784 C C . ARG A 1 902 ? 36.756 5.410 -34.281 1.00 85.19 902 ARG A C 1
ATOM 6786 O O . ARG A 1 902 ? 36.134 5.169 -35.314 1.00 85.19 902 ARG A O 1
ATOM 6793 N N . VAL A 1 903 ? 36.170 5.797 -33.147 1.00 88.44 903 VAL A N 1
ATOM 6794 C CA . VAL A 1 903 ? 34.725 6.004 -32.975 1.00 88.44 903 VAL A CA 1
ATOM 6795 C C . VAL A 1 903 ? 34.356 7.445 -33.343 1.00 88.44 903 VAL A C 1
ATOM 6797 O O . VAL A 1 903 ? 34.946 8.396 -32.828 1.00 88.44 903 VAL A O 1
ATOM 6800 N N . THR A 1 904 ? 33.359 7.625 -34.209 1.00 89.25 904 THR A N 1
ATOM 6801 C CA . THR A 1 904 ? 32.805 8.931 -34.595 1.00 89.25 904 THR A CA 1
ATOM 6802 C C . THR A 1 904 ? 31.298 9.000 -34.330 1.00 89.25 904 THR A C 1
ATOM 6804 O O . THR A 1 904 ? 30.560 8.128 -34.782 1.00 89.25 904 THR A O 1
ATOM 6807 N N . PRO A 1 905 ? 30.797 10.019 -33.607 1.00 90.75 905 PRO A N 1
ATOM 6808 C CA . PRO A 1 905 ? 29.386 10.097 -33.238 1.00 90.75 905 PRO A CA 1
ATOM 6809 C C . PRO A 1 905 ? 28.493 10.391 -34.451 1.00 90.75 905 PRO A C 1
ATOM 6811 O O . PRO A 1 905 ? 28.792 11.286 -35.238 1.00 90.75 905 PRO A O 1
ATOM 6814 N N . ILE A 1 906 ? 27.363 9.687 -34.558 1.00 89.31 906 ILE A N 1
ATOM 6815 C CA . ILE A 1 906 ? 26.321 9.933 -35.572 1.00 89.31 906 ILE A CA 1
ATOM 6816 C C . ILE A 1 906 ? 25.123 10.645 -34.935 1.00 89.31 906 ILE A C 1
ATOM 6818 O O . ILE A 1 906 ? 24.677 11.674 -35.434 1.00 89.31 906 ILE A O 1
ATOM 6822 N N . GLY A 1 907 ? 24.604 10.109 -33.827 1.00 90.69 907 GLY A N 1
ATOM 6823 C CA . GLY A 1 907 ? 23.413 10.631 -33.153 1.00 90.69 907 GLY A CA 1
ATOM 6824 C C . GLY A 1 907 ? 23.079 9.859 -31.877 1.00 90.69 907 GLY A C 1
ATOM 6825 O O . GLY A 1 907 ? 23.841 8.991 -31.443 1.00 90.69 907 GLY A O 1
ATOM 6826 N N . SER A 1 908 ? 21.955 10.184 -31.248 1.00 91.81 908 SER A N 1
ATOM 6827 C CA . SER A 1 908 ? 21.443 9.468 -30.076 1.00 91.81 908 SER A CA 1
ATOM 6828 C C . SER A 1 908 ? 19.927 9.290 -30.128 1.00 91.81 908 SER A C 1
ATOM 6830 O O . SER A 1 908 ? 19.204 10.150 -30.628 1.00 91.81 908 SER A O 1
ATOM 6832 N N . LEU A 1 909 ? 19.451 8.161 -29.606 1.00 89.56 909 LEU A N 1
ATOM 6833 C CA . LEU A 1 909 ? 18.033 7.836 -29.457 1.00 89.56 909 LEU A CA 1
ATOM 6834 C C . LEU A 1 909 ? 17.691 7.702 -27.974 1.00 89.56 909 LEU A C 1
ATOM 6836 O O . LEU A 1 909 ? 18.466 7.129 -27.212 1.00 89.56 909 LEU A O 1
ATOM 6840 N N . ALA A 1 910 ? 16.527 8.204 -27.566 1.00 86.25 910 ALA A N 1
ATOM 6841 C CA . ALA A 1 910 ? 16.016 7.969 -26.219 1.00 86.25 910 ALA A CA 1
ATOM 6842 C C . ALA A 1 910 ? 15.617 6.496 -26.037 1.00 86.25 910 ALA A C 1
ATOM 6844 O O . ALA A 1 910 ? 15.035 5.890 -26.939 1.00 86.25 910 ALA A O 1
ATOM 6845 N N . GLY A 1 911 ? 15.927 5.932 -24.868 1.00 84.00 911 GLY A N 1
ATOM 6846 C CA . GLY A 1 911 ? 15.636 4.537 -24.554 1.00 84.00 911 GLY A CA 1
ATOM 6847 C C . GLY A 1 911 ? 16.628 3.556 -25.183 1.00 84.00 911 GLY A C 1
ATOM 6848 O O . GLY A 1 911 ? 17.639 3.934 -25.785 1.00 84.00 911 GLY A O 1
ATOM 6849 N N . ARG A 1 912 ? 16.363 2.260 -24.989 1.00 86.81 912 ARG A N 1
ATOM 6850 C CA . ARG A 1 912 ? 17.203 1.181 -25.523 1.00 86.81 912 ARG A CA 1
ATOM 6851 C C . ARG A 1 912 ? 16.806 0.878 -26.963 1.00 86.81 912 ARG A C 1
ATOM 6853 O O . ARG A 1 912 ? 15.685 0.437 -27.199 1.00 86.81 912 ARG A O 1
ATOM 6860 N N . PHE A 1 913 ? 17.739 1.059 -27.889 1.00 87.75 913 PHE A N 1
ATOM 6861 C CA . PHE A 1 913 ? 17.644 0.596 -29.262 1.00 87.75 913 PHE A CA 1
ATOM 6862 C C . PHE A 1 913 ? 18.452 -0.694 -29.424 1.00 87.75 913 PHE A C 1
ATOM 6864 O O . PHE A 1 913 ? 19.592 -0.787 -28.971 1.00 87.75 913 PHE A O 1
ATOM 6871 N N . VAL A 1 914 ? 17.831 -1.692 -30.038 1.00 84.31 914 VAL A N 1
ATOM 6872 C CA . VAL A 1 914 ? 18.429 -2.979 -30.389 1.00 84.31 914 VAL A CA 1
ATOM 6873 C C . VAL A 1 914 ? 18.310 -3.109 -31.900 1.00 84.31 914 VAL A C 1
ATOM 6875 O O . VAL A 1 914 ? 17.200 -3.247 -32.419 1.00 84.31 914 VAL A O 1
ATOM 6878 N N . GLY A 1 915 ? 19.438 -2.994 -32.595 1.00 80.19 915 GLY A N 1
ATOM 6879 C CA . GLY A 1 915 ? 19.492 -3.087 -34.051 1.00 80.19 915 GLY A CA 1
ATOM 6880 C C . GLY A 1 915 ? 19.312 -4.524 -34.526 1.00 80.19 915 GLY A C 1
ATOM 6881 O O . GLY A 1 915 ? 19.700 -5.468 -33.838 1.00 80.19 915 GLY A O 1
ATOM 6882 N N . TYR A 1 916 ? 18.740 -4.698 -35.713 1.00 76.06 916 TYR A N 1
ATOM 6883 C CA . TYR A 1 916 ? 18.940 -5.930 -36.466 1.00 76.06 916 TYR A CA 1
ATOM 6884 C C . TYR A 1 916 ? 20.384 -5.960 -36.974 1.00 76.06 916 TYR A C 1
ATOM 6886 O O . TYR A 1 916 ? 20.971 -4.914 -37.247 1.00 76.06 916 TYR A O 1
ATOM 6894 N N . GLU A 1 917 ? 20.964 -7.152 -37.109 1.00 61.50 917 GLU A N 1
ATOM 6895 C CA . GLU A 1 917 ? 22.382 -7.343 -37.468 1.00 61.50 917 GLU A CA 1
ATOM 6896 C C . GLU A 1 917 ? 22.765 -6.757 -38.840 1.00 61.50 917 GLU A C 1
ATOM 6898 O O . GLU A 1 917 ? 23.941 -6.712 -39.197 1.00 61.50 917 GLU A O 1
ATOM 6903 N N . ARG A 1 918 ? 21.783 -6.321 -39.639 1.00 65.44 918 ARG A N 1
ATOM 6904 C CA . ARG A 1 918 ? 21.963 -5.967 -41.045 1.00 65.44 918 ARG A CA 1
ATOM 6905 C C . ARG A 1 918 ? 21.275 -4.655 -41.381 1.00 65.44 918 ARG A C 1
ATOM 6907 O O . ARG A 1 918 ? 20.179 -4.360 -40.908 1.00 65.44 918 ARG A O 1
ATOM 6914 N N . THR A 1 919 ? 21.926 -3.881 -42.241 1.00 60.66 919 THR A N 1
ATOM 6915 C CA . THR A 1 919 ? 21.415 -2.604 -42.739 1.00 60.66 919 THR A CA 1
ATOM 6916 C C . THR A 1 919 ? 21.301 -2.645 -44.258 1.00 60.66 919 THR A C 1
ATOM 6918 O O . THR A 1 919 ? 22.111 -3.276 -44.935 1.00 60.66 919 THR A O 1
ATOM 6921 N N . GLY A 1 920 ? 20.274 -1.994 -44.800 1.00 63.03 920 GLY A N 1
ATOM 6922 C CA . GLY A 1 920 ? 20.076 -1.827 -46.240 1.00 63.03 920 GLY A CA 1
ATOM 6923 C C . GLY A 1 920 ? 20.129 -0.346 -46.596 1.00 63.03 920 GLY A C 1
ATOM 6924 O O . GLY A 1 920 ? 19.583 0.466 -45.853 1.00 63.03 920 GLY A O 1
ATOM 6925 N N . ALA A 1 921 ? 20.812 0.011 -47.689 1.00 67.12 921 ALA A N 1
ATOM 6926 C CA . ALA A 1 921 ? 20.779 1.347 -48.305 1.00 67.12 921 ALA A CA 1
ATOM 6927 C C . ALA A 1 921 ? 20.921 2.547 -47.332 1.00 67.12 921 ALA A C 1
ATOM 6929 O O . ALA A 1 921 ? 20.269 3.570 -47.499 1.00 67.12 921 ALA A O 1
ATOM 6930 N N . GLY A 1 922 ? 21.745 2.430 -46.280 1.00 76.31 922 GLY A N 1
ATOM 6931 C CA . GLY A 1 922 ? 21.962 3.522 -45.320 1.00 76.31 922 GLY A CA 1
ATOM 6932 C C . GLY A 1 922 ? 21.003 3.617 -44.138 1.00 76.31 922 GLY A C 1
ATOM 6933 O O . GLY A 1 922 ? 21.031 4.608 -43.399 1.00 76.31 922 GLY A O 1
ATOM 6934 N N . TRP A 1 923 ? 20.180 2.589 -43.944 1.00 84.38 923 TRP A N 1
ATOM 6935 C CA . TRP A 1 923 ? 19.200 2.509 -42.872 1.00 84.38 923 TRP A CA 1
ATOM 6936 C C . TRP A 1 923 ? 19.573 1.480 -41.816 1.00 84.38 923 TRP A C 1
ATOM 6938 O O . TRP A 1 923 ? 19.739 0.297 -42.106 1.00 84.38 923 TRP A O 1
ATOM 6948 N N . LEU A 1 924 ? 19.597 1.917 -40.563 1.00 86.75 924 LEU A N 1
ATOM 6949 C CA . LEU A 1 924 ? 19.692 1.049 -39.401 1.00 86.75 924 LEU A CA 1
ATOM 6950 C C . LEU A 1 924 ? 18.285 0.755 -38.876 1.00 86.75 924 LEU A C 1
ATOM 6952 O O . LEU A 1 924 ? 17.568 1.657 -38.455 1.00 86.75 924 LEU A O 1
ATOM 6956 N N . THR A 1 925 ? 17.874 -0.505 -38.899 1.00 87.06 925 THR A N 1
ATOM 6957 C CA . THR A 1 925 ? 16.535 -0.926 -38.468 1.00 87.06 925 THR A CA 1
ATOM 6958 C C . THR A 1 925 ? 16.623 -1.763 -37.203 1.00 87.06 925 THR A C 1
ATOM 6960 O O . THR A 1 925 ? 17.640 -2.396 -36.933 1.00 87.06 925 THR A O 1
ATOM 6963 N N . GLY A 1 926 ? 15.584 -1.722 -36.374 1.00 87.19 926 GLY A N 1
ATOM 6964 C CA . GLY A 1 926 ? 15.592 -2.434 -35.103 1.00 87.19 926 GLY A CA 1
ATOM 6965 C C . GLY A 1 926 ? 14.403 -2.086 -34.226 1.00 87.19 926 GLY A C 1
ATOM 6966 O O . GLY A 1 926 ? 13.357 -1.651 -34.709 1.00 87.19 926 GLY A O 1
ATOM 6967 N N . TRP A 1 927 ? 14.584 -2.260 -32.924 1.00 85.25 927 TRP A N 1
ATOM 6968 C CA . TRP A 1 927 ? 13.593 -1.977 -31.894 1.00 85.25 927 TRP A CA 1
ATOM 6969 C C . TRP A 1 927 ? 14.088 -0.883 -30.972 1.00 85.25 927 TRP A C 1
ATOM 6971 O O . TRP A 1 927 ? 15.113 -1.059 -30.327 1.00 85.25 927 TRP A O 1
ATOM 6981 N N . ALA A 1 928 ? 13.337 0.208 -30.857 1.00 83.06 928 ALA A N 1
ATOM 6982 C CA . ALA A 1 928 ? 13.479 1.140 -29.748 1.00 83.06 928 ALA A CA 1
ATOM 6983 C C . ALA A 1 928 ? 12.410 0.811 -28.700 1.00 83.06 928 ALA A C 1
ATOM 6985 O O . ALA A 1 928 ? 11.212 0.930 -28.967 1.00 83.06 928 ALA A O 1
ATOM 6986 N N . GLU A 1 929 ? 12.848 0.388 -27.516 1.00 78.56 929 GLU A N 1
ATOM 6987 C CA . GLU A 1 929 ? 11.998 -0.085 -26.419 1.00 78.56 929 GLU A CA 1
ATOM 6988 C C . GLU A 1 929 ? 11.070 -1.233 -26.853 1.00 78.56 929 GLU A C 1
ATOM 6990 O O . GLU A 1 929 ? 11.521 -2.366 -27.002 1.00 78.56 929 GLU A O 1
ATOM 6995 N N . ALA A 1 930 ? 9.783 -0.948 -27.062 1.00 72.38 930 ALA A N 1
ATOM 6996 C CA . ALA A 1 930 ? 8.769 -1.913 -27.479 1.00 72.38 930 ALA A CA 1
ATOM 6997 C C . ALA A 1 930 ? 8.221 -1.633 -28.890 1.00 72.38 930 ALA A C 1
ATOM 6999 O O . ALA A 1 930 ? 7.192 -2.191 -29.266 1.00 72.38 930 ALA A O 1
ATOM 7000 N N . SER A 1 931 ? 8.852 -0.741 -29.662 1.00 76.75 931 SER A N 1
ATOM 7001 C CA . SER A 1 931 ? 8.390 -0.353 -31.000 1.00 76.75 931 SER A CA 1
ATOM 7002 C C . SER A 1 931 ? 9.495 -0.482 -32.052 1.00 76.75 931 SER A C 1
ATOM 7004 O O . SER A 1 931 ? 10.616 -0.022 -31.818 1.00 76.75 931 SER A O 1
ATOM 7006 N N . PRO A 1 932 ? 9.198 -1.050 -33.233 1.00 84.81 932 PRO A N 1
ATOM 7007 C CA . PRO A 1 932 ? 10.150 -1.086 -34.331 1.00 84.81 932 PRO A CA 1
ATOM 7008 C C . PRO A 1 932 ? 10.398 0.326 -34.873 1.00 84.81 932 PRO A C 1
ATOM 7010 O O . PRO A 1 932 ? 9.480 1.148 -34.962 1.00 84.81 932 PRO A O 1
ATOM 7013 N N . ILE A 1 933 ? 11.649 0.609 -35.224 1.00 87.81 933 ILE A N 1
ATOM 7014 C CA . ILE A 1 933 ? 12.098 1.912 -35.718 1.00 87.81 933 ILE A CA 1
ATOM 7015 C C . ILE A 1 933 ? 13.149 1.721 -36.819 1.00 87.81 933 ILE A C 1
ATOM 7017 O O . ILE A 1 933 ? 13.959 0.792 -36.763 1.00 87.81 933 ILE A O 1
ATOM 7021 N N . ALA A 1 934 ? 13.126 2.596 -37.822 1.00 89.00 934 ALA A N 1
ATOM 7022 C CA . ALA A 1 934 ? 14.113 2.651 -38.899 1.00 89.00 934 ALA A CA 1
ATOM 7023 C C . ALA A 1 934 ? 14.856 3.988 -38.848 1.00 89.00 934 ALA A C 1
ATOM 7025 O O . ALA A 1 934 ? 14.226 5.036 -38.802 1.00 89.00 934 ALA A O 1
ATOM 7026 N N . VAL A 1 935 ? 16.182 3.973 -38.846 1.00 88.75 935 VAL A N 1
ATOM 7027 C CA . VAL A 1 935 ? 17.042 5.143 -38.643 1.00 88.75 935 VAL A CA 1
ATOM 7028 C C . VAL A 1 935 ? 17.853 5.397 -39.907 1.00 88.75 935 VAL A C 1
ATOM 7030 O O . VAL A 1 935 ? 18.680 4.571 -40.286 1.00 88.75 935 VAL A O 1
ATOM 7033 N N . ARG A 1 936 ? 17.646 6.545 -40.550 1.00 88.06 936 ARG A N 1
ATOM 7034 C CA . ARG A 1 936 ? 18.435 6.996 -41.698 1.00 88.06 936 ARG A CA 1
ATOM 7035 C C . ARG A 1 936 ? 19.731 7.618 -41.186 1.00 88.06 936 ARG A C 1
ATOM 7037 O O . ARG A 1 936 ? 19.718 8.685 -40.570 1.00 88.06 936 ARG A O 1
ATOM 7044 N N . ILE A 1 937 ? 20.860 6.960 -41.444 1.00 85.44 937 ILE A N 1
ATOM 7045 C CA . ILE A 1 937 ? 22.157 7.355 -40.876 1.00 85.44 937 ILE A CA 1
ATOM 7046 C C . ILE A 1 937 ? 22.632 8.712 -41.415 1.00 85.44 937 ILE A C 1
ATOM 7048 O O . ILE A 1 937 ? 23.110 9.539 -40.641 1.00 85.44 937 ILE A O 1
ATOM 7052 N N . ALA A 1 938 ? 22.443 8.973 -42.712 1.00 82.12 938 ALA A N 1
ATOM 7053 C CA . ALA A 1 938 ? 22.914 10.195 -43.366 1.00 82.12 938 ALA A CA 1
ATOM 7054 C C . ALA A 1 938 ? 22.222 11.475 -42.859 1.00 82.12 938 ALA A C 1
ATOM 7056 O O . ALA A 1 938 ? 22.870 12.507 -42.704 1.00 82.12 938 ALA A O 1
ATOM 7057 N N . THR A 1 939 ? 20.915 11.415 -42.579 1.00 84.19 939 THR A N 1
ATOM 7058 C CA . THR A 1 939 ? 20.111 12.589 -42.184 1.00 84.19 939 THR A CA 1
ATOM 7059 C C . THR A 1 939 ? 19.819 12.661 -40.685 1.00 84.19 939 THR A C 1
ATOM 7061 O O . THR A 1 939 ? 19.262 13.655 -40.229 1.00 84.19 939 THR A O 1
ATOM 7064 N N . ARG A 1 940 ? 20.191 11.632 -39.906 1.00 87.62 940 ARG A N 1
ATOM 7065 C CA . ARG A 1 940 ? 19.881 11.500 -38.465 1.00 87.62 940 ARG A CA 1
ATOM 7066 C C . ARG A 1 940 ? 18.376 11.497 -38.161 1.00 87.62 940 ARG A C 1
ATOM 7068 O O . ARG A 1 940 ? 17.947 11.905 -37.078 1.00 87.62 940 ARG A O 1
ATOM 7075 N N . GLU A 1 941 ? 17.573 11.021 -39.107 1.00 88.69 941 GLU A N 1
ATOM 7076 C CA . GLU A 1 941 ? 16.126 10.874 -38.952 1.00 88.69 941 GLU A CA 1
ATOM 7077 C C . GLU A 1 941 ? 15.762 9.440 -38.569 1.00 88.69 941 GLU A C 1
ATOM 7079 O O . GLU A 1 941 ? 16.303 8.485 -39.119 1.00 88.69 941 GLU A O 1
ATOM 7084 N N . ALA A 1 942 ? 14.817 9.275 -37.648 1.00 88.88 942 ALA A N 1
ATOM 7085 C CA . ALA A 1 942 ? 14.296 7.978 -37.244 1.00 88.88 942 ALA A CA 1
ATOM 7086 C C . ALA A 1 942 ? 12.783 7.913 -37.479 1.00 88.88 942 ALA A C 1
ATOM 7088 O O . ALA A 1 942 ? 12.043 8.805 -37.080 1.00 88.88 942 ALA A O 1
ATOM 7089 N N . LEU A 1 943 ? 12.311 6.853 -38.121 1.00 88.38 943 LEU A N 1
ATOM 7090 C CA . LEU A 1 943 ? 10.924 6.650 -38.513 1.00 88.38 943 LEU A CA 1
ATOM 7091 C C . LEU A 1 943 ? 10.284 5.557 -37.661 1.00 88.38 943 LEU A C 1
ATOM 7093 O O . LEU A 1 943 ? 10.777 4.428 -37.606 1.00 88.38 943 LEU A O 1
ATOM 7097 N N . ARG A 1 944 ? 9.160 5.885 -37.022 1.00 86.50 944 ARG A N 1
ATOM 7098 C CA . ARG A 1 944 ? 8.319 4.953 -36.256 1.00 86.50 944 ARG A CA 1
ATOM 7099 C C . ARG A 1 944 ? 6.927 4.894 -36.877 1.00 86.50 944 ARG A C 1
ATOM 7101 O O . ARG A 1 944 ? 6.378 5.936 -37.206 1.00 86.50 944 ARG A O 1
ATOM 7108 N N . ILE A 1 945 ? 6.323 3.715 -37.002 1.00 77.06 945 ILE A N 1
ATOM 7109 C CA . ILE A 1 945 ? 4.954 3.595 -37.535 1.00 77.06 945 ILE A CA 1
ATOM 7110 C C . ILE A 1 945 ? 3.927 3.669 -36.408 1.00 77.06 945 ILE A C 1
ATOM 7112 O O . ILE A 1 945 ? 4.065 2.997 -35.385 1.00 77.06 945 ILE A O 1
ATOM 7116 N N . LYS A 1 946 ? 2.858 4.441 -36.620 1.00 71.00 946 LYS A N 1
ATOM 7117 C CA . LYS A 1 946 ? 1.670 4.428 -35.764 1.00 71.00 946 LYS A CA 1
ATOM 7118 C C . LYS A 1 946 ? 0.761 3.264 -36.171 1.00 71.00 946 LYS A C 1
ATOM 7120 O O . LYS A 1 946 ? -0.096 3.395 -37.036 1.00 71.00 946 LYS A O 1
ATOM 7125 N N . GLY A 1 947 ? 0.992 2.088 -35.594 1.00 57.94 947 GLY A N 1
ATOM 7126 C CA . GLY A 1 947 ? 0.154 0.914 -35.862 1.00 57.94 947 GLY A CA 1
ATOM 7127 C C . GLY A 1 947 ? -1.221 0.999 -35.175 1.00 57.94 947 GLY A C 1
ATOM 7128 O O . GLY A 1 947 ? -1.330 1.609 -34.107 1.00 57.94 947 GLY A O 1
ATOM 7129 N N . PRO A 1 948 ? -2.279 0.365 -35.722 1.00 52.16 948 PRO A N 1
ATOM 7130 C CA . PRO A 1 948 ? -3.499 0.110 -34.961 1.00 52.16 948 PRO A CA 1
ATOM 7131 C C . PRO A 1 948 ? -3.166 -0.769 -33.747 1.00 52.16 948 PRO A C 1
ATOM 7133 O O . PRO A 1 948 ? -2.375 -1.705 -33.858 1.00 52.16 948 PRO A O 1
ATOM 7136 N N . ALA A 1 949 ? -3.798 -0.503 -32.598 1.00 47.66 949 ALA A N 1
ATOM 7137 C CA . ALA A 1 949 ? -3.504 -1.143 -31.305 1.00 47.66 949 ALA A CA 1
ATOM 7138 C C . ALA A 1 949 ? -3.547 -2.694 -31.304 1.00 47.66 949 ALA A C 1
ATOM 7140 O O . ALA A 1 949 ? -3.077 -3.316 -30.355 1.00 47.66 949 ALA A O 1
ATOM 7141 N N . ALA A 1 950 ? -4.092 -3.315 -32.358 1.00 38.84 950 ALA A N 1
ATOM 7142 C CA . ALA A 1 950 ? -4.233 -4.760 -32.523 1.00 38.84 950 ALA A CA 1
ATOM 7143 C C . ALA A 1 950 ? -3.092 -5.452 -33.308 1.00 38.84 950 ALA A C 1
ATOM 7145 O O . ALA A 1 950 ? -2.976 -6.672 -33.226 1.00 38.84 950 ALA A O 1
ATOM 7146 N N . ALA A 1 951 ? -2.240 -4.733 -34.056 1.00 54.91 951 ALA A N 1
ATOM 7147 C CA . ALA A 1 951 ? -1.218 -5.351 -34.914 1.00 54.91 951 ALA A CA 1
ATOM 7148 C C . ALA A 1 951 ? 0.197 -5.209 -34.322 1.00 54.91 951 ALA A C 1
ATOM 7150 O O . ALA A 1 951 ? 0.808 -4.142 -34.381 1.00 54.91 951 ALA A O 1
ATOM 7151 N N . ARG A 1 952 ? 0.750 -6.299 -33.770 1.00 67.69 952 ARG A N 1
ATOM 7152 C CA . ARG A 1 952 ? 2.157 -6.351 -33.334 1.00 67.69 952 ARG A CA 1
ATOM 7153 C C . ARG A 1 952 ? 3.077 -6.462 -34.554 1.00 67.69 952 ARG A C 1
ATOM 7155 O O . ARG A 1 952 ? 3.214 -7.533 -35.141 1.00 67.69 952 ARG A O 1
ATOM 7162 N N . VAL A 1 953 ? 3.704 -5.352 -34.936 1.00 78.25 953 VAL A N 1
ATOM 7163 C CA . VAL A 1 953 ? 4.770 -5.337 -35.949 1.00 78.25 953 VAL A CA 1
ATOM 7164 C C . VAL A 1 953 ? 6.014 -6.014 -35.372 1.00 78.25 953 VAL A C 1
ATOM 7166 O O . VAL A 1 953 ? 6.442 -5.654 -34.283 1.00 78.25 953 VAL A O 1
ATOM 7169 N N . SER A 1 954 ? 6.590 -6.981 -36.085 1.00 79.19 954 SER A N 1
ATOM 7170 C CA . SER A 1 954 ? 7.760 -7.760 -35.666 1.00 79.19 954 SER A CA 1
ATOM 7171 C C . SER A 1 954 ? 9.070 -7.374 -36.351 1.00 79.19 954 SER A C 1
ATOM 7173 O O . SER A 1 954 ? 10.136 -7.571 -35.762 1.00 79.19 954 SER A O 1
ATOM 7175 N N . ARG A 1 955 ? 9.009 -6.870 -37.591 1.00 84.94 955 ARG A N 1
ATOM 7176 C CA . ARG A 1 955 ? 10.168 -6.424 -38.384 1.00 84.94 955 ARG A CA 1
ATOM 7177 C C . ARG A 1 955 ? 9.851 -5.168 -39.182 1.00 84.94 955 ARG A C 1
ATOM 7179 O O . ARG A 1 955 ? 8.690 -4.903 -39.495 1.00 84.94 955 ARG A O 1
ATOM 7186 N N . ILE A 1 956 ? 10.902 -4.416 -39.504 1.00 87.31 956 ILE A N 1
ATOM 7187 C CA . ILE A 1 956 ? 10.845 -3.209 -40.328 1.00 87.31 956 ILE A CA 1
ATOM 7188 C C . ILE A 1 956 ? 12.073 -3.152 -41.241 1.00 87.31 956 ILE A C 1
ATOM 7190 O O . ILE A 1 956 ? 13.173 -3.451 -40.785 1.00 87.31 956 ILE A O 1
ATOM 7194 N N . ALA A 1 957 ? 11.881 -2.768 -42.500 1.00 87.38 957 ALA A N 1
ATOM 7195 C CA . ALA A 1 957 ? 12.938 -2.508 -43.477 1.00 87.38 957 ALA A CA 1
ATOM 7196 C C . ALA A 1 957 ? 12.636 -1.200 -44.215 1.00 87.38 957 ALA A C 1
ATOM 7198 O O . ALA A 1 957 ? 11.468 -0.868 -44.403 1.00 87.38 957 ALA A O 1
ATOM 7199 N N . ALA A 1 958 ? 13.661 -0.451 -44.615 1.00 87.25 958 ALA A N 1
ATOM 7200 C CA . ALA A 1 958 ? 13.496 0.860 -45.240 1.00 87.25 958 ALA A CA 1
ATOM 7201 C C . ALA A 1 958 ? 14.461 1.052 -46.416 1.00 87.25 958 ALA A C 1
ATOM 7203 O O . ALA A 1 958 ? 15.600 0.589 -46.364 1.00 87.25 958 ALA A O 1
ATOM 7204 N N . VAL A 1 959 ? 13.983 1.760 -47.436 1.00 86.94 959 VAL A N 1
ATOM 7205 C CA . VAL A 1 959 ? 14.739 2.363 -48.547 1.00 86.94 959 VAL A CA 1
ATOM 7206 C C . VAL A 1 959 ? 14.273 3.818 -48.708 1.00 86.94 959 VAL A C 1
ATOM 7208 O O . VAL A 1 959 ? 13.413 4.273 -47.952 1.00 86.94 959 VAL A O 1
ATOM 7211 N N . ASP A 1 960 ? 14.839 4.585 -49.639 1.00 82.81 960 ASP A N 1
ATOM 7212 C CA . ASP A 1 960 ? 14.687 6.051 -49.664 1.00 82.81 960 ASP A CA 1
ATOM 7213 C C . ASP A 1 960 ? 13.231 6.556 -49.701 1.00 82.81 960 ASP A C 1
ATOM 7215 O O . ASP A 1 960 ? 12.896 7.482 -48.959 1.00 82.81 960 ASP A O 1
ATOM 7219 N N . HIS A 1 961 ? 12.355 5.909 -50.471 1.00 85.00 961 HIS A N 1
ATOM 7220 C CA . HIS A 1 961 ? 10.937 6.271 -50.664 1.00 85.00 961 HIS A CA 1
ATOM 7221 C C . HIS A 1 961 ? 9.948 5.227 -50.122 1.00 85.00 961 HIS A C 1
ATOM 7223 O O . HIS A 1 961 ? 8.737 5.377 -50.306 1.00 85.00 961 HIS A O 1
ATOM 7229 N N . LEU A 1 962 ? 10.416 4.161 -49.458 1.00 87.62 962 LEU A N 1
ATOM 7230 C CA . LEU A 1 962 ? 9.546 3.070 -49.006 1.00 87.62 962 LEU A CA 1
ATOM 7231 C C . LEU A 1 962 ? 9.967 2.485 -47.653 1.00 87.62 962 LEU A C 1
ATOM 7233 O O . LEU A 1 962 ? 11.139 2.225 -47.396 1.00 87.62 962 LEU A O 1
ATOM 7237 N N . LEU A 1 963 ? 8.976 2.203 -46.810 1.00 88.56 963 LEU A N 1
ATOM 7238 C CA . LEU A 1 963 ? 9.126 1.535 -45.520 1.00 88.56 963 LEU A CA 1
ATOM 7239 C C . LEU A 1 963 ? 8.248 0.282 -45.494 1.00 88.56 963 LEU A C 1
ATOM 7241 O O . LEU A 1 963 ? 7.038 0.370 -45.673 1.00 88.56 963 LEU A O 1
ATOM 7245 N N . ALA A 1 964 ? 8.833 -0.884 -45.251 1.00 88.31 964 ALA A N 1
ATOM 7246 C CA . ALA A 1 964 ? 8.120 -2.148 -45.125 1.00 88.31 964 ALA A CA 1
ATOM 7247 C C . ALA A 1 964 ? 8.011 -2.569 -43.659 1.00 88.31 964 ALA A C 1
ATOM 7249 O O . ALA A 1 964 ? 8.995 -2.507 -42.923 1.00 88.31 964 ALA A O 1
ATOM 7250 N N . THR A 1 965 ? 6.848 -3.061 -43.236 1.00 89.25 965 THR A N 1
ATOM 7251 C CA . THR A 1 965 ? 6.682 -3.738 -41.946 1.00 89.25 965 THR A CA 1
ATOM 7252 C C . THR A 1 965 ? 6.159 -5.145 -42.099 1.00 89.25 965 THR A C 1
ATOM 7254 O O . THR A 1 965 ? 5.395 -5.450 -43.010 1.00 89.25 965 THR A O 1
ATOM 7257 N N . VAL A 1 966 ? 6.555 -5.997 -41.162 1.00 87.31 966 VAL A N 1
ATOM 7258 C CA . VAL A 1 966 ? 6.081 -7.372 -41.045 1.00 87.31 966 VAL A CA 1
ATOM 7259 C C . VAL A 1 966 ? 5.308 -7.492 -39.745 1.00 87.31 966 VAL A C 1
ATOM 7261 O O . VAL A 1 966 ? 5.780 -7.061 -38.698 1.00 87.31 966 VAL A O 1
ATOM 7264 N N . SER A 1 967 ? 4.134 -8.102 -39.794 1.00 86.75 967 SER A N 1
ATOM 7265 C CA . SER A 1 967 ? 3.389 -8.561 -38.618 1.00 86.75 967 SER A CA 1
ATOM 7266 C C . SER A 1 967 ? 3.165 -10.059 -38.765 1.00 86.75 967 SER A C 1
ATOM 7268 O O . SER A 1 967 ? 2.770 -10.489 -39.843 1.00 86.75 967 SER A O 1
ATOM 7270 N N . PHE A 1 968 ? 3.437 -10.861 -37.736 1.00 78.31 968 PHE A N 1
ATOM 7271 C CA . PHE A 1 968 ? 3.305 -12.319 -37.833 1.00 78.31 968 PHE A CA 1
ATOM 7272 C C . PHE A 1 968 ? 2.257 -12.874 -36.872 1.00 78.31 968 PHE A C 1
ATOM 7274 O O . PHE A 1 968 ? 2.011 -12.331 -35.796 1.00 78.31 968 PHE A O 1
ATOM 7281 N N . THR A 1 969 ? 1.666 -13.986 -37.288 1.00 73.31 969 THR A N 1
ATOM 7282 C CA . THR A 1 969 ? 0.909 -14.929 -36.464 1.00 73.31 969 THR A CA 1
ATOM 7283 C C . THR A 1 969 ? 1.672 -16.259 -36.436 1.00 73.31 969 THR A C 1
ATOM 7285 O O . THR A 1 969 ? 2.655 -16.412 -37.159 1.00 73.31 969 THR A O 1
ATOM 7288 N N . HIS A 1 970 ? 1.241 -17.238 -35.634 1.00 67.44 970 HIS A N 1
ATOM 7289 C CA . HIS A 1 970 ? 1.924 -18.539 -35.538 1.00 67.44 970 HIS A CA 1
ATOM 7290 C C . HIS A 1 970 ? 2.117 -19.267 -36.887 1.00 67.44 970 HIS A C 1
ATOM 7292 O O . HIS A 1 970 ? 3.013 -20.095 -36.975 1.00 67.44 970 HIS A O 1
ATOM 7298 N N . ALA A 1 971 ? 1.332 -18.952 -37.929 1.00 76.25 971 ALA A N 1
ATOM 7299 C CA . ALA A 1 971 ? 1.373 -19.653 -39.219 1.00 76.25 971 ALA A CA 1
ATOM 7300 C C . ALA A 1 971 ? 1.594 -18.752 -40.454 1.00 76.25 971 ALA A C 1
ATOM 7302 O O . ALA A 1 971 ? 1.828 -19.261 -41.547 1.00 76.25 971 ALA A O 1
ATOM 7303 N N . SER A 1 972 ? 1.512 -17.423 -40.334 1.00 84.12 972 SER A N 1
ATOM 7304 C CA . SER A 1 972 ? 1.608 -16.512 -41.487 1.00 84.12 972 SER A CA 1
ATOM 7305 C C . SER A 1 972 ? 2.185 -15.154 -41.113 1.00 84.12 972 SER A C 1
ATOM 7307 O O . SER A 1 972 ? 2.191 -14.761 -39.946 1.00 84.12 972 SER A O 1
ATOM 7309 N N . SER A 1 973 ? 2.663 -14.408 -42.107 1.00 87.69 973 SER A N 1
ATOM 7310 C CA . SER A 1 973 ? 3.125 -13.029 -41.934 1.00 87.69 973 SER A CA 1
ATOM 7311 C C . SER A 1 973 ? 2.454 -12.092 -42.926 1.00 87.69 973 SER A C 1
ATOM 7313 O O . SER A 1 973 ? 2.326 -12.403 -44.103 1.00 87.69 973 SER A O 1
ATOM 7315 N N . THR A 1 974 ? 2.020 -10.932 -42.450 1.00 89.00 974 THR A N 1
ATOM 7316 C CA . THR A 1 974 ? 1.464 -9.851 -43.265 1.00 89.00 974 THR A CA 1
ATOM 7317 C C . THR A 1 974 ? 2.511 -8.763 -43.427 1.00 89.00 974 THR A C 1
ATOM 7319 O O . THR A 1 974 ? 2.989 -8.217 -42.425 1.00 89.00 974 THR A O 1
ATOM 7322 N N . ILE A 1 975 ? 2.854 -8.469 -44.679 1.00 88.44 975 ILE A N 1
ATOM 7323 C CA . ILE A 1 975 ? 3.813 -7.445 -45.083 1.00 88.44 975 ILE A CA 1
ATOM 7324 C C . ILE A 1 975 ? 3.030 -6.215 -45.549 1.00 88.44 975 ILE A C 1
ATOM 7326 O O . ILE A 1 975 ? 2.133 -6.323 -46.386 1.00 88.44 975 ILE A O 1
ATOM 7330 N N . ARG A 1 976 ? 3.364 -5.044 -45.003 1.00 88.50 976 ARG A N 1
ATOM 7331 C CA . ARG A 1 976 ? 2.769 -3.750 -45.369 1.00 88.50 976 ARG A CA 1
ATOM 7332 C C . ARG A 1 976 ? 3.844 -2.798 -45.856 1.00 88.50 976 ARG A C 1
ATOM 7334 O O . ARG A 1 976 ? 4.881 -2.679 -45.211 1.00 88.50 976 ARG A O 1
ATOM 7341 N N . LEU A 1 977 ? 3.584 -2.107 -46.958 1.00 88.44 977 LEU A N 1
ATOM 7342 C CA . LEU A 1 977 ? 4.491 -1.127 -47.549 1.00 88.44 977 LEU A CA 1
ATOM 7343 C C . LEU A 1 977 ? 3.907 0.274 -47.368 1.00 88.44 977 LEU A C 1
ATOM 7345 O O . LEU A 1 977 ? 2.740 0.499 -47.674 1.00 88.44 977 LEU A O 1
ATOM 7349 N N . TYR A 1 978 ? 4.712 1.211 -46.883 1.00 87.75 978 TYR A N 1
ATOM 7350 C CA . TYR A 1 978 ? 4.338 2.597 -46.624 1.00 87.75 978 TYR A CA 1
ATOM 7351 C C . TYR A 1 978 ? 5.213 3.517 -47.475 1.00 87.75 978 TYR A C 1
ATOM 7353 O O . TYR A 1 978 ? 6.439 3.391 -47.419 1.00 87.75 978 TYR A O 1
ATOM 7361 N N . PRO A 1 979 ? 4.624 4.439 -48.251 1.00 85.88 979 PRO A N 1
ATOM 7362 C CA . PRO A 1 979 ? 5.398 5.429 -48.982 1.00 85.88 979 PRO A CA 1
ATOM 7363 C C . PRO A 1 979 ? 6.020 6.421 -47.994 1.00 85.88 979 PRO A C 1
ATOM 7365 O O . PRO A 1 979 ? 5.351 6.884 -47.065 1.00 85.88 979 PRO A O 1
ATOM 7368 N N . LEU A 1 980 ? 7.296 6.746 -48.192 1.00 82.12 980 LEU A N 1
ATOM 7369 C CA . LEU A 1 980 ? 7.971 7.802 -47.446 1.00 82.12 980 LEU A CA 1
ATOM 7370 C C . LEU A 1 980 ? 7.920 9.107 -48.250 1.00 82.12 980 LEU A C 1
ATOM 7372 O O . LEU A 1 980 ? 8.105 9.071 -49.466 1.00 82.12 980 LEU A O 1
ATOM 7376 N N . PRO A 1 981 ? 7.645 10.257 -47.609 1.00 65.62 981 PRO A N 1
ATOM 7377 C CA . PRO A 1 981 ? 7.796 11.547 -48.268 1.00 65.62 981 PRO A CA 1
ATOM 7378 C C . PRO A 1 981 ? 9.277 11.770 -48.606 1.00 65.62 981 PRO A C 1
ATOM 7380 O O . PRO A 1 981 ? 10.136 11.492 -47.765 1.00 65.62 981 PRO A O 1
ATOM 7383 N N . ASN A 1 982 ? 9.543 12.234 -49.831 1.00 54.59 982 ASN A N 1
ATOM 7384 C CA . ASN A 1 982 ? 10.889 12.571 -50.313 1.00 54.59 982 ASN A CA 1
ATOM 7385 C C . ASN A 1 982 ? 11.571 13.642 -49.461 1.00 54.59 982 ASN A C 1
ATOM 7387 O O . ASN A 1 982 ? 10.869 14.593 -49.039 1.00 54.59 982 ASN A O 1
#

Nearest PDB structures (foldseek):
  5o3u-assembly4_D  TM=5.103E-01  e=2.097E-04  Gypsophila vaccaria
  2yf0-assembly1_A-2  TM=7.030E-01  e=1.235E+00  Homo sapiens
  3cik-assembly1_A  TM=6.727E-01  e=9.859E-01  Homo sapiens
  4ifs-assembly1_A  TM=6.275E-01  e=1.332E+00  Homo sapiens
  1ofz-assembly1_B  TM=3.624E-01  e=1.034E-01  Aleuria aurantia

Sequence (982 aa):
MFEDVPASLALALAIAFVPAALHWWRGRVLVRLADDPALPERLLANRRRAGAVLGVTILMLLVGWPDTAVWTIPLTIGARAAAAYPLRKALYGETWSLAQYLWFWTRLIVSVYGFWIALLLLPVLAGYSRSFDWLMAAALAAPLVWLSTRHGRSIRYALGARPLPDVALLARFALMVEACKVGPVAFEYVDLRGGAISNALALPSATDPAVLFTSTLLAQLDEDEITAICAHELAHLEHFNPHRLRVLNTVTYGLIAIAAIAAPLARLAGVTWSILPFLTAAAAIVSVLAWRARDRQRNETASDLRAVELTGHPEALVTALTKGYTFARIPRRLDAQVERHATHPSLARRIRAIRDAGGTAPAALGSTPTFAAARGLAAVTFHDACLQWAEGDAAVHTLNYAYLSEMRLDARTSGAPTLVVVERTGRRWELPLAASDVARAQSVLDVVDGRLAEPAAAPRVWPRAVRALAAFAALTGGMGGQVALALVALIAMAQPASPLLAATGVAALTTAAIVVRDFSDGTFLGVAGLVALFGVLLLVTAWTSRRDEMPKQTPAAIAVLGICAALAMSVVIFSGLDPVRLYQSSRSFPGAAVLVLGVAGALAVWSVPVARPAAVLLAAAGIAVASAGSTLFLNLFGSDPFLVRSEAMIVKTVDAAPSAEFTVPFPVSDIRLSPAGGHVAAVSFQDADAEDDEFMPAAFRIGPARGPLTRLRADDVAFVDEDHLLAFVKPEPGEAEVRLLELNAQPTIVWRQHVRDLQSAHLTFKPATRTWRLMGWDRARNLVRLEGVVGQAGSEETRWPAQDVRGGWAESMTSSGGNALIVRSEFDIGMLGRSGLLRWGWLFRPQAETHIVSMRAAAPANVTVSRLGAQCAAVALEDERLVCTSYDGTLTRVASLDPAGRVTPIGSLAGRFVGYERTGAGWLTGWAEASPIAVRIATREALRIKGPAAARVSRIAAVDHLLATVSFTHASSTIRLYPLPN

pLDDT: mean 85.09, std 11.02, range [30.2, 97.94]

Mean predicted aligned error: 13.18 Å

Secondary structure (DSSP, 8-state):
----HHHHHHHHHHHHHHHHHHHHHHHHHHHTTTT-TTHHHHHHHHHHHHHHHHHHHHHHHHHH-GGGHHHHHHHHHHHHHHHHHHHHHHHH-----HHHHHHHHHHHHHHHHHHHHHHHHHHHHHHHTGGGHHHHHHHHHHHHHHHHHTHHHHHHHHHT-EE---HHHHHHHHHHHHHTT----EEEEE--TT-----EEEE--SS--EEEEEHHHHTTS-HHHHHHHHHHHHHHHHHT-HHHHHHHHHHHHHHHHHHHHHHHHHHHTT--S-SHHHHHHHHHHHHHHHHHHTTHHHHHHHHHHHHHHHHS-HHHHHHHHHHHHHHHT--SS--HHHHHTSSS--HHHHHHHHHHHTTPPPPP-SS--EEEBSSSSEEEEE-SSEEEEEETTS-EEEEEGGGEEEEEEE--SSS--EEEEEETT--EEEEEBPGGGHHHHHHHHHHHGGGSPPPPPPPSS-HHHHHHHHHHHHHHHHHTT-HHHHHHHHHHHHS--HHHHHHHHHHHHHHHHHHHHH--SHHHHHHHHHHHHHHHHHHHHHHHTTTSPPPTTHHHHHHHHHHHHHHHHHHHHHT-SSHHHHHHHHHH-THHHHHHHHHHHHHHH---TTHHHHHHHHHHHHHHHHHHTSHHHHHHH---TT----PBPEEEEE----SEEEEESS-EEEEEE-TTS-EEEEEEPPPTT--S-S----EEEEEETTSPPEEEE-SEEEE-SSSEEEEEE-SSTT-EEEEEEE-SSS-EEEEEEEE---SEEEEEEETTTTEEEEEEE-TT--EEEEEEETTSS--EEEEEPPP-----SEEEEEEETTEEEEEEEEEE-GGGGGSTTGGGGGGS-PEEEEEEEEEETTEEEEEEEESS-EEEEE-TTSTT-EEEEEE-SSEEEEEEE-TT--EEEEEEEES-EEE-S--BTTEEEEEETTEEEEEETTTTEEEEE---TT--EEEEEEETTEEEEEEE-SS-EEEEEEEPP-

Radius of gyration: 39.26 Å; Cα contacts (8 Å, |Δi|>4): 1872; chains: 1; bounding box: 94×59×118 Å

Foldseek 3Di:
DDPPVVVLVVVLLVLLCVLLVLLLVLLVLLLVCLVFLCSQLQVVQSVVVSVVSLVVSLLCCCQSPVPCSVPSNVSSVLSNQLSCVVSQCSNQVFPDDSVLSSLLVVLQCCLPCVLVVLLLCLLVQLLVVPVCSLVSLVVSLVVSLVCLQCSLVSNCVSLVKDADPDPVLVVLLVLLCVVLVFDDETETERESPRDQAFDKAWDAHPPYTYIYGYPNNVVQADSLLVSLVSLLSSLVNSVCDPVNSVVLSVLSSVLSVLLSCLNVVLVVLVNRDDCLSSLSSVLSSLQSVFVVLQCQQVSSLVSLLSSCVSRVCLVSNLVSVVSNCVSVSHDQFDDLVVLLQDSYHRSLVSNLSSCVSSVHDFDAPVDFDKFAAPDAQWIWTDHRQWIWIDRHPPDIDTGGQQQWQGWDWNDHSDDAIWTWTAGPVRDIDIGRGDSVCSNVVVVSCSRCSNRHHDHDDRFSTNLVSQLSLLSSQLSLCVVVVNNLLNLLSVLCSVFVALLSLQLNLQLLLLVLVLLVQADDRSNSNSSSVSSNVSSVVSNVSSVSRLVPDGDPCVVVSLVVLVVVLVVLVCLLPQQDDQLLSNLVSLQVRVSNLSSLLSSLSSLCSDPDPVSPVVSVVSNVVSVVSSVSNGPVSCVPRNDFQLPDDFAAFAEDADPDAFPDKDKDQADFPDKDAFQVRQKIWTWGDDDPPPPDDDDAATFIFMATPHDGTDTDRANEKDHLHRFWIWGWDDPDVQWIKIFIWGHDVDTDTPDMATDTDFSHWYWAAANVQQKIWIWGAHPQRWTKIWIDHPPDYDTDIAIDDHDPPPDADAWDKADDDQKIKIKGKDWDLGPCVVDPVVVCSVVRPTAIKIWIWMTGDPDHIDIDIGSWHKHWAQENPDRFWIWIWTDSSFKIWTWIAGSVGRTGGQHIYGADWDFDNYADAQWTWTDHPQFTWIARRVNSHIYTYPDDPPFRWDTWHDHDQKIWTWTDDPGMIMITIHTDDD